Protein AF-0000000068169259 (afdb_homodimer)

Solvent-accessible surface area (backbone atoms only — not comparable to full-atom values): 43337 Å² total; per-residue (Å²): 91,37,34,32,35,27,30,54,95,58,55,50,40,30,52,32,49,54,52,50,42,35,26,44,60,51,75,44,52,28,36,39,34,39,21,47,56,75,77,82,75,84,54,61,32,54,51,50,26,36,41,38,51,75,37,80,46,48,78,42,79,41,64,57,40,87,46,68,65,44,38,37,57,51,25,51,70,38,78,30,46,36,30,37,45,59,23,46,51,58,68,56,29,47,32,38,69,70,34,32,49,41,77,36,37,30,38,65,45,49,75,59,60,79,47,56,72,42,62,69,39,45,50,47,61,89,45,46,45,37,27,29,72,82,78,68,43,75,56,66,74,47,72,70,54,29,49,88,66,75,44,63,26,59,30,42,47,62,44,40,27,8,42,53,35,54,50,42,75,77,36,57,69,47,75,45,64,51,60,79,49,68,64,57,52,50,32,26,30,25,36,20,31,34,31,34,42,66,40,52,64,55,48,30,57,45,16,64,66,20,34,32,37,62,40,56,64,38,28,39,33,27,24,61,51,45,48,65,38,18,23,41,65,90,40,57,25,56,46,86,49,49,53,37,40,39,39,33,49,46,46,57,72,71,31,88,78,45,89,59,34,55,49,35,50,47,15,44,38,23,47,38,68,64,57,54,47,84,64,76,60,71,77,80,85,62,57,72,66,54,49,49,50,51,50,49,49,46,47,73,71,36,92,53,48,47,32,40,34,26,63,43,65,69,60,32,57,62,40,46,75,73,31,53,56,46,59,51,40,72,76,38,77,49,81,52,39,58,10,51,28,52,46,40,49,23,60,53,58,58,88,75,54,60,27,31,37,22,48,71,86,38,73,35,34,35,39,36,65,56,92,66,78,57,81,48,92,78,53,58,43,41,32,38,38,69,37,49,52,67,34,52,53,46,36,44,40,32,46,63,77,64,62,76,70,73,39,72,79,71,84,73,79,78,76,82,127,90,37,35,31,34,27,30,55,95,56,57,50,40,31,51,31,48,52,50,49,42,36,24,43,60,51,74,44,52,28,35,39,33,40,21,48,55,76,76,82,75,86,54,62,33,54,51,50,28,36,43,40,50,76,34,81,47,48,79,42,78,41,65,58,40,86,47,69,66,43,38,37,58,52,24,52,70,39,78,28,47,37,31,37,44,58,23,46,55,60,68,56,29,48,31,37,68,71,36,32,49,41,77,36,36,30,36,65,44,48,76,59,60,79,48,55,71,42,63,69,36,45,50,49,62,90,46,44,44,37,28,30,71,81,79,67,44,75,56,65,74,48,72,68,55,28,48,88,64,75,44,63,27,60,30,42,48,63,45,41,25,8,42,54,36,51,50,41,75,77,36,59,67,44,76,44,65,52,61,80,48,68,65,58,52,50,34,26,31,26,37,18,30,35,31,35,43,66,40,51,64,54,48,30,58,46,16,64,66,22,34,31,35,62,39,55,65,37,29,39,33,28,24,60,50,46,52,65,37,19,23,41,65,90,40,58,24,56,42,86,49,48,52,37,41,36,39,34,49,48,47,57,72,69,30,89,80,46,89,58,35,54,48,34,50,47,14,43,38,24,48,38,66,64,57,54,49,84,68,75,54,69,77,81,88,60,55,74,68,54,49,48,51,51,50,49,50,45,49,74,68,36,92,53,48,46,31,38,37,27,64,43,66,69,60,32,58,62,39,46,76,74,30,52,57,46,58,50,40,72,76,38,79,49,82,53,39,59,10,51,29,52,46,39,50,23,54,54,61,58,85,73,56,60,27,32,38,22,47,72,85,37,75,36,34,35,38,37,65,54,92,64,78,57,79,47,90,79,55,58,43,40,33,37,38,70,38,50,53,69,32,51,52,45,35,42,40,32,44,63,75,67,63,74,71,74,40,71,79,73,82,74,78,79,75,83,125

Foldseek 3Di:
DEEEEEDEPACQLVLLQVQQVVQLPDADQAYEYEYADDDDADCQLSQVLCVQLVHHHHYHYHHQHDDLVSLLVVQLPAAGAEYEYADDDPSNSVSNVPRHNYVWYKYKQAQDVVQSSDHHQLGQCVRIWIAGPVVRDTGDGHGGFGDFDAQKFWAALSLLSSLQRVLVSVADKDKDLFDPDPVLLQLLCQQFQQKFFPLLLVLLVVLQQAAEEEALVCLLRNQLVNQVSNDDVVRRRYDDDLLSLQVLVVCLVPCPPDLCNLSSVSSNLSSCVRVVDRRPDPDDDRDLVVVLVVQLVCCVVPPTAYEYEYCDPVSQVVSVVRHHYGHGHDIDGDDGRSSSSLVSSQSSPDPDAFMFMDGPRHTFKTWHHDPDPDSDPRHITMMGGPDNRSSCSVSSSSRNVRRPPCDPPDPDDPPDD/DEEEEEDEPACQLVLLQVQQVVQLPDADQAYEYEYADDDDADCQLSQVLCVQLVHHHHYHYHHQHDDLVSLLVVQLPAAGAEYEYADDDPSNSVSNVPRHNYVWYKYKQAQDVVQSLDHHQLGQCVRIWIAGPVVRDTGDGHGGFGDFDAQKFWAALSLQSSLQRVLVSVADKDKDLFDPDPVLLQLLCQQFQQKFFPLLLVLLVVLQQAAEEEAQVCLLRNQLVNQVSNDDVVRRRYDDDLLSLQVLVVCLVPCPPDLCNLSSVSSNLSSCVRVVDRRPDPDDDRDLVVVLVVQLVCCVVPPTAYEYEYCDPVSQVVSVVRHHYGHGHDIDGDDGRSSSSLVSSQRSPPPDAFMFMDGPRHTFKTWHHDPDPDSDPPHITMMGGPDNRSSCSVSSSSRNVRSPPCDPPDPDDPPDD

Organism: Metallosphaera sedula (strain ATCC 51363 / DSM 5348 / JCM 9185 / NBRC 15509 / TH2) (NCBI:txid399549)

Structure (mmCIF, N/CA/C/O backbone):
data_AF-0000000068169259-model_v1
#
loop_
_entity.id
_entity.type
_entity.pdbx_description
1 polymer 'PIN domain-containing protein'
#
loop_
_atom_site.group_PDB
_atom_site.id
_atom_site.type_symbol
_atom_site.label_atom_id
_atom_site.label_alt_id
_atom_site.label_comp_id
_atom_site.label_asym_id
_atom_site.label_entity_id
_atom_site.label_seq_id
_atom_site.pdbx_PDB_ins_code
_atom_site.Cartn_x
_atom_site.Cartn_y
_atom_site.Cartn_z
_atom_site.occupancy
_atom_site.B_iso_or_equiv
_atom_site.auth_seq_id
_atom_site.auth_comp_id
_atom_site.auth_asym_id
_atom_site.auth_atom_id
_atom_site.pdbx_PDB_model_num
ATOM 1 N N . MET A 1 1 ? -21.875 -29.094 7.633 1 94.38 1 MET A N 1
ATOM 2 C CA . MET A 1 1 ? -21.297 -28.422 6.473 1 94.38 1 MET A CA 1
ATOM 3 C C . MET A 1 1 ? -20 -27.734 6.844 1 94.38 1 MET A C 1
ATOM 5 O O . MET A 1 1 ? -19.953 -26.953 7.805 1 94.38 1 MET A O 1
ATOM 9 N N . ILE A 1 2 ? -18.844 -28.109 6.176 1 98.19 2 ILE A N 1
ATOM 10 C CA . ILE A 1 2 ? -17.547 -27.547 6.469 1 98.19 2 ILE A CA 1
ATOM 11 C C . ILE A 1 2 ? -17.156 -26.562 5.367 1 98.19 2 ILE A C 1
ATOM 13 O O . ILE A 1 2 ? -17.141 -26.906 4.188 1 98.19 2 ILE A O 1
ATOM 17 N N . LEU A 1 3 ? -16.938 -25.312 5.824 1 98.75 3 LEU A N 1
ATOM 18 C CA . LEU A 1 3 ? -16.375 -24.297 4.945 1 98.75 3 LEU A CA 1
ATOM 19 C C . LEU A 1 3 ? -14.875 -24.141 5.199 1 98.75 3 LEU A C 1
ATOM 21 O O . LEU A 1 3 ? -14.461 -23.812 6.316 1 98.75 3 LEU A O 1
ATOM 25 N N . GLY A 1 4 ? -14.078 -24.484 4.211 1 98.38 4 GLY A N 1
ATOM 26 C CA . GLY A 1 4 ? -12.648 -24.234 4.285 1 98.38 4 GLY A CA 1
ATOM 27 C C . GLY A 1 4 ? -12.227 -22.969 3.572 1 98.38 4 GLY A C 1
ATOM 28 O O . GLY A 1 4 ? -12.797 -22.609 2.539 1 98.38 4 GLY A O 1
ATOM 29 N N . THR A 1 5 ? -11.32 -22.25 4.133 1 97.75 5 THR A N 1
ATOM 30 C CA . THR A 1 5 ? -10.711 -21.109 3.471 1 97.75 5 THR A CA 1
ATOM 31 C C . THR A 1 5 ? -9.242 -20.969 3.867 1 97.75 5 THR A C 1
ATOM 33 O O . THR A 1 5 ? -8.703 -21.828 4.57 1 97.75 5 THR A O 1
ATOM 36 N N . LEU A 1 6 ? -8.586 -20.047 3.217 1 95.88 6 LEU A N 1
ATOM 37 C CA . LEU A 1 6 ? -7.164 -19.828 3.459 1 95.88 6 LEU A CA 1
ATOM 38 C C . LEU A 1 6 ? -6.93 -18.516 4.203 1 95.88 6 LEU A C 1
ATOM 40 O O . LEU A 1 6 ? -7.84 -17.703 4.328 1 95.88 6 LEU A O 1
ATOM 44 N N . GLY A 1 7 ? -5.77 -18.422 4.801 1 90.31 7 GLY A N 1
ATOM 45 C CA . GLY A 1 7 ? -5.418 -17.203 5.516 1 90.31 7 GLY A CA 1
ATOM 46 C C . GLY A 1 7 ? -3.939 -16.875 5.445 1 90.31 7 GLY A C 1
ATOM 47 O O . GLY A 1 7 ? -3.102 -17.781 5.387 1 90.31 7 GLY A O 1
ATOM 48 N N . SER A 1 8 ? -3.725 -15.57 5.34 1 79.88 8 SER A N 1
ATOM 49 C CA . SER A 1 8 ? -2.352 -15.094 5.461 1 79.88 8 SER A CA 1
ATOM 50 C C . SER A 1 8 ? -2.152 -14.305 6.75 1 79.88 8 SER A C 1
ATOM 52 O O . SER A 1 8 ? -2.754 -14.617 7.781 1 79.88 8 SER A O 1
ATOM 54 N N . ASP A 1 9 ? -1.235 -13.359 6.703 1 73.62 9 ASP A N 1
ATOM 55 C CA . ASP A 1 9 ? -0.916 -12.578 7.898 1 73.62 9 ASP A CA 1
ATOM 56 C C . ASP A 1 9 ? -2.09 -11.695 8.305 1 73.62 9 ASP A C 1
ATOM 58 O O . ASP A 1 9 ? -2.375 -11.547 9.5 1 73.62 9 ASP A O 1
ATOM 62 N N . LYS A 1 10 ? -2.715 -11.242 7.277 1 74.94 10 LYS A N 1
ATOM 63 C CA . LYS A 1 10 ? -3.898 -10.43 7.543 1 74.94 10 LYS A CA 1
ATOM 64 C C . LYS A 1 10 ? -5.18 -11.219 7.285 1 74.94 10 LYS A C 1
ATOM 66 O O . LYS A 1 10 ? -5.188 -12.156 6.48 1 74.94 10 LYS A O 1
ATOM 71 N N . SER A 1 11 ? -6.215 -10.852 7.992 1 84.38 11 SER A N 1
ATOM 72 C CA . SER A 1 11 ? -7.398 -11.711 7.926 1 84.38 11 SER A CA 1
ATOM 73 C C . SER A 1 11 ? -8.539 -11.023 7.184 1 84.38 11 SER A C 1
ATOM 75 O O . SER A 1 11 ? -9.641 -11.562 7.086 1 84.38 11 SER A O 1
ATOM 77 N N . VAL A 1 12 ? -8.273 -9.938 6.586 1 87.69 12 VAL A N 1
ATOM 78 C CA . VAL A 1 12 ? -9.352 -9.203 5.93 1 87.69 12 VAL A CA 1
ATOM 79 C C . VAL A 1 12 ? -9.898 -10.023 4.762 1 87.69 12 VAL A C 1
ATOM 81 O O . VAL A 1 12 ? -11.117 -10.219 4.648 1 87.69 12 VAL A O 1
ATOM 84 N N . THR A 1 13 ? -8.992 -10.578 3.986 1 91.38 13 THR A N 1
ATOM 85 C CA . THR A 1 13 ? -9.422 -11.336 2.818 1 91.38 13 THR A CA 1
ATOM 86 C C . THR A 1 13 ? -10.062 -12.656 3.238 1 91.38 13 THR A C 1
ATOM 88 O O . THR A 1 13 ? -10.977 -13.148 2.574 1 91.38 13 THR A O 1
ATOM 91 N N . THR A 1 14 ? -9.578 -13.141 4.398 1 94.56 14 THR A N 1
ATOM 92 C CA . THR A 1 14 ? -10.156 -14.367 4.938 1 94.56 14 THR A CA 1
ATOM 93 C C . THR A 1 14 ? -11.594 -14.133 5.395 1 94.56 14 THR A C 1
ATOM 95 O O . THR A 1 14 ? -12.492 -14.898 5.047 1 94.56 14 THR A O 1
ATOM 98 N N . ILE A 1 15 ? -11.773 -13.07 6.109 1 95.69 15 ILE A N 1
ATOM 99 C CA . ILE A 1 15 ? -13.102 -12.719 6.602 1 95.69 15 ILE A CA 1
ATOM 100 C C . ILE A 1 15 ? -14.031 -12.445 5.426 1 95.69 15 ILE A C 1
ATOM 102 O O . ILE A 1 15 ? -15.172 -12.914 5.402 1 95.69 15 ILE A O 1
ATOM 106 N N . ASN A 1 16 ? -13.523 -11.711 4.453 1 96 16 ASN A N 1
ATOM 107 C CA . ASN A 1 16 ? -14.312 -11.422 3.264 1 96 16 ASN A CA 1
ATOM 108 C C . ASN A 1 16 ? -14.727 -12.695 2.537 1 96 16 ASN A C 1
ATOM 110 O O . ASN A 1 16 ? -15.844 -12.789 2.025 1 96 16 ASN A O 1
ATOM 114 N N . ALA A 1 17 ? -13.812 -13.602 2.498 1 96.94 17 ALA A N 1
ATOM 115 C CA . ALA A 1 17 ? -14.117 -14.867 1.841 1 96.94 17 ALA A CA 1
ATOM 116 C C . ALA A 1 17 ? -15.234 -15.609 2.57 1 96.94 17 ALA A C 1
ATOM 118 O O . ALA A 1 17 ? -16.172 -16.094 1.944 1 96.94 17 ALA A O 1
ATOM 119 N N . VAL A 1 18 ? -15.117 -15.688 3.867 1 97.94 18 VAL A N 1
ATOM 120 C CA . VAL A 1 18 ? -16.125 -16.359 4.672 1 97.94 18 VAL A CA 1
ATOM 121 C C . VAL A 1 18 ? -17.484 -15.688 4.465 1 97.94 18 VAL A C 1
ATOM 123 O O . VAL A 1 18 ? -18.484 -16.359 4.184 1 97.94 18 VAL A O 1
ATOM 126 N N . MET A 1 19 ? -17.5 -14.391 4.547 1 98.12 19 MET A N 1
ATOM 127 C CA . MET A 1 19 ? -18.734 -13.648 4.414 1 98.12 19 MET A CA 1
ATOM 128 C C . MET A 1 19 ? -19.328 -13.805 3.014 1 98.12 19 MET A C 1
ATOM 130 O O . MET A 1 19 ? -20.547 -13.906 2.852 1 98.12 19 MET A O 1
ATOM 134 N N . THR A 1 20 ? -18.484 -13.781 2.041 1 98.12 20 THR A N 1
ATOM 135 C CA . THR A 1 20 ? -18.938 -13.969 0.671 1 98.12 20 THR A CA 1
ATOM 136 C C . THR A 1 20 ? -19.641 -15.32 0.518 1 98.12 20 THR A C 1
ATOM 138 O O . THR A 1 20 ? -20.703 -15.398 -0.097 1 98.12 20 THR A O 1
ATOM 141 N N . GLU A 1 21 ? -19.031 -16.344 1.082 1 98.5 21 GLU A N 1
ATOM 142 C CA . GLU A 1 21 ? -19.625 -17.672 0.995 1 98.5 21 GLU A CA 1
ATOM 143 C C . GLU A 1 21 ? -20.969 -17.734 1.729 1 98.5 21 GLU A C 1
ATOM 145 O O . GLU A 1 21 ? -21.906 -18.359 1.251 1 98.5 21 GLU A O 1
ATOM 150 N N . VAL A 1 22 ? -21.031 -17.125 2.846 1 98.5 22 VAL A N 1
ATOM 151 C CA . VAL A 1 22 ? -22.281 -17.062 3.598 1 98.5 22 VAL A CA 1
ATOM 152 C C . VAL A 1 22 ? -23.344 -16.344 2.781 1 98.5 22 VAL A C 1
ATOM 154 O O . VAL A 1 22 ? -24.484 -16.797 2.703 1 98.5 22 VAL A O 1
ATOM 157 N N . PHE A 1 23 ? -22.953 -15.234 2.172 1 98.19 23 PHE A N 1
ATOM 158 C CA . PHE A 1 23 ? -23.875 -14.477 1.333 1 98.19 23 PHE A CA 1
ATOM 159 C C . PHE A 1 23 ? -24.25 -15.266 0.082 1 98.19 23 PHE A C 1
ATOM 161 O O . PHE A 1 23 ? -25.234 -14.945 -0.591 1 98.19 23 PHE A O 1
ATOM 168 N N . ALA A 1 24 ? -23.438 -16.281 -0.223 1 97.56 24 ALA A N 1
ATOM 169 C CA . ALA A 1 24 ? -23.734 -17.141 -1.365 1 97.56 24 ALA A CA 1
ATOM 170 C C . ALA A 1 24 ? -24.594 -18.328 -0.944 1 97.56 24 ALA A C 1
ATOM 172 O O . ALA A 1 24 ? -24.859 -19.234 -1.75 1 97.56 24 ALA A O 1
ATOM 173 N N . GLY A 1 25 ? -24.922 -18.406 0.325 1 96.69 25 GLY A N 1
ATOM 174 C CA . GLY A 1 25 ? -25.875 -19.406 0.77 1 96.69 25 GLY A CA 1
ATOM 175 C C . GLY A 1 25 ? -25.234 -20.5 1.611 1 96.69 25 GLY A C 1
ATOM 176 O O . GLY A 1 25 ? -25.922 -21.438 2.047 1 96.69 25 GLY A O 1
ATOM 177 N N . VAL A 1 26 ? -23.953 -20.406 1.856 1 97.88 26 VAL A N 1
ATOM 178 C CA . VAL A 1 26 ? -23.266 -21.406 2.67 1 97.88 26 VAL A CA 1
ATOM 179 C C . VAL A 1 26 ? -23.609 -21.203 4.141 1 97.88 26 VAL A C 1
ATOM 181 O O . VAL A 1 26 ? -23.531 -20.078 4.652 1 97.88 26 VAL A O 1
ATOM 184 N N . LYS A 1 27 ? -24.062 -22.234 4.824 1 98 27 LYS A N 1
ATOM 185 C CA . LYS A 1 27 ? -24.344 -22.234 6.254 1 98 27 LYS A CA 1
ATOM 186 C C . LYS A 1 27 ? -23.453 -23.203 7.004 1 98 27 LYS A C 1
ATOM 188 O O . LYS A 1 27 ? -23.875 -24.312 7.363 1 98 27 LYS A O 1
ATOM 193 N N . PRO A 1 28 ? -22.328 -22.734 7.305 1 98.19 28 PRO A N 1
ATOM 194 C CA . PRO A 1 28 ? -21.344 -23.672 7.855 1 98.19 28 PRO A CA 1
ATOM 195 C C . PRO A 1 28 ? -21.578 -23.984 9.336 1 98.19 28 PRO A C 1
ATOM 197 O O . PRO A 1 28 ? -21.969 -23.094 10.094 1 98.19 28 PRO A O 1
ATOM 200 N N . ASP A 1 29 ? -21.312 -25.25 9.695 1 98.19 29 ASP A N 1
ATOM 201 C CA . ASP A 1 29 ? -21.203 -25.656 11.094 1 98.19 29 ASP A CA 1
ATOM 202 C C . ASP A 1 29 ? -19.781 -25.484 11.617 1 98.19 29 ASP A C 1
ATOM 204 O O . ASP A 1 29 ? -19.578 -25.297 12.82 1 98.19 29 ASP A O 1
ATOM 208 N N . GLU A 1 30 ? -18.938 -25.562 10.617 1 98.5 30 GLU A N 1
ATOM 209 C CA . GLU A 1 30 ? -17.516 -25.438 10.922 1 98.5 30 GLU A CA 1
ATOM 210 C C . GLU A 1 30 ? -16.781 -24.656 9.828 1 98.5 30 GLU A C 1
ATOM 212 O O . GLU A 1 30 ? -17.031 -24.859 8.641 1 98.5 30 GLU A O 1
ATOM 217 N N . ILE A 1 31 ? -16 -23.719 10.289 1 98.19 31 ILE A N 1
ATOM 218 C CA . ILE A 1 31 ? -15.125 -22.969 9.391 1 98.19 31 ILE A CA 1
ATOM 219 C C . ILE A 1 31 ? -13.672 -23.312 9.695 1 98.19 31 ILE A C 1
ATOM 221 O O . ILE A 1 31 ? -13.211 -23.141 10.828 1 98.19 31 ILE A O 1
ATOM 225 N N . ARG A 1 32 ? -12.992 -23.844 8.719 1 97.5 32 ARG A N 1
ATOM 226 C CA . ARG A 1 32 ? -11.57 -24.141 8.852 1 97.5 32 ARG A CA 1
ATOM 227 C C . ARG A 1 32 ? -10.719 -23.141 8.07 1 97.5 32 ARG A C 1
ATOM 229 O O . ARG A 1 32 ? -10.883 -23 6.859 1 97.5 32 ARG A O 1
ATOM 236 N N . ILE A 1 33 ? -9.875 -22.453 8.75 1 96.31 33 ILE A N 1
ATOM 237 C CA . ILE A 1 33 ? -8.953 -21.5 8.133 1 96.31 33 ILE A CA 1
ATOM 238 C C . ILE A 1 33 ? -7.539 -22.094 8.125 1 96.31 33 ILE A C 1
ATOM 240 O O . ILE A 1 33 ? -6.926 -22.266 9.18 1 96.31 33 ILE A O 1
ATOM 244 N N . TYR A 1 34 ? -7.062 -22.391 6.957 1 95.81 34 TYR A N 1
ATOM 245 C CA . TYR A 1 34 ? -5.734 -22.969 6.801 1 95.81 34 TYR A CA 1
ATOM 246 C C . TYR A 1 34 ? -4.684 -21.891 6.602 1 95.81 34 TYR A C 1
ATOM 248 O O . TYR A 1 34 ? -4.852 -21 5.762 1 95.81 34 TYR A O 1
ATOM 256 N N . ARG A 1 35 ? -3.607 -21.953 7.371 1 92.62 35 ARG A N 1
ATOM 257 C CA . ARG A 1 35 ? -2.572 -20.922 7.344 1 92.62 35 ARG A CA 1
ATOM 258 C C . ARG A 1 35 ? -1.182 -21.547 7.281 1 92.62 35 ARG A C 1
ATOM 260 O O . ARG A 1 35 ? -1.012 -22.734 7.594 1 92.62 35 ARG A O 1
ATOM 267 N N . GLU A 1 36 ? -0.218 -20.609 6.891 1 88.25 36 GLU A N 1
ATOM 268 C CA . GLU A 1 36 ? 1.176 -21.047 6.898 1 88.25 36 GLU A CA 1
ATOM 269 C C . GLU A 1 36 ? 1.746 -21.031 8.312 1 88.25 36 GLU A C 1
ATOM 271 O O . GLU A 1 36 ? 2.52 -21.922 8.688 1 88.25 36 GLU A O 1
ATOM 276 N N . ASP A 1 37 ? 1.314 -19.969 8.969 1 80.75 37 ASP A N 1
ATOM 277 C CA . ASP A 1 37 ? 1.901 -19.797 10.289 1 80.75 37 ASP A CA 1
ATOM 278 C C . ASP A 1 37 ? 0.828 -19.812 11.375 1 80.75 37 ASP A C 1
ATOM 280 O O . ASP A 1 37 ? -0.366 -19.875 11.078 1 80.75 37 ASP A O 1
ATOM 284 N N . SER A 1 38 ? 1.302 -19.844 12.555 1 69.44 38 SER A N 1
ATOM 285 C CA . SER A 1 38 ? 0.406 -20.062 13.688 1 69.44 38 SER A CA 1
ATOM 286 C C . SER A 1 38 ? -0.056 -18.734 14.289 1 69.44 38 SER A C 1
ATOM 288 O O . SER A 1 38 ? -0.609 -18.703 15.391 1 69.44 38 SER A O 1
ATOM 290 N N . THR A 1 39 ? 0.177 -17.75 13.578 1 70.5 39 THR A N 1
ATOM 291 C CA . THR A 1 39 ? -0.24 -16.484 14.18 1 70.5 39 THR A CA 1
ATOM 292 C C . THR A 1 39 ? -1.733 -16.516 14.492 1 70.5 39 THR A C 1
ATOM 294 O O . THR A 1 39 ? -2.545 -16.906 13.656 1 70.5 39 THR A O 1
ATOM 297 N N . LYS A 1 40 ? -1.948 -16.25 15.703 1 69.5 40 LYS A N 1
ATOM 298 C CA . LYS A 1 40 ? -3.344 -16.25 16.141 1 69.5 40 LYS A CA 1
ATOM 299 C C . LYS A 1 40 ? -4.043 -14.953 15.758 1 69.5 40 LYS A C 1
ATOM 301 O O . LYS A 1 40 ? -3.445 -13.875 15.828 1 69.5 40 LYS A O 1
ATOM 306 N N . HIS A 1 41 ? -5.246 -15.219 15.297 1 78.19 41 HIS A N 1
ATOM 307 C CA . HIS A 1 41 ? -6.082 -14.086 14.914 1 78.19 41 HIS A CA 1
ATOM 308 C C . HIS A 1 41 ? -7.375 -14.062 15.719 1 78.19 41 HIS A C 1
ATOM 310 O O . HIS A 1 41 ? -7.816 -15.094 16.234 1 78.19 41 HIS A O 1
ATOM 316 N N . GLU A 1 42 ? -7.777 -12.922 15.969 1 79.88 42 GLU A N 1
ATOM 317 C CA . GLU A 1 42 ? -9.062 -12.734 16.641 1 79.88 42 GLU A CA 1
ATOM 318 C C . GLU A 1 42 ? -10.195 -12.609 15.617 1 79.88 42 GLU A C 1
ATOM 320 O O . GLU A 1 42 ? -10.109 -11.82 14.672 1 79.88 42 GLU A O 1
ATOM 325 N N . PHE A 1 43 ? -11.188 -13.516 15.891 1 89.62 43 PHE A N 1
ATOM 326 C CA . PHE A 1 43 ? -12.305 -13.516 14.953 1 89.62 43 PHE A CA 1
ATOM 327 C C . PHE A 1 43 ? -13.594 -13.125 15.656 1 89.62 43 PHE A C 1
ATOM 329 O O . PHE A 1 43 ? -14.68 -13.57 15.273 1 89.62 43 PHE A O 1
ATOM 336 N N . GLN A 1 44 ? -13.438 -12.359 16.719 1 91.19 44 GLN A N 1
ATOM 337 C CA . GLN A 1 44 ? -14.625 -11.969 17.484 1 91.19 44 GLN A CA 1
ATOM 338 C C . GLN A 1 44 ? -15.625 -11.227 16.609 1 91.19 44 GLN A C 1
ATOM 340 O O . GLN A 1 44 ? -16.828 -11.516 16.641 1 91.19 44 GLN A O 1
ATOM 345 N N . GLY A 1 45 ? -15.133 -10.289 15.852 1 94.38 45 GLY A N 1
ATOM 346 C CA . GLY A 1 45 ? -16 -9.555 14.953 1 94.38 45 GLY A CA 1
ATOM 347 C C . GLY A 1 45 ? -16.703 -10.438 13.938 1 94.38 45 GLY A C 1
ATOM 348 O O . GLY A 1 45 ? -17.891 -10.258 13.664 1 94.38 45 GLY A O 1
ATOM 349 N N . LEU A 1 46 ? -16 -11.359 13.445 1 95.88 46 LEU A N 1
ATOM 350 C CA . LEU A 1 46 ? -16.578 -12.305 12.5 1 95.88 46 LEU A CA 1
ATOM 351 C C . LEU A 1 46 ? -17.641 -13.156 13.164 1 95.88 46 LEU A C 1
ATOM 353 O O . LEU A 1 46 ? -18.734 -13.359 12.602 1 95.88 46 LEU A O 1
ATOM 357 N N . GLN A 1 47 ? -17.359 -13.641 14.32 1 96.38 47 GLN A N 1
ATOM 358 C CA . GLN A 1 47 ? -18.312 -14.461 15.062 1 96.38 47 GLN A CA 1
ATOM 359 C C . GLN A 1 47 ? -19.594 -13.688 15.344 1 96.38 47 GLN A C 1
ATOM 361 O O . GLN A 1 47 ? -20.703 -14.219 15.188 1 96.38 47 GLN A O 1
ATOM 366 N N . GLU A 1 48 ? -19.406 -12.484 15.734 1 96.5 48 GLU A N 1
ATOM 367 C CA . GLU A 1 48 ? -20.562 -11.641 15.992 1 96.5 48 GLU A CA 1
ATOM 368 C C . GLU A 1 48 ? -21.391 -11.414 14.727 1 96.5 48 GLU A C 1
ATOM 370 O O . GLU A 1 48 ? -22.609 -11.5 14.758 1 96.5 48 GLU A O 1
ATOM 375 N N . ALA A 1 49 ? -20.734 -11.125 13.68 1 97.69 49 ALA A N 1
ATOM 376 C CA . ALA A 1 49 ? -21.406 -10.922 12.398 1 97.69 49 ALA A CA 1
ATOM 377 C C . ALA A 1 49 ? -22.188 -12.172 11.984 1 97.69 49 ALA A C 1
ATOM 379 O O . ALA A 1 49 ? -23.328 -12.086 11.555 1 97.69 49 ALA A O 1
ATOM 380 N N . LEU A 1 50 ? -21.531 -13.336 12.133 1 98.25 50 LEU A N 1
ATOM 381 C CA . LEU A 1 50 ? -22.172 -14.594 11.781 1 98.25 50 LEU A CA 1
ATOM 382 C C . LEU A 1 50 ? -23.375 -14.859 12.672 1 98.25 50 LEU A C 1
ATOM 384 O O . LEU A 1 50 ? -24.406 -15.344 12.203 1 98.25 50 LEU A O 1
ATOM 388 N N . ASN A 1 51 ? -23.219 -14.547 13.93 1 97.94 51 ASN A N 1
ATOM 389 C CA . ASN A 1 51 ? -24.328 -14.703 14.852 1 97.94 51 ASN A CA 1
ATOM 390 C C . ASN A 1 51 ? -25.516 -13.844 14.438 1 97.94 51 ASN A C 1
ATOM 392 O O . ASN A 1 51 ? -26.672 -14.289 14.516 1 97.94 51 ASN A O 1
ATOM 396 N N . LEU A 1 52 ? -25.25 -12.641 14.008 1 98.25 52 LEU A N 1
ATOM 397 C CA . LEU A 1 52 ? -26.297 -11.734 13.539 1 98.25 52 LEU A CA 1
ATOM 398 C C . LEU A 1 52 ? -27.016 -12.32 12.328 1 98.25 52 LEU A C 1
ATOM 400 O O . LEU A 1 52 ? -28.172 -11.984 12.055 1 98.25 52 LEU A O 1
ATOM 404 N N . LEU A 1 53 ? -26.328 -13.18 11.656 1 98.25 53 LEU A N 1
ATOM 405 C CA . LEU A 1 53 ? -26.891 -13.828 10.477 1 98.25 53 LEU A CA 1
ATOM 406 C C . LEU A 1 53 ? -27.438 -15.211 10.82 1 98.25 53 LEU A C 1
ATOM 408 O O . LEU A 1 53 ? -27.609 -16.047 9.938 1 98.25 53 LEU A O 1
ATOM 412 N N . SER A 1 54 ? -27.516 -15.523 12.094 1 97.31 54 SER A N 1
ATOM 413 C CA . SER A 1 54 ? -28.109 -16.734 12.648 1 97.31 54 SER A CA 1
ATOM 414 C C . SER A 1 54 ? -27.219 -17.938 12.422 1 97.31 54 SER A C 1
ATOM 416 O O . SER A 1 54 ? -27.719 -19.047 12.164 1 97.31 54 SER A O 1
ATOM 418 N N . LEU A 1 55 ? -25.969 -17.688 12.375 1 97.88 55 LEU A N 1
ATOM 419 C CA . LEU A 1 55 ? -24.984 -18.75 12.25 1 97.88 55 LEU A CA 1
ATOM 420 C C . LEU A 1 55 ? -24.062 -18.781 13.461 1 97.88 55 LEU A C 1
ATOM 422 O O . LEU A 1 55 ? -23.719 -17.734 14.016 1 97.88 55 LEU A O 1
ATOM 426 N N . SER A 1 56 ? -23.703 -19.969 13.891 1 97.19 56 SER A N 1
ATOM 427 C CA . SER A 1 56 ? -22.766 -20.125 15 1 97.19 56 SER A CA 1
ATOM 428 C C . SER A 1 56 ? -21.75 -21.234 14.719 1 97.19 56 SER A C 1
ATOM 430 O O . SER A 1 56 ? -21.656 -22.203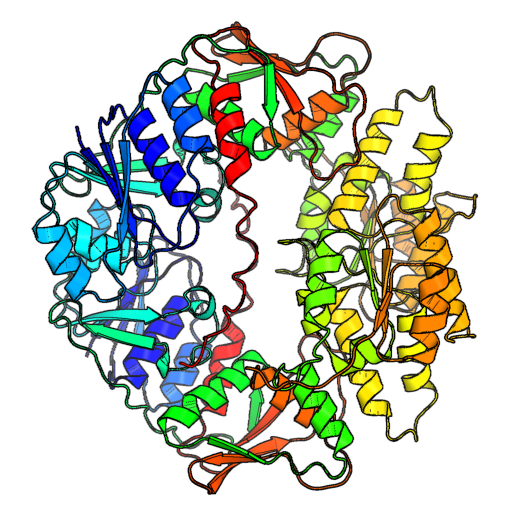 15.469 1 97.19 56 SER A O 1
ATOM 432 N N . PRO A 1 57 ? -21.016 -21.016 13.711 1 98.06 57 PRO A N 1
ATOM 433 C CA . PRO A 1 57 ? -20.047 -22.047 13.375 1 98.06 57 PRO A CA 1
ATOM 434 C C . PRO A 1 57 ? -18.859 -22.078 14.336 1 98.06 57 PRO A C 1
ATOM 436 O O . PRO A 1 57 ? -18.516 -21.062 14.938 1 98.06 57 PRO A O 1
ATOM 439 N N . GLN A 1 58 ? -18.266 -23.281 14.469 1 97.25 58 GLN A N 1
ATOM 440 C CA . GLN A 1 58 ? -16.938 -23.391 15.086 1 97.25 58 GLN A CA 1
ATOM 441 C C . GLN A 1 58 ? -15.844 -22.938 14.125 1 97.25 58 GLN A C 1
ATOM 443 O O . GLN A 1 58 ? -15.789 -23.406 12.984 1 97.25 58 GLN A O 1
ATOM 448 N N . ILE A 1 59 ? -15.07 -21.969 14.562 1 95.75 59 ILE A N 1
ATOM 449 C CA . ILE A 1 59 ? -13.977 -21.484 13.727 1 95.75 59 ILE A CA 1
ATOM 450 C C . ILE A 1 59 ? -12.664 -22.125 14.18 1 95.75 59 ILE A C 1
ATOM 452 O O . ILE A 1 59 ? -12.266 -21.984 15.336 1 95.75 59 ILE A O 1
ATOM 456 N N . LYS A 1 60 ? -12.031 -22.844 13.297 1 94.5 60 LYS A N 1
ATOM 457 C CA . LYS A 1 60 ? -10.758 -23.5 13.578 1 94.5 60 LYS A CA 1
ATOM 458 C C . LYS A 1 60 ? -9.648 -22.953 12.688 1 94.5 60 LYS A C 1
ATOM 460 O O . LYS A 1 60 ? -9.812 -22.828 11.469 1 94.5 60 LYS A O 1
ATOM 465 N N . GLU A 1 61 ? -8.617 -22.547 13.297 1 93.5 61 GLU A N 1
ATOM 466 C CA . GLU A 1 61 ? -7.41 -22.188 12.555 1 93.5 61 GLU A CA 1
ATOM 467 C C . GLU A 1 61 ? -6.43 -23.359 12.492 1 93.5 61 GLU A C 1
ATOM 469 O O . GLU A 1 61 ? -6.078 -23.938 13.531 1 93.5 61 GLU A O 1
ATOM 474 N N . ILE A 1 62 ? -6.059 -23.719 11.359 1 93.88 62 ILE A N 1
ATOM 475 C CA . ILE A 1 62 ? -5.199 -24.875 11.148 1 93.88 62 ILE A CA 1
ATOM 476 C C . ILE A 1 62 ? -3.871 -24.422 10.539 1 93.88 62 ILE A C 1
ATOM 478 O O . ILE A 1 62 ? -3.844 -23.828 9.461 1 93.88 62 ILE A O 1
ATOM 482 N N . GLN A 1 63 ? -2.846 -24.703 11.219 1 93.12 63 GLN A N 1
ATOM 483 C CA . GLN A 1 63 ? -1.514 -24.422 10.703 1 93.12 63 GLN A CA 1
ATOM 484 C C . GLN A 1 63 ? -1 -25.562 9.836 1 93.12 63 GLN A C 1
ATOM 486 O O . GLN A 1 63 ? -0.855 -26.688 10.32 1 93.12 63 GLN A O 1
ATOM 491 N N . VAL A 1 64 ? -0.719 -25.266 8.641 1 92.94 64 VAL A N 1
ATOM 492 C CA . VAL A 1 64 ? -0.267 -26.312 7.723 1 92.94 64 VAL A CA 1
ATOM 493 C C . VAL A 1 64 ? 1.248 -26.234 7.559 1 92.94 64 VAL A C 1
ATOM 495 O O . VAL A 1 64 ? 1.933 -27.25 7.543 1 92.94 64 VAL A O 1
ATOM 498 N N . GLY A 1 65 ? 1.838 -24.938 7.445 1 87.31 65 GLY A N 1
ATOM 499 C CA . GLY A 1 65 ? 3.268 -24.734 7.262 1 87.31 65 GLY A CA 1
ATOM 500 C C . GLY A 1 65 ? 3.605 -23.969 6.004 1 87.31 65 GLY A C 1
ATOM 501 O O . GLY A 1 65 ? 2.711 -23.516 5.289 1 87.31 65 GLY A O 1
ATOM 502 N N . GLU A 1 66 ? 4.91 -23.844 5.773 1 80.12 66 GLU A N 1
ATOM 503 C CA . GLU A 1 66 ? 5.359 -22.984 4.672 1 80.12 66 GLU A CA 1
ATOM 504 C C . GLU A 1 66 ? 5.723 -23.812 3.445 1 80.12 66 GLU A C 1
ATOM 506 O O . GLU A 1 66 ? 5.824 -23.281 2.338 1 80.12 66 GLU A O 1
ATOM 511 N N . ASP A 1 67 ? 5.789 -25.094 3.58 1 81.5 67 ASP A N 1
ATOM 512 C CA . ASP A 1 67 ? 6.301 -25.953 2.521 1 81.5 67 ASP A CA 1
ATOM 513 C C . ASP A 1 67 ? 5.164 -26.484 1.647 1 81.5 67 ASP A 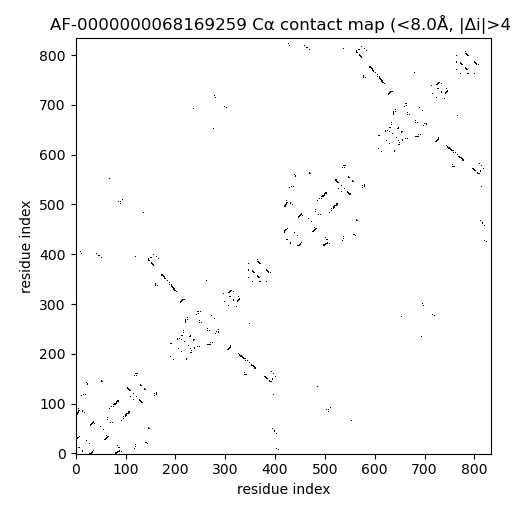C 1
ATOM 515 O O . ASP A 1 67 ? 4.098 -26.844 2.152 1 81.5 67 ASP A O 1
ATOM 519 N N . LEU A 1 68 ? 5.395 -26.5 0.339 1 84.94 68 LEU A N 1
ATOM 520 C CA . LEU A 1 68 ? 4.426 -27.016 -0.621 1 84.94 68 LEU A CA 1
ATOM 521 C C . LEU A 1 68 ? 4.035 -28.453 -0.279 1 84.94 68 LEU A C 1
ATOM 523 O O . LEU A 1 68 ? 2.865 -28.812 -0.379 1 84.94 68 LEU A O 1
ATOM 527 N N . GLU A 1 69 ? 5 -29.156 0.108 1 87.75 69 GLU A N 1
ATOM 528 C CA . GLU A 1 69 ? 4.742 -30.562 0.428 1 87.75 69 GLU A CA 1
ATOM 529 C C . GLU A 1 69 ? 3.834 -30.688 1.647 1 87.75 69 GLU A C 1
ATOM 531 O O . GLU A 1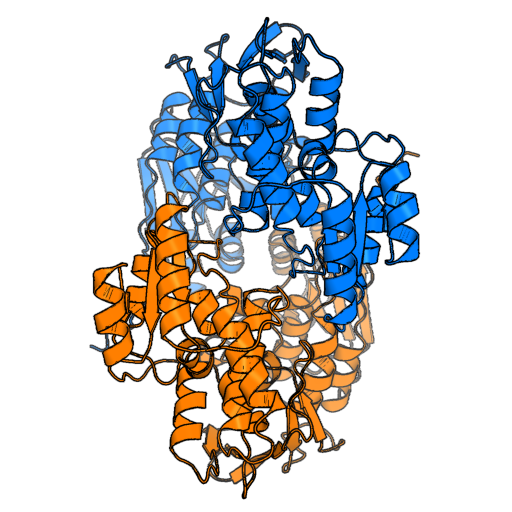 69 ? 2.979 -31.578 1.698 1 87.75 69 GLU A O 1
ATOM 536 N N . ALA A 1 70 ? 4.051 -29.875 2.547 1 90.44 70 ALA A N 1
ATOM 537 C CA . ALA A 1 70 ? 3.178 -29.875 3.717 1 90.44 70 ALA A CA 1
ATOM 538 C C . ALA A 1 70 ? 1.731 -29.578 3.32 1 90.44 70 ALA A C 1
ATOM 540 O O . ALA A 1 70 ? 0.807 -30.234 3.811 1 90.44 70 ALA A O 1
ATOM 541 N N . TRP A 1 71 ? 1.545 -28.688 2.455 1 92.75 71 TRP A N 1
ATOM 542 C CA . TRP A 1 71 ? 0.209 -28.328 1.994 1 92.75 71 TRP A CA 1
ATOM 543 C C . TRP A 1 71 ? -0.419 -29.453 1.189 1 92.75 71 TRP A C 1
ATOM 545 O O . TRP A 1 71 ? -1.593 -29.781 1.38 1 92.75 71 TRP A O 1
ATOM 555 N N . ARG A 1 72 ? 0.352 -30.047 0.332 1 91.38 72 ARG A N 1
ATOM 556 C CA . ARG A 1 72 ? -0.137 -31.172 -0.451 1 91.38 72 ARG A CA 1
ATOM 557 C C . ARG A 1 72 ? -0.606 -32.312 0.457 1 91.38 72 ARG A C 1
ATOM 559 O O . ARG A 1 72 ? -1.721 -32.812 0.302 1 91.38 72 ARG A O 1
ATOM 566 N N . ASN A 1 73 ? 0.189 -32.594 1.373 1 93 73 ASN A N 1
ATOM 567 C CA . ASN A 1 73 ? -0.106 -33.719 2.271 1 93 73 ASN A CA 1
ATOM 568 C C . ASN A 1 73 ? -1.321 -33.406 3.146 1 93 73 ASN A C 1
ATOM 570 O O . ASN A 1 73 ? -2.223 -34.25 3.264 1 93 73 ASN A O 1
ATOM 574 N N . HIS A 1 74 ? -1.323 -32.281 3.689 1 95.5 74 HIS A N 1
ATOM 575 C CA . HIS A 1 74 ? -2.41 -31.938 4.598 1 95.5 74 HIS A CA 1
ATOM 576 C C . HIS A 1 74 ? -3.742 -31.875 3.859 1 95.5 74 HIS A C 1
ATOM 578 O O . HIS A 1 74 ? -4.73 -32.469 4.293 1 95.5 74 HIS A O 1
ATOM 584 N N . MET A 1 75 ? -3.771 -31.188 2.771 1 95.62 75 MET A N 1
ATOM 585 C CA . MET A 1 75 ? -5.02 -30.938 2.057 1 95.62 75 MET A CA 1
ATOM 586 C C . MET A 1 75 ? -5.559 -32.219 1.436 1 95.62 75 MET A C 1
ATOM 588 O O . MET A 1 75 ? -6.773 -32.375 1.297 1 95.62 75 MET A O 1
ATOM 592 N N . SER A 1 76 ? -4.676 -33.094 1.123 1 95.19 76 SER A N 1
ATOM 593 C CA . SER A 1 76 ? -5.105 -34.375 0.539 1 95.19 76 SER A CA 1
ATOM 594 C C . SER A 1 76 ? -5.953 -35.188 1.52 1 95.19 76 SER A C 1
ATOM 596 O O . SER A 1 76 ? -6.734 -36.031 1.112 1 95.19 76 SER A O 1
ATOM 598 N N . SER A 1 77 ? -5.781 -34.875 2.762 1 95.06 77 SER A N 1
ATOM 599 C CA . SER A 1 77 ? -6.504 -35.625 3.789 1 95.06 77 SER A CA 1
ATOM 600 C C . SER A 1 77 ? -7.746 -34.875 4.25 1 95.06 77 SER A C 1
ATOM 602 O O . SER A 1 77 ? -8.57 -35.406 4.988 1 95.06 77 SER A O 1
ATOM 604 N N . GLU A 1 78 ? -7.902 -33.688 3.824 1 95.62 78 GLU A N 1
ATOM 605 C CA . GLU A 1 78 ? -8.984 -32.844 4.305 1 95.62 78 GLU A CA 1
ATOM 606 C C . GLU A 1 78 ? -10.266 -33.062 3.502 1 95.62 78 GLU A C 1
ATOM 608 O O . GLU A 1 78 ? -10.242 -33.062 2.27 1 95.62 78 GLU A O 1
ATOM 613 N N . GLU A 1 79 ? -11.344 -33.312 4.176 1 96 79 GLU A N 1
ATOM 614 C CA . GLU A 1 79 ? -12.672 -33.375 3.576 1 96 79 GLU A CA 1
ATOM 615 C C . GLU A 1 79 ? -13.469 -32.094 3.865 1 96 79 GLU A C 1
ATOM 617 O O . GLU A 1 79 ? -13.789 -31.797 5.02 1 96 79 GLU A O 1
ATOM 622 N N . ILE A 1 80 ? -13.828 -31.344 2.834 1 97.44 80 ILE A N 1
ATOM 623 C CA . ILE A 1 80 ? -14.445 -30.031 2.936 1 97.44 80 ILE A CA 1
ATOM 624 C C . ILE A 1 80 ? -15.633 -29.938 1.979 1 97.44 80 ILE A C 1
ATOM 626 O O . ILE A 1 80 ? -15.602 -30.5 0.881 1 97.44 80 ILE A O 1
ATOM 630 N N . ASP A 1 81 ? -16.672 -29.312 2.387 1 98.06 81 ASP A N 1
ATOM 631 C CA . ASP A 1 81 ? -17.828 -29.141 1.501 1 98.06 81 ASP A CA 1
ATOM 632 C C . ASP A 1 81 ? -17.578 -28.016 0.49 1 98.06 81 ASP A C 1
ATOM 634 O O . ASP A 1 81 ? -17.703 -28.234 -0.717 1 98.06 81 ASP A O 1
ATOM 638 N N . VAL A 1 82 ? -17.234 -26.875 0.968 1 98.44 82 VAL A N 1
ATOM 639 C CA . VAL A 1 82 ? -16.891 -25.734 0.128 1 98.44 82 VAL A CA 1
ATOM 640 C C . VAL A 1 82 ? -15.531 -25.188 0.534 1 98.44 82 VAL A C 1
ATOM 642 O O . VAL A 1 82 ? -15.281 -24.922 1.715 1 98.44 82 VAL A O 1
ATOM 645 N N . LEU A 1 83 ? -14.594 -25.109 -0.409 1 98.5 83 LEU A N 1
ATOM 646 C CA . LEU A 1 83 ? -13.281 -24.531 -0.191 1 98.5 83 LEU A CA 1
ATOM 647 C C . LEU A 1 83 ? -13.117 -23.234 -0.985 1 98.5 83 LEU A C 1
ATOM 649 O O . LEU A 1 83 ? -13.164 -23.25 -2.217 1 98.5 83 LEU A O 1
ATOM 653 N N . ASP A 1 84 ? -13.023 -22.125 -0.251 1 98.25 84 ASP A N 1
ATOM 654 C CA . ASP A 1 84 ? -12.734 -20.844 -0.893 1 98.25 84 ASP A CA 1
ATOM 655 C C . ASP A 1 84 ? -11.234 -20.562 -0.899 1 98.25 84 ASP A C 1
ATOM 657 O O . ASP A 1 84 ? -10.609 -20.469 0.16 1 98.25 84 ASP A O 1
ATOM 661 N N . VAL A 1 85 ? -10.672 -20.391 -2.094 1 96.81 85 VAL A N 1
ATOM 662 C CA . VAL A 1 85 ? -9.219 -20.266 -2.182 1 96.81 85 VAL A CA 1
ATOM 663 C C . VAL A 1 85 ? -8.844 -18.828 -2.523 1 96.81 85 VAL A C 1
ATOM 665 O O . VAL A 1 85 ? -7.727 -18.562 -2.979 1 96.81 85 VAL A O 1
ATOM 668 N N . THR A 1 86 ? -9.727 -17.859 -2.281 1 94.69 86 THR A N 1
ATOM 669 C CA . THR A 1 86 ? -9.5 -16.453 -2.625 1 94.69 86 THR A CA 1
ATOM 670 C C . THR A 1 86 ? -8.359 -15.867 -1.801 1 94.69 86 THR A C 1
ATOM 672 O O . THR A 1 86 ? -7.445 -15.25 -2.348 1 94.69 86 THR A O 1
ATOM 675 N N . PRO A 1 87 ? -8.383 -16.109 -0.468 1 93.56 87 PRO A N 1
ATOM 676 C CA . PRO A 1 87 ? -7.309 -15.523 0.334 1 93.56 87 PRO A CA 1
ATOM 677 C C . PRO A 1 87 ? -6.016 -16.328 0.271 1 93.56 87 PRO A C 1
ATOM 679 O O . PRO A 1 87 ? -5.984 -17.406 -0.334 1 93.56 87 PRO A O 1
ATOM 682 N N . GLY A 1 88 ? -4.98 -15.703 0.873 1 89.19 88 GLY A N 1
ATOM 683 C CA . GLY A 1 88 ? -3.725 -16.422 1.059 1 89.19 88 GLY A CA 1
ATOM 684 C C . GLY A 1 88 ? -2.807 -16.328 -0.146 1 89.19 88 GLY A C 1
ATOM 685 O O . GLY A 1 88 ? -3.125 -15.664 -1.13 1 89.19 88 GLY A O 1
ATOM 686 N N . ARG A 1 89 ? -1.79 -17.109 -0.096 1 87.94 89 ARG A N 1
ATOM 687 C CA . ARG A 1 89 ? -0.775 -17.109 -1.146 1 87.94 89 ARG A CA 1
ATOM 688 C C . ARG A 1 89 ? -1.175 -18.047 -2.287 1 87.94 89 ARG A C 1
ATOM 690 O O . ARG A 1 89 ? -1.951 -18.984 -2.092 1 87.94 89 ARG A O 1
ATOM 697 N N . LYS A 1 90 ? -0.606 -17.828 -3.338 1 89.5 90 LYS A N 1
ATOM 698 C CA . LYS A 1 90 ? -0.92 -18.594 -4.547 1 89.5 90 LYS A CA 1
ATOM 699 C C . LYS A 1 90 ? -0.622 -20.078 -4.359 1 89.5 90 LYS A C 1
ATOM 701 O O . LYS A 1 90 ? -1.401 -20.922 -4.785 1 89.5 90 LYS A O 1
ATOM 706 N N . ILE A 1 91 ? 0.447 -20.391 -3.709 1 87.44 91 ILE A N 1
ATOM 707 C CA . ILE A 1 91 ? 0.847 -21.797 -3.545 1 87.44 91 ILE A CA 1
ATOM 708 C C . ILE A 1 91 ? -0.169 -22.516 -2.67 1 87.44 91 ILE A C 1
ATOM 710 O O . ILE A 1 91 ? -0.434 -23.703 -2.871 1 87.44 91 ILE A O 1
ATOM 714 N N . MET A 1 92 ? -0.698 -21.828 -1.741 1 91.81 92 MET A N 1
ATOM 715 C CA . MET A 1 92 ? -1.738 -22.406 -0.895 1 91.81 92 MET A CA 1
ATOM 716 C C . MET A 1 92 ? -2.975 -22.75 -1.715 1 91.81 92 MET A C 1
ATOM 718 O O . MET A 1 92 ? -3.525 -23.844 -1.578 1 91.81 92 MET A O 1
ATOM 722 N N . ALA A 1 93 ? -3.32 -21.766 -2.51 1 93.56 93 ALA A N 1
ATOM 723 C CA . ALA A 1 93 ? -4.504 -21.953 -3.348 1 93.56 93 ALA A CA 1
ATOM 724 C C . ALA A 1 93 ? -4.305 -23.094 -4.336 1 93.56 93 ALA A C 1
ATOM 726 O O . ALA A 1 93 ? -5.199 -23.922 -4.523 1 93.56 93 ALA A O 1
ATOM 727 N N . LEU A 1 94 ? -3.154 -23.188 -4.938 1 91.81 94 LEU A N 1
ATOM 728 C CA . LEU A 1 94 ? -2.844 -24.203 -5.922 1 91.81 94 LEU A CA 1
ATOM 729 C C . LEU A 1 94 ? -2.867 -25.594 -5.285 1 91.81 94 LEU A C 1
ATOM 731 O O . LEU A 1 94 ? -3.504 -26.516 -5.809 1 91.81 94 LEU A O 1
ATOM 735 N N . ALA A 1 95 ? -2.229 -25.703 -4.156 1 91.94 95 ALA A N 1
ATOM 736 C CA . ALA A 1 95 ? -2.191 -26.984 -3.463 1 91.94 95 ALA A CA 1
ATOM 737 C C . ALA A 1 95 ? -3.584 -27.406 -2.99 1 91.94 95 ALA A C 1
ATOM 739 O O . ALA A 1 95 ? -4.004 -28.547 -3.191 1 91.94 95 ALA A O 1
ATOM 740 N N . SER A 1 96 ? -4.27 -26.469 -2.439 1 94.69 96 SER A N 1
ATOM 741 C CA . SER A 1 96 ? -5.574 -26.766 -1.862 1 94.69 96 SER A CA 1
ATOM 742 C C . SER A 1 96 ? -6.59 -27.109 -2.947 1 94.69 96 SER A C 1
ATOM 744 O O . SER A 1 96 ? -7.363 -28.062 -2.807 1 94.69 96 SER A O 1
ATOM 746 N N . ALA A 1 97 ? -6.59 -26.312 -3.969 1 92.94 97 ALA A N 1
ATOM 747 C CA . ALA A 1 97 ? -7.547 -26.516 -5.051 1 92.94 97 ALA A CA 1
ATOM 748 C C . ALA A 1 97 ? -7.324 -27.875 -5.723 1 92.94 97 ALA A C 1
ATOM 750 O O . ALA A 1 97 ? -8.281 -28.531 -6.145 1 92.94 97 ALA A O 1
ATOM 751 N N . ASN A 1 98 ? -6.125 -28.328 -5.742 1 89.75 98 ASN A N 1
ATOM 752 C CA . ASN A 1 98 ? -5.793 -29.547 -6.484 1 89.75 98 ASN A CA 1
ATOM 753 C C . ASN A 1 98 ? -5.902 -30.781 -5.609 1 89.75 98 ASN A C 1
ATOM 755 O O . ASN A 1 98 ? -6.234 -31.859 -6.094 1 89.75 98 ASN A O 1
ATOM 759 N N . TYR A 1 99 ? -5.641 -30.609 -4.312 1 92.38 99 TYR A N 1
ATOM 760 C CA . TYR A 1 99 ? -5.441 -31.828 -3.525 1 92.38 99 TYR A CA 1
ATOM 761 C C . TYR A 1 99 ? -6.547 -32 -2.49 1 92.38 99 TYR A C 1
ATOM 763 O O . TYR A 1 99 ? -6.773 -33.094 -1.986 1 92.38 99 TYR A O 1
ATOM 771 N N . ALA A 1 100 ? -7.207 -30.922 -2.156 1 95.25 100 ALA A N 1
ATOM 772 C CA . ALA A 1 100 ? -8.258 -31.047 -1.146 1 95.25 100 ALA A CA 1
ATOM 773 C C . ALA A 1 100 ? -9.43 -31.859 -1.674 1 95.25 100 ALA A C 1
ATOM 775 O O . ALA A 1 100 ? -9.812 -31.734 -2.84 1 95.25 100 ALA A O 1
ATOM 776 N N . LYS A 1 101 ? -9.984 -32.688 -0.828 1 95.88 101 LYS A N 1
ATOM 777 C CA . LYS A 1 101 ? -11.234 -33.375 -1.146 1 95.88 101 LYS A CA 1
ATOM 778 C C . LYS A 1 101 ? -12.438 -32.469 -0.845 1 95.88 101 LYS A C 1
ATOM 780 O O . LYS A 1 101 ? -13.219 -32.75 0.067 1 95.88 101 LYS A O 1
ATOM 785 N N . ALA A 1 102 ? -12.609 -31.484 -1.65 1 97 102 ALA A N 1
ATOM 786 C CA . ALA A 1 102 ? -13.688 -30.5 -1.498 1 97 102 ALA A CA 1
ATOM 787 C C . ALA A 1 102 ? -14.773 -30.719 -2.549 1 97 102 ALA A C 1
ATOM 789 O O . ALA A 1 102 ? -14.469 -30.984 -3.717 1 97 102 ALA A O 1
ATOM 790 N N . LYS A 1 103 ? -15.984 -30.656 -2.166 1 96.31 103 LYS A N 1
ATOM 791 C CA . LYS A 1 103 ? -17.078 -30.781 -3.123 1 96.31 103 LYS A CA 1
ATOM 792 C C . LYS A 1 103 ? -17.078 -29.625 -4.117 1 96.31 103 LYS A C 1
ATOM 794 O O . LYS A 1 103 ? -17.297 -29.828 -5.316 1 96.31 103 LYS A O 1
ATOM 799 N N . GLU A 1 104 ? -16.844 -28.453 -3.594 1 97.12 104 GLU A N 1
ATOM 800 C CA . GLU A 1 104 ? -16.703 -27.266 -4.426 1 97.12 104 GLU A CA 1
ATOM 801 C C . GLU A 1 104 ? -15.453 -26.469 -4.043 1 97.12 104 GLU A C 1
ATOM 803 O O . GLU A 1 104 ? -15.117 -26.375 -2.859 1 97.12 104 GLU A O 1
ATOM 808 N N . VAL A 1 105 ? -14.75 -26.047 -5.023 1 96.88 105 VAL A N 1
ATOM 809 C CA . VAL A 1 105 ? -13.648 -25.109 -4.852 1 96.88 105 VAL A CA 1
ATOM 810 C C . VAL A 1 105 ? -13.992 -23.766 -5.508 1 96.88 105 VAL A C 1
ATOM 812 O O . VAL A 1 105 ? -14.234 -23.703 -6.719 1 96.88 105 VAL A O 1
ATOM 815 N N . ARG A 1 106 ? -13.992 -22.719 -4.648 1 97.25 106 ARG A N 1
ATOM 816 C CA . ARG A 1 106 ? -14.523 -21.453 -5.152 1 97.25 106 ARG A CA 1
ATOM 817 C C . ARG A 1 106 ? -13.484 -20.344 -5.051 1 97.25 106 ARG A C 1
ATOM 819 O O . ARG A 1 106 ? -12.539 -20.453 -4.27 1 97.25 106 ARG A O 1
ATOM 826 N N . TYR A 1 107 ? -13.664 -19.391 -5.883 1 95.44 107 TYR A N 1
ATOM 827 C CA . TYR A 1 107 ? -12.805 -18.219 -5.988 1 95.44 107 TYR A CA 1
ATOM 828 C C . TYR A 1 107 ? -13.625 -16.969 -6.324 1 95.44 107 TYR A C 1
ATOM 830 O O . TYR A 1 107 ? -14.422 -16.984 -7.262 1 95.44 107 TYR A O 1
ATOM 838 N N . ALA A 1 108 ? -13.359 -15.945 -5.535 1 94.81 108 ALA A N 1
ATOM 839 C CA . ALA A 1 108 ? -14.023 -14.672 -5.801 1 94.81 108 ALA A CA 1
ATOM 840 C C . ALA A 1 108 ? -13.172 -13.789 -6.703 1 94.81 108 ALA A C 1
ATOM 842 O O . ALA A 1 108 ? -12.148 -13.25 -6.273 1 94.81 108 ALA A O 1
ATOM 843 N N . TYR A 1 109 ? -13.609 -13.648 -7.879 1 91.56 109 TYR A N 1
ATOM 844 C CA . TYR A 1 109 ? -12.961 -12.734 -8.82 1 91.56 109 TYR A CA 1
ATOM 845 C C . TYR A 1 109 ? -13.445 -11.305 -8.609 1 91.56 109 TYR A C 1
ATOM 847 O O . TYR A 1 109 ? -14.648 -11.039 -8.648 1 91.56 109 TYR A O 1
ATOM 855 N N . ILE A 1 110 ? -12.523 -10.461 -8.406 1 90.38 110 ILE A N 1
ATOM 856 C CA . ILE A 1 110 ? -12.828 -9.039 -8.242 1 90.38 110 ILE A CA 1
ATOM 857 C C . ILE A 1 110 ? -12.203 -8.242 -9.383 1 90.38 110 ILE A C 1
ATOM 859 O O . ILE A 1 110 ? -10.992 -8.305 -9.609 1 90.38 110 ILE A O 1
ATOM 863 N N . LYS A 1 111 ? -12.984 -7.531 -9.984 1 84.56 111 LYS A N 1
ATOM 864 C CA . LYS A 1 111 ? -12.531 -6.781 -11.148 1 84.56 111 LYS A CA 1
ATOM 865 C C . LYS A 1 111 ? -11.367 -5.859 -10.797 1 84.56 111 LYS A C 1
ATOM 867 O O . LYS A 1 111 ? -10.344 -5.852 -11.484 1 84.56 111 LYS A O 1
ATOM 872 N N . TYR A 1 112 ? -11.57 -5.133 -9.734 1 83.5 112 TYR A N 1
ATOM 873 C CA . TYR A 1 112 ? -10.508 -4.262 -9.242 1 83.5 112 TYR A CA 1
ATOM 874 C C . TYR A 1 112 ? -9.922 -4.809 -7.941 1 83.5 112 TYR A C 1
ATOM 876 O O . TYR A 1 112 ? -10.422 -4.516 -6.855 1 83.5 112 TYR A O 1
ATOM 884 N N . GLU A 1 113 ? -8.836 -5.445 -8.023 1 80.25 113 GLU A N 1
ATOM 885 C CA . GLU A 1 113 ? -8.266 -6.246 -6.941 1 80.25 113 GLU A CA 1
ATOM 886 C C . GLU A 1 113 ? -8.008 -5.398 -5.699 1 80.25 113 GLU A C 1
ATOM 888 O O . GLU A 1 113 ? -8.188 -5.867 -4.574 1 80.25 113 GLU A O 1
ATOM 893 N N . SER A 1 114 ? -7.629 -4.203 -5.895 1 78.19 114 SER A N 1
ATOM 894 C CA . SER A 1 114 ? -7.262 -3.352 -4.77 1 78.19 114 SER A CA 1
ATOM 895 C C . SER A 1 114 ? -8.453 -3.113 -3.846 1 78.19 114 SER A C 1
ATOM 897 O O . SER A 1 114 ? -8.281 -2.854 -2.654 1 78.19 114 SER A O 1
ATOM 899 N N . GLU A 1 115 ? -9.562 -3.256 -4.371 1 82.19 115 GLU A N 1
ATOM 900 C CA . GLU A 1 115 ? -10.773 -3.035 -3.586 1 82.19 115 GLU A CA 1
ATOM 901 C C . GLU A 1 115 ? -11.07 -4.223 -2.676 1 82.19 115 GLU A C 1
ATOM 903 O O . GLU A 1 115 ? -11.844 -4.109 -1.724 1 82.19 115 GLU A O 1
ATOM 908 N N . GLY A 1 116 ? -10.422 -5.277 -2.99 1 82.19 116 GLY A N 1
ATOM 909 C CA . GLY A 1 116 ? -10.695 -6.512 -2.268 1 82.19 116 GLY A CA 1
ATOM 910 C C . GLY A 1 116 ? -10.031 -6.559 -0.902 1 82.19 116 GLY A C 1
ATOM 911 O O . GLY A 1 116 ? -10.328 -7.438 -0.093 1 82.19 116 GLY A O 1
ATOM 912 N N . TYR A 1 117 ? -9.242 -5.617 -0.609 1 83.81 117 TYR A N 1
ATOM 913 C CA . TYR A 1 117 ? -8.523 -5.598 0.66 1 83.81 117 TYR A CA 1
ATOM 914 C C . TYR A 1 117 ? -9.25 -4.734 1.685 1 83.81 117 TYR A C 1
ATOM 916 O O . TYR A 1 117 ? -8.719 -4.457 2.76 1 83.81 117 TYR A O 1
ATOM 924 N N . ARG A 1 118 ? -10.453 -4.363 1.368 1 89.5 118 ARG A N 1
ATOM 925 C CA . ARG A 1 118 ? -11.297 -3.566 2.252 1 89.5 118 ARG A CA 1
ATOM 926 C C . ARG A 1 118 ? -12.375 -4.43 2.902 1 89.5 118 ARG A C 1
ATOM 928 O O . ARG A 1 118 ? -12.398 -5.648 2.717 1 89.5 118 ARG A O 1
ATOM 935 N N . ILE A 1 119 ? -13.141 -3.797 3.693 1 92.81 119 ILE A N 1
ATOM 936 C CA . ILE A 1 119 ? -14.148 -4.5 4.473 1 92.81 119 ILE A CA 1
ATOM 937 C C . ILE A 1 119 ? -15.117 -5.219 3.531 1 92.81 119 ILE A C 1
ATOM 939 O O . ILE A 1 119 ? -15.336 -4.781 2.398 1 92.81 119 ILE A O 1
ATOM 943 N N . PHE A 1 120 ? -15.742 -6.25 4.094 1 96 120 PHE A N 1
ATOM 944 C CA . PHE A 1 120 ? -16.734 -6.996 3.326 1 96 120 PHE A CA 1
ATOM 945 C C . PHE A 1 120 ? -17.828 -6.074 2.826 1 96 120 PHE A C 1
ATOM 947 O O . PHE A 1 120 ? -18.359 -5.25 3.582 1 96 120 PHE A O 1
ATOM 954 N N . GLY A 1 121 ? -18.078 -6.188 1.516 1 96.62 121 GLY A N 1
ATOM 955 C CA . GLY A 1 121 ? -19.156 -5.402 0.934 1 96.62 121 GLY A CA 1
ATOM 956 C C . GLY A 1 121 ? -18.672 -4.105 0.303 1 96.62 121 GLY A C 1
ATOM 957 O O . GLY A 1 121 ? -19.438 -3.414 -0.367 1 96.62 121 GLY A O 1
ATOM 958 N N . TYR A 1 122 ? -17.438 -3.832 0.549 1 95.69 122 TYR A N 1
ATOM 959 C CA . TYR A 1 122 ? -16.938 -2.6 -0.044 1 95.69 122 TYR A CA 1
ATOM 960 C C . TYR A 1 122 ? -16.984 -2.668 -1.565 1 95.69 122 TYR A C 1
ATOM 962 O O . TYR A 1 122 ? -17.312 -1.682 -2.227 1 95.69 122 TYR A O 1
ATOM 970 N N . VAL A 1 123 ? -16.625 -3.816 -2.098 1 93.88 123 VAL A N 1
ATOM 971 C CA . VAL A 1 123 ? -16.656 -4.035 -3.539 1 93.88 123 VAL A CA 1
ATOM 972 C C . VAL A 1 123 ? -18.094 -4.145 -4.012 1 93.88 123 VAL A C 1
ATOM 974 O O . VAL A 1 123 ? -18.875 -4.961 -3.496 1 93.88 123 VAL A O 1
ATOM 977 N N . PRO A 1 124 ? -18.391 -3.293 -4.98 1 94.5 124 PRO A N 1
ATOM 978 C CA . PRO A 1 124 ? -19.719 -3.506 -5.559 1 94.5 124 PRO A CA 1
ATOM 979 C C . PRO A 1 124 ? -19.906 -4.93 -6.078 1 94.5 124 PRO A C 1
ATOM 981 O O . PRO A 1 124 ? -19.031 -5.461 -6.77 1 94.5 124 PRO A O 1
ATOM 984 N N . PHE A 1 125 ? -21 -5.516 -5.789 1 94.62 125 PHE A N 1
ATOM 985 C CA . PHE A 1 125 ? -21.172 -6.941 -6.035 1 94.62 125 PHE A CA 1
ATOM 986 C C . PHE A 1 125 ? -21.297 -7.223 -7.531 1 94.62 125 PHE A C 1
ATOM 988 O O . PHE A 1 125 ? -21.141 -8.359 -7.969 1 94.62 125 PHE A O 1
ATOM 995 N N . ASN A 1 126 ? -21.5 -6.191 -8.336 1 91.12 126 ASN A N 1
ATOM 996 C CA . ASN A 1 126 ? -21.438 -6.371 -9.789 1 91.12 126 ASN A CA 1
ATOM 997 C C . ASN A 1 126 ? -20 -6.492 -10.281 1 91.12 126 ASN A C 1
ATOM 999 O O . ASN A 1 126 ? -19.766 -6.891 -11.422 1 91.12 126 ASN A O 1
ATOM 1003 N N . HIS A 1 127 ? -19.094 -6.156 -9.453 1 92.38 127 HIS A N 1
ATOM 1004 C CA . HIS A 1 127 ? -17.672 -6.293 -9.781 1 92.38 127 HIS A CA 1
ATOM 1005 C C . HIS A 1 127 ? -17.094 -7.562 -9.172 1 92.38 127 HIS A C 1
ATOM 1007 O O . HIS A 1 127 ? -15.883 -7.777 -9.227 1 92.38 127 HIS A O 1
ATOM 1013 N N . LEU A 1 128 ? -17.906 -8.289 -8.531 1 93.06 128 LEU A N 1
ATOM 1014 C CA . LEU A 1 128 ? -17.469 -9.516 -7.875 1 93.06 128 LEU A CA 1
ATOM 1015 C C . LEU A 1 128 ? -18.172 -10.727 -8.484 1 93.06 128 LEU A C 1
ATOM 1017 O O . LEU A 1 128 ? -19.391 -10.742 -8.625 1 93.06 128 LEU A O 1
ATOM 1021 N N . LYS A 1 129 ? -17.391 -11.68 -8.922 1 92.81 129 LYS A N 1
ATOM 1022 C CA . LYS A 1 129 ? -17.922 -12.945 -9.43 1 92.81 129 LYS A CA 1
ATOM 1023 C C . LYS A 1 129 ? -17.375 -14.125 -8.625 1 92.81 129 LYS A C 1
ATOM 1025 O O . LYS A 1 129 ? -16.156 -14.352 -8.586 1 92.81 129 LYS A O 1
ATOM 1030 N N . LEU A 1 130 ? -18.281 -14.773 -7.965 1 95.88 130 LEU A N 1
ATOM 1031 C CA . LEU A 1 130 ? -17.891 -15.992 -7.258 1 95.88 130 LEU A CA 1
ATOM 1032 C C . LEU A 1 130 ? -17.938 -17.203 -8.188 1 95.88 130 LEU A C 1
ATOM 1034 O O . LEU A 1 130 ? -19 -17.547 -8.695 1 95.88 130 LEU A O 1
ATOM 1038 N N . LEU A 1 131 ? -16.75 -17.828 -8.352 1 94.5 131 LEU A N 1
ATOM 1039 C CA . LEU A 1 131 ? -16.609 -18.891 -9.336 1 94.5 131 LEU A CA 1
ATOM 1040 C C . LEU A 1 131 ? -16.328 -20.219 -8.664 1 94.5 131 LEU A C 1
ATOM 1042 O O . LEU A 1 131 ? -15.562 -20.297 -7.703 1 94.5 131 LEU A O 1
ATOM 1046 N N . ASP A 1 132 ? -17.031 -21.219 -9.094 1 94.5 132 ASP A N 1
ATOM 1047 C CA . ASP A 1 132 ? -16.609 -22.578 -8.789 1 94.5 132 ASP A CA 1
ATOM 1048 C C . ASP A 1 132 ? -15.539 -23.062 -9.773 1 94.5 132 ASP A C 1
ATOM 1050 O O . ASP A 1 132 ? -15.812 -23.25 -10.953 1 94.5 132 ASP A O 1
ATOM 1054 N N . LEU A 1 133 ? -14.391 -23.297 -9.305 1 91.31 133 LEU A N 1
ATOM 1055 C CA . LEU A 1 133 ? -13.234 -23.562 -10.148 1 91.31 133 LEU A CA 1
ATOM 1056 C C . LEU A 1 133 ? -13.328 -24.953 -10.781 1 91.31 133 LEU A C 1
ATOM 1058 O O . LEU A 1 133 ? -12.633 -25.234 -11.758 1 91.31 133 LEU A O 1
ATOM 1062 N N . ARG A 1 134 ? -14.141 -25.828 -10.25 1 88.25 134 ARG A N 1
ATOM 1063 C CA . ARG A 1 134 ? -14.289 -27.172 -10.797 1 88.25 134 ARG A CA 1
ATOM 1064 C C . ARG A 1 134 ? -15.234 -27.172 -11.984 1 88.25 134 ARG A C 1
ATOM 1066 O O . ARG A 1 134 ? -14.961 -27.828 -13 1 88.25 134 ARG A O 1
ATOM 1073 N N . THR A 1 135 ? -16.234 -26.359 -11.891 1 87.19 135 THR A N 1
ATOM 1074 C CA . THR A 1 135 ? -17.266 -26.375 -12.938 1 87.19 135 THR A CA 1
ATOM 1075 C C . THR A 1 135 ? -17.125 -25.156 -13.844 1 87.19 135 THR A C 1
ATOM 1077 O O . THR A 1 135 ? -17.641 -25.156 -14.969 1 87.19 135 THR A O 1
ATOM 1080 N N . GLY A 1 136 ? -16.547 -24.109 -13.312 1 84.94 136 GLY A N 1
ATOM 1081 C CA . GLY A 1 136 ? -16.438 -22.859 -14.062 1 84.94 136 GLY A CA 1
ATOM 1082 C C . GLY A 1 136 ? -17.672 -21.984 -13.922 1 84.94 136 GLY A C 1
ATOM 1083 O O . GLY A 1 136 ? -17.703 -20.859 -14.43 1 84.94 136 GLY A O 1
ATOM 1084 N N . GLY A 1 137 ? -18.547 -22.469 -13.25 1 89.06 137 GLY A N 1
ATOM 1085 C CA . GLY A 1 137 ? -19.797 -21.734 -13.094 1 89.06 137 GLY A CA 1
ATOM 1086 C C . GLY A 1 137 ? -19.719 -20.656 -12.023 1 89.06 137 GLY A C 1
ATOM 1087 O O . GLY A 1 137 ? -18.891 -20.734 -11.117 1 89.06 137 GLY A O 1
ATOM 1088 N N . SER A 1 138 ? -20.641 -19.703 -12.203 1 93.06 138 SER A N 1
ATOM 1089 C CA . SER A 1 138 ? -20.766 -18.641 -11.211 1 93.06 138 SER A CA 1
ATOM 1090 C C . SER A 1 138 ? -21.781 -18.984 -10.141 1 93.06 138 SER A C 1
ATOM 1092 O O . SER A 1 138 ? -22.812 -19.609 -10.43 1 93.06 138 SER A O 1
ATOM 1094 N N . VAL A 1 139 ? -21.453 -18.578 -8.969 1 95.56 139 VAL A N 1
ATOM 1095 C CA . VAL A 1 139 ? -22.359 -18.781 -7.84 1 95.56 139 VAL A CA 1
ATOM 1096 C C . VAL A 1 139 ? -23.094 -17.5 -7.52 1 95.56 139 VAL A C 1
ATOM 1098 O O . VAL A 1 139 ? -22.469 -16.438 -7.34 1 95.56 139 VAL A O 1
ATOM 1101 N N . LYS A 1 140 ? -24.344 -17.547 -7.465 1 94.81 140 LYS A N 1
ATOM 1102 C CA . LYS A 1 140 ? -25.156 -16.375 -7.172 1 94.81 140 LYS A CA 1
ATOM 1103 C C . LYS A 1 140 ? -25.141 -16.047 -5.68 1 94.81 140 LYS A C 1
ATOM 1105 O O . LYS A 1 140 ? -25.094 -16.953 -4.848 1 94.81 140 LYS A O 1
ATOM 1110 N N . LEU A 1 141 ? -25.281 -14.836 -5.422 1 95.44 141 LEU A N 1
ATOM 1111 C CA . LEU A 1 141 ? -25.359 -14.391 -4.035 1 95.44 141 LEU A CA 1
ATOM 1112 C C . LEU A 1 141 ? -26.812 -14.289 -3.572 1 95.44 141 LEU A C 1
ATOM 1114 O O . LEU A 1 141 ? -27.688 -13.883 -4.34 1 95.44 141 LEU A O 1
ATOM 1118 N N . ASP A 1 142 ? -26.984 -14.758 -2.391 1 92.56 142 ASP A N 1
ATOM 1119 C CA . ASP A 1 142 ? -28.281 -14.703 -1.715 1 92.56 142 ASP A CA 1
ATOM 1120 C C . ASP A 1 142 ? -28.109 -14.328 -0.244 1 92.56 142 ASP A C 1
ATOM 1122 O O . ASP A 1 142 ? -28.094 -15.195 0.626 1 92.56 142 ASP A O 1
ATOM 1126 N N . PRO A 1 143 ? -28.078 -13.031 0.001 1 94.88 143 PRO A N 1
ATOM 1127 C CA . PRO A 1 143 ? -27.766 -12.594 1.363 1 94.88 143 PRO A CA 1
ATOM 1128 C C . PRO A 1 143 ? -28.797 -13.07 2.387 1 94.88 143 PRO A C 1
ATOM 1130 O O . PRO A 1 143 ? -30 -12.953 2.152 1 94.88 143 PRO A O 1
ATOM 1133 N N . PRO A 1 144 ? -28.312 -13.562 3.467 1 96.94 144 PRO A N 1
ATOM 1134 C CA . PRO A 1 144 ? -29.234 -13.984 4.52 1 96.94 144 PRO A CA 1
ATOM 1135 C C . PRO A 1 144 ? -29.828 -12.805 5.289 1 96.94 144 PRO A C 1
ATOM 1137 O O . PRO A 1 144 ? -29.234 -11.734 5.352 1 96.94 144 PRO A O 1
ATOM 1140 N N . PRO A 1 145 ? -31.016 -12.992 5.82 1 97.25 145 PRO A N 1
ATOM 1141 C CA . PRO A 1 145 ? -31.594 -11.953 6.68 1 97.25 145 PRO A CA 1
ATOM 1142 C C . PRO A 1 145 ? -30.844 -11.805 8 1 97.25 145 PRO A C 1
ATOM 1144 O O . PRO A 1 145 ? -30.172 -12.742 8.445 1 97.25 145 PRO A O 1
ATOM 1147 N N . VAL A 1 146 ? -30.984 -10.688 8.547 1 97.94 146 VAL A N 1
ATOM 1148 C CA . VAL A 1 146 ? -30.344 -10.406 9.82 1 97.94 146 VAL A CA 1
ATOM 1149 C C . VAL A 1 146 ? -31.312 -10.656 10.969 1 97.94 146 VAL A C 1
ATOM 1151 O O . VAL A 1 146 ? -32.5 -10.312 10.867 1 97.94 146 VAL A O 1
ATOM 1154 N N . LYS A 1 147 ? -30.766 -11.281 11.984 1 96.38 147 LYS A N 1
ATOM 1155 C CA . LYS A 1 147 ? -31.625 -11.469 13.141 1 96.38 147 LYS A CA 1
ATOM 1156 C C . LYS A 1 147 ? -31.875 -10.148 13.867 1 96.38 147 LYS A C 1
ATOM 1158 O O . LYS A 1 147 ? -31.172 -9.172 13.641 1 96.38 147 LYS A O 1
ATOM 1163 N N . LYS A 1 148 ? -32.906 -10.188 14.781 1 93.69 148 LYS A N 1
ATOM 1164 C CA . LYS A 1 148 ? -33.25 -8.977 15.516 1 93.69 148 LYS A CA 1
ATOM 1165 C C . LYS A 1 148 ? -32.094 -8.516 16.406 1 93.69 148 LYS A C 1
ATOM 1167 O O . LYS A 1 148 ? -31.547 -9.312 17.172 1 93.69 148 LYS A O 1
ATOM 1172 N N . ALA A 1 149 ? -31.75 -7.293 16.188 1 95.94 149 ALA A N 1
ATOM 1173 C CA . ALA A 1 149 ? -30.656 -6.672 16.938 1 95.94 149 ALA A CA 1
ATOM 1174 C C . ALA A 1 149 ? -30.875 -5.172 17.094 1 95.94 149 ALA A C 1
ATOM 1176 O O . ALA A 1 149 ? -31.891 -4.637 16.641 1 95.94 149 ALA A O 1
ATOM 1177 N N . ASP A 1 150 ? -29.969 -4.582 17.875 1 96.44 150 ASP A N 1
ATOM 1178 C CA . ASP A 1 150 ? -30.031 -3.133 18.016 1 96.44 150 ASP A CA 1
ATOM 1179 C C . ASP A 1 150 ? -30.109 -2.443 16.656 1 96.44 150 ASP A C 1
ATOM 1181 O O . ASP A 1 150 ? -29.375 -2.807 15.734 1 96.44 150 ASP A O 1
ATOM 1185 N N . SER A 1 151 ? -31 -1.491 16.547 1 97.19 151 SER A N 1
ATOM 1186 C CA . SER A 1 151 ? -31.234 -0.831 15.266 1 97.19 151 SER A CA 1
ATOM 1187 C C . SER A 1 151 ? -30.141 0.198 14.969 1 97.19 151 SER A C 1
ATOM 1189 O O . SER A 1 151 ? -30 0.638 13.828 1 97.19 151 SER A O 1
ATOM 1191 N N . ARG A 1 152 ? -29.469 0.634 16 1 96.5 152 ARG A N 1
ATOM 1192 C CA . ARG A 1 152 ? -28.438 1.661 15.828 1 96.5 152 ARG A CA 1
ATOM 1193 C C . ARG A 1 152 ? -27.062 1.035 15.617 1 96.5 152 ARG A C 1
ATOM 1195 O O . ARG A 1 152 ? -26.719 0.047 16.266 1 96.5 152 ARG A O 1
ATOM 1202 N N . SER A 1 153 ? -26.391 1.555 14.672 1 95.94 153 SER A N 1
ATOM 1203 C CA . SER A 1 153 ? -25.031 1.11 14.375 1 95.94 153 SER A CA 1
ATOM 1204 C C . SER A 1 153 ? -24.109 2.295 14.102 1 95.94 153 SER A C 1
ATOM 1206 O O . SER A 1 153 ? -24.547 3.33 13.602 1 95.94 153 SER A O 1
ATOM 1208 N N . SER A 1 154 ? -22.875 2.213 14.5 1 93.56 154 SER A N 1
ATOM 1209 C CA . SER A 1 154 ? -21.828 3.186 14.211 1 93.56 154 SER A CA 1
ATOM 1210 C C . SER A 1 154 ? -20.875 2.672 13.133 1 93.56 154 SER A C 1
ATOM 1212 O O . SER A 1 154 ? -20.188 1.668 13.328 1 93.56 154 SER A O 1
ATOM 1214 N N . LEU A 1 155 ? -20.828 3.395 12.039 1 94.81 155 LEU A N 1
ATOM 1215 C CA . LEU A 1 155 ? -20.125 2.852 10.883 1 94.81 155 LEU A CA 1
ATOM 1216 C C . LEU A 1 155 ? -19.031 3.801 10.422 1 94.81 155 LEU A C 1
ATOM 1218 O O . LEU A 1 155 ? -19.188 5.023 10.492 1 94.81 155 LEU A O 1
ATOM 1222 N N . THR A 1 156 ? -17.953 3.188 9.953 1 91 156 THR A N 1
ATOM 1223 C CA . THR A 1 156 ? -16.906 3.941 9.258 1 91 156 THR A CA 1
ATOM 1224 C C . THR A 1 156 ? -17.359 4.301 7.844 1 91 156 THR A C 1
ATOM 1226 O O . THR A 1 156 ? -18.375 3.803 7.363 1 91 156 THR A O 1
ATOM 1229 N N . ARG A 1 157 ? -16.594 5.098 7.195 1 90.94 157 ARG A N 1
ATOM 1230 C CA . ARG A 1 157 ? -16.875 5.492 5.82 1 90.94 157 ARG A CA 1
ATOM 1231 C C . ARG A 1 157 ? -16.906 4.281 4.898 1 90.94 157 ARG A C 1
ATOM 1233 O O . ARG A 1 157 ? -17.812 4.148 4.07 1 90.94 157 ARG A O 1
ATOM 1240 N N . GLU A 1 158 ? -15.945 3.383 5.027 1 93 158 GLU A N 1
ATOM 1241 C CA . GLU A 1 158 ? -15.891 2.176 4.207 1 93 158 GLU A CA 1
ATOM 1242 C C . GLU A 1 158 ? -17.109 1.284 4.461 1 93 158 GLU A C 1
ATOM 1244 O O . GLU A 1 158 ? -17.656 0.701 3.525 1 93 158 GLU A O 1
ATOM 1249 N N . SER A 1 159 ? -17.453 1.292 5.707 1 96.38 159 SER A N 1
ATOM 1250 C CA . SER A 1 159 ? -18.594 0.465 6.059 1 96.38 159 SER A CA 1
ATOM 1251 C C . SER A 1 159 ? -19.891 1.044 5.492 1 96.38 159 SER A C 1
ATOM 1253 O O . SER A 1 159 ? -20.812 0.3 5.148 1 96.38 159 SER A O 1
ATOM 1255 N N . LEU A 1 160 ? -19.906 2.34 5.398 1 97 160 LEU A N 1
ATOM 1256 C CA . LEU A 1 160 ? -21.078 2.967 4.781 1 97 160 LEU A CA 1
ATOM 1257 C C . LEU A 1 160 ? -21.172 2.596 3.305 1 97 160 LEU A C 1
ATOM 1259 O O . LEU A 1 160 ? -22.266 2.299 2.807 1 97 160 LEU A O 1
ATOM 1263 N N . THR A 1 161 ? -20.062 2.602 2.67 1 97 161 THR A N 1
ATOM 1264 C CA . THR A 1 161 ? -20.031 2.154 1.282 1 97 161 THR A CA 1
ATOM 1265 C C . THR A 1 161 ? -20.453 0.692 1.178 1 97 161 THR A C 1
ATOM 1267 O O . THR A 1 161 ? -21.25 0.331 0.309 1 97 161 THR A O 1
ATOM 1270 N N . ALA A 1 162 ? -19.906 -0.082 2.066 1 97.88 162 ALA A N 1
ATOM 1271 C CA . ALA A 1 162 ? -20.266 -1.5 2.098 1 97.88 162 ALA A CA 1
ATOM 1272 C C . ALA A 1 162 ? -21.766 -1.691 2.297 1 97.88 162 ALA A C 1
ATOM 1274 O O . ALA A 1 162 ? -22.375 -2.551 1.659 1 97.88 162 ALA A O 1
ATOM 1275 N N . LEU A 1 163 ? -22.312 -0.893 3.189 1 98.31 163 LEU A N 1
ATOM 1276 C CA . LEU A 1 163 ? -23.75 -0.983 3.461 1 98.31 163 LEU A CA 1
ATOM 1277 C C . LEU A 1 163 ? -24.562 -0.712 2.199 1 98.31 163 LEU A C 1
ATOM 1279 O O . LEU A 1 163 ? -25.469 -1.472 1.868 1 98.31 163 LEU A O 1
ATOM 1283 N N . TYR A 1 164 ? -24.203 0.346 1.566 1 97.88 164 TYR A N 1
ATOM 1284 C CA . TYR A 1 164 ? -24.875 0.673 0.308 1 97.88 164 TYR A CA 1
ATOM 1285 C C . TYR A 1 164 ? -24.797 -0.499 -0.664 1 97.88 164 TYR A C 1
ATOM 1287 O O . TYR A 1 164 ? -25.812 -0.883 -1.253 1 97.88 164 TYR A O 1
ATOM 1295 N N . ASN A 1 165 ? -23.672 -1.066 -0.842 1 97.56 165 ASN A N 1
ATOM 1296 C CA . ASN A 1 165 ? -23.469 -2.166 -1.78 1 97.56 165 ASN A CA 1
ATOM 1297 C C . ASN A 1 165 ? -24.25 -3.404 -1.37 1 97.56 165 ASN A C 1
ATOM 1299 O O . ASN A 1 165 ? -24.859 -4.074 -2.217 1 97.56 165 ASN A O 1
ATOM 1303 N N . ILE A 1 166 ? -24.25 -3.713 -0.111 1 98.19 166 ILE A N 1
ATOM 1304 C CA . ILE A 1 166 ? -24.969 -4.887 0.366 1 98.19 166 ILE A CA 1
ATOM 1305 C C . ILE A 1 166 ? -26.469 -4.707 0.126 1 98.19 166 ILE A C 1
ATOM 1307 O O . ILE A 1 166 ? -27.141 -5.629 -0.345 1 98.19 166 ILE A O 1
ATOM 1311 N N . LEU A 1 167 ? -26.938 -3.508 0.401 1 98 167 LEU A N 1
ATOM 1312 C CA . LEU A 1 167 ? -28.359 -3.238 0.209 1 98 167 LEU A CA 1
ATOM 1313 C C . LEU A 1 167 ? -28.734 -3.312 -1.269 1 98 167 LEU A C 1
ATOM 1315 O O . LEU A 1 167 ? -29.875 -3.635 -1.61 1 98 167 LEU A O 1
ATOM 1319 N N . SER A 1 168 ? -27.797 -3.072 -2.104 1 96.94 168 SER A N 1
ATOM 1320 C CA . SER A 1 168 ? -28.062 -3.129 -3.539 1 96.94 168 SER A CA 1
ATOM 1321 C C . SER A 1 168 ? -28.375 -4.551 -3.988 1 96.94 168 SER A C 1
ATOM 1323 O O . SER A 1 168 ? -28.891 -4.762 -5.086 1 96.94 168 SER A O 1
ATOM 1325 N N . LEU A 1 169 ? -27.984 -5.52 -3.217 1 96.81 169 LEU A N 1
ATOM 1326 C CA . LEU A 1 169 ? -28.328 -6.906 -3.521 1 96.81 169 LEU A CA 1
ATOM 1327 C C . LEU A 1 169 ? -29.828 -7.145 -3.342 1 96.81 169 LEU A C 1
ATOM 1329 O O . LEU A 1 169 ? -30.359 -8.141 -3.828 1 96.81 169 LEU A O 1
ATOM 1333 N N . HIS A 1 170 ? -30.5 -6.25 -2.67 1 96.44 170 HIS A N 1
ATOM 1334 C CA . HIS A 1 170 ? -31.906 -6.441 -2.318 1 96.44 170 HIS A CA 1
ATOM 1335 C C . HIS A 1 170 ? -32.812 -5.59 -3.199 1 96.44 170 HIS A C 1
ATOM 1337 O O . HIS A 1 170 ? -34.031 -5.676 -3.098 1 96.44 170 HIS A O 1
ATOM 1343 N N . GLY A 1 171 ? -32.219 -4.75 -4.016 1 95.56 171 GLY A N 1
ATOM 1344 C CA . GLY A 1 171 ? -33 -3.926 -4.906 1 95.56 171 GLY A CA 1
ATOM 1345 C C . GLY A 1 171 ? -32.344 -2.621 -5.281 1 95.56 171 GLY A C 1
ATOM 1346 O O . GLY A 1 171 ? -31.125 -2.457 -5.066 1 95.56 171 GLY A O 1
ATOM 1347 N N . LYS A 1 172 ? -33.125 -1.79 -5.848 1 96.94 172 LYS A N 1
ATOM 1348 C CA . LYS A 1 172 ? -32.625 -0.481 -6.246 1 96.94 172 LYS A CA 1
ATOM 1349 C C . LYS A 1 172 ? -32.406 0.424 -5.031 1 96.94 172 LYS A C 1
ATOM 1351 O O . LYS A 1 172 ? -33.375 0.676 -4.281 1 96.94 172 LYS A O 1
ATOM 1356 N N . VAL A 1 173 ? -31.234 0.896 -4.898 1 97.44 173 VAL A N 1
ATOM 1357 C CA . VAL A 1 173 ? -30.906 1.726 -3.744 1 97.44 173 VAL A CA 1
ATOM 1358 C C . VAL A 1 173 ? -30.906 3.197 -4.148 1 97.44 173 VAL A C 1
ATOM 1360 O O . VAL A 1 173 ? -30.328 3.564 -5.18 1 97.44 173 VAL A O 1
ATOM 1363 N N . GLU A 1 174 ? -31.547 4.004 -3.311 1 95.94 174 GLU A N 1
ATOM 1364 C CA . GLU A 1 174 ? -31.578 5.453 -3.498 1 95.94 174 GLU A CA 1
ATOM 1365 C C . GLU A 1 174 ? -31.312 6.188 -2.191 1 95.94 174 GLU A C 1
ATOM 1367 O O . GLU A 1 174 ? -31.719 5.734 -1.119 1 95.94 174 GLU A O 1
ATOM 1372 N N . ILE A 1 175 ? -30.641 7.281 -2.354 1 94.44 175 ILE A N 1
ATOM 1373 C CA . ILE A 1 175 ? -30.375 8.109 -1.183 1 94.44 175 ILE A CA 1
ATOM 1374 C C . ILE A 1 175 ? -31.25 9.352 -1.221 1 94.44 175 ILE A C 1
ATOM 1376 O O . ILE A 1 175 ? -31.297 10.062 -2.23 1 94.44 175 ILE A O 1
ATOM 1380 N N . GLU A 1 176 ? -31.969 9.562 -0.18 1 90.69 176 GLU A N 1
ATOM 1381 C CA . GLU A 1 176 ? -32.719 10.812 0.031 1 90.69 176 GLU A CA 1
ATOM 1382 C C . GLU A 1 176 ? -31.953 11.734 0.981 1 90.69 176 GLU A C 1
ATOM 1384 O O . GLU A 1 176 ? -31.953 11.523 2.195 1 90.69 176 GLU A O 1
ATOM 1389 N N . PRO A 1 177 ? -31.344 12.711 0.514 1 86.25 177 PRO A N 1
ATOM 1390 C CA . PRO A 1 177 ? -30.469 13.555 1.34 1 86.25 177 PRO A CA 1
ATOM 1391 C C . PRO A 1 177 ? -31.25 14.383 2.354 1 86.25 177 PRO A C 1
ATOM 1393 O O . PRO A 1 177 ? -30.719 14.758 3.396 1 86.25 177 PRO A O 1
ATOM 1396 N N . SER A 1 178 ? -32.531 14.633 2.209 1 74.88 178 SER A N 1
ATOM 1397 C CA . SER A 1 178 ? -33.375 15.445 3.068 1 74.88 178 SER A CA 1
ATOM 1398 C C . SER A 1 178 ? -32.688 16.75 3.455 1 74.88 178 SER A C 1
ATOM 1400 O O . SER A 1 178 ? -32.75 17.172 4.613 1 74.88 178 SER A O 1
ATOM 1402 N N . VAL A 1 179 ? -31.797 17.312 2.609 1 65.56 179 VAL A N 1
ATOM 1403 C CA . VAL A 1 179 ? -31.062 18.531 2.891 1 65.56 179 VAL A CA 1
ATOM 1404 C C . VAL A 1 179 ? -31.906 19.75 2.523 1 65.56 179 VAL A C 1
ATOM 1406 O O . VAL A 1 179 ? -32.625 19.734 1.526 1 65.56 179 VAL A O 1
ATOM 1409 N N . GLU A 1 180 ? -32.062 20.578 3.461 1 65.75 180 GLU A N 1
ATOM 1410 C CA . GLU A 1 180 ? -32.812 21.812 3.189 1 65.75 180 GLU A CA 1
ATOM 1411 C C . GLU A 1 180 ? -32.031 22.703 2.199 1 65.75 180 GLU A C 1
ATOM 1413 O O . GLU A 1 180 ? -32.656 23.297 1.312 1 65.75 180 GLU A O 1
ATOM 1418 N N . ASP A 1 181 ? -30.75 22.641 2.42 1 69.69 181 ASP A N 1
ATOM 1419 C CA . ASP A 1 181 ? -29.906 23.516 1.607 1 69.69 181 ASP A CA 1
ATOM 1420 C C . ASP A 1 181 ? -29.281 22.75 0.442 1 69.69 181 ASP A C 1
ATOM 1422 O O . ASP A 1 181 ? -28.469 21.844 0.649 1 69.69 181 ASP A O 1
ATOM 1426 N N . VAL A 1 182 ? -29.625 23.125 -0.732 1 77.44 182 VAL A N 1
ATOM 1427 C CA . VAL A 1 182 ? -29.141 22.531 -1.977 1 77.44 182 VAL A CA 1
ATOM 1428 C C . VAL A 1 182 ? -27.625 22.656 -2.053 1 77.44 182 VAL A C 1
ATOM 1430 O O . VAL A 1 182 ? -26.953 21.781 -2.6 1 77.44 182 VAL A O 1
ATOM 1433 N N . GLU A 1 183 ? -27.141 23.609 -1.429 1 82 183 GLU A N 1
ATOM 1434 C CA . GLU A 1 183 ? -25.688 23.828 -1.487 1 82 183 GLU A CA 1
ATOM 1435 C C . GLU A 1 183 ? -24.938 22.781 -0.688 1 82 183 GLU A C 1
ATOM 1437 O O . GLU A 1 183 ? -23.844 22.359 -1.083 1 82 183 GLU A O 1
ATOM 1442 N N . ASP A 1 184 ? -25.516 22.359 0.353 1 84.19 184 ASP A N 1
ATOM 1443 C CA . ASP A 1 184 ? -24.875 21.344 1.185 1 84.19 184 ASP A CA 1
ATOM 1444 C C . ASP A 1 184 ? -24.828 20 0.468 1 84.19 184 ASP A C 1
ATOM 1446 O O . ASP A 1 184 ? -23.828 19.281 0.568 1 84.19 184 ASP A O 1
ATOM 1450 N N . ASP A 1 185 ? -25.891 19.797 -0.24 1 88.5 185 ASP A N 1
ATOM 1451 C CA . ASP A 1 185 ? -25.906 18.562 -1.023 1 88.5 185 ASP A CA 1
ATOM 1452 C C . ASP A 1 185 ? -24.812 18.578 -2.098 1 88.5 185 ASP A C 1
ATOM 1454 O O . ASP A 1 185 ? -24.156 17.578 -2.34 1 88.5 185 ASP A O 1
ATOM 1458 N N . GLU A 1 186 ? -24.703 19.688 -2.656 1 91.38 186 GLU A N 1
ATOM 1459 C CA . GLU A 1 186 ? -23.688 19.844 -3.699 1 91.38 186 GLU A CA 1
ATOM 1460 C C . GLU A 1 186 ? -22.281 19.656 -3.135 1 91.38 186 GLU A C 1
ATOM 1462 O O . GLU A 1 186 ? -21.422 19.062 -3.777 1 91.38 186 GLU A O 1
ATOM 1467 N N . VAL A 1 187 ? -22.094 20.125 -1.95 1 92.19 187 VAL A N 1
ATOM 1468 C CA . VAL A 1 187 ? -20.797 19.969 -1.291 1 92.19 187 VAL A CA 1
ATOM 1469 C C . VAL A 1 187 ? -20.516 18.5 -1.037 1 92.19 187 VAL A C 1
ATOM 1471 O O . VAL A 1 187 ? -19.406 18.016 -1.325 1 92.19 187 VAL A O 1
ATOM 1474 N N . CYS A 1 188 ? -21.5 17.766 -0.593 1 93.06 188 CYS A N 1
ATOM 1475 C CA . CYS A 1 188 ? -21.312 16.344 -0.311 1 93.06 188 CYS A CA 1
ATOM 1476 C C . CYS A 1 188 ? -21.078 15.562 -1.594 1 93.06 188 CYS A C 1
ATOM 1478 O O . CYS A 1 188 ? -20.266 14.633 -1.613 1 93.06 188 CYS A O 1
ATOM 1480 N N . LYS A 1 189 ? -21.734 16.016 -2.643 1 95.19 189 LYS A N 1
ATOM 1481 C CA . LYS A 1 189 ? -21.531 15.367 -3.936 1 95.19 189 LYS A CA 1
ATOM 1482 C C . LYS A 1 189 ? -20.109 15.625 -4.457 1 95.19 189 LYS A C 1
ATOM 1484 O O . LYS A 1 189 ? -19.484 14.734 -5.035 1 95.19 189 LYS A O 1
ATOM 1489 N N . ARG A 1 190 ? -19.656 16.75 -4.227 1 95.62 190 ARG A N 1
ATOM 1490 C CA . ARG A 1 190 ? -18.297 17.094 -4.66 1 95.62 190 ARG A CA 1
ATOM 1491 C C . ARG A 1 190 ? -17.25 16.344 -3.83 1 95.62 190 ARG A C 1
ATOM 1493 O O . ARG A 1 190 ? -16.312 15.766 -4.379 1 95.62 190 ARG A O 1
ATOM 1500 N N . ARG A 1 191 ? -17.453 16.312 -2.596 1 95.31 191 ARG A N 1
A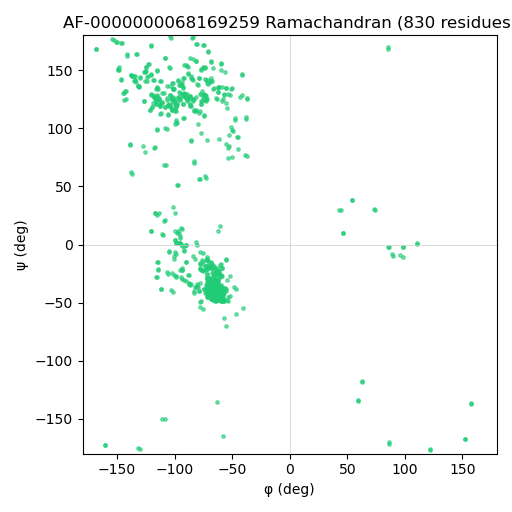TOM 1501 C CA . ARG A 1 191 ? -16.516 15.648 -1.69 1 95.31 191 ARG A CA 1
ATOM 1502 C C . ARG A 1 191 ? -16.453 14.156 -1.975 1 95.31 191 ARG A C 1
ATOM 1504 O O . ARG A 1 191 ? -15.391 13.539 -1.811 1 95.31 191 ARG A O 1
ATOM 1511 N N . SER A 1 192 ? -17.562 13.609 -2.404 1 96.06 192 SER A N 1
ATOM 1512 C CA . SER A 1 192 ? -17.641 12.172 -2.641 1 96.06 192 SER A CA 1
ATOM 1513 C C . SER A 1 192 ? -17.25 11.828 -4.078 1 96.06 192 SER A C 1
ATOM 1515 O O . SER A 1 192 ? -17.047 10.664 -4.406 1 96.06 192 SER A O 1
ATOM 1517 N N . GLY A 1 193 ? -17.219 12.828 -4.934 1 95.75 193 GLY A N 1
ATOM 1518 C CA . GLY A 1 193 ? -16.781 12.602 -6.305 1 95.75 193 GLY A CA 1
ATOM 1519 C C . GLY A 1 193 ? -17.938 12.43 -7.277 1 95.75 193 GLY A C 1
ATOM 1520 O O . GLY A 1 193 ? -17.719 12.305 -8.484 1 95.75 193 GLY A O 1
ATOM 1521 N N . PHE A 1 194 ? -19.156 12.453 -6.781 1 95.88 194 PHE A N 1
ATOM 1522 C CA . PHE A 1 194 ? -20.297 12.32 -7.676 1 95.88 194 PHE A CA 1
ATOM 1523 C C . PHE A 1 194 ? -20.406 13.523 -8.609 1 95.88 194 PHE A C 1
ATOM 1525 O O . PHE A 1 194 ? -20.891 13.406 -9.727 1 95.88 194 PHE A O 1
ATOM 1532 N N . VAL A 1 195 ? -20 14.609 -8.094 1 96.12 195 VAL A N 1
ATOM 1533 C CA . VAL A 1 195 ? -19.859 15.828 -8.883 1 96.12 195 VAL A CA 1
ATOM 1534 C C . VAL A 1 195 ? -18.422 16.312 -8.836 1 96.12 195 VAL A C 1
ATOM 1536 O O . VAL A 1 195 ? -17.812 16.391 -7.766 1 96.12 195 VAL A O 1
ATOM 1539 N N . ARG A 1 196 ? -17.875 16.562 -9.969 1 95.88 196 ARG A N 1
ATOM 1540 C CA . ARG A 1 196 ? -16.5 17.016 -10.062 1 95.88 196 ARG A CA 1
ATOM 1541 C C . ARG A 1 196 ? -16.406 18.328 -10.836 1 95.88 196 ARG A C 1
ATOM 1543 O O . ARG A 1 196 ? -17.25 18.609 -11.68 1 95.88 196 ARG A O 1
ATOM 1550 N N . PHE A 1 197 ? -15.398 19.016 -10.484 1 94.5 197 PHE A N 1
ATOM 1551 C CA . PHE A 1 197 ? -15.078 20.156 -11.328 1 94.5 197 PHE A CA 1
ATOM 1552 C C . PHE A 1 197 ? -14.484 19.703 -12.656 1 94.5 197 PHE A C 1
ATOM 1554 O O . PHE A 1 197 ? -13.688 18.75 -12.695 1 94.5 197 PHE A O 1
ATOM 1561 N N . SER A 1 198 ? -14.82 20.344 -13.688 1 92.5 198 SER A N 1
ATOM 1562 C CA . SER A 1 198 ? -14.281 20.016 -15.008 1 92.5 198 SER A CA 1
ATOM 1563 C C . SER A 1 198 ? -12.766 20.219 -15.055 1 92.5 198 SER A C 1
ATOM 1565 O O . SER A 1 198 ? -12.062 19.516 -15.781 1 92.5 198 SER A O 1
ATOM 1567 N N . SER A 1 199 ? -12.32 21.062 -14.211 1 91.5 199 SER A N 1
ATOM 1568 C CA . SER A 1 199 ? -10.906 21.438 -14.234 1 91.5 199 SER A CA 1
ATOM 1569 C C . SER A 1 199 ? -10.109 20.609 -13.234 1 91.5 199 SER A C 1
ATOM 1571 O O . SER A 1 199 ? -8.914 20.844 -13.039 1 91.5 199 SER A O 1
ATOM 1573 N N . GLU A 1 200 ? -10.719 19.625 -12.594 1 91.44 200 GLU A N 1
ATOM 1574 C CA . GLU A 1 200 ? -10.055 18.891 -11.523 1 91.44 200 GLU A CA 1
ATOM 1575 C C . GLU A 1 200 ? -8.844 18.109 -12.055 1 91.44 200 GLU A C 1
ATOM 1577 O O . GLU A 1 200 ? -7.855 17.938 -11.344 1 91.44 200 GLU A O 1
ATOM 1582 N N . ASP A 1 201 ? -8.953 17.719 -13.305 1 89.94 201 ASP A N 1
ATOM 1583 C CA . ASP A 1 201 ? -7.867 16.938 -13.906 1 89.94 201 ASP A CA 1
ATOM 1584 C C . ASP A 1 201 ? -6.598 17.781 -14.031 1 89.94 201 ASP A C 1
ATOM 1586 O O . ASP A 1 201 ? -5.488 17.25 -14.008 1 89.94 201 ASP A O 1
ATOM 1590 N N . LEU A 1 202 ? -6.789 19.016 -14.156 1 92.62 202 LEU A N 1
ATOM 1591 C CA . LEU A 1 202 ? -5.648 19.922 -14.25 1 92.62 202 LEU A CA 1
ATOM 1592 C C . LEU A 1 202 ? -4.859 19.938 -12.945 1 92.62 202 LEU A C 1
ATOM 1594 O O . LEU A 1 202 ? -3.639 20.125 -12.961 1 92.62 202 LEU A O 1
ATOM 1598 N N . VAL A 1 203 ? -5.516 19.75 -11.836 1 92.94 203 VAL A N 1
ATOM 1599 C CA . VAL A 1 203 ? -4.84 19.734 -10.547 1 92.94 203 VAL A CA 1
ATOM 1600 C C . VAL A 1 203 ? -3.859 18.562 -10.492 1 92.94 203 VAL A C 1
ATOM 1602 O O . VAL A 1 203 ? -2.705 18.719 -10.094 1 92.94 203 VAL A O 1
ATOM 1605 N N . SER A 1 204 ? -4.309 17.422 -10.93 1 91.38 204 SER A N 1
ATOM 1606 C CA . SER A 1 204 ? -3.465 16.234 -10.938 1 91.38 204 SER A CA 1
ATOM 1607 C C . SER A 1 204 ? -2.26 16.422 -11.852 1 91.38 204 SER A C 1
ATOM 1609 O O . SER A 1 204 ? -1.143 16.031 -11.5 1 91.38 204 SER A O 1
ATOM 1611 N N . LYS A 1 205 ? -2.539 16.953 -12.992 1 91.12 205 LYS A N 1
ATOM 1612 C CA . LYS A 1 205 ? -1.455 17.188 -13.938 1 91.12 205 LYS A CA 1
ATOM 1613 C C . LYS A 1 205 ? -0.419 18.141 -13.352 1 91.12 205 LYS A C 1
ATOM 1615 O O . LYS A 1 205 ? 0.786 17.922 -13.477 1 91.12 205 LYS A O 1
ATOM 1620 N N . LYS A 1 206 ? -0.91 19.141 -12.742 1 90.31 206 LYS A N 1
ATOM 1621 C CA . LYS A 1 206 ? -0.016 20.141 -12.164 1 90.31 206 LYS A CA 1
ATOM 1622 C C . LYS A 1 206 ? 0.746 19.578 -10.969 1 90.31 206 LYS A C 1
ATOM 1624 O O . LYS A 1 206 ? 1.881 19.969 -10.703 1 90.31 206 LYS A O 1
ATOM 1629 N N . ALA A 1 207 ? 0.107 18.656 -10.273 1 88.19 207 ALA A N 1
ATOM 1630 C CA . ALA A 1 207 ? 0.755 18.031 -9.133 1 88.19 207 ALA A CA 1
ATOM 1631 C C . ALA A 1 207 ? 1.986 17.234 -9.562 1 88.19 207 ALA A C 1
ATOM 1633 O O . ALA A 1 207 ? 2.906 17.031 -8.773 1 88.19 207 ALA A O 1
ATOM 1634 N N . GLU A 1 208 ? 1.966 16.844 -10.805 1 84.12 208 GLU A N 1
ATOM 1635 C CA . GLU A 1 208 ? 3.125 16.141 -11.352 1 84.12 208 GLU A CA 1
ATOM 1636 C C . GLU A 1 208 ? 4.301 17.094 -11.555 1 84.12 208 GLU A C 1
ATOM 1638 O O . GLU A 1 208 ? 5.457 16.672 -11.539 1 84.12 208 GLU A O 1
ATOM 1643 N N . GLU A 1 209 ? 3.953 18.328 -11.727 1 79.06 209 GLU A N 1
ATOM 1644 C CA . GLU A 1 209 ? 4.965 19.312 -12.125 1 79.06 209 GLU A CA 1
ATOM 1645 C C . GLU A 1 209 ? 5.438 20.141 -10.93 1 79.06 209 GLU A C 1
ATOM 1647 O O . GLU A 1 209 ? 6.523 20.719 -10.961 1 79.06 209 GLU A O 1
ATOM 1652 N N . GLY A 1 210 ? 4.555 20.219 -10 1 80 210 GLY A N 1
ATOM 1653 C CA . GLY A 1 210 ? 4.902 21.109 -8.906 1 80 210 GLY A CA 1
ATOM 1654 C C . GLY A 1 210 ? 4.113 20.828 -7.637 1 80 210 GLY A C 1
ATOM 1655 O O . GLY A 1 210 ? 3.404 19.828 -7.551 1 80 210 GLY A O 1
ATOM 1656 N N . LEU A 1 211 ? 4.316 21.75 -6.699 1 79.19 211 LEU A N 1
ATOM 1657 C CA . LEU A 1 211 ? 3.617 21.672 -5.422 1 79.19 211 LEU A CA 1
ATOM 1658 C C . LEU A 1 211 ? 2.271 22.391 -5.496 1 79.19 211 LEU A C 1
ATOM 1660 O O . LEU A 1 211 ? 2.135 23.391 -6.207 1 79.19 211 LEU A O 1
ATOM 1664 N N . ILE A 1 212 ? 1.36 21.844 -4.734 1 88.06 212 ILE A N 1
ATOM 1665 C CA . ILE A 1 212 ? 0.003 22.375 -4.777 1 88.06 212 ILE A CA 1
ATOM 1666 C C . ILE A 1 212 ? -0.314 23.078 -3.463 1 88.06 212 ILE A C 1
ATOM 1668 O O . ILE A 1 212 ? 0.015 22.594 -2.385 1 88.06 212 ILE A O 1
ATOM 1672 N N . VAL A 1 213 ? -0.814 24.281 -3.568 1 83.25 213 VAL A N 1
ATOM 1673 C CA . VAL A 1 213 ? -1.415 24.984 -2.443 1 83.25 213 VAL A CA 1
ATOM 1674 C C . VAL A 1 213 ? -2.889 25.266 -2.732 1 83.25 213 VAL A C 1
ATOM 1676 O O . VAL A 1 213 ? -3.232 25.766 -3.803 1 83.25 213 VAL A O 1
ATOM 1679 N N . ALA A 1 214 ? -3.682 24.859 -1.803 1 90.38 214 ALA A N 1
ATOM 1680 C CA . ALA A 1 214 ? -5.117 25 -2.033 1 90.38 214 ALA A CA 1
ATOM 1681 C C . ALA A 1 214 ? -5.738 25.984 -1.041 1 90.38 214 ALA A C 1
ATOM 1683 O O . ALA A 1 214 ? -5.277 26.094 0.099 1 90.38 214 ALA A O 1
ATOM 1684 N N . ASP A 1 215 ? -6.781 26.641 -1.53 1 89.19 215 ASP A N 1
ATOM 1685 C CA . ASP A 1 215 ? -7.484 27.578 -0.669 1 89.19 215 ASP A CA 1
ATOM 1686 C C . ASP A 1 215 ? -8.523 26.859 0.196 1 89.19 215 ASP A C 1
ATOM 1688 O O . ASP A 1 215 ? -8.75 25.672 0.039 1 89.19 215 ASP A O 1
ATOM 1692 N N . THR A 1 216 ? -9.195 27.625 1.041 1 88.06 216 THR A N 1
ATOM 1693 C CA . THR A 1 216 ? -10.125 27.109 2.039 1 88.06 216 THR A CA 1
ATOM 1694 C C . THR A 1 216 ? -11.305 26.406 1.368 1 88.06 216 THR A C 1
ATOM 1696 O O . THR A 1 216 ? -11.656 25.297 1.743 1 88.06 216 THR A O 1
ATOM 1699 N N . ASN A 1 217 ? -11.805 27.031 0.353 1 91.38 217 ASN A N 1
ATOM 1700 C CA . ASN A 1 217 ? -12.992 26.484 -0.298 1 91.38 217 ASN A CA 1
ATOM 1701 C C . ASN A 1 217 ? -12.695 25.156 -0.989 1 91.38 217 ASN A C 1
ATOM 1703 O O . ASN A 1 217 ? -13.594 24.328 -1.165 1 91.38 217 ASN A O 1
ATOM 1707 N N . VAL A 1 218 ? -11.461 24.969 -1.333 1 94.5 218 VAL A N 1
ATOM 1708 C CA . VAL A 1 218 ? -11.078 23.734 -2 1 94.5 218 VAL A CA 1
ATOM 1709 C C . VAL A 1 218 ? -11.094 22.578 -0.999 1 94.5 218 VAL A C 1
ATOM 1711 O O . VAL A 1 218 ? -11.57 21.484 -1.31 1 94.5 218 VAL A O 1
ATOM 1714 N N . TYR A 1 219 ? -10.664 22.844 0.18 1 92 219 TYR A N 1
ATOM 1715 C CA . TYR A 1 219 ? -10.727 21.844 1.231 1 92 219 TYR A CA 1
ATOM 1716 C C . TYR A 1 219 ? -12.172 21.484 1.558 1 92 219 TYR A C 1
ATOM 1718 O O . TYR A 1 219 ? -12.477 20.328 1.862 1 92 219 TYR A O 1
ATOM 1726 N N . ILE A 1 220 ? -12.992 22.438 1.487 1 92.12 220 ILE A N 1
ATOM 1727 C CA . ILE A 1 220 ? -14.398 22.234 1.811 1 92.12 220 ILE A CA 1
ATOM 1728 C C . ILE A 1 220 ? -15.062 21.422 0.708 1 92.12 220 ILE A C 1
ATOM 1730 O O . ILE A 1 220 ? -15.766 20.438 0.99 1 92.12 220 ILE A O 1
ATOM 1734 N N . ASN A 1 221 ? -14.742 21.719 -0.499 1 94.5 221 ASN A N 1
ATOM 1735 C CA . ASN A 1 221 ? -15.484 21.141 -1.619 1 94.5 221 ASN A CA 1
ATOM 1736 C C . ASN A 1 221 ? -14.906 19.797 -2.039 1 94.5 221 ASN A C 1
ATOM 1738 O O . ASN A 1 221 ? -15.648 18.891 -2.453 1 94.5 221 ASN A O 1
ATOM 1742 N N . LEU A 1 222 ? -13.633 19.641 -1.933 1 95.62 222 LEU A N 1
ATOM 1743 C CA . LEU A 1 222 ? -13.023 18.422 -2.426 1 95.62 222 LEU A CA 1
ATOM 1744 C C . LEU A 1 222 ? -12.766 17.438 -1.282 1 95.62 222 LEU A C 1
ATOM 1746 O O . LEU A 1 222 ? -12.711 16.219 -1.498 1 95.62 222 LEU A O 1
ATOM 1750 N N . GLY A 1 223 ? -12.578 18 -0.106 1 92.81 223 GLY A N 1
ATOM 1751 C CA . GLY A 1 223 ? -12.273 17.141 1.021 1 92.81 223 GLY A CA 1
ATOM 1752 C C . GLY A 1 223 ? -11.008 16.328 0.817 1 92.81 223 GLY A C 1
ATOM 1753 O O . GLY A 1 223 ? -9.992 16.844 0.366 1 92.81 223 GLY A O 1
ATOM 1754 N N . ASN A 1 224 ? -11.07 15.086 1.118 1 89 224 ASN A N 1
ATOM 1755 C CA . ASN A 1 224 ? -9.906 14.203 1.062 1 89 224 ASN A CA 1
ATOM 1756 C C . ASN A 1 224 ? -9.492 13.914 -0.377 1 89 224 ASN A C 1
ATOM 1758 O O . ASN A 1 224 ? -8.359 13.5 -0.63 1 89 224 ASN A O 1
ATOM 1762 N N . ARG A 1 225 ? -10.391 14.086 -1.275 1 93.25 225 ARG A N 1
ATOM 1763 C CA . ARG A 1 225 ? -10.047 13.891 -2.68 1 93.25 225 ARG A CA 1
ATOM 1764 C C . ARG A 1 225 ? -8.938 14.844 -3.107 1 93.25 225 ARG A C 1
ATOM 1766 O O . ARG A 1 225 ? -8.203 14.562 -4.062 1 93.25 225 ARG A O 1
ATOM 1773 N N . LEU A 1 226 ? -8.875 15.945 -2.402 1 93.94 226 LEU A N 1
ATOM 1774 C CA . LEU A 1 226 ? -7.801 16.891 -2.689 1 93.94 226 LEU A CA 1
ATOM 1775 C C . LEU A 1 226 ? -6.438 16.234 -2.51 1 93.94 226 LEU A C 1
ATOM 1777 O O . LEU A 1 226 ? -5.535 16.438 -3.326 1 93.94 226 LEU A O 1
ATOM 1781 N N . GLY A 1 227 ? -6.352 15.5 -1.471 1 89.88 227 GLY A N 1
ATOM 1782 C CA . GLY A 1 227 ? -5.109 14.773 -1.242 1 89.88 227 GLY A CA 1
ATOM 1783 C C . GLY A 1 227 ? -4.781 13.789 -2.342 1 89.88 227 GLY A C 1
ATOM 1784 O O . GLY A 1 227 ? -3.615 13.609 -2.697 1 89.88 227 GLY A O 1
ATOM 1785 N N . GLU A 1 228 ? -5.773 13.219 -2.877 1 87.88 228 GLU A N 1
ATOM 1786 C CA . GLU A 1 228 ? -5.586 12.242 -3.949 1 87.88 228 GLU A CA 1
ATOM 1787 C C . GLU A 1 228 ? -5.207 12.93 -5.258 1 87.88 228 GLU A C 1
ATOM 1789 O O . GLU A 1 228 ? -4.391 12.414 -6.023 1 87.88 228 GLU A O 1
ATOM 1794 N N . LEU A 1 229 ? -5.812 14.023 -5.465 1 92.38 229 LEU A N 1
ATOM 1795 C CA . LEU A 1 229 ? -5.562 14.773 -6.695 1 92.38 229 LEU A CA 1
ATOM 1796 C C . LEU A 1 229 ? -4.168 15.383 -6.688 1 92.38 229 LEU A C 1
ATOM 1798 O O . LEU A 1 229 ? -3.545 15.539 -7.738 1 92.38 229 LEU A O 1
ATOM 1802 N N . ALA A 1 230 ? -3.738 15.68 -5.504 1 90.81 230 ALA A N 1
ATOM 1803 C CA . ALA A 1 230 ? -2.465 16.391 -5.375 1 90.81 230 ALA A CA 1
ATOM 1804 C C . ALA A 1 230 ? -1.329 15.414 -5.066 1 90.81 230 ALA A C 1
ATOM 1806 O O . ALA A 1 230 ? -0.552 15.633 -4.137 1 90.81 230 ALA A O 1
ATOM 1807 N N . ARG A 1 231 ? -1.271 14.43 -5.848 1 83.88 231 ARG A N 1
ATOM 1808 C CA . ARG A 1 231 ? -0.215 13.445 -5.637 1 83.88 231 ARG A CA 1
ATOM 1809 C C . ARG A 1 231 ? 0.599 13.234 -6.91 1 83.88 231 ARG A C 1
ATOM 1811 O O . ARG A 1 231 ? 0.071 13.359 -8.016 1 83.88 231 ARG A O 1
ATOM 1818 N N . ARG A 1 232 ? 1.784 12.945 -6.699 1 76 232 ARG A N 1
ATOM 1819 C CA . ARG A 1 232 ? 2.674 12.383 -7.711 1 76 232 ARG A CA 1
ATOM 1820 C C . ARG A 1 232 ? 3.117 10.977 -7.336 1 76 232 ARG A C 1
ATOM 1822 O O . ARG A 1 232 ? 4.016 10.797 -6.512 1 76 232 ARG A O 1
ATOM 1829 N N . GLY A 1 233 ? 2.406 10.016 -7.961 1 63.69 233 GLY A N 1
ATOM 1830 C CA . GLY A 1 233 ? 2.625 8.68 -7.434 1 63.69 233 GLY A CA 1
ATOM 1831 C C . GLY A 1 233 ? 2.199 8.539 -5.984 1 63.69 233 GLY A C 1
ATOM 1832 O O . GLY A 1 233 ? 1.039 8.773 -5.645 1 63.69 233 GLY A O 1
ATOM 1833 N N . ARG A 1 234 ? 3.172 8.227 -5.156 1 59.56 234 ARG A N 1
ATOM 1834 C CA . ARG A 1 234 ? 2.867 8.055 -3.738 1 59.56 234 ARG A CA 1
ATOM 1835 C C . ARG A 1 234 ? 3.162 9.328 -2.953 1 59.56 234 ARG A C 1
ATOM 1837 O O . ARG A 1 234 ? 2.781 9.445 -1.786 1 59.56 234 ARG A O 1
ATOM 1844 N N . GLU A 1 235 ? 3.576 10.258 -3.645 1 64.25 235 GLU A N 1
ATOM 1845 C CA . GLU A 1 235 ? 4.008 11.477 -2.973 1 64.25 235 GLU A CA 1
ATOM 1846 C C . GLU A 1 235 ? 2.885 12.516 -2.938 1 64.25 235 GLU A C 1
ATOM 1848 O O . GLU A 1 235 ? 2.297 12.836 -3.973 1 64.25 235 GLU A O 1
ATOM 1853 N N . LEU A 1 236 ? 2.613 12.992 -1.752 1 76.06 236 LEU A N 1
ATOM 1854 C CA . LEU A 1 236 ? 1.685 14.102 -1.611 1 76.06 236 LEU A CA 1
ATOM 1855 C C . LEU A 1 236 ? 2.355 15.422 -1.989 1 76.06 236 LEU A C 1
ATOM 1857 O O . LEU A 1 236 ? 3.385 15.789 -1.416 1 76.06 236 LEU A O 1
ATOM 1861 N N . ARG A 1 237 ? 1.815 16.094 -2.953 1 78.62 237 ARG A N 1
ATOM 1862 C CA . ARG A 1 237 ? 2.377 17.344 -3.465 1 78.62 237 ARG A CA 1
ATOM 1863 C C . ARG A 1 237 ? 1.643 18.547 -2.893 1 78.62 237 ARG A C 1
ATOM 1865 O O . ARG A 1 237 ? 1.948 19.688 -3.244 1 78.62 237 ARG A O 1
ATOM 1872 N N . LEU A 1 238 ? 0.721 18.234 -1.996 1 83.5 238 LEU A N 1
ATOM 1873 C CA . LEU A 1 238 ? -0.085 19.297 -1.383 1 83.5 238 LEU A CA 1
ATOM 1874 C C . LEU A 1 238 ? 0.615 19.859 -0.156 1 83.5 238 LEU A C 1
ATOM 1876 O O . LEU A 1 238 ? 0.925 19.141 0.787 1 83.5 238 LEU A O 1
ATOM 1880 N N . ILE A 1 239 ? 0.734 21.156 -0.218 1 74.5 239 ILE A N 1
ATOM 1881 C CA . ILE A 1 239 ? 1.412 21.844 0.878 1 74.5 239 ILE A CA 1
ATOM 1882 C C . ILE A 1 239 ? 0.38 22.469 1.811 1 74.5 239 ILE A C 1
ATOM 1884 O O . ILE A 1 239 ? -0.56 23.125 1.354 1 74.5 239 ILE A O 1
ATOM 1888 N N . PRO A 1 240 ? 0.631 22.25 3.078 1 73.38 240 PRO A N 1
ATOM 1889 C CA . PRO A 1 240 ? -0.287 22.891 4.023 1 73.38 240 PRO A CA 1
ATOM 1890 C C . PRO A 1 240 ? -0.06 24.391 4.141 1 73.38 240 PRO A C 1
ATOM 1892 O O . PRO A 1 240 ? 1.087 24.844 4.164 1 73.38 240 PRO A O 1
ATOM 1895 N N . SER A 1 241 ? -1.126 25.109 4.016 1 71.81 241 SER A N 1
ATOM 1896 C CA . SER A 1 241 ? -1.091 26.562 4.242 1 71.81 241 SER A CA 1
ATOM 1897 C C . SER A 1 241 ? -1.609 26.906 5.629 1 71.81 241 SER A C 1
ATOM 1899 O O . SER A 1 241 ? -2.748 26.594 5.977 1 71.81 241 SER A O 1
ATOM 1901 N N . SER A 1 242 ? -0.8 27.578 6.352 1 65 242 SER A N 1
ATOM 1902 C CA . SER A 1 242 ? -1.206 28 7.684 1 65 242 SER A CA 1
ATOM 1903 C C . SER A 1 242 ? -2.393 28.953 7.621 1 65 242 SER A C 1
ATOM 1905 O O . SER A 1 242 ? -3.244 28.953 8.516 1 65 242 SER A O 1
ATOM 1907 N N . ARG A 1 243 ? -2.416 29.656 6.613 1 69.44 243 ARG A N 1
ATOM 1908 C CA . ARG A 1 243 ? -3.506 30.609 6.449 1 69.44 243 ARG A CA 1
ATOM 1909 C C . ARG A 1 243 ? -4.84 29.891 6.277 1 69.44 243 ARG A C 1
ATOM 1911 O O . ARG A 1 243 ? -5.855 30.312 6.836 1 69.44 243 ARG A O 1
ATOM 1918 N N . VAL A 1 244 ? -4.793 28.969 5.516 1 78.81 244 VAL A N 1
ATOM 1919 C CA . VAL A 1 244 ? -6.004 28.188 5.297 1 78.81 244 VAL A CA 1
ATOM 1920 C C . VAL A 1 244 ? -6.445 27.531 6.609 1 78.81 244 VAL A C 1
ATOM 1922 O O . VAL A 1 244 ? -7.629 27.578 6.961 1 78.81 244 VAL A O 1
ATOM 1925 N N . HIS A 1 245 ? -5.551 27.031 7.289 1 74.81 245 HIS A N 1
ATOM 1926 C CA . HIS A 1 245 ? -5.84 26.453 8.594 1 74.81 245 HIS A CA 1
ATOM 1927 C C . HIS A 1 245 ? -6.469 27.469 9.531 1 74.81 245 HIS A C 1
ATOM 1929 O O . HIS A 1 245 ? -7.5 27.203 10.148 1 74.81 245 HIS A O 1
ATOM 1935 N N . ASP A 1 246 ? -5.883 28.594 9.578 1 72.56 246 ASP A N 1
ATOM 1936 C CA . ASP A 1 246 ? -6.344 29.656 10.477 1 72.56 246 ASP A CA 1
ATOM 1937 C C . ASP A 1 246 ? -7.738 30.125 10.094 1 72.56 246 ASP A C 1
ATOM 1939 O O . ASP A 1 246 ? -8.562 30.422 10.961 1 72.56 246 ASP A O 1
ATOM 1943 N N . GLU A 1 247 ? -7.898 30.203 8.883 1 78.56 247 GLU A N 1
ATOM 1944 C CA . GLU A 1 247 ? -9.219 30.625 8.414 1 78.56 247 GLU A CA 1
ATOM 1945 C C . GLU A 1 247 ? -10.289 29.594 8.789 1 78.56 247 GLU A C 1
ATOM 1947 O O . GLU A 1 247 ? -11.352 29.969 9.297 1 78.56 247 GLU A O 1
ATOM 1952 N N . LEU A 1 248 ? -10.031 28.422 8.539 1 79.81 248 LEU A N 1
ATOM 1953 C CA . LEU A 1 248 ? -10.984 27.359 8.867 1 79.81 248 LEU A CA 1
ATOM 1954 C C . LEU A 1 248 ? -11.258 27.328 10.367 1 79.81 248 LEU A C 1
ATOM 1956 O O . LEU A 1 248 ? -12.414 27.297 10.789 1 79.81 248 LEU A O 1
ATOM 1960 N N . LEU A 1 249 ? -10.266 27.453 11.094 1 72.69 249 LEU A N 1
ATOM 1961 C CA . LEU A 1 249 ? -10.398 27.406 12.547 1 72.69 249 LEU A CA 1
ATOM 1962 C C . LEU A 1 249 ? -11.078 28.672 13.062 1 72.69 249 LEU A C 1
ATOM 1964 O O . LEU A 1 249 ? -11.93 28.594 13.953 1 72.69 249 LEU A O 1
ATOM 1968 N N . GLY A 1 250 ? -10.664 29.734 12.555 1 72.5 250 GLY A N 1
ATOM 1969 C CA . GLY A 1 250 ? -11.25 31 12.969 1 72.5 250 GLY A CA 1
ATOM 1970 C C . GLY A 1 250 ? -12.75 31.062 12.75 1 72.5 250 GLY A C 1
ATOM 1971 O O . GLY A 1 250 ? -13.484 31.562 13.594 1 72.5 250 GLY A O 1
ATOM 1972 N N . LYS A 1 251 ? -13.117 30.578 11.648 1 76.31 251 LYS A N 1
ATOM 1973 C CA . LYS A 1 251 ? -14.547 30.578 11.344 1 76.31 251 LYS A CA 1
ATOM 1974 C C . LYS A 1 251 ? -15.305 29.656 12.297 1 76.31 251 LYS A C 1
ATOM 1976 O O . LYS A 1 251 ? -16.453 29.953 12.664 1 76.31 251 LYS A O 1
ATOM 1981 N N . ILE A 1 252 ? -14.742 28.625 12.695 1 70.19 252 ILE A N 1
ATOM 1982 C CA . ILE A 1 252 ? -15.375 27.688 13.602 1 70.19 252 ILE A CA 1
ATOM 1983 C C . ILE A 1 252 ? -15.453 28.281 15.008 1 70.19 252 ILE A C 1
ATOM 1985 O O . ILE A 1 252 ? -16.469 28.141 15.695 1 70.19 252 ILE A O 1
ATOM 1989 N N . GLU A 1 253 ? -14.5 29.016 15.383 1 66.31 253 GLU A N 1
ATOM 1990 C CA . GLU A 1 253 ? -14.43 29.562 16.734 1 66.31 253 GLU A CA 1
ATOM 1991 C C . GLU A 1 253 ? -15.312 30.812 16.875 1 66.31 253 GLU A C 1
ATOM 1993 O O . GLU A 1 253 ? -15.867 31.062 17.938 1 66.31 253 GLU A O 1
ATOM 1998 N N . ASN A 1 254 ? -15.336 31.547 15.812 1 61.59 254 ASN A N 1
ATOM 1999 C CA . ASN A 1 254 ? -15.992 32.844 15.914 1 61.59 254 ASN A CA 1
ATOM 2000 C C . ASN A 1 254 ? -17.453 32.781 15.484 1 61.59 254 ASN A C 1
ATOM 2002 O O . ASN A 1 254 ? -18.219 33.719 15.688 1 61.59 254 ASN A O 1
ATOM 2006 N N . SER A 1 255 ? -17.797 31.766 14.68 1 58.34 255 SER A N 1
ATOM 2007 C CA . SER A 1 255 ? -19.109 31.859 14.047 1 58.34 255 SER A CA 1
ATOM 2008 C C . SER A 1 255 ? -20.078 30.844 14.633 1 58.34 255 SER A C 1
ATOM 2010 O O . SER A 1 255 ? -20.469 29.875 13.969 1 58.34 255 SER A O 1
ATOM 2012 N N . SER A 1 256 ? -20.469 31.031 15.906 1 55.84 256 SER A N 1
ATOM 2013 C CA . SER A 1 256 ? -21.422 30.109 16.5 1 55.84 256 SER A CA 1
ATOM 2014 C C . SER A 1 256 ? -22.734 30.094 15.734 1 55.84 256 SER A C 1
ATOM 2016 O O . SER A 1 256 ? -23.484 29.109 15.789 1 55.84 256 SER A O 1
ATOM 2018 N N . LYS A 1 257 ? -22.984 31.172 14.844 1 60.5 257 LYS A N 1
ATOM 2019 C CA . LYS A 1 257 ? -24.312 31.234 14.219 1 60.5 257 LYS A CA 1
ATOM 2020 C C . LYS A 1 257 ? -24.203 31.172 12.703 1 60.5 257 LYS A C 1
ATOM 2022 O O . LYS A 1 257 ? -25.203 31.344 12 1 60.5 257 LYS A O 1
ATOM 2027 N N . ASP A 1 258 ? -23.094 30.859 12.188 1 64.75 258 ASP A N 1
ATOM 2028 C CA . ASP A 1 258 ? -22.922 30.812 10.734 1 64.75 258 ASP A CA 1
ATOM 2029 C C . ASP A 1 258 ? -23.438 29.484 10.164 1 64.75 258 ASP A C 1
ATOM 2031 O O . ASP A 1 258 ? -23.047 28.406 10.617 1 64.75 258 ASP A O 1
ATOM 2035 N N . PRO A 1 259 ? -24.5 29.641 9.328 1 70 259 PRO A N 1
ATOM 2036 C CA . PRO A 1 259 ? -25.016 28.422 8.711 1 70 259 PRO A CA 1
ATOM 2037 C C . PRO A 1 259 ? -23.953 27.641 7.945 1 70 259 PRO A C 1
ATOM 2039 O O . PRO A 1 259 ? -24.156 26.469 7.641 1 70 259 PRO A O 1
ATOM 2042 N N . ARG A 1 260 ? -22.906 28.25 7.754 1 76.31 260 ARG A N 1
ATOM 2043 C CA . ARG A 1 260 ? -21.875 27.594 6.977 1 76.31 260 ARG A CA 1
ATOM 2044 C C . ARG A 1 260 ? -20.859 26.891 7.891 1 76.31 260 ARG A C 1
ATOM 2046 O O . ARG A 1 260 ? -19.891 26.312 7.418 1 76.31 260 ARG A O 1
ATOM 2053 N N . LEU A 1 261 ? -21.047 26.953 9.055 1 78 261 LEU A N 1
ATOM 2054 C CA . LEU A 1 261 ? -20.125 26.422 10.055 1 78 261 LEU A CA 1
ATOM 2055 C C . LEU A 1 261 ? -19.812 24.953 9.773 1 78 261 LEU A C 1
ATOM 2057 O O . LEU A 1 261 ? -18.641 24.562 9.773 1 78 261 LEU A O 1
ATOM 2061 N N . PRO A 1 262 ? -20.828 24.172 9.469 1 76 262 PRO A N 1
ATOM 2062 C CA . PRO A 1 262 ? -20.516 22.766 9.227 1 76 262 PRO A CA 1
ATOM 2063 C C . PRO A 1 262 ? -19.578 22.562 8.047 1 76 262 PRO A C 1
ATOM 2065 O O . PRO A 1 262 ? -18.781 21.609 8.039 1 76 262 PRO A O 1
ATOM 2068 N N . ARG A 1 263 ? -19.625 23.422 7.141 1 84.31 263 ARG A N 1
ATOM 2069 C CA . ARG A 1 263 ? -18.75 23.312 5.98 1 84.31 263 ARG A CA 1
ATOM 2070 C C . ARG A 1 263 ? -17.297 23.578 6.367 1 84.31 263 ARG A C 1
ATOM 2072 O O . ARG A 1 263 ? -16.391 22.922 5.859 1 84.31 263 ARG A O 1
ATOM 2079 N N . PHE A 1 264 ? -17.188 24.469 7.258 1 82.06 264 PHE A N 1
ATOM 2080 C CA . PHE A 1 264 ? -15.828 24.781 7.711 1 82.06 264 PHE A CA 1
ATOM 2081 C C . PHE A 1 264 ? -15.266 23.641 8.547 1 82.06 264 PHE A C 1
ATOM 2083 O O . PHE A 1 264 ? -14.062 23.375 8.516 1 82.06 264 PHE A O 1
ATOM 2090 N N . ILE A 1 265 ? -16.125 23.062 9.188 1 79.31 265 ILE A N 1
ATOM 2091 C CA . ILE A 1 265 ? -15.695 21.906 9.969 1 79.31 265 ILE A CA 1
ATOM 2092 C C . ILE A 1 265 ? -15.227 20.781 9.031 1 79.31 265 ILE A C 1
ATOM 2094 O O . ILE A 1 265 ? -14.172 20.188 9.25 1 79.31 265 ILE A O 1
ATOM 2098 N N . LEU A 1 266 ? -15.953 20.594 7.977 1 84.19 266 LEU A N 1
ATOM 2099 C CA . LEU A 1 266 ? -15.57 19.609 6.977 1 84.19 266 LEU A CA 1
ATOM 2100 C C . LEU A 1 266 ? -14.227 19.953 6.348 1 84.19 266 LEU A C 1
ATOM 2102 O O . LEU A 1 266 ? -13.391 19.078 6.137 1 84.19 266 LEU A O 1
ATOM 2106 N N . GLY A 1 267 ? -14.078 21.203 6.133 1 86.56 267 GLY A N 1
ATOM 2107 C CA . GLY A 1 267 ? -12.82 21.656 5.566 1 86.56 267 GLY A CA 1
ATOM 2108 C C . GLY A 1 267 ? -11.633 21.422 6.477 1 86.56 267 GLY A C 1
ATOM 2109 O O . GLY A 1 267 ? -10.586 20.938 6.031 1 86.56 267 GLY A O 1
ATOM 2110 N N . LEU A 1 268 ? -11.812 21.703 7.676 1 79.44 268 LEU A N 1
ATOM 2111 C CA . LEU A 1 268 ? -10.742 21.547 8.648 1 79.44 268 LEU A CA 1
ATOM 2112 C C . LEU A 1 268 ? -10.422 20.062 8.852 1 79.44 268 LEU A C 1
ATOM 2114 O O . LEU A 1 268 ? -9.25 19.688 8.984 1 79.44 268 LEU A O 1
ATOM 2118 N N . GLU A 1 269 ? -11.406 19.328 8.859 1 77 269 GLU A N 1
ATOM 2119 C CA . GLU A 1 269 ? -11.203 17.875 8.977 1 77 269 GLU A CA 1
ATOM 2120 C C . GLU A 1 269 ? -10.336 17.344 7.836 1 77 269 GLU A C 1
ATOM 2122 O O . GLU A 1 269 ? -9.391 16.594 8.07 1 77 269 GLU A O 1
ATOM 2127 N N . SER A 1 270 ? -10.68 17.75 6.688 1 84.94 270 SER A N 1
ATOM 2128 C CA . SER A 1 270 ? -9.906 17.312 5.531 1 84.94 270 SER A CA 1
ATOM 2129 C C . SER A 1 270 ? -8.469 17.812 5.605 1 84.94 270 SER A C 1
ATOM 2131 O O . SER A 1 270 ? -7.531 17.094 5.25 1 84.94 270 SER A O 1
ATOM 2133 N N . TYR A 1 271 ? -8.367 19.031 6.066 1 80.75 271 TYR A N 1
ATOM 2134 C CA . TYR A 1 271 ? -7.035 19.609 6.23 1 80.75 271 TYR A CA 1
ATOM 2135 C C . TYR A 1 271 ? -6.184 18.766 7.168 1 80.75 271 TYR A C 1
ATOM 2137 O O . TYR A 1 271 ? -5.047 18.422 6.844 1 80.75 271 TYR A O 1
ATOM 2145 N N . TYR A 1 272 ? -6.785 18.359 8.188 1 70.94 272 TYR A N 1
ATOM 2146 C CA . TYR A 1 272 ? -6.062 17.562 9.18 1 70.94 272 TYR A CA 1
ATOM 2147 C C . TYR A 1 272 ? -5.77 16.172 8.648 1 70.94 272 TYR A C 1
ATOM 2149 O O . TYR A 1 272 ? -4.699 15.609 8.906 1 70.94 272 TYR A O 1
ATOM 2157 N N . GLN A 1 273 ? -6.664 15.633 8 1 74.19 273 GLN A N 1
ATOM 2158 C CA . GLN A 1 273 ? -6.5 14.273 7.496 1 74.19 273 GLN A CA 1
ATOM 2159 C C . GLN A 1 273 ? -5.434 14.211 6.406 1 74.19 273 GLN A C 1
ATOM 2161 O O . GLN A 1 273 ? -4.641 13.266 6.359 1 74.19 273 GLN A O 1
ATOM 2166 N N . ILE A 1 274 ? -5.438 15.227 5.641 1 78.94 274 ILE A N 1
ATOM 2167 C CA . ILE A 1 274 ? -4.516 15.219 4.512 1 78.94 274 ILE A CA 1
ATOM 2168 C C . ILE A 1 274 ? -3.104 15.539 4.996 1 78.94 274 ILE A C 1
ATOM 2170 O O . ILE A 1 274 ? -2.143 14.875 4.598 1 78.94 274 ILE A O 1
ATOM 2174 N N . HIS A 1 275 ? -3.049 16.594 5.77 1 69.38 275 HIS A N 1
ATOM 2175 C CA . HIS A 1 275 ? -1.731 17.109 6.137 1 69.38 275 HIS A CA 1
ATOM 2176 C C . HIS A 1 275 ? -1.248 16.5 7.445 1 69.38 275 HIS A C 1
ATOM 2178 O O . HIS A 1 275 ? -0.079 16.641 7.809 1 69.38 275 HIS A O 1
ATOM 2184 N N . ARG A 1 276 ? -1.99 15.859 7.949 1 54.09 276 ARG A N 1
ATOM 2185 C CA . ARG A 1 276 ? -1.68 15.172 9.203 1 54.09 276 ARG A CA 1
ATOM 2186 C C . ARG A 1 276 ? -0.999 16.125 10.188 1 54.09 276 ARG A C 1
ATOM 2188 O O . ARG A 1 276 ? -0 15.758 10.812 1 54.09 276 ARG A O 1
ATOM 2195 N N . VAL A 1 277 ? -0.917 17.609 9.914 1 49.5 277 VAL A N 1
ATOM 2196 C CA . VAL A 1 277 ? -0.182 18.562 10.742 1 49.5 277 VAL A CA 1
ATOM 2197 C C . VAL A 1 277 ? -1.145 19.594 11.32 1 49.5 277 VAL A C 1
ATOM 2199 O O . VAL A 1 277 ? -2.02 20.094 10.609 1 49.5 277 VAL A O 1
ATOM 2202 N N . PRO A 1 278 ? -1.186 19.688 12.648 1 44.19 278 PRO A N 1
ATOM 2203 C CA . PRO A 1 278 ? -2.035 20.766 13.148 1 44.19 278 PRO A CA 1
ATOM 2204 C C . PRO A 1 278 ? -1.494 22.156 12.797 1 44.19 278 PRO A C 1
ATOM 2206 O O . PRO A 1 278 ? -0.28 22.328 12.672 1 44.19 278 PRO A O 1
ATOM 2209 N N . PRO A 1 279 ? -2.369 23.172 12.273 1 41.09 279 PRO A N 1
ATOM 2210 C CA . PRO A 1 279 ? -2.031 24.562 11.969 1 41.09 279 PRO A CA 1
ATOM 2211 C C . PRO A 1 279 ? -1.425 25.297 13.164 1 41.09 279 PRO A C 1
ATOM 2213 O O . PRO A 1 279 ? -1.727 24.969 14.312 1 41.09 279 PRO A O 1
ATOM 2216 N N . ARG A 1 280 ? -0.267 25.781 12.984 1 35.78 280 ARG A N 1
ATOM 2217 C CA . ARG A 1 280 ? 0.41 26.609 13.977 1 35.78 280 ARG A CA 1
ATOM 2218 C C . ARG A 1 280 ? -0.449 27.812 14.375 1 35.78 280 ARG A C 1
ATOM 2220 O O . ARG A 1 280 ? -0.619 28.094 15.562 1 35.78 280 ARG A O 1
ATOM 2227 N N . SER A 1 281 ? -0.518 28.75 13.273 1 37.34 281 SER A N 1
ATOM 2228 C CA . SER A 1 281 ? -0.179 30.141 13.57 1 37.34 281 SER A CA 1
ATOM 2229 C C . SER A 1 281 ? -1.348 30.859 14.227 1 37.34 281 SER A C 1
ATOM 2231 O O . SER A 1 281 ? -2.477 30.812 13.734 1 37.34 281 SER A O 1
ATOM 2233 N N . THR A 1 282 ? -1.279 31.031 15.344 1 34.69 282 THR A N 1
ATOM 2234 C CA . THR A 1 282 ? -2.32 31.781 16.047 1 34.69 282 THR A CA 1
ATOM 2235 C C . THR A 1 282 ? -2.566 33.125 15.375 1 34.69 282 THR A C 1
ATOM 2237 O O . THR A 1 282 ? -3.355 33.938 15.867 1 34.69 282 THR A O 1
ATOM 2240 N N . GLN A 1 283 ? -1.547 33.781 14.633 1 36.75 283 GLN A N 1
ATOM 2241 C CA . GLN A 1 283 ? -1.934 35.188 14.664 1 36.75 283 GLN A CA 1
ATOM 2242 C C . GLN A 1 283 ? -3.209 35.438 13.859 1 36.75 283 GLN A C 1
ATOM 2244 O O . GLN A 1 283 ? -3.486 34.719 12.891 1 36.75 283 GLN A O 1
ATOM 2249 N N . GLY A 1 284 ? -4.117 36.312 14.25 1 39.66 284 GLY A N 1
ATOM 2250 C CA . GLY A 1 284 ? -5.449 36.844 14.031 1 39.66 284 GLY A CA 1
ATOM 2251 C C . GLY A 1 284 ? -5.785 37 12.555 1 39.66 284 GLY A C 1
ATOM 2252 O O . GLY A 1 284 ? -6.961 37.031 12.188 1 39.66 284 GLY A O 1
ATOM 2253 N N . ASN A 1 285 ? -4.988 37.719 11.695 1 40.59 285 ASN A N 1
ATOM 2254 C CA . ASN A 1 285 ? -5.59 38.281 10.492 1 40.59 285 ASN A CA 1
ATOM 2255 C C . ASN A 1 285 ? -5.605 37.281 9.344 1 40.59 285 ASN A C 1
ATOM 2257 O O . ASN A 1 285 ? -4.566 37 8.75 1 40.59 285 ASN A O 1
ATOM 2261 N N . TYR A 1 286 ? -6.664 36.438 9.211 1 46.81 286 TYR A N 1
ATOM 2262 C CA . TYR A 1 286 ? -6.828 35.531 8.094 1 46.81 286 TYR A CA 1
ATOM 2263 C C . TYR A 1 286 ? -7.594 36.188 6.949 1 46.81 286 TYR A C 1
ATOM 2265 O O . TYR A 1 286 ? -8.305 37.156 7.156 1 46.81 286 TYR A O 1
ATOM 2273 N N . GLY A 1 287 ? -7.043 36.219 5.625 1 51.38 287 GLY A N 1
ATOM 2274 C CA . GLY A 1 287 ? -7.68 36.719 4.418 1 51.38 287 GLY A CA 1
ATOM 2275 C C . GLY A 1 287 ? -6.926 36.344 3.154 1 51.38 287 GLY A C 1
ATOM 2276 O O . GLY A 1 287 ? -5.852 35.75 3.213 1 51.38 287 GLY A O 1
ATOM 2277 N N . ASP A 1 288 ? -7.516 36.531 1.989 1 55.97 288 ASP A N 1
ATOM 2278 C CA . ASP A 1 288 ? -7.031 36.281 0.64 1 55.97 288 ASP A CA 1
ATOM 2279 C C . ASP A 1 288 ? -5.625 36.812 0.439 1 55.97 288 ASP A C 1
ATOM 2281 O O . ASP A 1 288 ? -4.781 36.188 -0.196 1 55.97 288 ASP A O 1
ATOM 2285 N N . LYS A 1 289 ? -5.406 37.938 1.037 1 54.16 289 LYS A N 1
ATOM 2286 C CA . LYS A 1 289 ? -4.129 38.625 0.827 1 54.16 289 LYS A CA 1
ATOM 2287 C C . LYS A 1 289 ? -2.977 37.812 1.415 1 54.16 289 LYS A C 1
ATOM 2289 O O . LYS A 1 289 ? -1.915 37.688 0.798 1 54.16 289 LYS A O 1
ATOM 2294 N N . ARG A 1 290 ? -3.256 37.219 2.395 1 57.03 290 ARG A N 1
ATOM 2295 C CA . ARG A 1 290 ? -2.188 36.5 3.076 1 57.03 290 ARG A CA 1
ATOM 2296 C C . ARG A 1 290 ? -1.875 35.188 2.363 1 57.03 290 ARG A C 1
ATOM 2298 O O . ARG A 1 290 ? -0.717 34.781 2.301 1 57.03 290 ARG A O 1
ATOM 2305 N N . LEU A 1 291 ? -2.896 34.656 1.833 1 58.81 291 LEU A N 1
ATOM 2306 C CA . LEU A 1 291 ? -2.648 33.469 1.056 1 58.81 291 LEU A CA 1
ATOM 2307 C C . LEU A 1 291 ? -1.781 33.781 -0.161 1 58.81 291 LEU A C 1
ATOM 2309 O O . LEU A 1 291 ? -0.866 33 -0.484 1 58.81 291 LEU A O 1
ATOM 2313 N N . LEU A 1 292 ? -2.031 34.938 -0.699 1 62.03 292 LEU A N 1
ATOM 2314 C CA . LEU A 1 292 ? -1.228 35.344 -1.846 1 62.03 292 LEU A CA 1
ATOM 2315 C C . LEU A 1 292 ? 0.22 35.594 -1.434 1 62.03 292 LEU A C 1
ATOM 2317 O O . LEU A 1 292 ? 1.147 35.25 -2.166 1 62.03 292 LEU A O 1
ATOM 2321 N N . GLU A 1 293 ? 0.441 36.156 -0.326 1 59.5 293 GLU A N 1
ATOM 2322 C CA . GLU A 1 293 ? 1.784 36.406 0.187 1 59.5 293 GLU A CA 1
ATOM 2323 C C . GLU A 1 293 ? 2.52 35.094 0.469 1 59.5 293 GLU A C 1
ATOM 2325 O O . GLU A 1 293 ? 3.707 34.969 0.158 1 59.5 293 GLU A O 1
ATOM 2330 N N . GLU A 1 294 ? 1.758 34.25 1.051 1 60.16 294 GLU A N 1
ATOM 2331 C CA . GLU A 1 294 ? 2.344 32.938 1.321 1 60.16 294 GLU A CA 1
ATOM 2332 C C . GLU A 1 294 ? 2.76 32.25 0.028 1 60.16 294 GLU A C 1
ATOM 2334 O O . GLU A 1 294 ? 3.844 31.656 -0.046 1 60.16 294 GLU A O 1
ATOM 2339 N N . LEU A 1 295 ? 1.943 32.406 -0.958 1 59.59 295 LEU A N 1
ATOM 2340 C CA . LEU A 1 295 ? 2.244 31.812 -2.256 1 59.59 295 LEU A CA 1
ATOM 2341 C C . LEU A 1 295 ? 3.504 32.438 -2.855 1 59.59 295 LEU A C 1
ATOM 2343 O O . LEU A 1 295 ? 4.336 31.719 -3.424 1 59.59 295 LEU A O 1
ATOM 2347 N N . ARG A 1 296 ? 3.582 33.688 -2.76 1 56.81 296 ARG A N 1
ATOM 2348 C CA . ARG A 1 296 ? 4.762 34.375 -3.256 1 56.81 296 ARG A CA 1
ATOM 2349 C C . ARG A 1 296 ? 6.023 33.906 -2.545 1 56.81 296 ARG A C 1
ATOM 2351 O O . ARG A 1 296 ? 7.051 33.656 -3.182 1 56.81 296 ARG A O 1
ATOM 2358 N N . PHE A 1 297 ? 5.848 33.75 -1.315 1 51.03 297 PHE A N 1
ATOM 2359 C CA . PHE A 1 297 ? 6.969 33.281 -0.5 1 51.03 297 PHE A CA 1
ATOM 2360 C C . PHE A 1 297 ? 7.406 31.891 -0.921 1 51.03 297 PHE A C 1
ATOM 2362 O O . PHE A 1 297 ? 8.602 31.641 -1.084 1 51.03 297 PHE A O 1
ATOM 2369 N N . MET A 1 298 ? 6.539 31.016 -1.077 1 54.53 298 MET A N 1
ATOM 2370 C CA . MET A 1 298 ? 6.84 29.625 -1.451 1 54.53 298 MET A CA 1
ATOM 2371 C C . MET A 1 298 ? 7.512 29.578 -2.818 1 54.53 298 MET A C 1
ATOM 2373 O O . MET A 1 298 ? 8.438 28.797 -3.025 1 54.53 298 MET A O 1
ATOM 2377 N N . LYS A 1 299 ? 7.074 30.391 -3.627 1 53.59 299 LYS A N 1
ATOM 2378 C CA . LYS A 1 299 ? 7.648 30.422 -4.969 1 53.59 299 LYS A CA 1
ATOM 2379 C C . LYS A 1 299 ? 9.117 30.844 -4.934 1 53.59 299 LYS A C 1
ATOM 2381 O O . LYS A 1 299 ? 9.922 30.375 -5.738 1 53.59 299 LYS A O 1
ATOM 2386 N N . MET A 1 300 ? 9.336 31.672 -4.09 1 49.19 300 MET A N 1
ATOM 2387 C CA . MET A 1 300 ? 10.68 32.219 -4.012 1 49.19 300 MET A CA 1
ATOM 2388 C C . MET A 1 300 ? 11.641 31.234 -3.363 1 49.19 300 MET A C 1
ATOM 2390 O O . MET A 1 300 ? 12.828 31.203 -3.686 1 49.19 300 MET A O 1
ATOM 2394 N N . TYR A 1 301 ? 10.992 30.391 -2.646 1 43.12 301 TYR A N 1
ATOM 2395 C CA . TYR A 1 301 ? 11.898 29.641 -1.797 1 43.12 301 TYR A CA 1
ATOM 2396 C C . TYR A 1 301 ? 11.891 28.156 -2.176 1 43.12 301 TYR A C 1
ATOM 2398 O O . TYR A 1 301 ? 12.719 27.375 -1.692 1 43.12 301 TYR A O 1
ATOM 2406 N N . VAL A 1 302 ? 10.891 27.844 -2.926 1 51.03 302 VAL A N 1
ATOM 2407 C CA . VAL A 1 302 ? 10.82 26.438 -3.316 1 51.03 302 VAL A CA 1
ATOM 2408 C C . VAL A 1 302 ? 11.312 26.281 -4.754 1 51.03 302 VAL A C 1
ATOM 2410 O O . VAL A 1 302 ? 10.961 27.078 -5.629 1 51.03 302 VAL A O 1
ATOM 2413 N N . ASP A 1 303 ? 12.227 25.469 -4.91 1 53.78 303 ASP A N 1
ATOM 2414 C CA . ASP A 1 303 ? 12.789 25.234 -6.238 1 53.78 303 ASP A CA 1
ATOM 2415 C C . ASP A 1 303 ? 11.734 24.656 -7.184 1 53.78 303 ASP A C 1
ATOM 2417 O O . ASP A 1 303 ? 11.766 24.906 -8.391 1 53.78 303 ASP A O 1
ATOM 2421 N N . GLU A 1 304 ? 10.805 24.078 -6.551 1 63.91 304 GLU A N 1
ATOM 2422 C CA . GLU A 1 304 ? 9.781 23.484 -7.402 1 63.91 304 GLU A CA 1
ATOM 2423 C C . GLU A 1 304 ? 8.672 24.484 -7.715 1 63.91 304 GLU A C 1
ATOM 2425 O O . GLU A 1 304 ? 8.484 25.453 -6.988 1 63.91 304 GLU A O 1
ATOM 2430 N N . LYS A 1 305 ? 8.047 24.297 -8.797 1 74.69 305 LYS A N 1
ATOM 2431 C CA . LYS A 1 305 ? 6.898 25.109 -9.195 1 74.69 305 LYS A CA 1
ATOM 2432 C C . LYS A 1 305 ? 5.754 24.953 -8.195 1 74.69 305 LYS A C 1
ATOM 2434 O O . LYS A 1 305 ? 5.492 23.859 -7.699 1 74.69 305 LYS A O 1
ATOM 2439 N N . VAL A 1 306 ? 5.211 26.125 -7.773 1 78.12 306 VAL A N 1
ATOM 2440 C CA . VAL A 1 306 ? 4.059 26.109 -6.875 1 78.12 306 VAL A CA 1
ATOM 2441 C C . VAL A 1 306 ? 2.791 26.453 -7.656 1 78.12 306 VAL A C 1
ATOM 2443 O O . VAL A 1 306 ? 2.762 27.422 -8.414 1 78.12 306 VAL A O 1
ATOM 2446 N N . VAL A 1 307 ? 1.829 25.609 -7.496 1 87.94 307 VAL A N 1
ATOM 2447 C CA . VAL A 1 307 ? 0.543 25.781 -8.164 1 87.94 307 VAL A CA 1
ATOM 2448 C C . VAL A 1 307 ? -0.54 26.062 -7.121 1 87.94 307 VAL A C 1
ATOM 2450 O O . VAL A 1 307 ? -0.704 25.312 -6.164 1 87.94 307 VAL A O 1
ATOM 2453 N N . PHE A 1 308 ? -1.228 27.188 -7.367 1 87.62 308 PHE A N 1
ATOM 2454 C CA . PHE A 1 308 ? -2.318 27.562 -6.469 1 87.62 308 PHE A CA 1
ATOM 2455 C C . PHE A 1 308 ? -3.656 27.078 -7.02 1 87.62 308 PHE A C 1
ATOM 2457 O O . PHE A 1 308 ? -3.943 27.25 -8.203 1 87.62 308 PHE A O 1
ATOM 2464 N N . VAL A 1 309 ? -4.441 26.391 -6.152 1 92.88 309 VAL A N 1
ATOM 2465 C CA . VAL A 1 309 ? -5.75 25.891 -6.555 1 92.88 309 VAL A CA 1
ATOM 2466 C C . VAL A 1 309 ? -6.848 26.594 -5.758 1 92.88 309 VAL A C 1
ATOM 2468 O O . VAL A 1 309 ? -6.797 26.625 -4.527 1 92.88 309 VAL A O 1
ATOM 2471 N N . THR A 1 310 ? -7.887 27.172 -6.477 1 92 310 THR A N 1
ATOM 2472 C CA . THR A 1 310 ? -8.969 27.891 -5.82 1 92 310 THR A CA 1
ATOM 2473 C C . THR A 1 310 ? -10.266 27.75 -6.605 1 92 310 THR A C 1
ATOM 2475 O O . THR A 1 310 ? -10.25 27.422 -7.797 1 92 310 THR A O 1
ATOM 2478 N N . GLY A 1 311 ? -11.352 27.844 -5.906 1 90.56 311 GLY A N 1
ATOM 2479 C CA . GLY A 1 311 ? -12.656 27.906 -6.551 1 90.56 311 GLY A CA 1
ATOM 2480 C C . GLY A 1 311 ? -13.133 29.328 -6.781 1 90.56 311 GLY A C 1
ATOM 2481 O O . GLY A 1 311 ? -14.203 29.547 -7.352 1 90.56 311 GLY A O 1
ATOM 2482 N N . ASP A 1 312 ? -12.336 30.25 -6.344 1 85.5 312 ASP A N 1
ATOM 2483 C CA . ASP A 1 312 ? -12.68 31.656 -6.488 1 85.5 312 ASP A CA 1
ATOM 2484 C C . ASP A 1 312 ? -11.984 32.281 -7.707 1 85.5 312 ASP A C 1
ATOM 2486 O O . ASP A 1 312 ? -10.766 32.438 -7.711 1 85.5 312 ASP A O 1
ATOM 2490 N N . ARG A 1 313 ? -12.82 32.781 -8.547 1 83.19 313 ARG A N 1
ATOM 2491 C CA . ARG A 1 313 ? -12.281 33.281 -9.797 1 83.19 313 ARG A CA 1
ATOM 2492 C C . ARG A 1 313 ? -11.484 34.562 -9.555 1 83.19 313 ARG A C 1
ATOM 2494 O O . ARG A 1 313 ? -10.406 34.75 -10.133 1 83.19 313 ARG A O 1
ATOM 2501 N N . GLU A 1 314 ? -11.969 35.344 -8.773 1 78.81 314 GLU A N 1
ATOM 2502 C CA . GLU A 1 314 ? -11.289 36.594 -8.508 1 78.81 314 GLU A CA 1
ATOM 2503 C C . GLU A 1 314 ? -9.93 36.375 -7.852 1 78.81 314 GLU A C 1
ATOM 2505 O O . GLU A 1 314 ? -8.922 36.938 -8.281 1 78.81 314 GLU A O 1
ATOM 2510 N N . LEU A 1 315 ? -10 35.531 -6.863 1 81.19 315 LEU A N 1
ATOM 2511 C CA . LEU A 1 315 ? -8.75 35.219 -6.191 1 81.19 315 LEU A CA 1
ATOM 2512 C C . LEU A 1 315 ? -7.785 34.5 -7.141 1 81.19 315 LEU A C 1
ATOM 2514 O O . LEU A 1 315 ? -6.578 34.75 -7.113 1 81.19 315 LEU A O 1
ATOM 2518 N N . GLY A 1 316 ? -8.312 33.688 -7.934 1 82.56 316 GLY A N 1
ATOM 2519 C CA . GLY A 1 316 ? -7.496 32.938 -8.891 1 82.56 316 GLY A CA 1
ATOM 2520 C C . GLY A 1 316 ? -6.805 33.844 -9.898 1 82.56 316 GLY A C 1
ATOM 2521 O O . GLY A 1 316 ? -5.617 33.688 -10.188 1 82.56 316 GLY A O 1
ATOM 2522 N N . ASN A 1 317 ? -7.492 34.812 -10.32 1 76.94 317 ASN A N 1
ATOM 2523 C CA . ASN A 1 317 ? -6.918 35.75 -11.266 1 76.94 317 ASN A CA 1
ATOM 2524 C C . ASN A 1 317 ? -5.793 36.562 -10.625 1 76.94 317 ASN A C 1
ATOM 2526 O O . ASN A 1 317 ? -4.754 36.781 -11.25 1 76.94 317 ASN A O 1
ATOM 2530 N N . LYS A 1 318 ? -5.977 36.969 -9.438 1 72.69 318 LYS A N 1
ATOM 2531 C CA . LYS A 1 318 ? -4.938 37.688 -8.719 1 72.69 318 LYS A CA 1
ATOM 2532 C C . LYS A 1 318 ? -3.703 36.812 -8.5 1 72.69 318 LYS A C 1
ATOM 2534 O O . LYS A 1 318 ? -2.572 37.281 -8.656 1 72.69 318 LYS A O 1
ATOM 2539 N N . ALA A 1 319 ? -3.988 35.562 -8.172 1 78.25 319 ALA A N 1
ATOM 2540 C CA . ALA A 1 319 ? -2.896 34.625 -7.867 1 78.25 319 ALA A CA 1
ATOM 2541 C C . ALA A 1 319 ? -2.117 34.281 -9.133 1 78.25 319 ALA A C 1
ATOM 2543 O O . ALA A 1 319 ? -0.915 34 -9.07 1 78.25 319 ALA A O 1
ATOM 2544 N N . SER A 1 320 ? -2.754 34.281 -10.273 1 77.56 320 SER A N 1
ATOM 2545 C CA . SER A 1 320 ? -2.15 33.875 -11.531 1 77.56 320 SER A CA 1
ATOM 2546 C C . SER A 1 320 ? -0.991 34.781 -11.914 1 77.56 320 SER A C 1
ATOM 2548 O O . SER A 1 320 ? -0.113 34.406 -12.688 1 77.56 320 SER A O 1
ATOM 2550 N N . ALA A 1 321 ? -0.994 35.938 -11.344 1 66.94 321 ALA A N 1
ATOM 2551 C CA . ALA A 1 321 ? 0.092 36.875 -11.602 1 66.94 321 ALA A CA 1
ATOM 2552 C C . ALA A 1 321 ? 1.371 36.438 -10.891 1 66.94 321 ALA A C 1
ATOM 2554 O O . ALA A 1 321 ? 2.471 36.844 -11.281 1 66.94 321 ALA A O 1
ATOM 2555 N N . HIS A 1 322 ? 1.236 35.688 -9.938 1 65.12 322 HIS A N 1
ATOM 2556 C CA . HIS A 1 322 ? 2.379 35.375 -9.086 1 65.12 322 HIS A CA 1
ATOM 2557 C C . HIS A 1 322 ? 2.746 33.906 -9.172 1 65.12 322 HIS A C 1
ATOM 2559 O O . HIS A 1 322 ? 3.887 33.5 -8.891 1 65.12 322 HIS A O 1
ATOM 2565 N N . ALA A 1 323 ? 1.741 33.062 -9.469 1 73.06 323 ALA A N 1
ATOM 2566 C CA . ALA A 1 323 ? 1.978 31.609 -9.461 1 73.06 323 ALA A CA 1
ATOM 2567 C C . ALA A 1 323 ? 1.082 30.906 -10.477 1 73.06 323 ALA A C 1
ATOM 2569 O O . ALA A 1 323 ? 0.058 31.453 -10.898 1 73.06 323 ALA A O 1
ATOM 2570 N N . ASP A 1 324 ? 1.537 29.906 -10.938 1 85.19 324 ASP A N 1
ATOM 2571 C CA . ASP A 1 324 ? 0.646 29.031 -11.703 1 85.19 324 ASP A CA 1
ATOM 2572 C C . ASP A 1 324 ? -0.619 28.703 -10.914 1 85.19 324 ASP A C 1
ATOM 2574 O O . ASP A 1 324 ? -0.553 28.422 -9.711 1 85.19 324 ASP A O 1
ATOM 2578 N N . THR A 1 325 ? -1.783 28.922 -11.562 1 88 325 THR A N 1
ATOM 2579 C CA . THR A 1 325 ? -3.039 28.828 -10.82 1 88 325 THR A CA 1
ATOM 2580 C C . THR A 1 325 ? -4.047 27.969 -11.578 1 88 325 THR A C 1
ATOM 2582 O O . THR A 1 325 ? -4.16 28.062 -12.805 1 88 325 THR A O 1
ATOM 2585 N N . VAL A 1 326 ? -4.691 27.125 -10.828 1 93.12 326 VAL A N 1
ATOM 2586 C CA . VAL A 1 326 ? -5.824 26.359 -11.344 1 93.12 326 VAL A CA 1
ATOM 2587 C C . VAL A 1 326 ? -7.113 26.844 -10.68 1 93.12 326 VAL A C 1
ATOM 2589 O O . VAL A 1 326 ? -7.23 26.828 -9.453 1 93.12 326 VAL A O 1
ATOM 2592 N N . ILE A 1 327 ? -8.016 27.266 -11.523 1 91.38 327 ILE A N 1
ATOM 2593 C CA . ILE A 1 327 ? -9.328 27.656 -11.031 1 91.38 327 ILE A CA 1
ATOM 2594 C C . ILE A 1 327 ? -10.328 26.531 -11.234 1 91.38 327 ILE A C 1
ATOM 2596 O O . ILE A 1 327 ? -10.578 26.109 -12.367 1 91.38 327 ILE A O 1
ATOM 2600 N N . LEU A 1 328 ? -10.875 26.047 -10.117 1 93.88 328 LEU A N 1
ATOM 2601 C CA . LEU A 1 328 ? -11.867 24.984 -10.172 1 93.88 328 LEU A CA 1
ATOM 2602 C C . LEU A 1 328 ? -13.219 25.516 -10.648 1 93.88 328 LEU A C 1
ATOM 2604 O O . LEU A 1 328 ? -13.836 26.344 -9.969 1 93.88 328 LEU A O 1
ATOM 2608 N N . GLU A 1 329 ? -13.555 25.094 -11.828 1 90.75 329 GLU A N 1
ATOM 2609 C CA . GLU A 1 329 ? -14.812 25.531 -12.43 1 90.75 329 GLU A CA 1
ATOM 2610 C C . GLU A 1 329 ? -15.484 24.391 -13.188 1 90.75 329 GLU A C 1
ATOM 2612 O O . GLU A 1 329 ? -14.898 23.312 -13.367 1 90.75 329 GLU A O 1
ATOM 2617 N N . GLY A 1 330 ? -16.797 24.688 -13.438 1 90.56 330 GLY A N 1
ATOM 2618 C CA . GLY A 1 330 ? -17.531 23.672 -14.18 1 90.56 330 GLY A CA 1
ATOM 2619 C C . GLY A 1 330 ? -18.109 22.578 -13.297 1 90.56 330 GLY A C 1
ATOM 2620 O O . GLY A 1 330 ? -17.859 22.562 -12.094 1 90.56 330 GLY A O 1
ATOM 2621 N N . ARG A 1 331 ? -18.922 21.844 -13.883 1 93.25 331 ARG A N 1
ATOM 2622 C CA . ARG A 1 331 ? -19.609 20.766 -13.172 1 93.25 331 ARG A CA 1
ATOM 2623 C C . ARG A 1 331 ? -19.766 19.531 -14.062 1 93.25 331 ARG A C 1
ATOM 2625 O O . ARG A 1 331 ? -20.266 19.625 -15.188 1 93.25 331 ARG A O 1
ATOM 2632 N N . ARG A 1 332 ? -19.312 18.438 -13.617 1 94.5 332 ARG A N 1
ATOM 2633 C CA . ARG A 1 332 ? -19.516 17.188 -14.336 1 94.5 332 ARG A CA 1
ATOM 2634 C C . ARG A 1 332 ? -19.875 16.062 -13.367 1 94.5 332 ARG A C 1
ATOM 2636 O O . ARG A 1 332 ? -19.359 16.016 -12.25 1 94.5 332 ARG A O 1
ATOM 2643 N N . GLU A 1 333 ? -20.672 15.227 -13.836 1 94.44 333 GLU A N 1
ATOM 2644 C CA . GLU A 1 333 ? -21.031 14.062 -13.039 1 94.44 333 GLU A CA 1
ATOM 2645 C C . GLU A 1 333 ? -20.031 12.93 -13.219 1 94.44 333 GLU A C 1
ATOM 2647 O O . GLU A 1 333 ? -19.469 12.766 -14.305 1 94.44 333 GLU A O 1
ATOM 2652 N N . ASP A 1 334 ? -19.797 12.219 -12.18 1 93.81 334 ASP A N 1
ATOM 2653 C CA . ASP A 1 334 ? -18.859 11.109 -12.211 1 93.81 334 ASP A CA 1
ATOM 2654 C C . ASP A 1 334 ? -19.203 10.07 -11.141 1 93.81 334 ASP A C 1
ATOM 2656 O O . ASP A 1 334 ? -20.188 10.219 -10.422 1 93.81 334 ASP A O 1
ATOM 2660 N N . LYS A 1 335 ? -18.406 8.984 -11.18 1 90.62 335 LYS A N 1
ATOM 2661 C CA . LYS A 1 335 ? -18.547 7.984 -10.117 1 90.62 335 LYS A CA 1
ATOM 2662 C C . LYS A 1 335 ? -17.984 8.508 -8.797 1 90.62 335 LYS A C 1
ATOM 2664 O O . LYS A 1 335 ? -16.969 9.211 -8.773 1 90.62 335 LYS A O 1
ATOM 2669 N N . GLY A 1 336 ? -18.719 8.195 -7.758 1 93.62 336 GLY A N 1
ATOM 2670 C CA . GLY A 1 336 ? -18.312 8.648 -6.438 1 93.62 336 GLY A CA 1
ATOM 2671 C C . GLY A 1 336 ? -18.328 7.547 -5.398 1 93.62 336 GLY A C 1
ATOM 2672 O O . GLY A 1 336 ? -18.516 6.375 -5.727 1 93.62 336 GLY A O 1
ATOM 2673 N N . ASP A 1 337 ? -18.062 7.973 -4.246 1 94.38 337 ASP A N 1
ATOM 2674 C CA . ASP A 1 337 ? -18.016 7.059 -3.111 1 94.38 337 ASP A CA 1
ATOM 2675 C C . ASP A 1 337 ? -19.203 7.27 -2.178 1 94.38 337 ASP A C 1
ATOM 2677 O O . ASP A 1 337 ? -19.312 8.32 -1.535 1 94.38 337 ASP A O 1
ATOM 2681 N N . TRP A 1 338 ? -19.922 6.324 -2.053 1 95.12 338 TRP A N 1
ATOM 2682 C CA . TRP A 1 338 ? -21.156 6.441 -1.288 1 95.12 338 TRP A CA 1
ATOM 2683 C C . TRP A 1 338 ? -20.859 6.66 0.192 1 95.12 338 TRP A C 1
ATOM 2685 O O . TRP A 1 338 ? -21.609 7.367 0.88 1 95.12 338 TRP A O 1
ATOM 2695 N N . GLY A 1 339 ? -19.844 5.992 0.7 1 95.5 339 GLY A N 1
ATOM 2696 C CA . GLY A 1 339 ? -19.484 6.176 2.098 1 95.5 339 GLY A CA 1
ATOM 2697 C C . GLY A 1 339 ? -19.141 7.613 2.443 1 95.5 339 GLY A C 1
ATOM 2698 O O . GLY A 1 339 ? -19.625 8.148 3.441 1 95.5 339 GLY A O 1
ATOM 2699 N N . THR A 1 340 ? -18.422 8.188 1.585 1 93.19 340 THR A N 1
ATOM 2700 C CA . THR A 1 340 ? -18.062 9.594 1.779 1 93.19 340 THR A CA 1
ATOM 2701 C C . THR A 1 340 ? -19.297 10.484 1.706 1 93.19 340 THR A C 1
ATOM 2703 O O . THR A 1 340 ? -19.438 11.414 2.494 1 93.19 340 THR A O 1
ATOM 2706 N N . TYR A 1 341 ? -20.156 10.195 0.821 1 94.25 341 TYR A N 1
ATOM 2707 C CA . TYR A 1 341 ? -21.375 10.977 0.656 1 94.25 341 TYR A CA 1
ATOM 2708 C C . TYR A 1 341 ? -22.266 10.875 1.897 1 94.25 341 TYR A C 1
ATOM 2710 O O . TYR A 1 341 ? -22.703 11.898 2.434 1 94.25 341 TYR A O 1
ATOM 2718 N N . LEU A 1 342 ? -22.438 9.734 2.322 1 93.12 342 LEU A N 1
ATOM 2719 C CA . LEU A 1 342 ? -23.312 9.508 3.469 1 93.12 342 LEU A CA 1
ATOM 2720 C C . LEU A 1 342 ? -22.703 10.109 4.734 1 93.12 342 LEU A C 1
ATOM 2722 O O . LEU A 1 342 ? -23.438 10.68 5.559 1 93.12 342 LEU A O 1
ATOM 2726 N N . GLU A 1 343 ? -21.453 9.953 4.902 1 90.19 343 GLU A N 1
ATOM 2727 C CA . GLU A 1 343 ? -20.781 10.57 6.043 1 90.19 343 GLU A CA 1
ATOM 2728 C C . GLU A 1 343 ? -20.953 12.086 6.031 1 90.19 343 GLU A C 1
ATOM 2730 O O . GLU A 1 343 ? -21.234 12.688 7.066 1 90.19 343 GLU A O 1
ATOM 2735 N N . CYS A 1 344 ? -20.734 12.602 4.859 1 89.44 344 CYS A N 1
ATOM 2736 C CA . CYS A 1 344 ? -20.875 14.047 4.691 1 89.44 344 CYS A CA 1
ATOM 2737 C C . CYS A 1 344 ? -22.281 14.5 5.039 1 89.44 344 CYS A C 1
ATOM 2739 O O . CYS A 1 344 ? -22.469 15.484 5.762 1 89.44 344 CYS A O 1
ATOM 2741 N N . LEU A 1 345 ? -23.25 13.773 4.57 1 88.19 345 LEU A N 1
ATOM 2742 C CA . LEU A 1 345 ? -24.641 14.102 4.871 1 88.19 345 LEU A CA 1
ATOM 2743 C C . LEU A 1 345 ? -24.906 14.031 6.371 1 88.19 345 LEU A C 1
ATOM 2745 O O . LEU A 1 345 ? -25.641 14.852 6.914 1 88.19 345 LEU A O 1
ATOM 2749 N N . GLY A 1 346 ? -24.328 13.055 6.973 1 84.62 346 GLY A N 1
ATOM 2750 C CA . GLY A 1 346 ? -24.484 12.914 8.414 1 84.62 346 GLY A CA 1
ATOM 2751 C C . GLY A 1 346 ? -23.875 14.055 9.203 1 84.62 346 GLY A C 1
ATOM 2752 O O . GLY A 1 346 ? -24.391 14.414 10.266 1 84.62 346 GLY A O 1
ATOM 2753 N N . LYS A 1 347 ? -22.891 14.586 8.688 1 79.5 347 LYS A N 1
ATOM 2754 C CA . LYS A 1 347 ? -22.203 15.656 9.383 1 79.5 347 LYS A CA 1
ATOM 2755 C C . LYS A 1 347 ? -22.875 17 9.148 1 79.5 347 LYS A C 1
ATOM 2757 O O . LYS A 1 347 ? -22.844 17.891 10.016 1 79.5 347 LYS A O 1
ATOM 2762 N N . LEU A 1 348 ? -23.328 17.266 7.926 1 76.06 348 LEU A N 1
ATOM 2763 C CA . LEU A 1 348 ? -23.938 18.547 7.578 1 76.06 348 LEU A CA 1
ATOM 2764 C C . LEU A 1 348 ? -25.359 18.625 8.109 1 76.06 348 LEU A C 1
ATOM 2766 O O . LEU A 1 348 ? -25.906 19.734 8.242 1 76.06 348 LEU A O 1
ATOM 2770 N N . GLN A 1 349 ? -26.172 17.578 8.438 1 59.69 349 GLN A N 1
ATOM 2771 C CA . GLN A 1 349 ? -27.578 17.547 8.781 1 59.69 349 GLN A CA 1
ATOM 2772 C C . GLN A 1 349 ? -27.906 18.578 9.859 1 59.69 349 GLN A C 1
ATOM 2774 O O . GLN A 1 349 ? -27.766 18.297 11.047 1 59.69 349 GLN A O 1
ATOM 2779 N N . PHE A 1 350 ? -27.906 19.828 9.258 1 51.59 350 PHE A N 1
ATOM 2780 C CA . PHE A 1 350 ? -28.469 20.922 10.055 1 51.59 350 PHE A CA 1
ATOM 2781 C C . PHE A 1 350 ? -29.953 20.672 10.344 1 51.59 350 PHE A C 1
ATOM 2783 O O . PHE A 1 350 ? -30.5 19.641 9.953 1 51.59 350 PHE A O 1
ATOM 2790 N N . LYS A 1 351 ? -30.781 21.812 10.164 1 53.59 351 LYS A N 1
ATOM 2791 C CA . LYS A 1 351 ? -32.188 22.016 10.547 1 53.59 351 LYS A CA 1
ATOM 2792 C C . LYS A 1 351 ? -33.125 21.203 9.664 1 53.59 351 LYS A C 1
ATOM 2794 O O . LYS A 1 351 ? -33 21.219 8.438 1 53.59 351 LYS A O 1
ATOM 2799 N N . GLY A 1 352 ? -33.469 19.875 10.078 1 59.31 352 GLY A N 1
ATOM 2800 C CA . GLY A 1 352 ? -34.594 19.219 9.438 1 59.31 352 GLY A CA 1
ATOM 2801 C C . GLY A 1 352 ? -34.531 17.703 9.539 1 59.31 352 GLY A C 1
ATOM 2802 O O . GLY A 1 352 ? -34.125 17.156 10.57 1 59.31 352 GLY A O 1
ATOM 2803 N N . ARG A 1 353 ? -34.875 17.016 8.336 1 74.56 353 ARG A N 1
ATOM 2804 C CA . ARG A 1 353 ? -35.031 15.57 8.227 1 74.56 353 ARG A CA 1
ATOM 2805 C C . ARG A 1 353 ? -33.719 14.875 7.988 1 74.56 353 ARG A C 1
ATOM 2807 O O . ARG A 1 353 ? -32.812 15.43 7.348 1 74.56 353 ARG A O 1
ATOM 2814 N N . ASN A 1 354 ? -33.531 13.68 8.602 1 87.44 354 ASN A N 1
ATOM 2815 C CA . ASN A 1 354 ? -32.344 12.859 8.445 1 87.44 354 ASN A CA 1
ATOM 2816 C C . ASN A 1 354 ? -32.281 12.242 7.051 1 87.44 354 ASN A C 1
ATOM 2818 O O . ASN A 1 354 ? -33.281 11.883 6.473 1 87.44 354 ASN A O 1
ATOM 2822 N N . PRO A 1 355 ? -31.094 12.195 6.535 1 91.06 355 PRO A N 1
ATOM 2823 C CA . PRO A 1 355 ? -30.938 11.469 5.277 1 91.06 355 PRO A CA 1
ATOM 2824 C C . PRO A 1 355 ? -31.344 10 5.395 1 91.06 355 PRO A C 1
ATOM 2826 O O . PRO A 1 355 ? -31.203 9.406 6.469 1 91.06 355 PRO A O 1
ATOM 2829 N N . GLU A 1 356 ? -31.828 9.508 4.227 1 94 356 GLU A N 1
ATOM 2830 C CA . GLU A 1 356 ? -32.375 8.148 4.227 1 94 356 GLU A CA 1
ATOM 2831 C C . GLU A 1 356 ? -31.781 7.32 3.086 1 94 356 GLU A C 1
ATOM 2833 O O . GLU A 1 356 ? -31.5 7.852 2.008 1 94 356 GLU A O 1
ATOM 2838 N N . ILE A 1 357 ? -31.578 6.043 3.396 1 97.12 357 ILE A N 1
ATOM 2839 C CA . ILE A 1 357 ? -31.312 5.059 2.354 1 97.12 357 ILE A CA 1
ATOM 2840 C C . ILE A 1 357 ? -32.594 4.254 2.074 1 97.12 357 ILE A C 1
ATOM 2842 O O . ILE A 1 357 ? -33.125 3.623 2.977 1 97.12 357 ILE A O 1
ATOM 2846 N N . ARG A 1 358 ? -32.906 4.332 0.817 1 97.69 358 ARG A N 1
ATOM 2847 C CA . ARG A 1 358 ? -34.125 3.639 0.415 1 97.69 358 ARG A CA 1
ATOM 2848 C C . ARG A 1 358 ? -33.812 2.461 -0.502 1 97.69 358 ARG A C 1
ATOM 2850 O O . ARG A 1 358 ? -32.906 2.543 -1.337 1 97.69 358 ARG A O 1
ATOM 2857 N N . VAL A 1 359 ? -34.562 1.404 -0.257 1 97.88 359 VAL A N 1
ATOM 2858 C CA . VAL A 1 359 ? -34.5 0.234 -1.125 1 97.88 359 VAL A CA 1
ATOM 2859 C C . VAL A 1 359 ? -35.875 -0.036 -1.739 1 97.88 359 VAL A C 1
ATOM 2861 O O . VAL A 1 359 ? -36.844 -0.253 -1.019 1 97.88 359 VAL A O 1
ATOM 2864 N N . ASN A 1 360 ? -35.938 0.029 -3.033 1 97.19 360 ASN A N 1
ATOM 2865 C CA . ASN A 1 360 ? -37.188 -0.135 -3.75 1 97.19 360 ASN A CA 1
ATOM 2866 C C . ASN A 1 360 ? -38.25 0.822 -3.23 1 97.19 360 ASN A C 1
ATOM 2868 O O . ASN A 1 360 ? -39.406 0.416 -2.982 1 97.19 360 ASN A O 1
ATOM 2872 N N . GLY A 1 361 ? -37.812 2.018 -2.918 1 95.31 361 GLY A N 1
ATOM 2873 C CA . GLY A 1 361 ? -38.75 3.07 -2.557 1 95.31 361 GLY A CA 1
ATOM 2874 C C . GLY A 1 361 ? -39.062 3.121 -1.069 1 95.31 361 GLY A C 1
ATOM 2875 O O . GLY A 1 361 ? -39.688 4.066 -0.587 1 95.31 361 GLY A O 1
ATOM 2876 N N . GLU A 1 362 ? -38.625 2.127 -0.323 1 96.75 362 GLU A N 1
ATOM 2877 C CA . GLU A 1 362 ? -38.844 2.08 1.116 1 96.75 362 GLU A CA 1
ATOM 2878 C C . GLU A 1 362 ? -37.594 2.494 1.895 1 96.75 362 GLU A C 1
ATOM 2880 O O . GLU A 1 362 ? -36.5 2.09 1.555 1 96.75 362 GLU A O 1
ATOM 2885 N N . THR A 1 363 ? -37.906 3.258 2.93 1 96.81 363 THR A N 1
ATOM 2886 C CA . THR A 1 363 ? -36.781 3.656 3.781 1 96.81 363 THR A CA 1
ATOM 2887 C C . THR A 1 363 ? -36.281 2.477 4.617 1 96.81 363 THR A C 1
ATOM 2889 O O . THR A 1 363 ? -37.062 1.881 5.371 1 96.81 363 THR A O 1
ATOM 2892 N N . VAL A 1 364 ? -35.031 2.197 4.512 1 98.06 364 VAL A N 1
ATOM 2893 C CA . VAL A 1 364 ? -34.469 1.063 5.219 1 98.06 364 VAL A CA 1
ATOM 2894 C C . VAL A 1 364 ? -33.531 1.565 6.312 1 98.06 364 VAL A C 1
ATOM 2896 O O . VAL A 1 364 ? -33.469 0.996 7.402 1 98.06 364 VAL A O 1
ATOM 2899 N N . VAL A 1 365 ? -32.781 2.641 6 1 97.69 365 VAL A N 1
ATOM 2900 C CA . VAL A 1 365 ? -31.812 3.166 6.941 1 97.69 365 VAL A CA 1
ATOM 2901 C C . VAL A 1 365 ? -31.922 4.688 7.016 1 97.69 365 VAL A C 1
ATOM 2903 O O . VAL A 1 365 ? -32.125 5.352 5.992 1 97.69 365 VAL A O 1
ATOM 2906 N N . VAL A 1 366 ? -31.766 5.207 8.219 1 95.56 366 VAL A N 1
ATOM 2907 C CA . VAL A 1 366 ? -31.703 6.645 8.461 1 95.56 366 VAL A CA 1
ATOM 2908 C C . VAL A 1 366 ? -30.344 7.027 9.016 1 95.56 366 VAL A C 1
ATOM 2910 O O . VAL A 1 366 ? -29.797 6.336 9.891 1 95.56 366 VAL A O 1
ATOM 2913 N N . ILE A 1 367 ? -29.781 8.055 8.484 1 93.44 367 ILE A N 1
ATOM 2914 C CA . ILE A 1 367 ? -28.5 8.562 8.977 1 93.44 367 ILE A CA 1
ATOM 2915 C C . ILE A 1 367 ? -28.75 9.562 10.102 1 93.44 367 ILE A C 1
ATOM 2917 O O . ILE A 1 367 ? -29.422 10.57 9.914 1 93.44 367 ILE A O 1
ATOM 2921 N N . GLU A 1 368 ? -28.141 9.242 11.156 1 88 368 GLU A N 1
ATOM 2922 C CA . GLU A 1 368 ? -28.375 10.117 12.305 1 88 368 GLU A CA 1
ATOM 2923 C C . GLU A 1 368 ? -27.328 11.227 12.375 1 88 368 GLU A C 1
ATOM 2925 O O . GLU A 1 368 ? -26.203 11.062 11.898 1 88 368 GLU A O 1
ATOM 2930 N N . LYS A 1 369 ? -27.766 12.25 12.992 1 73 369 LYS A N 1
ATOM 2931 C CA . LYS A 1 369 ? -26.891 13.406 13.141 1 73 369 LYS A CA 1
ATOM 2932 C C . LYS A 1 369 ? -25.859 13.188 14.25 1 73 369 LYS A C 1
ATOM 2934 O O . LYS A 1 369 ? -26.188 12.633 15.305 1 73 369 LYS A O 1
ATOM 2939 N N . SER A 1 370 ? -24.625 13.453 13.828 1 62.72 370 SER A N 1
ATOM 2940 C CA . SER A 1 370 ? -23.609 13.422 14.875 1 62.72 370 SER A CA 1
ATOM 2941 C C . SER A 1 370 ? -23.625 14.703 15.695 1 62.72 370 SER A C 1
ATOM 2943 O O . SER A 1 370 ? -23.578 15.805 15.141 1 62.72 370 SER A O 1
ATOM 2945 N N . PRO A 1 371 ? -24 14.641 17.016 1 54.78 371 PRO A N 1
ATOM 2946 C CA . PRO A 1 371 ? -24.047 15.883 17.797 1 54.78 371 PRO A CA 1
ATOM 2947 C C . PRO A 1 371 ? -22.719 16.641 17.781 1 54.78 371 PRO A C 1
ATOM 2949 O O . PRO A 1 371 ? -22.703 17.859 17.844 1 54.78 371 PRO A O 1
ATOM 2952 N N . ASN A 1 372 ? -21.547 15.828 17.828 1 49.31 372 ASN A N 1
ATOM 2953 C CA . ASN A 1 372 ? -20.25 16.469 17.891 1 49.31 372 ASN A CA 1
ATOM 2954 C C . ASN A 1 372 ? -19.328 15.977 16.766 1 49.31 372 ASN A C 1
ATOM 2956 O O . ASN A 1 372 ? -18.594 15 16.953 1 49.31 372 ASN A O 1
ATOM 2960 N N . PRO A 1 373 ? -19.656 16.625 15.633 1 51.06 373 PRO A N 1
ATOM 2961 C CA . PRO A 1 373 ? -18.75 16.172 14.586 1 51.06 373 PRO A CA 1
ATOM 2962 C C . PRO A 1 373 ? -17.281 16.297 14.984 1 51.06 373 PRO A C 1
ATOM 2964 O O . PRO A 1 373 ? -16.859 17.344 15.5 1 51.06 373 PRO A O 1
ATOM 2967 N N . SER A 1 374 ? -16.719 15.188 15.516 1 51.97 374 SER A N 1
ATOM 2968 C CA . SER A 1 374 ? -15.344 15.156 16 1 51.97 374 SER A CA 1
ATOM 2969 C C . SER A 1 374 ? -14.344 15.172 14.852 1 51.97 374 SER A C 1
ATOM 2971 O O . SER A 1 374 ? -14.648 14.703 13.75 1 51.97 374 SER A O 1
ATOM 2973 N N . LEU A 1 375 ? -13.5 16.047 14.961 1 53.62 375 LEU A N 1
ATOM 2974 C CA . LEU A 1 375 ? -12.344 16.078 14.062 1 53.62 375 LEU A CA 1
ATOM 2975 C C . LEU A 1 375 ? -11.523 14.805 14.203 1 53.62 375 LEU A C 1
ATOM 2977 O O . LEU A 1 375 ? -10.461 14.68 13.594 1 53.62 375 LEU A O 1
ATOM 2981 N N . ASN A 1 376 ? -12.219 13.883 14.82 1 54.34 376 ASN A N 1
ATOM 2982 C CA . ASN A 1 376 ? -11.492 12.648 15.102 1 54.34 376 ASN A CA 1
ATOM 2983 C C . ASN A 1 376 ? -11.336 11.797 13.844 1 54.34 376 ASN A C 1
ATOM 2985 O O . ASN A 1 376 ? -12.266 11.695 13.039 1 54.34 376 ASN A O 1
ATOM 2989 N N . THR A 1 377 ? -10.188 11.359 13.625 1 55.06 377 THR A N 1
ATOM 2990 C CA . THR A 1 377 ? -9.859 10.484 12.508 1 55.06 377 THR A CA 1
ATOM 2991 C C . THR A 1 377 ? -10.688 9.203 12.57 1 55.06 377 THR A C 1
ATOM 2993 O O . THR A 1 377 ? -10.883 8.539 11.547 1 55.06 377 THR A O 1
ATOM 2996 N N . ASP A 1 378 ? -11.203 8.922 13.758 1 61.69 378 ASP A N 1
ATOM 2997 C CA . ASP A 1 378 ? -11.984 7.691 13.914 1 61.69 378 ASP A CA 1
ATOM 2998 C C . ASP A 1 378 ? -13.477 7.984 13.906 1 61.69 378 ASP A C 1
ATOM 3000 O O . ASP A 1 378 ? -14.258 7.266 14.539 1 61.69 378 ASP A O 1
ATOM 3004 N N . TYR A 1 379 ? -13.789 8.938 13.203 1 69.75 379 TYR A N 1
ATOM 3005 C CA . TYR A 1 379 ? -15.188 9.344 13.141 1 69.75 379 TYR A CA 1
ATOM 3006 C C . TYR A 1 379 ? -16.047 8.219 12.578 1 69.75 379 TYR A C 1
ATOM 3008 O O . TYR A 1 379 ? -15.656 7.523 11.641 1 69.75 379 TYR A O 1
ATOM 3016 N N . ARG A 1 380 ? -17.156 8.062 13.289 1 84.44 380 ARG A N 1
ATOM 3017 C CA . ARG A 1 380 ? -18.156 7.082 12.875 1 84.44 380 ARG A CA 1
ATOM 3018 C C . ARG A 1 380 ? -19.516 7.734 12.68 1 84.44 380 ARG A C 1
ATOM 3020 O O . ARG A 1 380 ? -19.891 8.633 13.43 1 84.44 380 ARG A O 1
ATOM 3027 N N . THR A 1 381 ? -20.172 7.316 11.695 1 89.06 381 THR A N 1
ATOM 3028 C CA . THR A 1 381 ? -21.531 7.77 11.422 1 89.06 381 THR A CA 1
ATOM 3029 C C . THR A 1 381 ? -22.547 6.828 12.047 1 89.06 381 THR A C 1
ATOM 3031 O O . THR A 1 381 ? -22.453 5.609 11.898 1 89.06 381 THR A O 1
ATOM 3034 N N . VAL A 1 382 ? -23.438 7.453 12.75 1 91.81 382 VAL A N 1
ATOM 3035 C CA . VAL A 1 382 ? -24.484 6.641 13.375 1 91.81 382 VAL A CA 1
ATOM 3036 C C . VAL A 1 382 ? -25.656 6.492 12.422 1 91.81 382 VAL A C 1
ATOM 3038 O O . VAL A 1 382 ? -26.141 7.477 11.859 1 91.81 382 VAL A O 1
ATOM 3041 N N . VAL A 1 383 ? -26.062 5.219 12.242 1 96.25 383 VAL A N 1
ATOM 3042 C CA . VAL A 1 383 ? -27.219 4.949 11.398 1 96.25 383 VAL A CA 1
ATOM 3043 C C . VAL A 1 383 ? -28.25 4.133 12.172 1 96.25 383 VAL A C 1
ATOM 3045 O O . VAL A 1 383 ? -27.906 3.393 13.094 1 96.25 383 VAL A O 1
ATOM 3048 N N . LYS A 1 384 ? -29.5 4.344 11.82 1 96.69 384 LYS A N 1
ATOM 3049 C CA . LYS A 1 384 ? -30.594 3.57 12.375 1 96.69 384 LYS A CA 1
ATOM 3050 C C . LYS A 1 384 ? -31.297 2.758 11.289 1 96.69 384 LYS A C 1
ATOM 3052 O O . LYS A 1 384 ? -31.812 3.32 10.32 1 96.69 384 LYS A O 1
ATOM 3057 N N . THR A 1 385 ? -31.344 1.486 11.5 1 98.19 385 THR A N 1
ATOM 3058 C CA . THR A 1 385 ? -32 0.613 10.539 1 98.19 385 THR A CA 1
ATOM 3059 C C . THR A 1 385 ? -33.469 0.404 10.922 1 98.19 385 THR A C 1
ATOM 3061 O O . THR A 1 385 ? -33.781 -0.002 12.047 1 98.19 385 THR A O 1
ATOM 3064 N N . LEU A 1 386 ? -34.281 0.641 9.969 1 97.5 386 LEU A N 1
ATOM 3065 C CA . LEU A 1 386 ? -35.719 0.553 10.227 1 97.5 386 LEU A CA 1
ATOM 3066 C C . LEU A 1 386 ? -36.25 -0.83 9.875 1 97.5 386 LEU A C 1
ATOM 3068 O O . LEU A 1 386 ? -37.25 -1.279 10.438 1 97.5 386 LEU A O 1
ATOM 3072 N N . ARG A 1 387 ? -35.656 -1.487 8.945 1 96.94 387 ARG A N 1
ATOM 3073 C CA . ARG A 1 387 ? -36.031 -2.857 8.578 1 96.94 387 ARG A CA 1
ATOM 3074 C C . ARG A 1 387 ? -35.094 -3.857 9.242 1 96.94 387 ARG A C 1
ATOM 3076 O O . ARG A 1 387 ? -34 -4.117 8.742 1 96.94 387 ARG A O 1
ATOM 3083 N N . PRO A 1 388 ? -35.531 -4.531 10.195 1 96.56 388 PRO A N 1
ATOM 3084 C CA . PRO A 1 388 ? -34.625 -5.367 11.008 1 96.56 388 PRO A CA 1
ATOM 3085 C C . PRO A 1 388 ? -33.969 -6.484 10.203 1 96.56 388 PRO A C 1
ATOM 3087 O O . PRO A 1 388 ? -32.844 -6.855 10.469 1 96.56 388 PRO A O 1
ATOM 3090 N N . ASP A 1 389 ? -34.688 -7.02 9.234 1 96.81 389 ASP A N 1
ATOM 3091 C CA . ASP A 1 389 ? -34.156 -8.125 8.445 1 96.81 389 ASP A CA 1
ATOM 3092 C C . ASP A 1 389 ? -33.062 -7.66 7.52 1 96.81 389 ASP A C 1
ATOM 3094 O O . ASP A 1 389 ? -32.281 -8.477 6.992 1 96.81 389 ASP A O 1
ATOM 3098 N N . LEU A 1 390 ? -32.906 -6.328 7.359 1 98.06 390 LEU A N 1
ATOM 3099 C CA . LEU A 1 390 ? -31.891 -5.75 6.5 1 98.06 390 LEU A CA 1
ATOM 3100 C C . LEU A 1 390 ? -30.875 -4.949 7.324 1 98.06 390 LEU A C 1
ATOM 3102 O O . LEU A 1 390 ? -30.25 -4.023 6.809 1 98.06 390 LEU A O 1
ATOM 3106 N N . ASN A 1 391 ? -30.766 -5.355 8.594 1 98.44 391 ASN A N 1
ATOM 3107 C CA . ASN A 1 391 ? -29.859 -4.633 9.477 1 98.44 391 ASN A CA 1
ATOM 3108 C C . ASN A 1 391 ? -28.406 -5.043 9.25 1 98.44 391 ASN A C 1
ATOM 3110 O O . ASN A 1 391 ? -27.703 -5.395 10.195 1 98.44 391 ASN A O 1
ATOM 3114 N N . TYR A 1 392 ? -27.984 -4.902 8.031 1 98.62 392 TYR A N 1
ATOM 3115 C CA . TYR A 1 392 ? -26.609 -5.23 7.68 1 98.62 392 TYR A CA 1
ATOM 3116 C C . TYR A 1 392 ? -25.641 -4.203 8.258 1 98.62 392 TYR A C 1
ATOM 3118 O O . TYR A 1 392 ? -24.438 -4.453 8.336 1 98.62 392 TYR A O 1
ATOM 3126 N N . ALA A 1 393 ? -26.172 -3.029 8.625 1 98.44 393 ALA A N 1
ATOM 3127 C CA . ALA A 1 393 ? -25.344 -2.045 9.312 1 98.44 393 ALA A CA 1
ATOM 3128 C C . ALA A 1 393 ? -24.734 -2.629 10.586 1 98.44 393 ALA A C 1
ATOM 3130 O O . ALA A 1 393 ? -23.547 -2.408 10.875 1 98.44 393 ALA A O 1
ATOM 3131 N N . LYS A 1 394 ? -25.5 -3.436 11.258 1 98.12 394 LYS A N 1
ATOM 3132 C CA . LYS A 1 394 ? -25.016 -4.047 12.492 1 98.12 394 LYS A CA 1
ATOM 3133 C C . LYS A 1 394 ? -23.969 -5.117 12.203 1 98.12 394 LYS A C 1
ATOM 3135 O O . LYS A 1 394 ? -23.016 -5.277 12.969 1 98.12 394 LYS A O 1
ATOM 3140 N N . VAL A 1 395 ? -24.172 -5.816 11.148 1 98.25 395 VAL A N 1
ATOM 3141 C CA . VAL A 1 395 ? -23.203 -6.816 10.711 1 98.25 395 VAL A CA 1
ATOM 3142 C C . VAL A 1 395 ? -21.875 -6.141 10.406 1 98.25 395 VAL A C 1
ATOM 3144 O O . VAL A 1 395 ? -20.812 -6.605 10.844 1 98.25 395 VAL A O 1
ATOM 3147 N N . LEU A 1 396 ? -21.938 -5.008 9.703 1 98 396 LEU A N 1
ATOM 3148 C CA . LEU A 1 396 ? -20.734 -4.27 9.32 1 98 396 LEU A CA 1
ATOM 3149 C C . LEU A 1 396 ? -20.062 -3.648 10.539 1 98 396 LEU A C 1
ATOM 3151 O O . LEU A 1 396 ? -18.844 -3.555 10.594 1 98 396 LEU A O 1
ATOM 3155 N N . GLU A 1 397 ? -20.859 -3.24 11.477 1 96.75 397 GLU A N 1
ATOM 3156 C CA . GLU A 1 397 ? -20.297 -2.703 12.711 1 96.75 397 GLU A CA 1
ATOM 3157 C C . GLU A 1 397 ? -19.453 -3.742 13.43 1 96.75 397 GLU A C 1
ATOM 3159 O O . GLU A 1 397 ? -18.391 -3.418 13.969 1 96.75 397 GLU A O 1
ATOM 3164 N N . ALA A 1 398 ? -19.875 -4.93 13.367 1 96 398 ALA A N 1
ATOM 3165 C CA . ALA A 1 398 ? -19.141 -6.02 14 1 96 398 ALA A CA 1
ATOM 3166 C C . ALA A 1 398 ? -17.844 -6.309 13.258 1 96 398 ALA A C 1
ATOM 3168 O O . ALA A 1 398 ? -16.828 -6.648 13.867 1 96 398 ALA A O 1
ATOM 3169 N N . LEU A 1 399 ? -17.844 -6.102 11.977 1 95.5 399 LEU A N 1
ATOM 3170 C CA . LEU A 1 399 ? -16.719 -6.492 11.133 1 95.5 399 LEU A CA 1
ATOM 3171 C C . LEU A 1 399 ? -15.656 -5.402 11.109 1 95.5 399 LEU A C 1
ATOM 3173 O O . LEU A 1 399 ? -14.477 -5.68 10.859 1 95.5 399 LEU A O 1
ATOM 3177 N N . GLN A 1 400 ? -15.977 -4.094 11.18 1 90.31 400 GLN A N 1
ATOM 3178 C CA . GLN A 1 400 ? -15.039 -2.994 10.961 1 90.31 400 GLN A CA 1
ATOM 3179 C C . GLN A 1 400 ? -14 -2.928 12.078 1 90.31 400 GLN A C 1
ATOM 3181 O O . GLN A 1 400 ? -12.938 -2.316 11.906 1 90.31 400 GLN A O 1
ATOM 3186 N N . GLY A 1 401 ? -14.125 -3.469 13.227 1 67.38 401 GLY A N 1
ATOM 3187 C CA . GLY A 1 401 ? -13.164 -3.449 14.312 1 67.38 401 GLY A CA 1
ATOM 3188 C C . GLY A 1 401 ? -11.953 -4.328 14.055 1 67.38 401 GLY A C 1
ATOM 3189 O O . GLY A 1 401 ? -10.945 -4.238 14.766 1 67.38 401 GLY A O 1
ATOM 3190 N N . GLN A 1 402 ? -11.969 -5.117 13.094 1 57.97 402 GLN A N 1
ATOM 3191 C CA . GLN A 1 402 ? -10.938 -6.137 12.922 1 57.97 402 GLN A CA 1
ATOM 3192 C C . GLN A 1 402 ? -9.836 -5.652 11.984 1 57.97 402 GLN A C 1
ATOM 3194 O O . GLN A 1 402 ? -8.75 -6.234 11.938 1 57.97 402 GLN A O 1
ATOM 3199 N N . HIS A 1 403 ? -10.102 -4.703 11.156 1 49.69 403 HIS A N 1
ATOM 3200 C CA . HIS A 1 403 ? -9.172 -4.391 10.078 1 49.69 403 HIS A CA 1
ATOM 3201 C C . HIS A 1 403 ? -7.898 -3.74 10.609 1 49.69 403 HIS A C 1
ATOM 3203 O O . HIS A 1 403 ? -6.836 -3.842 10 1 49.69 403 HIS A O 1
ATOM 3209 N N . PHE A 1 404 ? -7.945 -2.775 11.516 1 42.28 404 PHE A N 1
ATOM 3210 C CA . PHE A 1 404 ? -6.859 -1.81 11.586 1 42.28 404 PHE A CA 1
ATOM 3211 C C . PHE A 1 404 ? -5.68 -2.383 12.367 1 42.28 404 PHE A C 1
ATOM 3213 O O . PHE A 1 404 ? -4.684 -1.69 12.594 1 42.28 404 PHE A O 1
ATOM 3220 N N . ARG A 1 405 ? -5.785 -3.508 12.758 1 35.09 405 ARG A N 1
ATOM 3221 C CA . ARG A 1 405 ? -4.641 -3.793 13.617 1 35.09 405 ARG A CA 1
ATOM 3222 C C . ARG A 1 405 ? -3.418 -4.172 12.789 1 35.09 405 ARG A C 1
ATOM 3224 O O . ARG A 1 405 ? -2.395 -4.586 13.336 1 35.09 405 ARG A O 1
ATOM 3231 N N . GLY A 1 406 ? -3.58 -4.438 11.531 1 32.91 406 GLY A N 1
ATOM 3232 C CA . GLY A 1 406 ? -2.383 -4.945 10.883 1 32.91 406 GLY A CA 1
ATOM 3233 C C . GLY A 1 406 ? -1.328 -3.881 10.656 1 32.91 406 GLY A C 1
ATOM 3234 O O . GLY A 1 406 ? -1.379 -3.15 9.664 1 32.91 406 GLY A O 1
ATOM 3235 N N . GLY A 1 407 ? -0.862 -3.223 11.602 1 30.95 407 GLY A N 1
ATOM 3236 C CA . GLY A 1 407 ? 0.319 -2.379 11.508 1 30.95 407 GLY A CA 1
ATOM 3237 C C . GLY A 1 407 ? 1.44 -3.008 10.703 1 30.95 407 GLY A C 1
ATOM 3238 O O . GLY A 1 407 ? 1.374 -4.188 10.352 1 30.95 407 GLY A O 1
ATOM 3239 N N . PRO A 1 408 ? 2.23 -2.277 9.992 1 29.42 408 PRO A N 1
ATOM 3240 C CA . PRO A 1 408 ? 3.359 -2.912 9.305 1 29.42 408 PRO A CA 1
ATOM 3241 C C . PRO A 1 408 ? 3.992 -4.035 10.125 1 29.42 408 PRO A C 1
ATOM 3243 O O . PRO A 1 408 ? 3.943 -4.008 11.359 1 29.42 408 PRO A O 1
ATOM 3246 N N . PRO A 1 409 ? 4.074 -5.172 9.539 1 27.7 409 PRO A N 1
ATOM 3247 C CA . PRO A 1 409 ? 4.676 -6.285 10.281 1 27.7 409 PRO A CA 1
ATOM 3248 C C . PRO A 1 409 ? 5.855 -5.844 11.148 1 27.7 409 PRO A C 1
ATOM 3250 O O . PRO A 1 409 ? 6.668 -5.02 10.727 1 27.7 409 PRO A O 1
ATOM 3253 N N . THR A 1 410 ? 5.633 -5.84 12.406 1 25.47 410 THR A N 1
ATOM 3254 C CA . THR A 1 410 ? 6.766 -5.75 13.32 1 25.47 410 THR A CA 1
ATOM 3255 C C . THR A 1 410 ? 7.863 -6.73 12.922 1 25.47 410 THR A C 1
ATOM 3257 O O . THR A 1 410 ? 7.582 -7.887 12.594 1 25.47 410 THR A O 1
ATOM 3260 N N . VAL A 1 411 ? 9 -6.363 12.375 1 26.03 411 VAL A N 1
ATOM 3261 C CA . VAL A 1 411 ? 10.234 -7.137 12.266 1 26.03 411 VAL A CA 1
ATOM 3262 C C . VAL A 1 411 ? 10.438 -7.965 13.531 1 26.03 411 VAL A C 1
ATOM 3264 O O . VAL A 1 411 ? 10.562 -7.418 14.633 1 26.03 411 VAL A O 1
ATOM 3267 N N . GLY A 1 412 ? 9.734 -9.078 13.742 1 22.77 412 GLY A N 1
ATOM 3268 C CA . GLY A 1 412 ? 9.883 -10.008 14.852 1 22.77 412 GLY A CA 1
ATOM 3269 C C . GLY A 1 412 ? 11.328 -10.312 15.18 1 22.77 412 GLY A C 1
ATOM 3270 O O . GLY A 1 412 ? 12.188 -10.297 14.297 1 22.77 412 GLY A O 1
ATOM 3271 N N . SER A 1 413 ? 11.68 -10.133 16.469 1 21.98 413 SER A N 1
ATOM 3272 C CA . SER A 1 413 ? 12.852 -10.523 17.234 1 21.98 413 SER A CA 1
ATOM 3273 C C . SER A 1 413 ? 13.133 -12.016 17.094 1 21.98 413 SER A C 1
ATOM 3275 O O . SER A 1 413 ? 12.266 -12.844 17.391 1 21.98 413 SER A O 1
ATOM 3277 N N . SER A 1 414 ? 13.828 -12.484 16.062 1 19.94 414 SER A N 1
ATOM 3278 C CA . SER A 1 414 ? 14.398 -13.82 16.141 1 19.94 414 SER A CA 1
ATOM 3279 C C . SER A 1 414 ? 15.078 -14.039 17.5 1 19.94 414 SER A C 1
ATOM 3281 O O . SER A 1 414 ? 15.984 -13.281 17.859 1 19.94 414 SER A O 1
ATOM 3283 N N . THR A 1 415 ? 14.383 -14.578 18.484 1 19.06 415 THR A N 1
ATOM 3284 C CA . THR A 1 415 ? 15.008 -15.219 19.625 1 19.06 415 THR A CA 1
ATOM 3285 C C . THR A 1 415 ? 16.031 -16.25 19.172 1 19.06 415 THR A C 1
ATOM 3287 O O . THR A 1 415 ? 15.703 -17.172 18.422 1 19.06 415 THR A O 1
ATOM 3290 N N . GLN A 1 416 ? 17.328 -16.031 19.172 1 17 416 GLN A N 1
ATOM 3291 C CA . GLN A 1 416 ? 18.391 -17.016 19.312 1 17 416 GLN A CA 1
ATOM 3292 C C . GLN A 1 416 ? 18.219 -17.844 20.578 1 17 416 GLN A C 1
ATOM 3294 O O . GLN A 1 416 ? 18.219 -17.297 21.688 1 17 416 GLN A O 1
ATOM 3299 N N . LYS A 1 417 ? 17.469 -18.969 20.688 1 16.61 417 LYS A N 1
ATOM 3300 C CA . LYS A 1 417 ? 18.125 -20.109 21.328 1 16.61 417 LYS A CA 1
ATOM 3301 C C . LYS A 1 417 ? 19.156 -20.75 20.391 1 16.61 417 LYS A C 1
ATOM 3303 O O . LYS A 1 417 ? 18.906 -20.875 19.188 1 16.61 417 LYS A O 1
ATOM 3308 N N . MET B 1 1 ? 13.852 -22.531 -26.719 1 94.38 1 MET B N 1
ATOM 3309 C CA . MET B 1 1 ? 13.359 -22.609 -25.359 1 94.38 1 MET B CA 1
ATOM 3310 C C . MET B 1 1 ? 12.352 -21.5 -25.062 1 94.38 1 MET B C 1
ATOM 3312 O O . MET B 1 1 ? 12.633 -20.328 -25.328 1 94.38 1 MET B O 1
ATOM 3316 N N . ILE B 1 2 ? 11.07 -21.844 -24.672 1 98.19 2 ILE B N 1
ATOM 3317 C CA . ILE B 1 2 ? 10.023 -20.875 -24.406 1 98.19 2 ILE B CA 1
ATOM 3318 C C . ILE B 1 2 ? 9.82 -20.734 -22.906 1 98.19 2 ILE B C 1
ATOM 3320 O O . ILE B 1 2 ? 9.578 -21.734 -22.219 1 98.19 2 ILE B O 1
ATOM 3324 N N . LEU B 1 3 ? 10.039 -19.5 -22.453 1 98.75 3 LEU B N 1
ATOM 3325 C CA . LEU B 1 3 ? 9.695 -19.156 -21.078 1 98.75 3 LEU B CA 1
ATOM 3326 C C . LEU B 1 3 ? 8.344 -18.438 -21.016 1 98.75 3 LEU B C 1
ATOM 3328 O O . LEU B 1 3 ? 8.172 -17.391 -21.641 1 98.75 3 LEU B O 1
ATOM 3332 N N . GLY B 1 4 ? 7.383 -19.078 -20.391 1 98.38 4 GLY B N 1
ATOM 3333 C CA . GLY B 1 4 ? 6.102 -18.438 -20.156 1 98.38 4 GLY B CA 1
ATOM 3334 C C . GLY B 1 4 ? 5.988 -17.844 -18.766 1 98.38 4 GLY B C 1
ATOM 3335 O O . GLY B 1 4 ? 6.516 -18.406 -17.797 1 98.38 4 GLY B O 1
ATOM 3336 N N . THR B 1 5 ? 5.379 -16.719 -18.656 1 97.75 5 THR B N 1
ATOM 3337 C CA . THR B 1 5 ? 5.055 -16.125 -17.359 1 97.75 5 THR B CA 1
ATOM 3338 C C . THR B 1 5 ? 3.74 -15.352 -17.438 1 97.75 5 THR B C 1
ATOM 3340 O O . THR B 1 5 ? 3.055 -15.375 -18.453 1 97.75 5 THR B O 1
ATOM 3343 N N . LEU B 1 6 ? 3.314 -14.906 -16.281 1 95.88 6 LEU B N 1
ATOM 3344 C CA . LEU B 1 6 ? 2.049 -14.188 -16.188 1 95.88 6 LEU B CA 1
ATOM 3345 C C . LEU B 1 6 ? 2.283 -12.703 -15.922 1 95.88 6 LEU B C 1
ATOM 3347 O O . LEU B 1 6 ? 3.4 -12.297 -15.594 1 95.88 6 LEU B O 1
ATOM 3351 N N . GLY B 1 7 ? 1.287 -11.914 -16.203 1 90.38 7 GLY B N 1
ATOM 3352 C CA . GLY B 1 7 ? 1.384 -10.484 -15.961 1 90.38 7 GLY B CA 1
ATOM 3353 C C . GLY B 1 7 ? 0.065 -9.859 -15.555 1 90.38 7 GLY B C 1
ATOM 3354 O O . GLY B 1 7 ? -0.999 -10.281 -16 1 90.38 7 GLY B O 1
ATOM 3355 N N . SER B 1 8 ? 0.215 -8.93 -14.617 1 80.12 8 SER B N 1
ATOM 3356 C CA . SER B 1 8 ? -0.938 -8.102 -14.266 1 80.12 8 SER B CA 1
ATOM 3357 C C . SER B 1 8 ? -0.769 -6.676 -14.773 1 80.12 8 SER B C 1
ATOM 3359 O O . SER B 1 8 ? -0.206 -6.457 -15.852 1 80.12 8 SER B O 1
ATOM 3361 N N . ASP B 1 9 ? -1.35 -5.738 -14.062 1 73.69 9 ASP B N 1
ATOM 3362 C CA . ASP B 1 9 ? -1.303 -4.34 -14.477 1 73.69 9 ASP B CA 1
ATOM 3363 C C . ASP B 1 9 ? 0.112 -3.777 -14.359 1 73.69 9 ASP B C 1
ATOM 3365 O O . ASP B 1 9 ? 0.538 -2.971 -15.188 1 73.69 9 ASP B O 1
ATOM 3369 N N . LYS B 1 10 ? 0.736 -4.289 -13.359 1 75.25 10 LYS B N 1
ATOM 3370 C CA . LYS B 1 10 ? 2.121 -3.867 -13.172 1 75.25 10 LYS B CA 1
ATOM 3371 C C . LYS B 1 10 ? 3.092 -4.965 -13.602 1 75.25 10 LYS B C 1
ATOM 3373 O O . LYS B 1 10 ? 2.744 -6.148 -13.578 1 75.25 10 LYS B O 1
ATOM 3378 N N . SER B 1 11 ? 4.277 -4.547 -14 1 84.81 11 SER B N 1
ATOM 3379 C CA . SER B 1 11 ? 5.156 -5.543 -14.602 1 84.81 11 SER B CA 1
ATOM 3380 C C . SER B 1 11 ? 6.34 -5.859 -13.695 1 84.81 11 SER B C 1
ATOM 3382 O O . SER B 1 11 ? 7.223 -6.633 -14.07 1 84.81 11 SER B O 1
ATOM 3384 N N . VAL B 1 12 ? 6.316 -5.367 -12.539 1 87.81 12 VAL B N 1
ATOM 3385 C CA . VAL B 1 12 ? 7.473 -5.566 -11.664 1 87.81 12 VAL B CA 1
ATOM 3386 C C . VAL B 1 12 ? 7.625 -7.051 -11.336 1 87.81 12 VAL B C 1
ATOM 3388 O O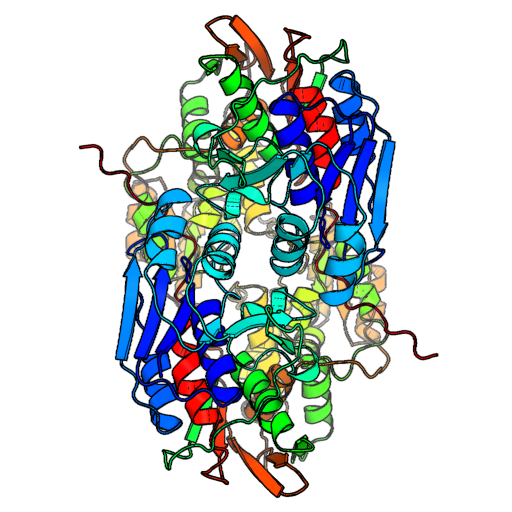 . VAL B 1 12 ? 8.711 -7.617 -11.492 1 87.81 12 VAL B O 1
ATOM 3391 N N . THR B 1 13 ? 6.527 -7.672 -11 1 91.62 13 THR B N 1
ATOM 3392 C CA . THR B 1 13 ? 6.59 -9.078 -10.617 1 91.62 13 THR B CA 1
ATOM 3393 C C . THR B 1 13 ? 6.859 -9.953 -11.836 1 91.62 13 THR B C 1
ATOM 3395 O O . THR B 1 13 ? 7.508 -11 -11.719 1 91.62 13 THR B O 1
ATOM 3398 N N . THR B 1 14 ? 6.383 -9.445 -12.977 1 94.56 14 THR B N 1
ATOM 3399 C CA . THR B 1 14 ? 6.641 -10.164 -14.219 1 94.56 14 THR B CA 1
ATOM 3400 C C . THR B 1 14 ? 8.125 -10.133 -14.57 1 94.56 14 THR B C 1
ATOM 3402 O O . THR B 1 14 ? 8.719 -11.164 -14.875 1 94.56 14 THR B O 1
ATOM 3405 N N . ILE B 1 15 ? 8.68 -8.969 -14.484 1 95.81 15 ILE B N 1
ATOM 3406 C CA . ILE B 1 15 ? 10.102 -8.797 -14.773 1 95.81 15 ILE B CA 1
ATOM 3407 C C . ILE B 1 15 ? 10.938 -9.602 -13.781 1 95.81 15 ILE B C 1
ATOM 3409 O O . ILE B 1 15 ? 11.883 -10.297 -14.172 1 95.81 15 ILE B O 1
ATOM 3413 N N . ASN B 1 16 ? 10.555 -9.539 -12.523 1 96 16 ASN B N 1
ATOM 3414 C CA . ASN B 1 16 ? 11.258 -10.297 -11.5 1 96 16 ASN B CA 1
ATOM 3415 C C . ASN B 1 16 ? 11.203 -11.797 -11.773 1 96 16 ASN B C 1
ATOM 3417 O O . ASN B 1 16 ? 12.188 -12.508 -11.555 1 96 16 ASN B O 1
ATOM 3421 N N . ALA B 1 17 ? 10.062 -12.211 -12.227 1 97 17 ALA B N 1
ATOM 3422 C CA . ALA B 1 17 ? 9.922 -13.633 -12.539 1 97 17 ALA B CA 1
ATOM 3423 C C . ALA B 1 17 ? 10.844 -14.031 -13.688 1 97 17 ALA B C 1
ATOM 3425 O O . ALA B 1 17 ? 11.531 -15.055 -13.602 1 97 17 ALA B O 1
ATOM 3426 N N . VAL B 1 18 ? 10.859 -13.234 -14.719 1 97.94 18 VAL B N 1
ATOM 3427 C CA . VAL B 1 18 ? 11.719 -13.516 -15.867 1 97.94 18 VAL B CA 1
ATOM 3428 C C . VAL B 1 18 ? 13.18 -13.555 -15.422 1 97.94 18 VAL B C 1
ATOM 3430 O O . VAL B 1 18 ? 13.898 -14.508 -15.727 1 97.94 18 VAL B O 1
ATOM 3433 N N . MET B 1 19 ? 13.57 -12.57 -14.664 1 98.19 19 MET B N 1
ATOM 3434 C CA . MET B 1 19 ? 14.953 -12.477 -14.219 1 98.19 19 MET B CA 1
ATOM 3435 C C . MET B 1 19 ? 15.305 -13.641 -13.297 1 98.19 19 MET B C 1
ATOM 3437 O O . MET B 1 19 ? 16.422 -14.18 -13.359 1 98.19 19 MET B O 1
ATOM 3441 N N . THR B 1 20 ? 14.406 -13.992 -12.453 1 98.19 20 THR B N 1
ATOM 3442 C CA . THR B 1 20 ? 14.633 -15.125 -11.562 1 98.19 20 THR B CA 1
ATOM 3443 C C . THR B 1 20 ? 14.898 -16.391 -12.367 1 98.19 20 THR B C 1
ATOM 3445 O O . THR B 1 20 ? 15.82 -17.156 -12.055 1 98.19 20 THR B O 1
ATOM 3448 N N . GLU B 1 21 ? 14.086 -16.609 -13.375 1 98.5 21 GLU B N 1
ATOM 3449 C CA . GLU B 1 21 ? 14.258 -17.797 -14.211 1 98.5 21 GLU B CA 1
ATOM 3450 C C . GLU B 1 21 ? 15.594 -17.766 -14.945 1 98.5 21 GLU B C 1
ATOM 3452 O O . GLU B 1 21 ? 16.266 -18.797 -15.07 1 98.5 21 GLU B O 1
ATOM 3457 N N . VAL B 1 22 ? 15.953 -16.641 -15.438 1 98.5 22 VAL B N 1
ATOM 3458 C CA . VAL B 1 22 ? 17.234 -16.484 -16.109 1 98.5 22 VAL B CA 1
ATOM 3459 C C . VAL B 1 22 ? 18.375 -16.781 -15.133 1 98.5 22 VAL B C 1
ATOM 3461 O O . VAL B 1 22 ? 19.328 -17.484 -15.469 1 98.5 22 VAL B O 1
ATOM 3464 N N . PHE B 1 23 ? 18.266 -16.266 -13.93 1 98.19 23 PHE B N 1
ATOM 3465 C CA . PHE B 1 23 ? 19.266 -16.5 -12.898 1 98.19 23 PHE B CA 1
ATOM 3466 C C . PHE B 1 23 ? 19.25 -17.969 -12.469 1 98.19 23 PHE B C 1
ATOM 3468 O O . PHE B 1 23 ? 20.203 -18.438 -11.844 1 98.19 23 PHE B O 1
ATOM 3475 N N . ALA B 1 24 ? 18.172 -18.656 -12.789 1 97.56 24 ALA B N 1
ATOM 3476 C CA . ALA B 1 24 ? 18.078 -20.094 -12.477 1 97.56 24 ALA B CA 1
ATOM 3477 C C . ALA B 1 24 ? 18.609 -20.938 -13.641 1 97.56 24 ALA B C 1
ATOM 3479 O O . ALA B 1 24 ? 18.531 -22.156 -13.602 1 97.56 24 ALA B O 1
ATOM 3480 N N . GLY B 1 25 ? 19.031 -20.281 -14.68 1 96.62 25 GLY B N 1
ATOM 3481 C CA . GLY B 1 25 ? 19.703 -21.016 -15.758 1 96.62 25 GLY B CA 1
ATOM 3482 C C . GLY B 1 25 ? 18.875 -21.094 -17.031 1 96.62 25 GLY B C 1
ATOM 3483 O O . GLY B 1 25 ? 19.297 -21.688 -18.016 1 96.62 25 GLY B O 1
ATOM 3484 N N . VAL B 1 26 ? 17.688 -20.5 -17.016 1 97.88 26 VAL B N 1
ATOM 3485 C CA . VAL B 1 26 ? 16.844 -20.516 -18.203 1 97.88 26 VAL B CA 1
ATOM 3486 C C . VAL B 1 26 ? 17.391 -19.531 -19.25 1 97.88 26 VAL B C 1
ATOM 3488 O O . VAL B 1 26 ? 17.688 -18.375 -18.922 1 97.88 26 VAL B O 1
ATOM 3491 N N . LYS B 1 27 ? 17.578 -19.969 -20.469 1 98 27 LYS B N 1
ATOM 3492 C CA . LYS B 1 27 ? 18.016 -19.156 -21.609 1 98 27 LYS B CA 1
ATOM 3493 C C . LYS B 1 27 ? 16.969 -19.125 -22.703 1 98 27 LYS B C 1
ATOM 3495 O O . LYS B 1 27 ? 17.109 -19.812 -23.719 1 98 27 LYS B O 1
ATOM 3500 N N . PRO B 1 28 ? 16.062 -18.281 -22.531 1 98.19 28 PRO B N 1
ATOM 3501 C CA . PRO B 1 28 ? 14.914 -18.328 -23.438 1 98.19 28 PRO B CA 1
ATOM 3502 C C . PRO B 1 28 ? 15.211 -17.688 -24.797 1 98.19 28 PRO B C 1
ATOM 3504 O O . PRO B 1 28 ? 15.914 -16.688 -24.859 1 98.19 28 PRO B O 1
ATOM 3507 N N . ASP B 1 29 ? 14.633 -18.312 -25.844 1 98.19 29 ASP B N 1
ATOM 3508 C CA . ASP B 1 29 ? 14.57 -17.688 -27.172 1 98.19 29 ASP B CA 1
ATOM 3509 C C . ASP B 1 29 ? 13.328 -16.812 -27.312 1 98.19 29 ASP B C 1
ATOM 3511 O O . ASP B 1 29 ? 13.312 -15.867 -28.109 1 98.19 29 ASP B O 1
ATOM 3515 N N . GLU B 1 30 ? 12.398 -17.25 -26.5 1 98.44 30 GLU B N 1
ATOM 3516 C CA . GLU B 1 30 ? 11.109 -16.562 -26.516 1 98.44 30 GLU B CA 1
ATOM 3517 C C . GLU B 1 30 ? 10.516 -16.469 -25.109 1 98.44 30 GLU B C 1
ATOM 3519 O O . GLU B 1 30 ? 10.57 -17.438 -24.344 1 98.44 30 GLU B O 1
ATOM 3524 N N . ILE B 1 31 ? 10.094 -15.273 -24.797 1 98.19 31 ILE B N 1
ATOM 3525 C CA . ILE B 1 31 ? 9.375 -15.039 -23.547 1 98.19 31 ILE B CA 1
ATOM 3526 C C . ILE B 1 31 ? 7.922 -14.664 -23.859 1 98.19 31 ILE B C 1
ATOM 3528 O O . ILE B 1 31 ? 7.66 -13.703 -24.578 1 98.19 31 ILE B O 1
ATOM 3532 N N . ARG B 1 32 ? 7.023 -15.469 -23.375 1 97.5 32 ARG B N 1
ATOM 3533 C CA . ARG B 1 32 ? 5.598 -15.188 -23.516 1 97.5 32 ARG B CA 1
ATOM 3534 C C . ARG B 1 32 ? 4.996 -14.711 -22.203 1 97.5 32 ARG B C 1
ATOM 3536 O O . ARG B 1 32 ? 5.066 -15.414 -21.188 1 97.5 32 ARG B O 1
ATOM 3543 N N . ILE B 1 33 ? 4.453 -13.539 -22.203 1 96.31 33 ILE B N 1
ATOM 3544 C CA . ILE B 1 33 ? 3.781 -12.977 -21.047 1 96.31 33 ILE B CA 1
ATOM 3545 C C . ILE B 1 33 ? 2.27 -12.992 -21.25 1 96.31 33 ILE B C 1
ATOM 3547 O O . ILE B 1 33 ? 1.75 -12.281 -22.125 1 96.31 33 ILE B O 1
ATOM 3551 N N . TYR B 1 34 ? 1.598 -13.805 -20.484 1 95.81 34 TYR B N 1
ATOM 3552 C CA . TYR B 1 34 ? 0.149 -13.93 -20.609 1 95.81 34 TYR B CA 1
ATOM 3553 C C . TYR B 1 34 ? -0.559 -12.961 -19.656 1 95.81 34 TYR B C 1
ATOM 3555 O O . TYR B 1 34 ? -0.24 -12.906 -18.469 1 95.81 34 TYR B O 1
ATOM 3563 N N . ARG B 1 35 ? -1.517 -12.211 -20.188 1 92.56 35 ARG B N 1
ATOM 3564 C CA . ARG B 1 35 ? -2.211 -11.188 -19.422 1 92.56 35 ARG B CA 1
ATOM 3565 C C . ARG B 1 35 ? -3.719 -11.273 -19.609 1 92.56 35 ARG B C 1
ATOM 3567 O O . ARG B 1 35 ? -4.188 -11.891 -20.578 1 92.56 35 ARG B O 1
ATOM 3574 N N . GLU B 1 36 ? -4.402 -10.547 -18.625 1 88.25 36 GLU B N 1
ATOM 3575 C CA . GLU B 1 36 ? -5.852 -10.453 -18.766 1 88.25 36 GLU B CA 1
ATOM 3576 C C . GLU B 1 36 ? -6.238 -9.406 -19.812 1 88.25 36 GLU B C 1
ATOM 3578 O O . GLU B 1 36 ? -7.184 -9.594 -20.578 1 88.25 36 GLU B O 1
ATOM 3583 N N . ASP B 1 37 ? -5.445 -8.344 -19.703 1 80.69 37 ASP B N 1
ATOM 3584 C CA . ASP B 1 37 ? -5.809 -7.219 -20.562 1 80.69 37 ASP B CA 1
ATOM 3585 C C . ASP B 1 37 ? -4.668 -6.875 -21.516 1 80.69 37 ASP B C 1
ATOM 3587 O O . ASP B 1 37 ? -3.58 -7.445 -21.438 1 80.69 37 ASP B O 1
ATOM 3591 N N . SER B 1 38 ? -4.988 -6.012 -22.391 1 69.19 38 SER B N 1
ATOM 3592 C CA . SER B 1 38 ? -4.066 -5.723 -23.484 1 69.19 38 SER B CA 1
ATOM 3593 C C . SER B 1 38 ? -3.178 -4.527 -23.172 1 69.19 38 SER B C 1
ATOM 3595 O O . SER B 1 38 ? -2.527 -3.973 -24.047 1 69.19 38 SER B O 1
ATOM 3597 N N . THR B 1 39 ? -3.199 -4.203 -21.984 1 70.31 39 THR B N 1
ATOM 3598 C CA . THR B 1 39 ? -2.365 -3.045 -21.688 1 70.31 39 THR B CA 1
ATOM 3599 C C . THR B 1 39 ? -0.915 -3.307 -22.078 1 70.31 39 THR B C 1
ATOM 3601 O O . THR B 1 39 ? -0.359 -4.359 -21.766 1 70.31 39 THR B O 1
ATOM 3604 N N . LYS B 1 40 ? -0.502 -2.434 -22.875 1 68.94 40 LYS B N 1
ATOM 3605 C CA . LYS B 1 40 ? 0.874 -2.586 -23.344 1 68.94 40 LYS B CA 1
ATOM 3606 C C . LYS B 1 40 ? 1.864 -2.059 -22.297 1 68.94 40 LYS B C 1
ATOM 3608 O O . LYS B 1 40 ? 1.606 -1.045 -21.656 1 68.94 40 LYS B O 1
ATOM 3613 N N . HIS B 1 41 ? 2.881 -2.889 -22.219 1 78.38 41 HIS B N 1
ATOM 3614 C CA . HIS B 1 41 ? 3.955 -2.533 -21.297 1 78.38 41 HIS B CA 1
ATOM 3615 C C . HIS B 1 41 ? 5.285 -2.383 -22.031 1 78.38 41 HIS B C 1
ATOM 3617 O O . HIS B 1 41 ? 5.469 -2.943 -23.109 1 78.38 41 HIS B O 1
ATOM 3623 N N . GLU B 1 42 ? 6.023 -1.515 -21.547 1 80 42 GLU B N 1
ATOM 3624 C CA . GLU B 1 42 ? 7.371 -1.338 -22.078 1 80 42 GLU B CA 1
ATOM 3625 C C . GLU B 1 42 ? 8.375 -2.213 -21.328 1 80 42 GLU B C 1
ATOM 3627 O O . GLU B 1 42 ? 8.398 -2.223 -20.094 1 80 42 GLU B O 1
ATOM 3632 N N . PHE B 1 43 ? 9.086 -2.986 -22.203 1 89.56 43 PHE B N 1
ATOM 3633 C CA . PHE B 1 43 ? 10.047 -3.9 -21.594 1 89.56 43 PHE B CA 1
ATOM 3634 C C . PHE B 1 43 ? 11.469 -3.553 -22.031 1 89.56 43 PHE B C 1
ATOM 3636 O O . PHE B 1 43 ? 12.328 -4.43 -22.109 1 89.56 43 PHE B O 1
ATOM 3643 N N . GLN B 1 44 ? 11.664 -2.295 -22.359 1 91.19 44 GLN B N 1
ATOM 3644 C CA . GLN B 1 44 ? 12.984 -1.884 -22.812 1 91.19 44 GLN B CA 1
ATOM 3645 C C . GLN B 1 44 ? 14.055 -2.195 -21.766 1 91.19 44 GLN B C 1
ATOM 3647 O O . GLN B 1 44 ? 15.109 -2.734 -22.094 1 91.19 44 GLN B O 1
ATOM 3652 N N . GLY B 1 45 ? 13.773 -1.833 -20.547 1 94.38 45 GLY B N 1
ATOM 3653 C CA . GLY B 1 45 ? 14.711 -2.119 -19.484 1 94.38 45 GLY B CA 1
ATOM 3654 C C . GLY B 1 45 ? 15.008 -3.6 -19.328 1 94.38 45 GLY B C 1
ATOM 3655 O O . GLY B 1 45 ? 16.156 -3.986 -19.125 1 94.38 45 GLY B O 1
ATOM 3656 N N . LEU B 1 46 ? 14.023 -4.375 -19.469 1 96 46 LEU B N 1
ATOM 3657 C CA . LEU B 1 46 ? 14.195 -5.82 -19.391 1 96 46 LEU B CA 1
ATOM 3658 C C . LEU B 1 46 ? 15.039 -6.332 -20.547 1 96 46 LEU B C 1
ATOM 3660 O O . LEU B 1 46 ? 15.945 -7.145 -20.359 1 96 46 LEU B O 1
ATOM 3664 N N . GLN B 1 47 ? 14.758 -5.867 -21.719 1 96.38 47 GLN B N 1
ATOM 3665 C CA . GLN B 1 47 ? 15.508 -6.277 -22.906 1 96.38 47 GLN B CA 1
ATOM 3666 C C . GLN B 1 47 ? 16.984 -5.918 -22.766 1 96.38 47 GLN B C 1
ATOM 3668 O O . GLN B 1 47 ? 17.859 -6.723 -23.094 1 96.38 47 GLN B O 1
ATOM 3673 N N . GLU B 1 48 ? 17.203 -4.758 -22.281 1 96.56 48 GLU B N 1
ATOM 3674 C CA . GLU B 1 48 ? 18.578 -4.32 -22.078 1 96.56 48 GLU B CA 1
ATOM 3675 C C . GLU B 1 48 ? 19.281 -5.195 -21.047 1 96.56 48 GLU B C 1
ATOM 3677 O O . GLU B 1 48 ? 20.422 -5.602 -21.25 1 96.56 48 GLU B O 1
ATOM 3682 N N . ALA B 1 49 ? 18.609 -5.449 -19.984 1 97.69 49 ALA B N 1
ATOM 3683 C CA . ALA B 1 49 ? 19.188 -6.301 -18.938 1 97.69 49 ALA B CA 1
ATOM 3684 C C . ALA B 1 49 ? 19.5 -7.691 -19.484 1 97.69 49 ALA B C 1
ATOM 3686 O O . ALA B 1 49 ? 20.578 -8.234 -19.219 1 97.69 49 ALA B O 1
ATOM 3687 N N . LEU B 1 50 ? 18.578 -8.242 -20.266 1 98.25 50 LEU B N 1
ATOM 3688 C CA . LEU B 1 50 ? 18.781 -9.562 -20.844 1 98.25 50 LEU B CA 1
ATOM 3689 C C . LEU B 1 50 ? 19.953 -9.555 -21.828 1 98.25 50 LEU B C 1
ATOM 3691 O O . LEU B 1 50 ? 20.734 -10.5 -21.875 1 98.25 50 LEU B O 1
ATOM 3695 N N . ASN B 1 51 ? 20.016 -8.484 -22.594 1 97.88 51 ASN B N 1
ATOM 3696 C CA . ASN B 1 51 ? 21.141 -8.344 -23.516 1 97.88 51 ASN B CA 1
ATOM 3697 C C . ASN B 1 51 ? 22.469 -8.336 -22.766 1 97.88 51 ASN B C 1
ATOM 3699 O O . ASN B 1 51 ? 23.438 -8.945 -23.219 1 97.88 51 ASN B O 1
ATOM 3703 N N . LEU B 1 52 ? 22.516 -7.652 -21.656 1 98.25 52 LEU B N 1
ATOM 3704 C CA . LEU B 1 52 ? 23.719 -7.605 -20.828 1 98.25 52 LEU B CA 1
ATOM 3705 C C . LEU B 1 52 ? 24.078 -9 -20.328 1 98.25 52 LEU B C 1
ATOM 3707 O O . LEU B 1 52 ? 25.25 -9.258 -20.031 1 98.25 52 LEU B O 1
ATOM 3711 N N . LEU B 1 53 ? 23.109 -9.844 -20.297 1 98.25 53 LEU B N 1
ATOM 3712 C CA . LEU B 1 53 ? 23.328 -11.219 -19.844 1 98.25 53 LEU B CA 1
ATOM 3713 C C . LEU B 1 53 ? 23.469 -12.156 -21.047 1 98.25 53 LEU B C 1
ATOM 3715 O O . LEU B 1 53 ? 23.297 -13.367 -20.906 1 98.25 53 LEU B O 1
ATOM 3719 N N . SER B 1 54 ? 23.609 -11.602 -22.203 1 97.25 54 SER B N 1
ATOM 3720 C CA . SER B 1 54 ? 23.891 -12.305 -23.453 1 97.25 54 SER B CA 1
ATOM 3721 C C . SER B 1 54 ? 22.672 -13.062 -23.953 1 97.25 54 SER B C 1
ATOM 3723 O O . SER B 1 54 ? 22.797 -14.164 -24.5 1 97.25 54 SER B O 1
ATOM 3725 N N . LEU B 1 55 ? 21.531 -12.539 -23.641 1 97.88 55 LEU B N 1
ATOM 3726 C CA . LEU B 1 55 ? 20.281 -13.094 -24.109 1 97.88 55 LEU B CA 1
ATOM 3727 C C . LEU B 1 55 ? 19.531 -12.078 -24.969 1 97.88 55 LEU B C 1
ATOM 3729 O O . LEU B 1 55 ? 19.547 -10.883 -24.688 1 97.88 55 LEU B O 1
ATOM 3733 N N . SER B 1 56 ? 18.906 -12.562 -26 1 97.19 56 SER B N 1
ATOM 3734 C CA . SER B 1 56 ? 18.094 -11.695 -26.859 1 97.19 56 SER B CA 1
ATOM 3735 C C . SER B 1 56 ? 16.766 -12.375 -27.234 1 97.19 56 SER B C 1
ATOM 3737 O O . SER B 1 56 ? 16.484 -12.562 -28.422 1 97.19 56 SER B O 1
ATOM 3739 N N . PRO B 1 57 ? 16.031 -12.656 -26.266 1 98.12 57 PRO B N 1
ATOM 3740 C CA . PRO B 1 57 ? 14.766 -13.328 -26.562 1 98.12 57 PRO B CA 1
ATOM 3741 C C . PRO B 1 57 ? 13.734 -12.398 -27.188 1 98.12 57 PRO B C 1
ATOM 3743 O O . PRO B 1 57 ? 13.781 -11.18 -26.969 1 98.12 57 PRO B O 1
ATOM 3746 N N . GLN B 1 58 ? 12.836 -13.016 -27.984 1 97.25 58 GLN B N 1
ATOM 3747 C CA . GLN B 1 58 ? 11.625 -12.312 -28.391 1 97.25 58 GLN B CA 1
ATOM 3748 C C . GLN B 1 58 ? 10.609 -12.266 -27.266 1 97.25 58 GLN B C 1
ATOM 3750 O O . GLN B 1 58 ? 10.297 -13.297 -26.656 1 97.25 58 GLN B O 1
ATOM 3755 N N . ILE B 1 59 ? 10.188 -11.07 -26.906 1 95.75 59 ILE B N 1
ATOM 3756 C CA . ILE B 1 59 ? 9.188 -10.93 -25.859 1 95.75 59 ILE B CA 1
ATOM 3757 C C . ILE B 1 59 ? 7.809 -10.719 -26.469 1 95.75 59 ILE B C 1
ATOM 3759 O O . ILE B 1 59 ? 7.598 -9.773 -27.234 1 95.75 59 ILE B O 1
ATOM 3763 N N . LYS B 1 60 ? 6.902 -11.602 -26.172 1 94.56 60 LYS B N 1
ATOM 3764 C CA . LYS B 1 60 ? 5.535 -11.523 -26.672 1 94.56 60 LYS B CA 1
ATOM 3765 C C . LYS B 1 60 ? 4.535 -11.367 -25.531 1 94.56 60 LYS B C 1
ATOM 3767 O O . LYS B 1 60 ? 4.59 -12.109 -24.547 1 94.56 60 LYS B O 1
ATOM 3772 N N . GLU B 1 61 ? 3.729 -10.398 -25.625 1 93.56 61 GLU B N 1
ATOM 3773 C CA . GLU B 1 61 ? 2.604 -10.258 -24.703 1 93.56 61 GLU B CA 1
ATOM 3774 C C . GLU B 1 61 ? 1.328 -10.852 -25.297 1 93.56 61 GLU B C 1
ATOM 3776 O O . GLU B 1 61 ? 0.941 -10.508 -26.422 1 93.56 61 GLU B O 1
ATOM 3781 N N . ILE B 1 62 ? 0.746 -11.711 -24.609 1 93.94 62 ILE B N 1
ATOM 3782 C CA . ILE B 1 62 ? -0.433 -12.422 -25.094 1 93.94 62 ILE B CA 1
ATOM 3783 C C . ILE B 1 62 ? -1.634 -12.094 -24.219 1 93.94 62 ILE B C 1
ATOM 3785 O O . ILE B 1 62 ? -1.605 -12.328 -23 1 93.94 62 ILE B O 1
ATOM 3789 N N . GLN B 1 63 ? -2.619 -11.57 -24.812 1 93.19 63 GLN B N 1
ATOM 3790 C CA . GLN B 1 63 ? -3.863 -11.305 -24.094 1 93.19 63 GLN B CA 1
ATOM 3791 C C . GLN B 1 63 ? -4.773 -12.523 -24.094 1 93.19 63 GLN B C 1
ATOM 3793 O O . GLN B 1 63 ? -5.184 -13 -25.156 1 93.19 63 GLN B O 1
ATOM 3798 N N . VAL B 1 64 ? -5.094 -12.977 -22.953 1 93 64 VAL B N 1
ATOM 3799 C CA . VAL B 1 64 ? -5.914 -14.18 -22.859 1 93 64 VAL B CA 1
ATOM 3800 C C . VAL B 1 64 ? -7.352 -13.797 -22.516 1 93 64 VAL B C 1
ATOM 3802 O O . VAL B 1 64 ? -8.297 -14.375 -23.062 1 93 64 VAL B O 1
ATOM 3805 N N . GLY B 1 65 ? -7.555 -12.742 -21.578 1 87.62 65 GLY B N 1
ATOM 3806 C CA . GLY B 1 65 ? -8.883 -12.312 -21.172 1 87.62 65 GLY B CA 1
ATOM 3807 C C . GLY B 1 65 ? -9.102 -12.43 -19.672 1 87.62 65 GLY B C 1
ATOM 3808 O O . GLY B 1 65 ? -8.195 -12.805 -18.938 1 87.62 65 GLY B O 1
ATOM 3809 N N . GLU B 1 66 ? -10.344 -12.102 -19.281 1 80.25 66 GLU B N 1
ATOM 3810 C CA . GLU B 1 66 ? -10.625 -12.031 -17.844 1 80.25 66 GLU B CA 1
ATOM 3811 C C . GLU B 1 66 ? -11.328 -13.297 -17.359 1 80.25 66 GLU B C 1
ATOM 3813 O O . GLU B 1 66 ? -11.367 -13.562 -16.156 1 80.25 66 GLU B O 1
ATOM 3818 N N . ASP B 1 67 ? -11.789 -14.117 -18.234 1 81.69 67 ASP B N 1
ATOM 3819 C CA . ASP B 1 67 ? -12.633 -15.25 -17.875 1 81.69 67 ASP B CA 1
ATOM 3820 C C . ASP B 1 67 ? -11.789 -16.516 -17.672 1 81.69 67 ASP B C 1
ATOM 3822 O O . ASP B 1 67 ? -10.844 -16.75 -18.422 1 81.69 67 ASP B O 1
ATOM 3826 N N . LEU B 1 68 ? -12.148 -17.281 -16.672 1 85 68 LEU B N 1
ATOM 3827 C CA . LEU B 1 68 ? -11.477 -18.547 -16.359 1 85 68 LEU B CA 1
ATOM 3828 C C . LEU B 1 68 ? -11.492 -19.484 -17.562 1 85 68 LEU B C 1
ATOM 3830 O O . LEU B 1 68 ? -10.5 -20.156 -17.859 1 85 68 LEU B O 1
ATOM 3834 N N . GLU B 1 69 ? -12.562 -19.469 -18.219 1 87.81 69 GLU B N 1
ATOM 3835 C CA . GLU B 1 69 ? -12.695 -20.344 -19.375 1 87.81 69 GLU B CA 1
ATOM 3836 C C . GLU B 1 69 ? -11.734 -19.953 -20.5 1 87.81 69 GLU B C 1
ATOM 3838 O O . GLU B 1 69 ? -11.172 -20.797 -21.188 1 87.81 69 GLU B O 1
ATOM 3843 N N . ALA B 1 70 ? -11.609 -18.719 -20.641 1 90.5 70 ALA B N 1
ATOM 3844 C CA . ALA B 1 70 ? -10.648 -18.234 -21.641 1 90.5 70 ALA B CA 1
ATOM 3845 C C . ALA B 1 70 ? -9.234 -18.703 -21.297 1 90.5 70 ALA B C 1
ATOM 3847 O O . ALA B 1 70 ? -8.492 -19.141 -22.188 1 90.5 70 ALA B O 1
ATOM 3848 N N . TRP B 1 71 ? -8.891 -18.672 -20.094 1 92.69 71 TRP B N 1
ATOM 3849 C CA . TRP B 1 71 ? -7.566 -19.078 -19.641 1 92.69 71 TRP B CA 1
ATOM 3850 C C . TRP B 1 71 ? -7.391 -20.594 -19.812 1 92.69 71 TRP B C 1
ATOM 3852 O O . TRP B 1 71 ? -6.348 -21.047 -20.281 1 92.69 71 TRP B O 1
ATOM 3862 N N . ARG B 1 72 ? -8.383 -21.344 -19.438 1 91.25 72 ARG B N 1
ATOM 3863 C CA . ARG B 1 72 ? -8.336 -22.797 -19.594 1 91.25 72 ARG B CA 1
ATOM 3864 C C . ARG B 1 72 ? -8.117 -23.172 -21.047 1 91.25 72 ARG B C 1
ATOM 3866 O O . ARG B 1 72 ? -7.223 -23.969 -21.359 1 91.25 72 ARG B O 1
ATOM 3873 N N . ASN B 1 73 ? -8.852 -22.578 -21.875 1 92.94 73 ASN B N 1
ATOM 3874 C CA . ASN B 1 73 ? -8.797 -22.891 -23.297 1 92.94 73 ASN B CA 1
ATOM 3875 C C . ASN B 1 73 ? -7.461 -22.484 -23.906 1 92.94 73 ASN B C 1
ATOM 3877 O O . ASN B 1 73 ? -6.832 -23.281 -24.609 1 92.94 73 ASN B O 1
ATOM 3881 N N . HIS B 1 74 ? -7.078 -21.328 -23.609 1 95.44 74 HIS B N 1
ATOM 3882 C CA . HIS B 1 74 ? -5.844 -20.828 -24.203 1 95.44 74 HIS B CA 1
ATOM 3883 C C . HIS B 1 74 ? -4.637 -21.625 -23.719 1 95.44 74 HIS B C 1
ATOM 3885 O O . HIS B 1 74 ? -3.82 -22.062 -24.531 1 95.44 74 HIS B O 1
ATOM 3891 N N . MET B 1 75 ? -4.539 -21.828 -22.453 1 95.62 75 MET B N 1
ATOM 3892 C CA . MET B 1 75 ? -3.355 -22.453 -21.875 1 95.62 75 MET B CA 1
ATOM 3893 C C . MET B 1 75 ? -3.279 -23.938 -22.266 1 95.62 75 MET B C 1
ATOM 3895 O O . MET B 1 75 ? -2.188 -24.484 -22.391 1 95.62 75 MET B O 1
ATOM 3899 N N . SER B 1 76 ? -4.402 -24.516 -22.484 1 95.19 76 SER B N 1
ATOM 3900 C CA . SER B 1 76 ? -4.426 -25.922 -22.875 1 95.19 76 SER B CA 1
ATOM 3901 C C . SER B 1 76 ? -3.74 -26.141 -24.219 1 95.19 76 SER B C 1
ATOM 3903 O O . SER B 1 76 ? -3.289 -27.234 -24.516 1 95.19 76 SER B O 1
ATOM 3905 N N . SER B 1 77 ? -3.672 -25.094 -24.984 1 94.94 77 SER B N 1
ATOM 3906 C CA . SER B 1 77 ? -3.086 -25.203 -26.312 1 94.94 77 SER B CA 1
ATOM 3907 C C . SER B 1 77 ? -1.641 -24.703 -26.312 1 94.94 77 SER B C 1
ATOM 3909 O O . SER B 1 77 ? -0.933 -24.859 -27.312 1 94.94 77 SER B O 1
ATOM 3911 N N . GLU B 1 78 ? -1.196 -24.172 -25.266 1 95.62 78 GLU B N 1
ATOM 3912 C CA . GLU B 1 78 ? 0.13 -23.562 -25.203 1 95.62 78 GLU B CA 1
ATOM 3913 C C . GLU B 1 78 ? 1.197 -24.594 -24.859 1 95.62 78 GLU B C 1
ATOM 3915 O O . GLU B 1 78 ? 1.061 -25.328 -23.875 1 95.62 78 GLU B O 1
ATOM 3920 N N . GLU B 1 79 ? 2.223 -24.672 -25.641 1 95.94 79 GLU B N 1
ATOM 3921 C CA . GLU B 1 79 ? 3.406 -25.484 -25.359 1 95.94 79 GLU B CA 1
ATOM 3922 C C . GLU B 1 79 ? 4.559 -24.609 -24.859 1 95.94 79 GLU B C 1
ATOM 3924 O O . GLU B 1 79 ? 5.074 -23.781 -25.609 1 95.94 79 GLU B O 1
ATOM 3929 N N . ILE B 1 80 ? 4.992 -24.812 -23.625 1 97.44 80 ILE B N 1
ATOM 3930 C CA . ILE B 1 80 ? 5.973 -23.984 -22.938 1 97.44 80 ILE B CA 1
ATOM 3931 C C . ILE B 1 80 ? 7.023 -24.859 -22.266 1 97.44 80 ILE B C 1
ATOM 3933 O O . ILE B 1 80 ? 6.707 -25.938 -21.781 1 97.44 80 ILE B O 1
ATOM 3937 N N . ASP B 1 81 ? 8.25 -24.484 -22.312 1 98 81 ASP B N 1
ATOM 3938 C CA . ASP B 1 81 ? 9.297 -25.234 -21.625 1 98 81 ASP B CA 1
ATOM 3939 C C . ASP B 1 81 ? 9.266 -25 -20.125 1 98 81 ASP B C 1
ATOM 3941 O O . ASP B 1 81 ? 9.195 -25.938 -19.344 1 98 81 ASP B O 1
ATOM 3945 N N . VAL B 1 82 ? 9.336 -23.766 -19.734 1 98.44 82 VAL B N 1
ATOM 3946 C CA . VAL B 1 82 ? 9.25 -23.375 -18.328 1 98.44 82 VAL B CA 1
ATOM 3947 C C . VAL B 1 82 ? 8.156 -22.312 -18.156 1 98.44 82 VAL B C 1
ATOM 3949 O O . VAL B 1 82 ? 8.125 -21.312 -18.891 1 98.44 82 VAL B O 1
ATOM 3952 N N . LEU B 1 83 ? 7.18 -22.578 -17.297 1 98.5 83 LEU B N 1
ATOM 3953 C CA . LEU B 1 83 ? 6.121 -21.641 -16.969 1 98.5 83 LEU B CA 1
ATOM 3954 C C . LEU B 1 83 ? 6.258 -21.156 -15.523 1 98.5 83 LEU B C 1
ATOM 3956 O O . LEU B 1 83 ? 6.16 -21.953 -14.586 1 98.5 83 LEU B O 1
ATOM 3960 N N . ASP B 1 84 ? 6.566 -19.875 -15.383 1 98.31 84 ASP B N 1
ATOM 3961 C CA . ASP B 1 84 ? 6.59 -19.266 -14.055 1 98.31 84 ASP B CA 1
ATOM 3962 C C . ASP B 1 84 ? 5.242 -18.641 -13.719 1 98.31 84 ASP B C 1
ATOM 3964 O O . ASP B 1 84 ? 4.793 -17.719 -14.406 1 98.31 84 ASP B O 1
ATOM 3968 N N . VAL B 1 85 ? 4.629 -19.094 -12.633 1 96.81 85 VAL B N 1
ATOM 3969 C CA . VAL B 1 85 ? 3.273 -18.641 -12.344 1 96.81 85 VAL B CA 1
ATOM 3970 C C . VAL B 1 85 ? 3.293 -17.703 -11.141 1 96.81 85 VAL B C 1
ATOM 3972 O O . VAL B 1 85 ? 2.258 -17.469 -10.508 1 96.81 85 VAL B O 1
ATOM 3975 N N . THR B 1 86 ? 4.445 -17.109 -10.805 1 94.88 86 THR B N 1
ATOM 3976 C CA . THR B 1 86 ? 4.602 -16.25 -9.633 1 94.88 86 THR B CA 1
ATOM 3977 C C . THR B 1 86 ? 3.771 -14.977 -9.781 1 94.88 86 THR B C 1
ATOM 3979 O O . THR B 1 86 ? 3.027 -14.602 -8.867 1 94.88 86 THR B O 1
ATOM 3982 N N . PRO B 1 87 ? 3.861 -14.312 -10.969 1 93.75 87 PRO B N 1
ATOM 3983 C CA . PRO B 1 87 ? 3.098 -13.07 -11.094 1 93.75 87 PRO B CA 1
ATOM 3984 C C . PRO B 1 87 ? 1.627 -13.312 -11.43 1 93.75 87 PRO B C 1
ATOM 3986 O O . PRO B 1 87 ? 1.222 -14.461 -11.648 1 93.75 87 PRO B O 1
ATOM 3989 N N . GLY B 1 88 ? 0.883 -12.195 -11.391 1 89.19 88 GLY B N 1
ATOM 3990 C CA . GLY B 1 88 ? -0.495 -12.227 -11.852 1 89.19 88 GLY B CA 1
ATOM 3991 C C . GLY B 1 88 ? -1.477 -12.648 -10.773 1 89.19 88 GLY B C 1
ATOM 3992 O O . GLY B 1 88 ? -1.085 -12.883 -9.633 1 89.19 88 GLY B O 1
ATOM 3993 N N . ARG B 1 89 ? -2.668 -12.852 -11.203 1 88 89 ARG B N 1
ATOM 3994 C CA . ARG B 1 89 ? -3.748 -13.219 -10.289 1 88 89 ARG B CA 1
ATOM 3995 C C . ARG B 1 89 ? -3.762 -14.719 -10.031 1 88 89 ARG B C 1
ATOM 3997 O O . ARG B 1 89 ? -3.285 -15.5 -10.859 1 88 89 ARG B O 1
ATOM 4004 N N . LYS B 1 90 ? -4.336 -15.055 -9.023 1 89.62 90 LYS B N 1
ATOM 4005 C CA . LYS B 1 90 ? -4.383 -16.453 -8.594 1 89.62 90 LYS B CA 1
ATOM 4006 C C . LYS B 1 90 ? -5.086 -17.328 -9.633 1 89.62 90 LYS B C 1
ATOM 4008 O O . LYS B 1 90 ? -4.641 -18.438 -9.914 1 89.62 90 LYS B O 1
ATOM 4013 N N . ILE B 1 91 ? -6.129 -16.844 -10.219 1 87.56 91 ILE B N 1
ATOM 4014 C CA . ILE B 1 91 ? -6.898 -17.641 -11.172 1 87.56 91 ILE B CA 1
ATOM 4015 C C . ILE B 1 91 ? -6.051 -17.906 -12.414 1 87.56 91 ILE B C 1
ATOM 4017 O O . ILE B 1 91 ? -6.172 -18.969 -13.031 1 87.56 91 ILE B O 1
ATOM 4021 N N . MET B 1 92 ? -5.25 -16.984 -12.766 1 91.81 92 MET B N 1
ATOM 4022 C CA . MET B 1 92 ? -4.336 -17.172 -13.891 1 91.81 92 MET B CA 1
ATOM 4023 C C . MET B 1 92 ? -3.35 -18.312 -13.602 1 91.81 92 MET B C 1
ATOM 4025 O O . MET B 1 92 ? -3.129 -19.172 -14.453 1 91.81 92 MET B O 1
ATOM 4029 N N . ALA B 1 93 ? -2.822 -18.203 -12.414 1 93.69 93 ALA B N 1
ATOM 4030 C CA . ALA B 1 93 ? -1.842 -19.203 -12 1 93.69 93 ALA B CA 1
ATOM 4031 C C . ALA B 1 93 ? -2.471 -20.594 -11.938 1 93.69 93 ALA B C 1
ATOM 4033 O O . ALA B 1 93 ? -1.882 -21.578 -12.406 1 93.69 93 ALA B O 1
ATOM 4034 N N . LEU B 1 94 ? -3.646 -20.688 -11.406 1 91.88 94 LEU B N 1
ATOM 4035 C CA . LEU B 1 94 ? -4.348 -21.953 -11.258 1 91.88 94 LEU B CA 1
ATOM 4036 C C . LEU B 1 94 ? -4.66 -22.562 -12.625 1 91.88 94 LEU B C 1
ATOM 4038 O O . LEU B 1 94 ? -4.379 -23.75 -12.867 1 91.88 94 LEU B O 1
ATOM 4042 N N . ALA B 1 95 ? -5.176 -21.75 -13.5 1 92 95 ALA B N 1
ATOM 4043 C CA . ALA B 1 95 ? -5.508 -22.234 -14.836 1 92 95 ALA B CA 1
ATOM 4044 C C . ALA B 1 95 ? -4.25 -22.625 -15.602 1 92 95 ALA B C 1
ATOM 4046 O O . ALA B 1 95 ? -4.203 -23.703 -16.203 1 92 95 ALA B O 1
ATOM 4047 N N . SER B 1 96 ? -3.266 -21.812 -15.516 1 94.62 96 SER B N 1
ATOM 4048 C CA . SER B 1 96 ? -2.053 -22.047 -16.297 1 94.62 96 SER B CA 1
ATOM 4049 C C . SER B 1 96 ? -1.298 -23.266 -15.773 1 94.62 96 SER B C 1
ATOM 4051 O O . SER B 1 96 ? -0.824 -24.094 -16.562 1 94.62 96 SER B O 1
ATOM 4053 N N . ALA B 1 97 ? -1.171 -23.344 -14.484 1 93 97 ALA B N 1
ATOM 4054 C CA . ALA B 1 97 ? -0.44 -24.453 -13.883 1 93 97 ALA B CA 1
ATOM 4055 C C . ALA B 1 97 ? -1.116 -25.797 -14.195 1 93 97 ALA B C 1
ATOM 4057 O O . ALA B 1 97 ? -0.443 -26.812 -14.375 1 93 97 ALA B O 1
ATOM 4058 N N . ASN B 1 98 ? -2.387 -25.781 -14.328 1 89.62 98 ASN B N 1
ATOM 4059 C CA . ASN B 1 98 ? -3.135 -27.016 -14.484 1 89.62 98 ASN B CA 1
ATOM 4060 C C . ASN B 1 98 ? -3.289 -27.406 -15.961 1 89.62 98 ASN B C 1
ATOM 4062 O O . ASN B 1 98 ? -3.332 -28.578 -16.297 1 89.62 98 ASN B O 1
ATOM 4066 N N . TYR B 1 99 ? -3.35 -26.391 -16.828 1 92.19 99 TYR B N 1
ATOM 4067 C CA . TYR B 1 99 ? -3.803 -26.719 -18.172 1 92.19 99 TYR B CA 1
ATOM 4068 C C . TYR B 1 99 ? -2.684 -26.516 -19.188 1 92.19 99 TYR B C 1
ATOM 4070 O O . TYR B 1 99 ? -2.73 -27.062 -20.297 1 92.19 99 TYR B O 1
ATOM 4078 N N . ALA B 1 100 ? -1.715 -25.719 -18.844 1 95.19 100 ALA B N 1
ATOM 4079 C CA . ALA B 1 100 ? -0.642 -25.469 -19.812 1 95.19 100 ALA B CA 1
ATOM 4080 C C . ALA B 1 100 ? 0.183 -26.734 -20.047 1 95.19 100 ALA B C 1
ATOM 4082 O O . ALA B 1 100 ? 0.456 -27.484 -19.094 1 95.19 100 ALA B O 1
ATOM 4083 N N . LYS B 1 101 ? 0.558 -26.969 -21.25 1 95.75 101 LYS B N 1
ATOM 4084 C CA . LYS B 1 101 ? 1.514 -28.016 -21.562 1 95.75 101 LYS B CA 1
ATOM 4085 C C . LYS B 1 101 ? 2.949 -27.547 -21.375 1 95.75 101 LYS B C 1
ATOM 4087 O O . LYS B 1 101 ? 3.711 -27.422 -22.328 1 95.75 101 LYS B O 1
ATOM 4092 N N . ALA B 1 102 ? 3.303 -27.359 -20.141 1 96.94 102 ALA B N 1
ATOM 4093 C CA . ALA B 1 102 ? 4.629 -26.875 -19.75 1 96.94 102 ALA B CA 1
ATOM 4094 C C . ALA B 1 102 ? 5.48 -28.016 -19.203 1 96.94 102 ALA B C 1
ATOM 4096 O O . ALA B 1 102 ? 4.988 -28.844 -18.438 1 96.94 102 ALA B O 1
ATOM 4097 N N . LYS B 1 103 ? 6.707 -28.094 -19.578 1 96.25 103 LYS B N 1
ATOM 4098 C CA . LYS B 1 103 ? 7.605 -29.109 -19.016 1 96.25 103 LYS B CA 1
ATOM 4099 C C . LYS B 1 103 ? 7.816 -28.906 -17.531 1 96.25 103 LYS B C 1
ATOM 4101 O O . LYS B 1 103 ? 7.832 -29.859 -16.75 1 96.25 103 LYS B O 1
ATOM 4106 N N . GLU B 1 104 ? 8 -27.656 -17.172 1 97.12 104 GLU B N 1
ATOM 4107 C CA . GLU B 1 104 ? 8.117 -27.281 -15.766 1 97.12 104 GLU B CA 1
ATOM 4108 C C . GLU B 1 104 ? 7.207 -26.109 -15.438 1 97.12 104 GLU B C 1
ATOM 4110 O O . GLU B 1 104 ? 7.051 -25.188 -16.25 1 97.12 104 GLU B O 1
ATOM 4115 N N . VAL B 1 105 ? 6.547 -26.203 -14.344 1 96.88 105 VAL B N 1
ATOM 4116 C CA . VAL B 1 105 ? 5.785 -25.094 -13.773 1 96.88 105 VAL B CA 1
ATOM 4117 C C . VAL B 1 105 ? 6.43 -24.641 -12.461 1 96.88 105 VAL B C 1
ATOM 4119 O O . VAL B 1 105 ? 6.543 -25.438 -11.516 1 96.88 105 VAL B O 1
ATOM 4122 N N . ARG B 1 106 ? 6.816 -23.359 -12.461 1 97.31 106 ARG B N 1
ATOM 4123 C CA . ARG B 1 106 ? 7.637 -22.922 -11.336 1 97.31 106 ARG B CA 1
ATOM 4124 C C . ARG B 1 106 ? 6.988 -21.75 -10.609 1 97.31 106 ARG B C 1
ATOM 4126 O O . ARG B 1 106 ? 6.141 -21.047 -11.18 1 97.31 106 ARG B O 1
ATOM 4133 N N . TYR B 1 107 ? 7.348 -21.625 -9.375 1 95.5 107 TYR B N 1
ATOM 4134 C CA . TYR B 1 107 ? 6.863 -20.578 -8.469 1 95.5 107 TYR B CA 1
ATOM 4135 C C . TYR B 1 107 ? 7.965 -20.141 -7.516 1 95.5 107 TYR B C 1
ATOM 4137 O O . TYR B 1 107 ? 8.617 -20.969 -6.875 1 95.5 107 TYR B O 1
ATOM 4145 N N . ALA B 1 108 ? 8.094 -18.828 -7.477 1 94.81 108 ALA B N 1
ATOM 4146 C CA . ALA B 1 108 ? 9.062 -18.266 -6.539 1 94.81 108 ALA B CA 1
ATOM 4147 C C . ALA B 1 108 ? 8.406 -17.938 -5.199 1 94.81 108 ALA B C 1
ATOM 4149 O O . ALA B 1 108 ? 7.633 -16.984 -5.094 1 94.81 108 ALA B O 1
ATOM 4150 N N . TYR B 1 109 ? 8.75 -18.703 -4.246 1 91.69 109 TYR B N 1
ATOM 4151 C CA . TYR B 1 109 ? 8.281 -18.453 -2.891 1 91.69 109 TYR B CA 1
ATOM 4152 C C . TYR B 1 109 ? 9.172 -17.438 -2.191 1 91.69 109 TYR B C 1
ATOM 4154 O O . TYR B 1 109 ? 10.383 -17.625 -2.102 1 91.69 109 TYR B O 1
ATOM 4162 N N . ILE B 1 110 ? 8.562 -16.422 -1.746 1 90.69 110 ILE B N 1
ATOM 4163 C CA . ILE B 1 110 ? 9.273 -15.375 -1.007 1 90.69 110 ILE B CA 1
ATOM 4164 C C . ILE B 1 110 ? 8.773 -15.336 0.435 1 90.69 110 ILE B C 1
ATOM 4166 O O . ILE B 1 110 ? 7.574 -15.164 0.678 1 90.69 110 ILE B O 1
ATOM 4170 N N . LYS B 1 111 ? 9.641 -15.438 1.272 1 85.25 111 LYS B N 1
ATOM 4171 C CA . LYS B 1 111 ? 9.281 -15.492 2.686 1 85.25 111 LYS B CA 1
ATOM 4172 C C . LYS B 1 111 ? 8.484 -14.266 3.1 1 85.25 111 LYS B C 1
ATOM 4174 O O . LYS B 1 111 ? 7.43 -14.383 3.73 1 85.25 111 LYS B O 1
ATOM 4179 N N . TYR B 1 112 ? 9.023 -13.133 2.721 1 84.31 112 TYR B N 1
ATOM 4180 C CA . TYR B 1 112 ? 8.328 -11.883 2.979 1 84.31 112 TYR B CA 1
ATOM 4181 C C . TYR B 1 112 ? 7.746 -11.305 1.691 1 84.31 112 TYR B C 1
ATOM 4183 O O . TYR B 1 112 ? 8.422 -10.547 0.985 1 84.31 112 TYR B O 1
ATOM 4191 N N . GLU B 1 113 ? 6.516 -11.508 1.471 1 81.56 113 GLU B N 1
ATOM 4192 C CA . GLU B 1 113 ? 5.855 -11.258 0.194 1 81.56 113 GLU B CA 1
ATOM 4193 C C . GLU B 1 113 ? 5.973 -9.797 -0.211 1 81.56 113 GLU B C 1
ATOM 4195 O O . GLU B 1 113 ? 6.121 -9.484 -1.395 1 81.56 113 GLU B O 1
ATOM 4200 N N . SER B 1 114 ? 5.953 -8.938 0.708 1 79.81 114 SER B N 1
ATOM 4201 C CA . SER B 1 114 ? 5.965 -7.508 0.409 1 79.81 114 SER B CA 1
ATOM 4202 C C . SER B 1 114 ? 7.262 -7.102 -0.284 1 79.81 114 SER B C 1
ATOM 4204 O O . SER B 1 114 ? 7.293 -6.117 -1.025 1 79.81 114 SER B O 1
ATOM 4206 N N . GLU B 1 115 ? 8.219 -7.859 -0.077 1 84.12 115 GLU B N 1
ATOM 4207 C CA . GLU B 1 115 ? 9.508 -7.551 -0.675 1 84.12 115 GLU B CA 1
ATOM 4208 C C . GLU B 1 115 ? 9.539 -7.93 -2.152 1 84.12 115 GLU B C 1
ATOM 4210 O O . GLU B 1 115 ? 10.406 -7.473 -2.9 1 84.12 115 GLU B O 1
ATOM 4215 N N . GLY B 1 116 ? 8.617 -8.719 -2.498 1 83.75 116 GLY B N 1
ATOM 4216 C CA . GLY B 1 116 ? 8.578 -9.219 -3.863 1 83.75 116 GLY B CA 1
ATOM 4217 C C . GLY B 1 116 ? 8.094 -8.188 -4.863 1 83.75 116 GLY B C 1
ATOM 4218 O O . GLY B 1 116 ? 8.227 -8.383 -6.074 1 83.75 116 GLY B O 1
ATOM 4219 N N . TYR B 1 117 ? 7.645 -7.09 -4.41 1 85.31 117 TYR B N 1
ATOM 4220 C CA . TYR B 1 117 ? 7.125 -6.047 -5.285 1 85.31 117 TYR B CA 1
ATOM 4221 C C . TYR B 1 117 ? 8.195 -5.004 -5.586 1 85.31 117 TYR B C 1
ATOM 4223 O O . TYR B 1 117 ? 7.91 -3.973 -6.195 1 85.31 117 TYR B O 1
ATOM 4231 N N . ARG B 1 118 ? 9.398 -5.309 -5.207 1 89.75 118 ARG B N 1
ATOM 4232 C CA . ARG B 1 118 ? 10.539 -4.438 -5.457 1 89.75 118 ARG B CA 1
ATOM 4233 C C . ARG B 1 118 ? 11.383 -4.961 -6.613 1 89.75 118 ARG B C 1
ATOM 4235 O O . ARG B 1 118 ? 11.039 -5.965 -7.234 1 89.75 118 ARG B O 1
ATOM 4242 N N . ILE B 1 119 ? 12.359 -4.215 -6.898 1 93.06 119 ILE B N 1
ATOM 4243 C CA . ILE B 1 119 ? 13.203 -4.523 -8.047 1 93.06 119 ILE B CA 1
ATOM 4244 C C . ILE B 1 119 ? 13.836 -5.902 -7.871 1 93.06 119 ILE B C 1
ATOM 4246 O O . ILE B 1 119 ? 14.031 -6.359 -6.742 1 93.06 119 ILE B O 1
ATOM 4250 N N . PHE B 1 120 ? 14.195 -6.531 -8.969 1 95.88 120 PHE B N 1
ATOM 4251 C CA . PHE B 1 120 ? 14.836 -7.836 -8.938 1 95.88 120 PHE B CA 1
ATOM 4252 C C . PHE B 1 120 ? 16.109 -7.793 -8.102 1 95.88 120 PHE B C 1
ATOM 4254 O O . PHE B 1 120 ? 16.922 -6.875 -8.242 1 95.88 120 PHE B O 1
ATOM 4261 N N . GLY B 1 121 ? 16.172 -8.703 -7.215 1 96.44 121 GLY B N 1
ATOM 4262 C CA . GLY B 1 121 ? 17.359 -8.805 -6.391 1 96.44 121 GLY B CA 1
ATOM 4263 C C . GLY B 1 121 ? 17.203 -8.141 -5.035 1 96.44 121 GLY B C 1
ATOM 4264 O O . GLY B 1 121 ? 18.062 -8.281 -4.164 1 96.44 121 GLY B O 1
ATOM 4265 N N . TYR B 1 122 ? 16.141 -7.426 -4.93 1 95.62 122 TYR B N 1
ATOM 4266 C CA . TYR B 1 122 ? 15.938 -6.762 -3.646 1 95.62 122 TYR B CA 1
ATOM 4267 C C . TYR B 1 122 ? 15.797 -7.781 -2.521 1 95.62 122 TYR B C 1
ATOM 4269 O O . TYR B 1 122 ? 16.328 -7.578 -1.424 1 95.62 122 TYR B O 1
ATOM 4277 N N . VAL B 1 123 ? 15.094 -8.859 -2.801 1 94 123 VAL B N 1
ATOM 4278 C CA . VAL B 1 123 ? 14.898 -9.922 -1.826 1 94 123 VAL B CA 1
ATOM 4279 C C . VAL B 1 123 ? 16.188 -10.727 -1.675 1 94 123 VAL B C 1
ATOM 4281 O O . VAL B 1 123 ? 16.734 -11.219 -2.662 1 94 123 VAL B O 1
ATOM 4284 N N . PRO B 1 124 ? 16.609 -10.812 -0.417 1 94.56 124 PRO B N 1
ATOM 4285 C CA . PRO B 1 124 ? 17.734 -11.719 -0.237 1 94.56 124 PRO B CA 1
ATOM 4286 C C . PRO B 1 124 ? 17.453 -13.133 -0.75 1 94.56 124 PRO B C 1
ATOM 4288 O O . PRO B 1 124 ? 16.391 -13.695 -0.466 1 94.56 124 PRO B O 1
ATOM 4291 N N . PHE B 1 125 ? 18.344 -13.695 -1.44 1 94.69 125 PHE B N 1
ATOM 4292 C CA . PHE B 1 125 ? 18.062 -14.93 -2.166 1 94.69 125 PHE B CA 1
ATOM 4293 C C . PHE B 1 125 ? 17.922 -16.109 -1.207 1 94.69 125 PHE B C 1
ATOM 4295 O O . PHE B 1 125 ? 17.391 -17.156 -1.572 1 94.69 125 PHE B O 1
ATOM 4302 N N . ASN B 1 126 ? 18.328 -15.938 0.027 1 91.19 126 ASN B N 1
ATOM 4303 C CA . ASN B 1 126 ? 18.062 -16.953 1.03 1 91.19 126 ASN B CA 1
ATOM 4304 C C . ASN B 1 126 ? 16.609 -16.938 1.479 1 91.19 126 ASN B C 1
ATOM 4306 O O . ASN B 1 126 ? 16.141 -17.875 2.125 1 91.19 126 ASN B O 1
ATOM 4310 N N . HIS B 1 127 ? 15.938 -15.906 1.152 1 92.5 127 HIS B N 1
ATOM 4311 C CA . HIS B 1 127 ? 14.516 -15.797 1.46 1 92.5 127 HIS B CA 1
ATOM 4312 C C . HIS B 1 127 ? 13.664 -16.156 0.251 1 92.5 127 HIS B C 1
ATOM 4314 O O . HIS B 1 127 ? 12.438 -16 0.278 1 92.5 127 HIS B O 1
ATOM 4320 N N . LEU B 1 128 ? 14.281 -16.5 -0.777 1 93.19 128 LEU B N 1
ATOM 4321 C CA . LEU B 1 128 ? 13.586 -16.859 -2.014 1 93.19 128 LEU B CA 1
ATOM 4322 C C . LEU B 1 128 ? 13.836 -18.312 -2.379 1 93.19 128 LEU B C 1
ATOM 4324 O O . LEU B 1 128 ? 14.984 -18.766 -2.395 1 93.19 128 LEU B O 1
ATOM 4328 N N . LYS B 1 129 ? 12.781 -19.062 -2.572 1 93 129 LYS B N 1
ATOM 4329 C CA . LYS B 1 129 ? 12.859 -20.438 -3.039 1 93 129 LYS B CA 1
ATOM 4330 C C . LYS B 1 129 ? 12.094 -20.625 -4.344 1 93 129 LYS B C 1
ATOM 4332 O O . LYS B 1 129 ? 10.883 -20.406 -4.395 1 93 129 LYS B O 1
ATOM 4337 N N . LEU B 1 130 ? 12.836 -20.938 -5.34 1 95.88 130 LEU B N 1
ATOM 4338 C CA . LEU B 1 130 ? 12.195 -21.25 -6.609 1 95.88 130 LEU B CA 1
ATOM 4339 C C . LEU B 1 130 ? 11.797 -22.734 -6.664 1 95.88 130 LEU B C 1
ATOM 4341 O O . LEU B 1 130 ? 12.656 -23.609 -6.602 1 95.88 130 LEU B O 1
ATOM 4345 N N . LEU B 1 131 ? 10.469 -22.938 -6.812 1 94.5 131 LEU B N 1
ATOM 4346 C CA . LEU B 1 131 ? 9.938 -24.297 -6.715 1 94.5 131 LEU B CA 1
ATOM 4347 C C . LEU B 1 131 ? 9.352 -24.75 -8.047 1 94.5 131 LEU B C 1
ATOM 4349 O O . LEU B 1 131 ? 8.703 -23.953 -8.742 1 94.5 131 LEU B O 1
ATOM 4353 N N . ASP B 1 132 ? 9.664 -25.938 -8.398 1 94.5 132 ASP B N 1
ATOM 4354 C CA . ASP B 1 132 ? 8.898 -26.609 -9.445 1 94.5 132 ASP B CA 1
ATOM 4355 C C . ASP B 1 132 ? 7.633 -27.25 -8.875 1 94.5 132 ASP B C 1
ATOM 4357 O O . ASP B 1 132 ? 7.711 -28.219 -8.117 1 94.5 132 ASP B O 1
ATOM 4361 N N . LEU B 1 133 ? 6.523 -26.797 -9.289 1 91.38 133 LEU B N 1
ATOM 4362 C CA . LEU B 1 133 ? 5.25 -27.172 -8.688 1 91.38 133 LEU B CA 1
ATOM 4363 C C . LEU B 1 133 ? 4.871 -28.594 -9.078 1 91.38 133 LEU B C 1
ATOM 4365 O O . LEU B 1 133 ? 4.016 -29.219 -8.438 1 91.38 133 LEU B O 1
ATOM 4369 N N . ARG B 1 134 ? 5.457 -29.125 -10.117 1 88.19 134 ARG B N 1
ATOM 4370 C CA . ARG B 1 134 ? 5.145 -30.484 -10.562 1 88.19 134 ARG B CA 1
ATOM 4371 C C . ARG B 1 134 ? 5.91 -31.516 -9.75 1 88.19 134 ARG B C 1
ATOM 4373 O O . ARG B 1 134 ? 5.352 -32.531 -9.359 1 88.19 134 ARG B O 1
ATOM 4380 N N . THR B 1 135 ? 7.113 -31.172 -9.406 1 87.38 135 THR B N 1
ATOM 4381 C CA . THR B 1 135 ? 7.965 -32.156 -8.719 1 87.38 135 THR B CA 1
ATOM 4382 C C . THR B 1 135 ? 8.094 -31.797 -7.238 1 87.38 135 THR B C 1
ATOM 4384 O O . THR B 1 135 ? 8.445 -32.656 -6.426 1 87.38 135 THR B O 1
ATOM 4387 N N . GLY B 1 136 ? 7.898 -30.547 -6.93 1 85.19 136 GLY B N 1
ATOM 4388 C CA . GLY B 1 136 ? 8.094 -30.078 -5.562 1 85.19 136 GLY B CA 1
ATOM 4389 C C . GLY B 1 136 ? 9.531 -29.719 -5.25 1 85.19 136 GLY B C 1
ATOM 4390 O O . GLY B 1 136 ? 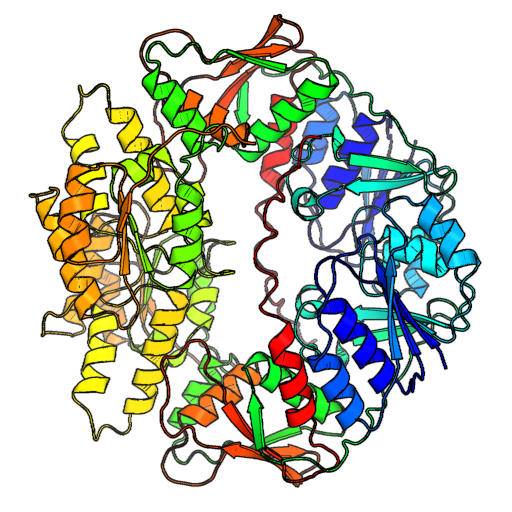9.836 -29.234 -4.16 1 85.19 136 GLY B O 1
ATOM 4391 N N . GLY B 1 137 ? 10.297 -29.906 -6.16 1 89.25 137 GLY B N 1
ATOM 4392 C CA . GLY B 1 137 ? 11.711 -29.641 -5.945 1 89.25 137 GLY B CA 1
ATOM 4393 C C . GLY B 1 137 ? 12.07 -28.172 -6.09 1 89.25 137 GLY B C 1
ATOM 4394 O O . GLY B 1 137 ? 11.359 -27.422 -6.754 1 89.25 137 GLY B O 1
ATOM 4395 N N . SER B 1 138 ? 13.195 -27.875 -5.449 1 93.06 138 SER B N 1
ATOM 4396 C CA . SER B 1 138 ? 13.719 -26.516 -5.547 1 93.06 138 SER B CA 1
ATOM 4397 C C . SER B 1 138 ? 14.711 -26.391 -6.695 1 93.06 138 SER B C 1
ATOM 4399 O O . SER B 1 138 ? 15.469 -27.328 -6.973 1 93.06 138 SER B O 1
ATOM 4401 N N . VAL B 1 139 ? 14.641 -25.25 -7.301 1 95.56 139 VAL B N 1
ATOM 4402 C CA . VAL B 1 139 ? 15.562 -24.953 -8.391 1 95.56 139 VAL B CA 1
ATOM 4403 C C . VAL B 1 139 ? 16.672 -24.031 -7.895 1 95.56 139 VAL B C 1
ATOM 4405 O O . VAL B 1 139 ? 16.406 -22.984 -7.305 1 95.56 139 VAL B O 1
ATOM 4408 N N . LYS B 1 140 ? 17.859 -24.406 -8.094 1 94.75 140 LYS B N 1
ATOM 4409 C CA . LYS B 1 140 ? 19 -23.594 -7.656 1 94.75 140 LYS B CA 1
ATOM 4410 C C . LYS B 1 140 ? 19.234 -22.422 -8.602 1 94.75 140 LYS B C 1
ATOM 4412 O O . LYS B 1 140 ? 19.016 -22.547 -9.812 1 94.75 140 LYS B O 1
ATOM 4417 N N . LEU B 1 141 ? 19.75 -21.422 -8.039 1 95.38 141 LEU B N 1
ATOM 4418 C CA . LEU B 1 141 ? 20.109 -20.25 -8.836 1 95.38 141 LEU B CA 1
ATOM 4419 C C . LEU B 1 141 ? 21.562 -20.297 -9.266 1 95.38 141 LEU B C 1
ATOM 4421 O O . LEU B 1 141 ? 22.422 -20.75 -8.5 1 95.38 141 LEU B O 1
ATOM 4425 N N . ASP B 1 142 ? 21.734 -19.953 -10.484 1 92.62 142 ASP B N 1
ATOM 4426 C CA . ASP B 1 142 ? 23.062 -19.859 -11.094 1 92.62 142 ASP B CA 1
ATOM 4427 C C . ASP B 1 142 ? 23.172 -18.625 -11.992 1 92.62 142 ASP B C 1
ATOM 4429 O O . ASP B 1 142 ? 23 -18.719 -13.203 1 92.62 142 ASP B O 1
ATOM 4433 N N . PRO B 1 143 ? 23.516 -17.516 -11.359 1 94.75 143 PRO B N 1
ATOM 4434 C CA . PRO B 1 143 ? 23.484 -16.266 -12.125 1 94.75 143 PRO B CA 1
ATOM 4435 C C . PRO B 1 143 ? 24.453 -16.266 -13.305 1 94.75 143 PRO B C 1
ATOM 4437 O O . PRO B 1 143 ? 25.609 -16.688 -13.164 1 94.75 143 PRO B O 1
ATOM 4440 N N . PRO B 1 144 ? 23.984 -15.812 -14.406 1 96.88 144 PRO B N 1
ATOM 4441 C CA . PRO B 1 144 ? 24.859 -15.734 -15.57 1 96.88 144 PRO B CA 1
ATOM 4442 C C . PRO B 1 144 ? 25.859 -14.578 -15.484 1 96.88 144 PRO B C 1
ATOM 4444 O O . PRO B 1 144 ? 25.594 -13.586 -14.797 1 96.88 144 PRO B O 1
ATOM 4447 N N . PRO B 1 145 ? 26.984 -14.742 -16.141 1 97.25 145 PRO B N 1
ATOM 4448 C CA . PRO B 1 145 ? 27.922 -13.617 -16.203 1 97.25 145 PRO B CA 1
ATOM 4449 C C . PRO B 1 145 ? 27.391 -12.469 -17.047 1 97.25 145 PRO B C 1
ATOM 4451 O O . PRO B 1 145 ? 26.531 -12.672 -17.922 1 97.25 145 PRO B O 1
ATOM 4454 N N . VAL B 1 146 ? 27.922 -11.359 -16.781 1 97.94 146 VAL B N 1
ATOM 4455 C CA . VAL B 1 146 ? 27.531 -10.164 -17.516 1 97.94 146 VAL B CA 1
ATOM 4456 C C . VAL B 1 146 ? 28.516 -9.914 -18.656 1 97.94 146 VAL B C 1
ATOM 4458 O O . VAL B 1 146 ? 29.734 -10.062 -18.484 1 97.94 146 VAL B O 1
ATOM 4461 N N . LYS B 1 147 ? 27.922 -9.562 -19.781 1 96.31 147 LYS B N 1
ATOM 4462 C CA . LYS B 1 147 ? 28.812 -9.227 -20.891 1 96.31 147 LYS B CA 1
ATOM 4463 C C . LYS B 1 147 ? 29.516 -7.891 -20.641 1 96.31 147 LYS B C 1
ATOM 4465 O O . LYS B 1 147 ? 29.094 -7.117 -19.766 1 96.31 147 LYS B O 1
ATOM 4470 N N . LYS B 1 148 ? 30.578 -7.66 -21.453 1 93.44 148 LYS B N 1
ATOM 4471 C CA . LYS B 1 148 ? 31.359 -6.434 -21.281 1 93.44 148 LYS B CA 1
ATOM 4472 C C . LYS B 1 148 ? 30.5 -5.203 -21.578 1 93.44 148 LYS B C 1
ATOM 4474 O O . LYS B 1 148 ? 29.844 -5.137 -22.609 1 93.44 148 LYS B O 1
ATOM 4479 N N . ALA B 1 149 ? 30.5 -4.332 -20.609 1 95.88 149 ALA B N 1
ATOM 4480 C CA . ALA B 1 149 ? 29.734 -3.092 -20.688 1 95.88 149 ALA B CA 1
ATOM 4481 C C . ALA B 1 149 ? 30.391 -1.979 -19.875 1 95.88 149 ALA B C 1
ATOM 4483 O O . ALA B 1 149 ? 31.453 -2.178 -19.297 1 95.88 149 ALA B O 1
ATOM 4484 N N . ASP B 1 150 ? 29.781 -0.802 -20.031 1 96.44 150 ASP B N 1
ATOM 4485 C CA . ASP B 1 150 ? 30.281 0.318 -19.25 1 96.44 150 ASP B CA 1
ATOM 4486 C C . ASP B 1 150 ? 30.391 -0.059 -17.766 1 96.44 150 ASP B C 1
ATOM 4488 O O . ASP B 1 150 ? 29.484 -0.679 -17.219 1 96.44 150 ASP B O 1
ATOM 4492 N N . SER B 1 151 ? 31.5 0.283 -17.172 1 97.25 151 SER B N 1
ATOM 4493 C CA . SER B 1 151 ? 31.766 -0.111 -15.797 1 97.25 151 SER B CA 1
ATOM 4494 C C . SER B 1 151 ? 31 0.766 -14.812 1 97.25 151 SER B C 1
ATOM 4496 O O . SER B 1 151 ? 30.844 0.414 -13.641 1 97.25 151 SER B O 1
ATOM 4498 N N . ARG B 1 152 ? 30.594 1.921 -15.258 1 96.56 152 ARG B N 1
ATOM 4499 C CA . ARG B 1 152 ? 29.891 2.852 -14.375 1 96.56 152 ARG B CA 1
ATOM 4500 C C . ARG B 1 152 ? 28.375 2.668 -14.477 1 96.56 152 ARG B C 1
ATOM 4502 O O . ARG B 1 152 ? 27.844 2.459 -15.562 1 96.56 152 ARG B O 1
ATOM 4509 N N . SER B 1 153 ? 27.781 2.656 -13.352 1 96.06 153 SER B N 1
ATOM 4510 C CA . SER B 1 153 ? 26.328 2.545 -13.266 1 96.06 153 SER B CA 1
ATOM 4511 C C . SER B 1 153 ? 25.766 3.504 -12.227 1 96.06 153 SER B C 1
ATOM 4513 O O . SER B 1 153 ? 26.422 3.811 -11.227 1 96.06 153 SER B O 1
ATOM 4515 N N . SER B 1 154 ? 24.625 4.043 -12.461 1 93.62 154 SER B N 1
ATOM 4516 C CA . SER B 1 154 ? 23.859 4.875 -11.523 1 93.62 154 SER B CA 1
ATOM 4517 C C . SER B 1 154 ? 22.703 4.105 -10.922 1 93.62 154 SER B C 1
ATOM 4519 O O . SER B 1 154 ? 21.781 3.693 -11.633 1 93.62 154 SER B O 1
ATOM 4521 N N . LEU B 1 155 ? 22.734 3.973 -9.617 1 94.94 155 LEU B N 1
ATOM 4522 C CA . LEU B 1 155 ? 21.781 3.062 -8.992 1 94.94 155 LEU B CA 1
ATOM 4523 C C . LEU B 1 155 ? 20.953 3.783 -7.934 1 94.94 155 LEU B C 1
ATOM 4525 O O . LEU B 1 155 ? 21.469 4.66 -7.234 1 94.94 155 LEU B O 1
ATOM 4529 N N . THR B 1 156 ? 19.688 3.361 -7.863 1 91.19 156 THR B N 1
ATOM 4530 C CA . THR B 1 156 ? 18.828 3.775 -6.754 1 91.19 156 THR B CA 1
ATOM 4531 C C . THR B 1 156 ? 19.203 3.023 -5.477 1 91.19 156 THR B C 1
ATOM 4533 O O . THR B 1 156 ? 19.969 2.062 -5.52 1 91.19 156 THR B O 1
ATOM 4536 N N . ARG B 1 157 ? 18.641 3.418 -4.41 1 91.12 157 ARG B N 1
ATOM 4537 C CA . ARG B 1 157 ? 18.859 2.764 -3.123 1 91.12 157 ARG B CA 1
ATOM 4538 C C . ARG B 1 157 ? 18.438 1.298 -3.176 1 91.12 157 ARG B C 1
ATOM 4540 O O . ARG B 1 157 ? 19.172 0.421 -2.703 1 91.12 157 ARG B O 1
ATOM 4547 N N . GLU B 1 158 ? 17.281 1.017 -3.74 1 93.06 158 GLU B N 1
ATOM 4548 C CA . GLU B 1 158 ? 16.797 -0.353 -3.861 1 93.06 158 GLU B CA 1
ATOM 4549 C C . GLU B 1 158 ? 17.719 -1.196 -4.734 1 93.06 158 GLU B C 1
ATOM 4551 O O . GLU B 1 158 ? 17.984 -2.363 -4.43 1 93.06 158 GLU B O 1
ATOM 4556 N N . SER B 1 159 ? 18.188 -0.514 -5.723 1 96.44 159 SER B N 1
ATOM 4557 C CA . SER B 1 159 ? 19.094 -1.231 -6.625 1 96.44 159 SER B CA 1
ATOM 4558 C C . SER B 1 159 ? 20.422 -1.543 -5.949 1 96.44 159 SER B C 1
ATOM 4560 O O . SER B 1 159 ? 21.047 -2.564 -6.242 1 96.44 159 SER B O 1
ATOM 4562 N N . LEU B 1 160 ? 20.797 -0.673 -5.062 1 97.12 160 LEU B N 1
ATOM 4563 C CA . LEU B 1 160 ? 22.016 -0.944 -4.309 1 97.12 160 LEU B CA 1
ATOM 4564 C C . LEU B 1 160 ? 21.844 -2.164 -3.412 1 97.12 160 LEU B C 1
ATOM 4566 O O . LEU B 1 160 ? 22.734 -3.01 -3.324 1 97.12 160 LEU B O 1
ATOM 4570 N N . THR B 1 161 ? 20.703 -2.236 -2.818 1 97.12 161 THR B N 1
ATOM 4571 C CA . THR B 1 161 ? 20.406 -3.422 -2.025 1 97.12 161 THR B CA 1
ATOM 4572 C C . THR B 1 161 ? 20.375 -4.668 -2.906 1 97.12 161 THR B C 1
ATOM 4574 O O . THR B 1 161 ? 20.922 -5.707 -2.541 1 97.12 161 THR B O 1
ATOM 4577 N N . ALA B 1 162 ? 19.734 -4.5 -4.02 1 97.94 162 ALA B N 1
ATOM 4578 C CA . ALA B 1 162 ? 19.656 -5.609 -4.969 1 97.94 162 ALA B CA 1
ATOM 4579 C C . ALA B 1 162 ? 21.047 -6.062 -5.391 1 97.94 162 ALA B C 1
ATOM 4581 O O . ALA B 1 162 ? 21.312 -7.262 -5.496 1 97.94 162 ALA B O 1
ATOM 4582 N N . LEU B 1 163 ? 21.906 -5.094 -5.637 1 98.31 163 LEU B N 1
ATOM 4583 C CA . LEU B 1 163 ? 23.281 -5.41 -6.047 1 98.31 163 LEU B CA 1
ATOM 4584 C C . LEU B 1 163 ? 23.984 -6.238 -4.98 1 98.31 163 LEU B C 1
ATOM 4586 O O . LEU B 1 163 ? 24.594 -7.262 -5.293 1 98.31 163 LEU B O 1
ATOM 4590 N N . TYR B 1 164 ? 23.875 -5.77 -3.787 1 97.94 164 TYR B N 1
ATOM 4591 C CA . TYR B 1 164 ? 24.453 -6.512 -2.674 1 97.94 164 TYR B CA 1
ATOM 4592 C C . TYR B 1 164 ? 23.953 -7.949 -2.654 1 97.94 164 TYR B C 1
ATOM 4594 O O . TYR B 1 164 ? 24.734 -8.891 -2.537 1 97.94 164 TYR B O 1
ATOM 4602 N N . ASN B 1 165 ? 22.688 -8.141 -2.762 1 97.62 165 ASN B N 1
ATOM 4603 C CA . ASN B 1 165 ? 22.078 -9.461 -2.705 1 97.62 165 ASN B CA 1
ATOM 4604 C C . ASN B 1 165 ? 22.516 -10.336 -3.877 1 97.62 165 ASN B C 1
ATOM 4606 O O . ASN B 1 165 ? 22.781 -11.523 -3.703 1 97.62 165 ASN B O 1
ATOM 4610 N N . ILE B 1 166 ? 22.562 -9.758 -5.039 1 98.19 166 ILE B N 1
ATOM 4611 C CA . ILE B 1 166 ? 22.953 -10.523 -6.215 1 98.19 166 ILE B CA 1
ATOM 4612 C C . ILE B 1 166 ? 24.406 -10.984 -6.07 1 98.19 166 ILE B C 1
ATOM 4614 O O . ILE B 1 166 ? 24.719 -12.141 -6.355 1 98.19 166 ILE B O 1
ATOM 4618 N N . LEU B 1 167 ? 25.234 -10.078 -5.586 1 98 167 LEU B N 1
ATOM 4619 C CA . LEU B 1 167 ? 26.641 -10.422 -5.41 1 98 167 LEU B CA 1
ATOM 4620 C C . LEU B 1 167 ? 26.812 -11.508 -4.355 1 98 167 LEU B C 1
ATOM 4622 O O . LEU B 1 167 ? 27.766 -12.289 -4.406 1 98 167 LEU B O 1
ATOM 4626 N N . SER B 1 168 ? 25.891 -11.602 -3.469 1 96.94 168 SER B N 1
ATOM 4627 C CA . SER B 1 168 ? 25.953 -12.617 -2.424 1 96.94 168 SER B CA 1
ATOM 4628 C C . SER B 1 168 ? 25.797 -14.016 -3.004 1 96.94 168 SER B C 1
ATOM 4630 O O . SER B 1 168 ? 26.109 -15.008 -2.342 1 96.94 168 SER B O 1
ATOM 4632 N N . LEU B 1 169 ? 25.234 -14.117 -4.168 1 96.81 169 LEU B N 1
ATOM 4633 C CA . LEU B 1 169 ? 25.141 -15.414 -4.836 1 96.81 169 LEU B CA 1
ATOM 4634 C C . LEU B 1 169 ? 26.5 -15.914 -5.273 1 96.81 169 LEU B C 1
ATOM 4636 O O . LEU B 1 169 ? 26.672 -17.094 -5.586 1 96.81 169 LEU B O 1
ATOM 4640 N N . HIS B 1 170 ? 27.484 -15.039 -5.293 1 96.5 170 HIS B N 1
ATOM 4641 C CA . HIS B 1 170 ? 28.797 -15.367 -5.82 1 96.5 170 HIS B CA 1
ATOM 4642 C C . HIS B 1 170 ? 29.812 -15.57 -4.695 1 96.5 170 HIS B C 1
ATOM 4644 O O . HIS B 1 170 ? 30.969 -15.914 -4.945 1 96.5 170 HIS B O 1
ATOM 4650 N N . GLY B 1 171 ? 29.375 -15.312 -3.477 1 95.62 171 GLY B N 1
ATOM 4651 C CA . GLY B 1 171 ? 30.266 -15.516 -2.348 1 95.62 171 GLY B CA 1
ATOM 4652 C C . GLY B 1 171 ? 29.953 -14.602 -1.174 1 95.62 171 GLY B C 1
ATOM 4653 O O . GLY B 1 171 ? 28.891 -13.992 -1.122 1 95.62 171 GLY B O 1
ATOM 4654 N N . LYS B 1 172 ? 30.891 -14.594 -0.281 1 97 172 LYS B N 1
ATOM 4655 C CA . LYS B 1 172 ? 30.734 -13.742 0.896 1 97 172 LYS B CA 1
ATOM 4656 C C . LYS B 1 172 ? 30.938 -12.273 0.542 1 97 172 LYS B C 1
ATOM 4658 O O . LYS B 1 172 ? 32 -11.898 0.016 1 97 172 LYS B O 1
ATOM 4663 N N . VAL B 1 173 ? 29.969 -11.492 0.855 1 97.5 173 VAL B N 1
ATOM 4664 C CA . VAL B 1 173 ? 30.031 -10.07 0.516 1 97.5 173 VAL B CA 1
ATOM 4665 C C . VAL B 1 173 ? 30.406 -9.258 1.754 1 97.5 173 VAL B C 1
ATOM 4667 O O . VAL B 1 173 ? 29.844 -9.477 2.836 1 97.5 173 VAL B O 1
ATOM 4670 N N . GLU B 1 174 ? 31.328 -8.344 1.546 1 95.94 174 GLU B N 1
ATOM 4671 C CA . GLU B 1 174 ? 31.766 -7.434 2.6 1 95.94 174 GLU B CA 1
ATOM 4672 C C . GLU B 1 174 ? 31.859 -6 2.078 1 95.94 174 GLU B C 1
ATOM 4674 O O . GLU B 1 174 ? 32.25 -5.781 0.927 1 95.94 174 GLU B O 1
ATOM 4679 N N . ILE B 1 175 ? 31.531 -5.098 2.953 1 94.38 175 ILE B N 1
ATOM 4680 C CA . ILE B 1 175 ? 31.641 -3.689 2.598 1 94.38 175 ILE B CA 1
ATOM 4681 C C . ILE B 1 175 ? 32.844 -3.074 3.324 1 94.38 175 ILE B C 1
ATOM 4683 O O . ILE B 1 175 ? 32.969 -3.207 4.543 1 94.38 175 ILE B O 1
ATOM 4687 N N . GLU B 1 176 ? 33.719 -2.508 2.584 1 90.69 176 GLU B N 1
ATOM 4688 C CA . GLU B 1 176 ? 34.781 -1.691 3.131 1 90.69 176 GLU B CA 1
ATOM 4689 C C . GLU B 1 176 ? 34.438 -0.205 3.051 1 90.69 176 GLU B C 1
ATOM 4691 O O . GLU B 1 176 ? 34.531 0.396 1.978 1 90.69 176 GLU B O 1
ATOM 4696 N N . PRO B 1 177 ? 34.094 0.404 4.094 1 86.12 177 PRO B N 1
ATOM 4697 C CA . PRO B 1 177 ? 33.625 1.787 4.066 1 86.12 177 PRO B CA 1
ATOM 4698 C C . PRO B 1 177 ? 34.719 2.789 3.73 1 86.12 177 PRO B C 1
ATOM 4700 O O . PRO B 1 177 ? 34.438 3.877 3.223 1 86.12 177 PRO B O 1
ATOM 4703 N N . SER B 1 178 ? 35.969 2.492 3.852 1 74.56 178 SER B N 1
ATOM 4704 C CA . SER B 1 178 ? 37.125 3.357 3.619 1 74.56 178 SER B CA 1
ATOM 4705 C C . SER B 1 178 ? 36.906 4.746 4.203 1 74.56 178 SER B C 1
ATOM 4707 O O . SER B 1 178 ? 37.219 5.754 3.572 1 74.56 178 SER B O 1
ATOM 4709 N N . VAL B 1 179 ? 36.125 4.926 5.293 1 65.88 179 VAL B N 1
ATOM 4710 C CA . VAL B 1 179 ? 35.812 6.215 5.898 1 65.88 179 VAL B CA 1
ATOM 4711 C C . VAL B 1 179 ? 36.938 6.621 6.859 1 65.88 179 VAL B C 1
ATOM 4713 O O . VAL B 1 179 ? 37.5 5.777 7.551 1 65.88 179 VAL B O 1
ATOM 4716 N N . GLU B 1 180 ? 37.438 7.762 6.617 1 65.25 180 GLU B N 1
ATOM 4717 C CA . GLU B 1 180 ? 38.438 8.289 7.531 1 65.25 180 GLU B CA 1
ATOM 4718 C C . GLU B 1 180 ? 37.844 8.562 8.914 1 65.25 180 GLU B C 1
ATOM 4720 O O . GLU B 1 180 ? 38.5 8.297 9.93 1 65.25 180 GLU B O 1
ATOM 4725 N N . ASP B 1 181 ? 36.594 9 8.828 1 70.38 181 ASP B N 1
ATOM 4726 C CA . ASP B 1 181 ? 35.969 9.398 10.07 1 70.38 181 ASP B CA 1
ATOM 4727 C C . ASP B 1 181 ? 35 8.312 10.562 1 70.38 181 ASP B C 1
ATOM 4729 O O . ASP B 1 181 ? 34 8.023 9.922 1 70.38 181 ASP B O 1
ATOM 4733 N N . VAL B 1 182 ? 35.312 7.754 11.68 1 77.88 182 VAL B N 1
ATOM 4734 C CA . VAL B 1 182 ? 34.531 6.691 12.328 1 77.88 182 VAL B CA 1
ATOM 4735 C C . VAL B 1 182 ? 33.125 7.184 12.609 1 77.88 182 VAL B C 1
ATOM 4737 O O . VAL B 1 182 ? 32.156 6.402 12.562 1 77.88 182 VAL B O 1
ATOM 4740 N N . GLU B 1 183 ? 33 8.398 12.766 1 81.81 183 GLU B N 1
ATOM 4741 C CA . GLU B 1 183 ? 31.688 8.953 13.094 1 81.81 183 GLU B CA 1
ATOM 4742 C C . GLU B 1 183 ? 30.75 8.906 11.898 1 81.81 183 GLU B C 1
ATOM 4744 O O . GLU B 1 183 ? 29.547 8.672 12.055 1 81.81 183 GLU B O 1
ATOM 4749 N N . ASP B 1 184 ? 31.297 9.086 10.766 1 84.12 184 ASP B N 1
ATOM 4750 C CA . ASP B 1 184 ? 30.484 9.055 9.562 1 84.12 184 ASP B CA 1
ATOM 4751 C C . ASP B 1 184 ? 29.969 7.641 9.281 1 84.12 184 ASP B C 1
ATOM 4753 O O . ASP B 1 184 ? 28.828 7.469 8.859 1 84.12 184 ASP B O 1
ATOM 4757 N N . ASP B 1 185 ? 30.859 6.738 9.578 1 88.56 185 ASP B N 1
ATOM 4758 C CA . ASP B 1 185 ? 30.422 5.355 9.414 1 88.56 185 ASP B CA 1
ATOM 4759 C C . ASP B 1 185 ? 29.297 5.012 10.375 1 88.56 185 ASP B C 1
ATOM 4761 O O . ASP B 1 185 ? 28.344 4.316 10 1 88.56 185 ASP B O 1
ATOM 4765 N N . GLU B 1 186 ? 29.438 5.52 11.516 1 91.38 186 GLU B N 1
ATOM 4766 C CA . GLU B 1 186 ? 28.406 5.27 12.516 1 91.38 186 GLU B CA 1
ATOM 4767 C C . GLU B 1 186 ? 27.078 5.895 12.109 1 91.38 186 GLU B C 1
ATOM 4769 O O . GLU B 1 186 ? 26.016 5.297 12.312 1 91.38 186 GLU B O 1
ATOM 4774 N N . VAL B 1 187 ? 27.141 7.012 11.5 1 92.19 187 VAL B N 1
ATOM 4775 C CA . VAL B 1 187 ? 25.938 7.684 11.031 1 92.19 187 VAL B CA 1
ATOM 4776 C C . VAL B 1 187 ? 25.281 6.848 9.938 1 92.19 187 VAL B C 1
ATOM 4778 O O . VAL B 1 187 ? 24.062 6.629 9.977 1 92.19 187 VAL B O 1
ATOM 4781 N N . CYS B 1 188 ? 26.062 6.324 9.039 1 93.06 188 CYS B N 1
ATOM 4782 C CA . CYS B 1 188 ? 25.516 5.516 7.953 1 93.06 188 CYS B CA 1
ATOM 4783 C C . CYS B 1 188 ? 24.938 4.215 8.484 1 93.06 188 CYS B C 1
ATOM 4785 O O . CYS B 1 188 ? 23.891 3.756 7.996 1 93.06 188 CYS B O 1
ATOM 4787 N N . LYS B 1 189 ? 25.578 3.689 9.5 1 95.25 189 LYS B N 1
ATOM 4788 C CA . LYS B 1 189 ? 25.047 2.475 10.125 1 95.25 189 LYS B CA 1
ATOM 4789 C C . LYS B 1 189 ? 23.734 2.744 10.828 1 95.25 189 LYS B C 1
ATOM 4791 O O . LYS B 1 189 ? 22.812 1.914 10.789 1 95.25 189 LYS B O 1
ATOM 4796 N N . ARG B 1 190 ? 23.625 3.836 11.414 1 95.69 190 ARG B N 1
ATOM 4797 C CA . ARG B 1 190 ? 22.391 4.195 12.094 1 95.69 190 ARG B CA 1
ATOM 4798 C C . ARG B 1 190 ? 21.266 4.473 11.094 1 95.69 190 ARG B C 1
ATOM 4800 O O . ARG B 1 190 ? 20.156 3.982 11.25 1 95.69 190 ARG B O 1
ATOM 4807 N N . ARG B 1 191 ? 21.578 5.176 10.086 1 95.31 191 ARG B N 1
ATOM 4808 C CA . ARG B 1 191 ? 20.594 5.527 9.07 1 95.31 191 ARG B CA 1
ATOM 4809 C C . ARG B 1 191 ? 20.078 4.281 8.367 1 95.31 191 ARG B C 1
ATOM 4811 O O . ARG B 1 191 ? 18.906 4.234 7.961 1 95.31 191 ARG B O 1
ATOM 4818 N N . SER B 1 192 ? 20.953 3.297 8.25 1 96.12 192 SER B N 1
ATOM 4819 C CA . SER B 1 192 ? 20.578 2.084 7.523 1 96.12 192 SER B CA 1
ATOM 4820 C C . SER B 1 192 ? 19.953 1.051 8.461 1 96.12 192 SER B C 1
ATOM 4822 O O . SER B 1 192 ? 19.391 0.057 8.008 1 96.12 192 SER B O 1
ATOM 4824 N N . GLY B 1 193 ? 20.125 1.248 9.75 1 95.75 193 GLY B N 1
ATOM 4825 C CA . GLY B 1 193 ? 19.5 0.356 10.711 1 95.75 193 GLY B CA 1
ATOM 4826 C C . GLY B 1 193 ? 20.438 -0.709 11.242 1 95.75 193 GLY B C 1
ATOM 4827 O O . GLY B 1 193 ? 20.062 -1.497 12.109 1 95.75 193 GLY B O 1
ATOM 4828 N N . PHE B 1 194 ? 21.656 -0.723 10.75 1 95.94 194 PHE B N 1
ATOM 4829 C CA . PHE B 1 194 ? 22.609 -1.709 11.242 1 95.94 194 PHE B CA 1
ATOM 4830 C C . PHE B 1 194 ? 22.953 -1.447 12.703 1 95.94 194 PHE B C 1
ATOM 4832 O O . PHE B 1 194 ? 23.281 -2.377 13.445 1 95.94 194 PHE B O 1
ATOM 4839 N N . VAL B 1 195 ? 22.938 -0.233 13.031 1 96.12 195 VAL B N 1
ATOM 4840 C CA . VAL B 1 195 ? 23.062 0.193 14.422 1 96.12 195 VAL B CA 1
ATOM 4841 C C . VAL B 1 195 ? 21.828 0.989 14.836 1 96.12 195 VAL B C 1
ATOM 4843 O O . VAL B 1 195 ? 21.391 1.892 14.117 1 96.12 195 VAL B O 1
ATOM 4846 N N . ARG B 1 196 ? 21.281 0.612 15.922 1 95.81 196 ARG B N 1
ATOM 4847 C CA . ARG B 1 196 ? 20.078 1.284 16.422 1 95.81 196 ARG B CA 1
ATOM 4848 C C . ARG B 1 196 ? 20.281 1.777 17.844 1 95.81 196 ARG B C 1
ATOM 4850 O O . ARG B 1 196 ? 21.094 1.229 18.594 1 95.81 196 ARG B O 1
ATOM 4857 N N . PHE B 1 197 ? 19.547 2.789 18.109 1 94.31 197 PHE B N 1
ATOM 4858 C CA . PHE B 1 197 ? 19.484 3.189 19.5 1 94.31 197 PHE B CA 1
ATOM 4859 C C . PHE B 1 197 ? 18.641 2.201 20.312 1 94.31 197 PHE B C 1
ATOM 4861 O O . PHE B 1 197 ? 17.609 1.718 19.828 1 94.31 197 PHE B O 1
ATOM 4868 N N . SER B 1 198 ? 19.031 1.947 21.484 1 92.19 198 SER B N 1
ATOM 4869 C CA . SER B 1 198 ? 18.281 1.044 22.344 1 92.19 198 SER B CA 1
ATOM 4870 C C . SER B 1 198 ? 16.906 1.602 22.656 1 92.19 198 SER B C 1
ATOM 4872 O O . SER B 1 198 ? 15.953 0.843 22.859 1 92.19 198 SER B O 1
ATOM 4874 N N . SER B 1 199 ? 16.812 2.861 22.578 1 91.19 199 SER B N 1
ATOM 4875 C CA . SER B 1 199 ? 15.578 3.527 22.969 1 91.19 199 SER B CA 1
ATOM 4876 C C . SER B 1 199 ? 14.688 3.775 21.75 1 91.19 199 SER B C 1
ATOM 4878 O O . SER B 1 199 ? 13.641 4.422 21.875 1 91.19 199 SER B O 1
ATOM 4880 N N . GLU B 1 200 ? 15.039 3.266 20.594 1 91.38 200 GLU B N 1
ATOM 4881 C CA . GLU B 1 200 ? 14.297 3.574 19.375 1 91.38 200 GLU B CA 1
ATOM 4882 C C . GLU B 1 200 ? 12.867 3.037 19.438 1 91.38 200 GLU B C 1
ATOM 4884 O O . GLU B 1 200 ? 11.945 3.637 18.875 1 91.38 200 GLU B O 1
ATOM 4889 N N . ASP B 1 201 ? 12.742 1.943 20.156 1 89.69 201 ASP B N 1
ATOM 4890 C CA . ASP B 1 201 ? 11.422 1.32 20.266 1 89.69 201 ASP B CA 1
ATOM 4891 C C . ASP B 1 201 ? 10.445 2.221 21.016 1 89.69 201 ASP B C 1
ATOM 4893 O O . ASP B 1 201 ? 9.234 2.162 20.781 1 89.69 201 ASP B O 1
ATOM 4897 N N . LEU B 1 202 ? 10.977 2.99 21.859 1 92.5 202 LEU B N 1
ATOM 4898 C CA . LEU B 1 202 ? 10.141 3.922 22.609 1 92.5 202 LEU B CA 1
ATOM 4899 C C . LEU B 1 202 ? 9.523 4.965 21.688 1 92.5 202 LEU B C 1
ATOM 4901 O O . LEU B 1 202 ? 8.406 5.441 21.938 1 92.5 202 LEU B O 1
ATOM 4905 N N . VAL B 1 203 ? 10.219 5.332 20.656 1 92.62 203 VAL B N 1
ATOM 4906 C CA . VAL B 1 203 ? 9.695 6.309 19.703 1 92.62 203 VAL B CA 1
ATOM 4907 C C . VAL B 1 203 ? 8.438 5.766 19.031 1 92.62 203 VAL B C 1
ATOM 4909 O O . VAL B 1 203 ? 7.426 6.465 18.938 1 92.62 203 VAL B O 1
ATOM 4912 N N . SER B 1 204 ? 8.492 4.551 18.625 1 91.12 204 SER B N 1
ATOM 4913 C CA . SER B 1 204 ? 7.348 3.922 17.969 1 91.12 204 SER B CA 1
ATOM 4914 C C . SER B 1 204 ? 6.156 3.824 18.922 1 91.12 204 SER B C 1
ATOM 4916 O O . SER B 1 204 ? 5.016 4.082 18.516 1 91.12 204 SER B O 1
ATOM 4918 N N . LYS B 1 205 ? 6.461 3.432 20.109 1 90.75 205 LYS B N 1
ATOM 4919 C CA . LYS B 1 205 ? 5.398 3.332 21.109 1 90.75 205 LYS B CA 1
ATOM 4920 C C . LYS B 1 205 ? 4.742 4.688 21.359 1 90.75 205 LYS B C 1
ATOM 4922 O O . LYS B 1 205 ? 3.516 4.785 21.422 1 90.75 205 LYS B O 1
ATOM 4927 N N . LYS B 1 206 ? 5.551 5.652 21.453 1 89.94 206 LYS B N 1
ATOM 4928 C CA . LYS B 1 206 ? 5.043 6.996 21.719 1 89.94 206 LYS B CA 1
ATOM 4929 C C . LYS B 1 206 ? 4.277 7.539 20.516 1 89.94 206 LYS B C 1
ATOM 4931 O O . LYS B 1 206 ? 3.334 8.312 20.672 1 89.94 206 LYS B O 1
ATOM 4936 N N . ALA B 1 207 ? 4.695 7.117 19.328 1 88 207 ALA B N 1
ATOM 4937 C CA . ALA B 1 207 ? 4.016 7.555 18.125 1 88 207 ALA B CA 1
ATOM 4938 C C . ALA B 1 207 ? 2.574 7.059 18.078 1 88 207 ALA B C 1
ATOM 4940 O O . ALA B 1 207 ? 1.721 7.656 17.422 1 88 207 ALA B O 1
ATOM 4941 N N . GLU B 1 208 ? 2.355 5.988 18.812 1 84 208 GLU B N 1
ATOM 4942 C CA . GLU B 1 208 ? 0.995 5.469 18.922 1 84 208 GLU B CA 1
ATOM 4943 C C . GLU B 1 208 ? 0.12 6.367 19.781 1 84 208 GLU B C 1
ATOM 4945 O O . GLU B 1 208 ? -1.103 6.391 19.625 1 84 208 GLU B O 1
ATOM 4950 N N . GLU B 1 209 ? 0.785 7.074 20.641 1 78.88 209 GLU B N 1
ATOM 4951 C CA . GLU B 1 209 ? 0.054 7.82 21.656 1 78.88 209 GLU B CA 1
ATOM 4952 C C . GLU B 1 209 ? -0.032 9.305 21.312 1 78.88 209 GLU B C 1
ATOM 4954 O O . GLU B 1 209 ? -0.904 10.016 21.797 1 78.88 209 GLU B O 1
ATOM 4959 N N . GLY B 1 210 ? 0.928 9.688 20.531 1 79.31 210 GLY B N 1
ATOM 4960 C CA . GLY B 1 210 ? 0.971 11.117 20.281 1 79.31 210 GLY B CA 1
ATOM 4961 C C . GLY B 1 210 ? 1.77 11.477 19.031 1 79.31 210 GLY B C 1
ATOM 4962 O O . GLY B 1 210 ? 2.18 10.594 18.281 1 79.31 210 GLY B O 1
ATOM 4963 N N . LEU B 1 211 ? 1.926 12.789 18.906 1 78.94 211 LEU B N 1
ATOM 4964 C CA . LEU B 1 211 ? 2.701 13.336 17.797 1 78.94 211 LEU B CA 1
ATOM 4965 C C . LEU B 1 211 ? 4.18 13.43 18.156 1 78.94 211 LEU B C 1
ATOM 4967 O O . LEU B 1 211 ? 4.523 13.688 19.312 1 78.94 211 LEU B O 1
ATOM 4971 N N . ILE B 1 212 ? 4.977 13.227 17.125 1 88.06 212 ILE B N 1
ATOM 4972 C CA . ILE B 1 212 ? 6.418 13.203 17.344 1 88.06 212 ILE B CA 1
ATOM 4973 C C . ILE B 1 212 ? 7.055 14.453 16.734 1 88.06 212 ILE B C 1
ATOM 4975 O O . ILE B 1 212 ? 6.707 14.852 15.625 1 88.06 212 ILE B O 1
ATOM 4979 N N . VAL B 1 213 ? 7.863 15.102 17.516 1 83.19 213 VAL B N 1
ATOM 4980 C CA . VAL B 1 213 ? 8.75 16.141 17.016 1 83.19 213 VAL B CA 1
ATOM 4981 C C . VAL B 1 213 ? 10.203 15.75 17.266 1 83.19 213 VAL B C 1
ATOM 4983 O O . VAL B 1 213 ? 10.57 15.359 18.375 1 83.19 213 VAL B O 1
ATOM 4986 N N . ALA B 1 214 ? 10.953 15.82 16.203 1 90.31 214 ALA B N 1
ATOM 4987 C CA . ALA B 1 214 ? 12.336 15.367 16.328 1 90.31 214 ALA B CA 1
ATOM 4988 C C . ALA B 1 214 ? 13.305 16.531 16.109 1 90.31 214 ALA B C 1
ATOM 4990 O O . ALA B 1 214 ? 13.023 17.453 15.336 1 90.31 214 ALA B O 1
ATOM 4991 N N . ASP B 1 215 ? 14.438 16.406 16.781 1 88.94 215 ASP B N 1
ATOM 4992 C CA . ASP B 1 215 ? 15.469 17.422 16.641 1 88.94 215 ASP B CA 1
ATOM 4993 C C . ASP B 1 215 ? 16.344 17.141 15.406 1 88.94 215 ASP B C 1
ATOM 4995 O O . ASP B 1 215 ? 16.188 16.109 14.758 1 88.94 215 ASP B O 1
ATOM 4999 N N . THR B 1 216 ? 17.281 18.031 15.156 1 88 216 THR B N 1
ATOM 5000 C CA . THR B 1 216 ? 18.125 18.016 13.961 1 88 216 THR B CA 1
ATOM 5001 C C . THR B 1 216 ? 18.969 16.75 13.922 1 88 216 THR B C 1
ATOM 5003 O O . THR B 1 216 ? 19.031 16.062 12.898 1 88 216 THR B O 1
ATOM 5006 N N . ASN B 1 217 ? 19.516 16.438 15.047 1 91.25 217 ASN B N 1
ATOM 5007 C CA . ASN B 1 217 ? 20.438 15.297 15.086 1 91.25 217 ASN B CA 1
ATOM 5008 C C . ASN B 1 217 ? 19.703 13.984 14.828 1 91.25 217 ASN B C 1
ATOM 5010 O O . ASN B 1 217 ? 20.312 13.016 14.367 1 91.25 217 ASN B O 1
ATOM 5014 N N . VAL B 1 218 ? 18.438 13.984 15.109 1 94.38 218 VAL B N 1
ATOM 5015 C CA . VAL B 1 218 ? 17.656 12.773 14.898 1 94.38 218 VAL B CA 1
ATOM 5016 C C . VAL B 1 218 ? 17.453 12.547 13.398 1 94.38 218 VAL B C 1
ATOM 5018 O O . VAL B 1 218 ? 17.562 11.422 12.914 1 94.38 218 VAL B O 1
ATOM 5021 N N . TYR B 1 219 ? 17.25 13.602 12.703 1 92 219 TYR B N 1
ATOM 5022 C CA . TYR B 1 219 ? 17.125 13.508 11.25 1 92 219 TYR B CA 1
ATOM 5023 C C . TYR B 1 219 ? 18.422 13.031 10.617 1 92 219 TYR B C 1
ATOM 5025 O O . TYR B 1 219 ? 18.422 12.297 9.633 1 92 219 TYR B O 1
ATOM 5033 N N . ILE B 1 220 ? 19.469 13.453 11.195 1 92.19 220 ILE B N 1
ATOM 5034 C CA . ILE B 1 220 ? 20.781 13.109 10.672 1 92.19 220 ILE B CA 1
ATOM 5035 C C . ILE B 1 220 ? 21.078 11.633 10.945 1 92.19 220 ILE B C 1
ATOM 5037 O O . ILE B 1 220 ? 21.5 10.898 10.047 1 92.19 220 ILE B O 1
ATOM 5041 N N . ASN B 1 221 ? 20.734 11.195 12.102 1 94.56 221 ASN B N 1
ATOM 5042 C CA . ASN B 1 221 ? 21.156 9.867 12.539 1 94.56 221 ASN B CA 1
ATOM 5043 C C . ASN B 1 221 ? 20.188 8.789 12.086 1 94.56 221 ASN B C 1
ATOM 5045 O O . ASN B 1 221 ? 20.594 7.668 11.758 1 94.56 221 ASN B O 1
ATOM 5049 N N . LEU B 1 222 ? 18.953 9.102 12.047 1 95.62 222 LEU B N 1
ATOM 5050 C CA . LEU B 1 222 ? 17.969 8.07 11.727 1 95.62 222 LEU B CA 1
ATOM 5051 C C . LEU B 1 222 ? 17.562 8.141 10.258 1 95.62 222 LEU B C 1
ATOM 5053 O O . LEU B 1 222 ? 17.141 7.137 9.68 1 95.62 222 LEU B O 1
ATOM 5057 N N . GLY B 1 223 ? 17.672 9.344 9.719 1 92.88 223 GLY B N 1
ATOM 5058 C CA . GLY B 1 223 ? 17.25 9.5 8.336 1 92.88 223 GLY B CA 1
ATOM 5059 C C . GLY B 1 223 ? 15.789 9.141 8.117 1 92.88 223 GLY B C 1
ATOM 5060 O O . GLY B 1 223 ? 14.922 9.531 8.906 1 92.88 223 GLY B O 1
ATOM 5061 N N . ASN B 1 224 ? 15.531 8.406 7.102 1 89.12 224 ASN B N 1
ATOM 5062 C CA . ASN B 1 224 ? 14.164 8.062 6.719 1 89.12 224 ASN B CA 1
ATOM 5063 C C . ASN B 1 224 ? 13.539 7.074 7.699 1 89.12 224 ASN B C 1
ATOM 5065 O O . ASN B 1 224 ? 12.312 6.941 7.758 1 89.12 224 ASN B O 1
ATOM 5069 N N . ARG B 1 225 ? 14.352 6.383 8.43 1 93.31 225 ARG B N 1
ATOM 5070 C CA . ARG B 1 225 ? 13.82 5.465 9.43 1 93.31 225 ARG B CA 1
ATOM 5071 C C . ARG B 1 225 ? 12.984 6.207 10.469 1 93.31 225 ARG B C 1
ATOM 5073 O O . ARG B 1 225 ? 12.109 5.617 11.102 1 93.31 225 ARG B O 1
ATOM 5080 N N . LEU B 1 226 ? 13.305 7.465 10.625 1 93.81 226 LEU B N 1
ATOM 5081 C CA . LEU B 1 226 ? 12.523 8.281 11.539 1 93.81 226 LEU B CA 1
ATOM 5082 C C . LEU B 1 226 ? 11.055 8.305 11.133 1 93.81 226 LEU B C 1
ATOM 5084 O O . LEU B 1 226 ? 10.164 8.195 11.984 1 93.81 226 LEU B O 1
ATOM 5088 N N . GLY B 1 227 ? 10.875 8.445 9.867 1 89.75 227 GLY B N 1
ATOM 5089 C CA . GLY B 1 227 ? 9.508 8.422 9.367 1 89.75 227 GLY B CA 1
ATOM 5090 C C . GLY B 1 227 ? 8.805 7.105 9.625 1 89.75 227 GLY B C 1
ATOM 5091 O O . GLY B 1 227 ? 7.598 7.086 9.891 1 89.75 227 GLY B O 1
ATOM 5092 N N . GLU B 1 228 ? 9.523 6.074 9.594 1 87.94 228 GLU B N 1
ATOM 5093 C CA . GLU B 1 228 ? 8.953 4.75 9.836 1 87.94 228 GLU B CA 1
ATOM 5094 C C . GLU B 1 228 ? 8.648 4.543 11.32 1 87.94 228 GLU B C 1
ATOM 5096 O O . GLU B 1 228 ? 7.645 3.918 11.672 1 87.94 228 GLU B O 1
ATOM 5101 N N . LEU B 1 229 ? 9.516 5.043 12.094 1 92.31 229 LEU B N 1
ATOM 5102 C CA . LEU B 1 229 ? 9.359 4.891 13.539 1 92.31 229 LEU B CA 1
ATOM 5103 C C . LEU B 1 229 ? 8.203 5.738 14.055 1 92.31 229 LEU B C 1
ATOM 5105 O O . LEU B 1 229 ? 7.527 5.359 15.016 1 92.31 229 LEU B O 1
ATOM 5109 N N . ALA B 1 230 ? 8 6.82 13.383 1 90.62 230 ALA B N 1
ATOM 5110 C CA . ALA B 1 230 ? 7.004 7.777 13.852 1 90.62 230 ALA B CA 1
ATOM 5111 C C . ALA B 1 230 ? 5.676 7.59 13.125 1 90.62 230 ALA B C 1
ATOM 5113 O O . ALA B 1 230 ? 5.105 8.547 12.602 1 90.62 230 ALA B O 1
ATOM 5114 N N . ARG B 1 231 ? 5.25 6.414 13.133 1 83.56 231 ARG B N 1
ATOM 5115 C CA . ARG B 1 231 ? 3.984 6.129 12.461 1 83.56 231 ARG B CA 1
ATOM 5116 C C . ARG B 1 231 ? 3.02 5.41 13.398 1 83.56 231 ARG B C 1
ATOM 5118 O O . ARG B 1 231 ? 3.443 4.656 14.273 1 83.56 231 ARG B O 1
ATOM 5125 N N . ARG B 1 232 ? 1.839 5.672 13.172 1 75.56 232 ARG B N 1
ATOM 5126 C CA . ARG B 1 232 ? 0.731 4.883 13.703 1 75.56 232 ARG B CA 1
ATOM 5127 C C . ARG B 1 232 ? -0.046 4.211 12.578 1 75.56 232 ARG B C 1
ATOM 5129 O O . ARG B 1 232 ? -0.866 4.848 11.914 1 75.56 232 ARG B O 1
ATOM 5136 N N . GLY B 1 233 ? 0.292 2.934 12.398 1 64.12 233 GLY B N 1
ATOM 5137 C CA . GLY B 1 233 ? -0.24 2.34 11.18 1 64.12 233 GLY B CA 1
ATOM 5138 C C . GLY B 1 233 ? 0.266 3.008 9.914 1 64.12 233 GLY B C 1
ATOM 5139 O O . GLY B 1 233 ? 1.475 3.059 9.68 1 64.12 233 GLY B O 1
ATOM 5140 N N . ARG B 1 234 ? -0.676 3.572 9.172 1 59.5 234 ARG B N 1
ATOM 5141 C CA . ARG B 1 234 ? -0.296 4.234 7.93 1 59.5 234 ARG B CA 1
ATOM 5142 C C . ARG B 1 234 ? -0.133 5.734 8.133 1 59.5 234 ARG B C 1
ATOM 5144 O O . ARG B 1 234 ? 0.364 6.438 7.25 1 59.5 234 ARG B O 1
ATOM 5151 N N . GLU B 1 235 ? -0.324 6.109 9.305 1 64.25 235 GLU B N 1
ATOM 5152 C CA . GLU B 1 235 ? -0.314 7.543 9.578 1 64.25 235 GLU B CA 1
ATOM 5153 C C . GLU B 1 235 ? 1.052 7.996 10.086 1 64.25 235 GLU B C 1
ATOM 5155 O O . GLU B 1 235 ? 1.591 7.426 11.031 1 64.25 235 GLU B O 1
ATOM 5160 N N . LEU B 1 236 ? 1.562 8.992 9.43 1 75.88 236 LEU B N 1
ATOM 5161 C CA . LEU B 1 236 ? 2.779 9.625 9.922 1 75.88 236 LEU B CA 1
ATOM 5162 C C . LEU B 1 236 ? 2.477 10.539 11.102 1 75.88 236 LEU B C 1
ATOM 5164 O O . LEU B 1 236 ? 1.653 11.445 11 1 75.88 236 LEU B O 1
ATOM 5168 N N . ARG B 1 237 ? 3.08 10.273 12.219 1 78.69 237 ARG B N 1
ATOM 5169 C CA . ARG B 1 237 ? 2.848 11.023 13.453 1 78.69 237 ARG B CA 1
ATOM 5170 C C . ARG B 1 237 ? 3.951 12.055 13.688 1 78.69 237 ARG B C 1
ATOM 5172 O O . ARG B 1 237 ? 3.959 12.742 14.703 1 78.69 237 ARG B O 1
ATOM 5179 N N . LEU B 1 238 ? 4.84 12.125 12.703 1 83.44 238 LEU B N 1
ATOM 5180 C CA . LEU B 1 238 ? 5.969 13.039 12.797 1 83.44 238 LEU B CA 1
ATOM 5181 C C . LEU B 1 238 ? 5.598 14.414 12.258 1 83.44 238 LEU B C 1
ATOM 5183 O O . LEU B 1 238 ? 5.195 14.555 11.102 1 83.44 238 LEU B O 1
ATOM 5187 N N . ILE B 1 239 ? 5.832 15.352 13.102 1 74.38 239 ILE B N 1
ATOM 5188 C CA . ILE B 1 239 ? 5.492 16.719 12.742 1 74.38 239 ILE B CA 1
ATOM 5189 C C . ILE B 1 239 ? 6.75 17.469 12.305 1 74.38 239 ILE B C 1
ATOM 5191 O O . ILE B 1 239 ? 7.785 17.406 12.969 1 74.38 239 ILE B O 1
ATOM 5195 N N . PRO B 1 240 ? 6.594 18.156 11.203 1 73.25 240 PRO B N 1
ATOM 5196 C CA . PRO B 1 240 ? 7.746 18.953 10.773 1 73.25 240 PRO B CA 1
ATOM 5197 C C . PRO B 1 240 ? 7.969 20.188 11.633 1 73.25 240 PRO B C 1
ATOM 5199 O O . PRO B 1 240 ? 7.008 20.891 11.984 1 73.25 240 PRO B O 1
ATOM 5202 N N . SER B 1 241 ? 9.164 20.344 12.086 1 71.44 241 SER B N 1
ATOM 5203 C CA . SER B 1 241 ? 9.555 21.562 12.805 1 71.44 241 SER B CA 1
ATOM 5204 C C . SER B 1 241 ? 10.289 22.531 11.891 1 71.44 241 SER B C 1
ATOM 5206 O O . SER B 1 241 ? 11.32 22.188 11.305 1 71.44 241 SER B O 1
ATOM 5208 N N . SER B 1 242 ? 9.781 23.688 11.844 1 65 242 SER B N 1
ATOM 5209 C CA . SER B 1 242 ? 10.43 24.703 11.023 1 65 242 SER B CA 1
ATOM 5210 C C . SER B 1 242 ? 11.82 25.031 11.555 1 65 242 SER B C 1
ATOM 5212 O O . SER B 1 242 ? 12.727 25.344 10.773 1 65 242 SER B O 1
ATOM 5214 N N . ARG B 1 243 ? 11.938 24.922 12.766 1 69.31 243 ARG B N 1
ATOM 5215 C CA . ARG B 1 243 ? 13.227 25.219 13.375 1 69.31 243 ARG B CA 1
ATOM 5216 C C . ARG B 1 243 ? 14.281 24.203 12.938 1 69.31 243 ARG B C 1
ATOM 5218 O O . ARG B 1 243 ? 15.43 24.578 12.664 1 69.31 243 ARG B O 1
ATOM 5225 N N . VAL B 1 244 ? 13.906 23.062 12.938 1 78.69 244 VAL B N 1
ATOM 5226 C CA . VAL B 1 244 ? 14.828 22.016 12.508 1 78.69 244 VAL B CA 1
ATOM 5227 C C . VAL B 1 244 ? 15.195 22.219 11.039 1 78.69 244 VAL B C 1
ATOM 5229 O O . VAL B 1 244 ? 16.375 22.141 10.672 1 78.69 244 VAL B O 1
ATOM 5232 N N . HIS B 1 245 ? 14.266 22.531 10.297 1 74.69 245 HIS B N 1
ATOM 5233 C CA . HIS B 1 245 ? 14.508 22.844 8.883 1 74.69 245 HIS B CA 1
ATOM 5234 C C . HIS B 1 245 ? 15.5 23.984 8.727 1 74.69 245 HIS B C 1
ATOM 5236 O O . HIS B 1 245 ? 16.469 23.891 7.973 1 74.69 245 HIS B O 1
ATOM 5242 N N . ASP B 1 246 ? 15.25 25.016 9.453 1 72.31 246 ASP B N 1
ATOM 5243 C CA . ASP B 1 246 ? 16.078 26.203 9.352 1 72.31 246 ASP B CA 1
ATOM 5244 C C . ASP B 1 246 ? 17.5 25.922 9.812 1 72.31 246 ASP B C 1
ATOM 5246 O O . ASP B 1 246 ? 18.469 26.453 9.234 1 72.31 246 ASP B O 1
ATOM 5250 N N . GLU B 1 247 ? 17.562 25.172 10.773 1 78.44 247 GLU B N 1
ATOM 5251 C CA . GLU B 1 247 ? 18.891 24.828 11.266 1 78.44 247 GLU B CA 1
ATOM 5252 C C . GLU B 1 247 ? 19.672 24 10.242 1 78.44 247 GLU B C 1
ATOM 5254 O O . GLU B 1 247 ? 20.844 24.297 9.961 1 78.44 247 GLU B O 1
ATOM 5259 N N . LEU B 1 248 ? 19.062 23.062 9.742 1 79.69 248 LEU B N 1
ATOM 5260 C CA . LEU B 1 248 ? 19.703 22.219 8.734 1 79.69 248 LEU B CA 1
ATOM 5261 C C . LEU B 1 248 ? 20.109 23.047 7.516 1 79.69 248 LEU B C 1
ATOM 5263 O O . LEU B 1 248 ? 21.25 22.969 7.059 1 79.69 248 LEU B O 1
ATOM 5267 N N . LEU B 1 249 ? 19.297 23.875 7.125 1 72.62 249 LEU B N 1
ATOM 5268 C CA . LEU B 1 249 ? 19.547 24.703 5.953 1 72.62 249 LEU B CA 1
ATOM 5269 C C . LEU B 1 249 ? 20.609 25.75 6.258 1 72.62 249 LEU B C 1
ATOM 5271 O O . LEU B 1 249 ? 21.5 26.016 5.434 1 72.62 249 LEU B O 1
ATOM 5275 N N . GLY B 1 250 ? 20.469 26.344 7.348 1 72.5 250 GLY B N 1
ATOM 5276 C CA . GLY B 1 250 ? 21.422 27.359 7.75 1 72.5 250 GLY B CA 1
ATOM 5277 C C . GLY B 1 250 ? 22.844 26.844 7.812 1 72.5 250 GLY B C 1
ATOM 5278 O O . GLY B 1 250 ? 23.781 27.531 7.391 1 72.5 250 GLY B O 1
ATOM 5279 N N . LYS B 1 251 ? 22.953 25.703 8.328 1 76.44 251 LYS B N 1
ATOM 5280 C CA . LYS B 1 251 ? 24.281 25.109 8.422 1 76.44 251 LYS B CA 1
ATOM 5281 C C . LYS B 1 251 ? 24.844 24.812 7.039 1 76.44 251 LYS B C 1
ATOM 5283 O O . LYS B 1 251 ? 26.047 24.922 6.816 1 76.44 251 LYS B O 1
ATOM 5288 N N . ILE B 1 252 ? 24.062 24.453 6.152 1 70.44 252 ILE B N 1
ATOM 5289 C CA . ILE B 1 252 ? 24.484 24.156 4.789 1 70.44 252 ILE B CA 1
ATOM 5290 C C . ILE B 1 252 ? 24.875 25.438 4.07 1 70.44 252 ILE B C 1
ATOM 5292 O O . ILE B 1 252 ? 25.875 25.469 3.346 1 70.44 252 ILE B O 1
ATOM 5296 N N . GLU B 1 253 ? 24.203 26.484 4.312 1 66.38 253 GLU B N 1
ATOM 5297 C CA . GLU B 1 253 ? 24.438 27.75 3.611 1 66.38 253 GLU B CA 1
ATOM 5298 C C . GLU B 1 253 ? 25.641 28.484 4.18 1 66.38 253 GLU B C 1
ATOM 5300 O O . GLU B 1 253 ? 26.359 29.172 3.449 1 66.38 253 GLU B O 1
ATOM 5305 N N . ASN B 1 254 ? 25.766 28.359 5.465 1 61.72 254 ASN B N 1
ATOM 5306 C CA . ASN B 1 254 ? 26.781 29.188 6.117 1 61.72 254 ASN B CA 1
ATOM 5307 C C . ASN B 1 254 ? 28.094 28.438 6.246 1 61.72 254 ASN B C 1
ATOM 5309 O O . ASN B 1 254 ? 29.125 29.031 6.613 1 61.72 254 ASN B O 1
ATOM 5313 N N . SER B 1 255 ? 28.062 27.125 6.207 1 58.78 255 SER B N 1
ATOM 5314 C CA . SER B 1 255 ? 29.266 26.406 6.621 1 58.78 255 SER B CA 1
ATOM 5315 C C . SER B 1 255 ? 29.984 25.781 5.426 1 58.78 255 SER B C 1
ATOM 5317 O O . SER B 1 255 ? 29.969 24.562 5.266 1 58.78 255 SER B O 1
ATOM 5319 N N . SER B 1 256 ? 30.562 26.609 4.559 1 56.88 256 SER B N 1
ATOM 5320 C CA . SER B 1 256 ? 31.297 26.047 3.43 1 56.88 256 SER B CA 1
ATOM 5321 C C . SER B 1 256 ? 32.438 25.188 3.9 1 56.88 256 SER B C 1
ATOM 5323 O O . SER B 1 256 ? 32.906 24.297 3.176 1 56.88 256 SER B O 1
ATOM 5325 N N . LYS B 1 257 ? 32.875 25.344 5.27 1 60.84 257 LYS B N 1
ATOM 5326 C CA . LYS B 1 257 ? 34.094 24.625 5.664 1 60.84 257 LYS B CA 1
ATOM 5327 C C . LYS B 1 257 ? 33.812 23.656 6.801 1 60.84 257 LYS B C 1
ATOM 5329 O O . LYS B 1 257 ? 34.75 23.047 7.348 1 60.84 257 LYS B O 1
ATOM 5334 N N . ASP B 1 258 ? 32.594 23.422 7.105 1 64.69 258 ASP B N 1
ATOM 5335 C CA . ASP B 1 258 ? 32.25 22.516 8.211 1 64.69 258 ASP B CA 1
ATOM 5336 C C . ASP B 1 258 ? 32.312 21.062 7.766 1 64.69 258 ASP B C 1
ATOM 5338 O O . ASP B 1 258 ? 31.672 20.672 6.789 1 64.69 258 ASP B O 1
ATOM 5342 N N . PRO B 1 259 ? 33.281 20.328 8.383 1 70.5 259 PRO B N 1
ATOM 5343 C CA . PRO B 1 259 ? 33.375 18.922 8.039 1 70.5 259 PRO B CA 1
ATOM 5344 C C . PRO B 1 259 ? 32.062 18.156 8.25 1 70.5 259 PRO B C 1
ATOM 5346 O O . PRO B 1 259 ? 31.891 17.062 7.719 1 70.5 259 PRO B O 1
ATOM 5349 N N . ARG B 1 260 ? 31.203 18.766 8.906 1 76.31 260 ARG B N 1
ATOM 5350 C CA . ARG B 1 260 ? 29.938 18.094 9.203 1 76.31 260 ARG B CA 1
ATOM 5351 C C . ARG B 1 260 ? 28.875 18.438 8.164 1 76.31 260 ARG B C 1
ATOM 5353 O O . ARG B 1 260 ? 27.734 17.984 8.266 1 76.31 260 ARG B O 1
ATOM 5360 N N . LEU B 1 261 ? 29.219 19.188 7.277 1 78 261 LEU B N 1
ATOM 5361 C CA . LEU B 1 261 ? 28.281 19.672 6.266 1 78 261 LEU B CA 1
ATOM 5362 C C . LEU B 1 261 ? 27.531 18.531 5.605 1 78 261 LEU B C 1
ATOM 5364 O O . LEU B 1 261 ? 26.312 18.578 5.469 1 78 261 LEU B O 1
ATOM 5368 N N . PRO B 1 262 ? 28.25 17.469 5.262 1 76.19 262 PRO B N 1
ATOM 5369 C CA . PRO B 1 262 ? 27.531 16.375 4.602 1 76.19 262 PRO B CA 1
ATOM 5370 C C . PRO B 1 262 ? 26.453 15.75 5.488 1 76.19 262 PRO B C 1
ATOM 5372 O O . PRO B 1 262 ? 25.438 15.289 4.992 1 76.19 262 PRO B O 1
ATOM 5375 N N . ARG B 1 263 ? 26.656 15.812 6.73 1 84.5 263 ARG B N 1
ATOM 5376 C CA . ARG B 1 263 ? 25.672 15.266 7.652 1 84.5 263 ARG B CA 1
ATOM 5377 C C . ARG B 1 263 ? 24.406 16.109 7.664 1 84.5 263 ARG B C 1
ATOM 5379 O O . ARG B 1 263 ? 23.297 15.562 7.742 1 84.5 263 ARG B O 1
ATOM 5386 N N . PHE B 1 264 ? 24.641 17.344 7.531 1 82.25 264 PHE B N 1
ATOM 5387 C CA . PHE B 1 264 ? 23.484 18.234 7.512 1 82.25 264 PHE B CA 1
ATOM 5388 C C . PHE B 1 264 ? 22.719 18.078 6.211 1 82.25 264 PHE B C 1
ATOM 5390 O O . PHE B 1 264 ? 21.484 18.203 6.199 1 82.25 264 PHE B O 1
ATOM 5397 N N . ILE B 1 265 ? 23.422 17.812 5.266 1 79.62 265 ILE B N 1
ATOM 5398 C CA . ILE B 1 265 ? 22.766 17.578 3.984 1 79.62 265 ILE B CA 1
ATOM 5399 C C . ILE B 1 265 ? 21.906 16.312 4.07 1 79.62 265 ILE B C 1
ATOM 5401 O O . ILE B 1 265 ? 20.75 16.312 3.633 1 79.62 265 ILE B O 1
ATOM 5405 N N . LEU B 1 266 ? 22.438 15.32 4.699 1 84.69 266 LEU B N 1
ATOM 5406 C CA . LEU B 1 266 ? 21.703 14.078 4.898 1 84.69 266 LEU B CA 1
ATOM 5407 C C . LEU B 1 266 ? 20.453 14.328 5.742 1 84.69 266 LEU B C 1
ATOM 5409 O O . LEU B 1 266 ? 19.375 13.797 5.445 1 84.69 266 LEU B O 1
ATOM 5413 N N . GLY B 1 267 ? 20.641 15.133 6.699 1 86.75 267 GLY B N 1
ATOM 5414 C CA . GLY B 1 267 ? 19.516 15.461 7.551 1 86.75 267 GLY B CA 1
ATOM 5415 C C . GLY B 1 267 ? 18.406 16.188 6.816 1 86.75 267 GLY B C 1
ATOM 5416 O O . GLY B 1 267 ? 17.234 15.859 6.977 1 86.75 267 GLY B O 1
ATOM 5417 N N . LEU B 1 268 ? 18.797 17.109 6.055 1 79.56 268 LEU B N 1
ATOM 5418 C CA . LEU B 1 268 ? 17.828 17.891 5.301 1 79.56 268 LEU B CA 1
ATOM 5419 C C . LEU B 1 268 ? 17.109 17.031 4.262 1 79.56 268 LEU B C 1
ATOM 5421 O O . LEU B 1 268 ? 15.906 17.172 4.055 1 79.56 268 LEU B O 1
ATOM 5425 N N . GLU B 1 269 ? 17.828 16.219 3.688 1 77.12 269 GLU B N 1
ATOM 5426 C CA . GLU B 1 269 ? 17.234 15.297 2.721 1 77.12 269 GLU B CA 1
ATOM 5427 C C . GLU B 1 269 ? 16.156 14.445 3.361 1 77.12 269 GLU B C 1
ATOM 5429 O O . GLU B 1 269 ? 15.055 14.312 2.811 1 77.12 269 GLU B O 1
ATOM 5434 N N . SER B 1 270 ? 16.484 13.93 4.48 1 85 270 SER B N 1
ATOM 5435 C CA . SER B 1 270 ? 15.5 13.109 5.184 1 85 270 SER B CA 1
ATOM 5436 C C . SER B 1 270 ? 14.281 13.93 5.594 1 85 270 SER B C 1
ATOM 5438 O O . SER B 1 270 ? 13.148 13.445 5.52 1 85 270 SER B O 1
ATOM 5440 N N . TYR B 1 271 ? 14.57 15.133 6.008 1 80.88 271 TYR B N 1
ATOM 5441 C CA . TYR B 1 271 ? 13.484 16.031 6.379 1 80.88 271 TYR B CA 1
ATOM 5442 C C . TYR B 1 271 ? 12.523 16.234 5.215 1 80.88 271 TYR B C 1
ATOM 5444 O O . TYR B 1 271 ? 11.305 16.094 5.371 1 80.88 271 TYR B O 1
ATOM 5452 N N . TYR B 1 272 ? 13.078 16.406 4.094 1 70.69 272 TYR B N 1
ATOM 5453 C CA . TYR B 1 272 ? 12.258 16.641 2.912 1 70.69 272 TYR B CA 1
ATOM 5454 C C . TYR B 1 272 ? 11.531 15.375 2.484 1 70.69 272 TYR B C 1
ATOM 5456 O O . TYR B 1 272 ? 10.375 15.43 2.051 1 70.69 272 TYR B O 1
ATOM 5464 N N . GLN B 1 273 ? 12.188 14.328 2.561 1 74.12 273 GLN B N 1
ATOM 5465 C CA . GLN B 1 273 ? 11.594 13.07 2.117 1 74.12 273 GLN B CA 1
ATOM 5466 C C . GLN B 1 273 ? 10.453 12.641 3.035 1 74.12 273 GLN B C 1
ATOM 5468 O O . GLN B 1 273 ? 9.43 12.141 2.566 1 74.12 273 GLN B O 1
ATOM 5473 N N . ILE B 1 274 ? 10.656 12.914 4.27 1 78.88 274 ILE B N 1
ATOM 5474 C CA . ILE B 1 274 ? 9.656 12.469 5.234 1 78.88 274 ILE B CA 1
ATOM 5475 C C . ILE B 1 274 ? 8.453 13.398 5.203 1 78.88 274 ILE B C 1
ATOM 5477 O O . ILE B 1 274 ? 7.305 12.938 5.195 1 78.88 274 ILE B O 1
ATOM 5481 N N . HIS B 1 275 ? 8.773 14.656 5.273 1 69.06 275 HIS B N 1
ATOM 5482 C CA . HIS B 1 275 ? 7.703 15.625 5.441 1 69.06 275 HIS B CA 1
ATOM 5483 C C . HIS B 1 275 ? 7.203 16.141 4.094 1 69.06 275 HIS B C 1
ATOM 5485 O O . HIS B 1 275 ? 6.168 16.797 4.023 1 69.06 275 HIS B O 1
ATOM 5491 N N . ARG B 1 276 ? 7.781 15.766 3.242 1 53.22 276 ARG B N 1
ATOM 5492 C CA . ARG B 1 276 ? 7.418 16.125 1.878 1 53.22 276 ARG B CA 1
ATOM 5493 C C . ARG B 1 276 ? 7.141 17.625 1.768 1 53.22 276 ARG B C 1
ATOM 5495 O O . ARG B 1 276 ? 6.145 18.031 1.17 1 53.22 276 ARG B O 1
ATOM 5502 N N . VAL B 1 277 ? 7.461 18.594 2.916 1 49.44 277 VAL B N 1
ATOM 5503 C CA . VAL B 1 277 ? 7.129 20.016 2.959 1 49.44 277 VAL B CA 1
ATOM 5504 C C . VAL B 1 277 ? 8.406 20.844 2.912 1 49.44 277 VAL B C 1
ATOM 5506 O O . VAL B 1 277 ? 9.391 20.516 3.582 1 49.44 277 VAL B O 1
ATOM 5509 N N . PRO B 1 278 ? 8.492 21.734 1.915 1 44.62 278 PRO B N 1
ATOM 5510 C CA . PRO B 1 278 ? 9.664 22.594 2.004 1 44.62 278 PRO B CA 1
ATOM 5511 C C . PRO B 1 278 ? 9.633 23.516 3.225 1 44.62 278 PRO B C 1
ATOM 5513 O O . PRO B 1 278 ? 8.555 23.906 3.68 1 44.62 278 PRO B O 1
ATOM 5516 N N . PRO B 1 279 ? 10.781 23.688 4.047 1 41.25 279 PRO B N 1
ATOM 5517 C CA . PRO B 1 279 ? 10.945 24.562 5.207 1 41.25 279 PRO B CA 1
ATOM 5518 C C . PRO B 1 279 ? 10.602 26.031 4.898 1 41.25 279 PRO B C 1
ATOM 5520 O O . PRO B 1 279 ? 10.75 26.469 3.758 1 41.25 279 PRO B O 1
ATOM 5523 N N . ARG B 1 280 ? 9.609 26.562 5.539 1 35.66 280 ARG B N 1
ATOM 5524 C CA . ARG B 1 280 ? 9.25 27.969 5.426 1 35.66 280 ARG B CA 1
ATOM 5525 C C . ARG B 1 280 ? 10.422 28.875 5.805 1 35.66 280 ARG B C 1
ATOM 5527 O O . ARG B 1 280 ? 10.688 29.859 5.129 1 35.66 280 ARG B O 1
ATOM 5534 N N . SER B 1 281 ? 10.773 28.672 7.184 1 37.44 281 SER B N 1
ATOM 5535 C CA . SER B 1 281 ? 10.906 29.875 8 1 37.44 281 SER B CA 1
ATOM 5536 C C . SER B 1 281 ? 12.227 30.594 7.719 1 37.44 281 SER B C 1
ATOM 5538 O O . SER B 1 281 ? 13.297 29.984 7.781 1 37.44 281 SER B O 1
ATOM 5540 N N . THR B 1 282 ? 12.156 31.453 6.965 1 34.47 282 THR B N 1
ATOM 5541 C CA . THR B 1 282 ? 13.406 32.188 6.777 1 34.47 282 THR B CA 1
ATOM 5542 C C . THR B 1 282 ? 13.938 32.688 8.109 1 34.47 282 THR B C 1
ATOM 5544 O O . THR B 1 282 ? 14.961 33.375 8.156 1 34.47 282 THR B O 1
ATOM 5547 N N . GLN B 1 283 ? 13.055 33.031 9.195 1 36.75 283 GLN B N 1
ATOM 5548 C CA . GLN B 1 283 ? 13.812 34 9.969 1 36.75 283 GLN B CA 1
ATOM 5549 C C . GLN B 1 283 ? 15.039 33.344 10.609 1 36.75 283 GLN B C 1
ATOM 5551 O O . GLN B 1 283 ? 15.055 32.156 10.867 1 36.75 283 GLN B O 1
ATOM 5556 N N . GLY B 1 284 ? 16.156 34.062 10.883 1 39.41 284 GLY B N 1
ATOM 5557 C CA . GLY B 1 284 ? 17.562 33.969 11.266 1 39.41 284 GLY B CA 1
ATOM 5558 C C . GLY B 1 284 ? 17.812 33.031 12.414 1 39.41 284 GLY B C 1
ATOM 5559 O O . GLY B 1 284 ? 18.781 32.25 12.398 1 39.41 284 GLY B O 1
ATOM 5560 N N . ASN B 1 285 ? 17.234 33.219 13.664 1 40.31 285 ASN B N 1
ATOM 5561 C CA . ASN B 1 285 ? 17.875 32.688 14.859 1 40.31 285 ASN B CA 1
ATOM 5562 C C . ASN B 1 285 ? 17.469 31.234 15.109 1 40.31 285 ASN B C 1
ATOM 5564 O O . ASN B 1 285 ? 16.328 30.969 15.492 1 40.31 285 ASN B O 1
ATOM 5568 N N . TYR B 1 286 ? 18.188 30.25 14.57 1 46.44 286 TYR B N 1
ATOM 5569 C CA . TYR B 1 286 ? 17.953 28.828 14.836 1 46.44 286 TYR B CA 1
ATOM 5570 C C . TYR B 1 286 ? 18.766 28.359 16.047 1 46.44 286 TYR B C 1
ATOM 5572 O O . TYR B 1 286 ? 19.766 29 16.406 1 46.44 286 TYR B O 1
ATOM 5580 N N . GLY B 1 287 ? 18.156 27.719 17.141 1 51.28 287 GLY B N 1
ATOM 5581 C CA . GLY B 1 287 ? 18.781 27.141 18.312 1 51.28 287 GLY B CA 1
ATOM 5582 C C . GLY B 1 287 ? 17.844 26.297 19.156 1 51.28 287 GLY B C 1
ATOM 5583 O O . GLY B 1 287 ? 16.656 26.203 18.844 1 51.28 287 GLY B O 1
ATOM 5584 N N . ASP B 1 288 ? 18.328 25.547 20.094 1 55.28 288 ASP B N 1
ATOM 5585 C CA . ASP B 1 288 ? 17.656 24.641 21.016 1 55.28 288 ASP B CA 1
ATOM 5586 C C . ASP B 1 288 ? 16.453 25.328 21.672 1 55.28 288 ASP B C 1
ATOM 5588 O O . ASP B 1 288 ? 15.406 24.719 21.844 1 55.28 288 ASP B O 1
ATOM 5592 N N . LYS B 1 289 ? 16.641 26.594 21.938 1 53.5 289 LYS B N 1
ATOM 5593 C CA . LYS B 1 289 ? 15.602 27.312 22.672 1 53.5 289 LYS B CA 1
ATOM 5594 C C . LYS B 1 289 ? 14.328 27.438 21.828 1 53.5 289 LYS B C 1
ATOM 5596 O O . LYS B 1 289 ? 13.219 27.266 22.344 1 53.5 289 LYS B O 1
ATOM 5601 N N . ARG B 1 290 ? 14.531 27.516 20.688 1 56.53 290 ARG B N 1
ATOM 5602 C CA . ARG B 1 290 ? 13.375 27.734 19.828 1 56.53 290 ARG B CA 1
ATOM 5603 C C . ARG B 1 290 ? 12.633 26.422 19.578 1 56.53 290 ARG B C 1
ATOM 5605 O O . ARG B 1 290 ? 11.398 26.422 19.469 1 56.53 290 ARG B O 1
ATOM 5612 N N . LEU B 1 291 ? 13.391 25.438 19.531 1 58.25 291 LEU B N 1
ATOM 5613 C CA . LEU B 1 291 ? 12.719 24.141 19.406 1 58.25 291 LEU B CA 1
ATOM 5614 C C . LEU B 1 291 ? 11.844 23.859 20.625 1 58.25 291 LEU B C 1
ATOM 5616 O O . LEU B 1 291 ? 10.719 23.375 20.484 1 58.25 291 LEU B O 1
ATOM 5620 N N . LEU B 1 292 ? 12.359 24.297 21.766 1 61.44 292 LEU B N 1
ATOM 5621 C CA . LEU B 1 292 ? 11.594 24.109 22.984 1 61.44 292 LEU B CA 1
ATOM 5622 C C . LEU B 1 292 ? 10.328 24.969 22.969 1 61.44 292 LEU B C 1
ATOM 5624 O O . LEU B 1 292 ? 9.266 24.531 23.406 1 61.44 292 LEU B O 1
ATOM 5628 N N . GLU B 1 293 ? 10.391 26.125 22.469 1 58.91 293 GLU B N 1
ATOM 5629 C CA . GLU B 1 293 ? 9.242 27.016 22.375 1 58.91 293 GLU B CA 1
ATOM 5630 C C . GLU B 1 293 ? 8.195 26.453 21.406 1 58.91 293 GLU B C 1
ATOM 5632 O O . GLU B 1 293 ? 6.996 26.516 21.688 1 58.91 293 GLU B O 1
ATOM 5637 N N . GLU B 1 294 ? 8.742 25.984 20.344 1 59.56 294 GLU B N 1
ATOM 5638 C CA . GLU B 1 294 ? 7.836 25.359 19.375 1 59.56 294 GLU B CA 1
ATOM 5639 C C . GLU B 1 294 ? 7.102 24.172 20 1 59.56 294 GLU B C 1
ATOM 5641 O O . GLU B 1 294 ? 5.895 24.016 19.797 1 59.56 294 GLU B O 1
ATOM 5646 N N . LEU B 1 295 ? 7.824 23.453 20.766 1 59.19 295 LEU B N 1
ATOM 5647 C CA . LEU B 1 295 ? 7.227 22.297 21.438 1 59.19 295 LEU B CA 1
ATOM 5648 C C . LEU B 1 295 ? 6.141 22.75 22.422 1 59.19 295 LEU B C 1
ATOM 5650 O O . LEU B 1 295 ? 5.082 22.125 22.5 1 59.19 295 LEU B O 1
ATOM 5654 N N . ARG B 1 296 ? 6.449 23.75 23.141 1 55.81 296 ARG B N 1
ATOM 5655 C CA . ARG B 1 296 ? 5.473 24.281 24.078 1 55.81 296 ARG B CA 1
ATOM 5656 C C . ARG B 1 296 ? 4.215 24.75 23.359 1 55.81 296 ARG B C 1
ATOM 5658 O O . ARG B 1 296 ? 3.1 24.484 23.812 1 55.81 296 ARG B O 1
ATOM 5665 N N . PHE B 1 297 ? 4.453 25.359 22.297 1 50.66 297 PHE B N 1
ATOM 5666 C CA . PHE B 1 297 ? 3.34 25.844 21.484 1 50.66 297 PHE B CA 1
ATOM 5667 C C . PHE B 1 297 ? 2.477 24.688 21 1 50.66 297 PHE B C 1
ATOM 5669 O O . PHE B 1 297 ? 1.248 24.75 21.094 1 50.66 297 PHE B O 1
ATOM 5676 N N . MET B 1 298 ? 3.033 23.688 20.484 1 54.44 298 MET B N 1
ATOM 5677 C CA . MET B 1 298 ? 2.312 22.531 19.938 1 54.44 298 MET B CA 1
ATOM 5678 C C . MET B 1 298 ? 1.508 21.844 21.047 1 54.44 298 MET B C 1
ATOM 5680 O O . MET B 1 298 ? 0.376 21.422 20.812 1 54.44 298 MET B O 1
ATOM 5684 N N . LYS B 1 299 ? 2.068 21.812 22.156 1 53.41 299 LYS B N 1
ATOM 5685 C CA . LYS B 1 299 ? 1.384 21.172 23.266 1 53.41 299 LYS B CA 1
ATOM 5686 C C . LYS B 1 299 ? 0.105 21.906 23.641 1 53.41 299 LYS B C 1
ATOM 5688 O O . LYS B 1 299 ? -0.883 21.297 24.047 1 53.41 299 LYS B O 1
ATOM 5693 N N . MET B 1 300 ? 0.208 23.109 23.516 1 48.62 300 MET B N 1
ATOM 5694 C CA . MET B 1 300 ? -0.916 23.953 23.922 1 48.62 300 MET B CA 1
ATOM 5695 C C . MET B 1 300 ? -2.037 23.891 22.891 1 48.62 300 MET B C 1
ATOM 5697 O O . MET B 1 300 ? -3.213 24.031 23.234 1 48.62 300 MET B O 1
ATOM 5701 N N . TYR B 1 301 ? -1.559 23.531 21.75 1 43.09 301 TYR B N 1
ATOM 5702 C CA . TYR B 1 301 ? -2.539 23.75 20.703 1 43.09 301 TYR B CA 1
ATOM 5703 C C . TYR B 1 301 ? -3.002 22.438 20.094 1 43.09 301 TYR B C 1
ATOM 5705 O O . TYR B 1 301 ? -3.957 22.391 19.312 1 43.09 301 TYR B O 1
ATOM 5713 N N . VAL B 1 302 ? -2.219 21.453 20.406 1 51.22 302 VAL B N 1
ATOM 5714 C CA . VAL B 1 302 ? -2.604 20.156 19.844 1 51.22 302 VAL B CA 1
ATOM 5715 C C . VAL B 1 302 ? -3.252 19.297 20.922 1 51.22 302 VAL B C 1
ATOM 5717 O O . VAL B 1 302 ? -2.768 19.234 22.062 1 51.22 302 VAL B O 1
ATOM 5720 N N . ASP B 1 303 ? -4.375 18.859 20.656 1 53.66 303 ASP B N 1
ATOM 5721 C CA . ASP B 1 303 ? -5.098 18.016 21.609 1 53.66 303 ASP B CA 1
ATOM 5722 C C . ASP B 1 303 ? -4.352 16.719 21.859 1 53.66 303 ASP B C 1
ATOM 5724 O O . ASP B 1 303 ? -4.414 16.172 22.969 1 53.66 303 ASP B O 1
ATOM 5728 N N . GLU B 1 304 ? -3.57 16.422 20.922 1 63.88 304 GLU B N 1
ATOM 5729 C CA . GLU B 1 304 ? -2.846 15.164 21.094 1 63.88 304 GLU B CA 1
ATOM 5730 C C . GLU B 1 304 ? -1.538 15.383 21.859 1 63.88 304 GLU B C 1
ATOM 5732 O O . GLU B 1 304 ? -1.008 16.5 21.875 1 63.88 304 GLU B O 1
ATOM 5737 N N . LYS B 1 305 ? -1.099 14.398 22.516 1 73.88 305 LYS B N 1
ATOM 5738 C CA . LYS B 1 305 ? 0.189 14.414 23.203 1 73.88 305 LYS B CA 1
ATOM 5739 C C . LYS B 1 305 ? 1.338 14.602 22.219 1 73.88 305 LYS B C 1
ATOM 5741 O O . LYS B 1 305 ? 1.32 14.039 21.109 1 73.88 305 LYS B O 1
ATOM 5746 N N . VAL B 1 306 ? 2.229 15.555 22.562 1 77.56 306 VAL B N 1
ATOM 5747 C CA . VAL B 1 306 ? 3.414 15.781 21.734 1 77.56 306 VAL B CA 1
ATOM 5748 C C . VAL B 1 306 ? 4.641 15.18 22.422 1 77.56 306 VAL B C 1
ATOM 5750 O O . VAL B 1 306 ? 4.871 15.406 23.609 1 77.56 306 VAL B O 1
ATOM 5753 N N . VAL B 1 307 ? 5.336 14.391 21.656 1 87.62 307 VAL B N 1
ATOM 5754 C CA . VAL B 1 307 ? 6.543 13.742 22.156 1 87.62 307 VAL B CA 1
ATOM 5755 C C . VAL B 1 307 ? 7.766 14.289 21.406 1 87.62 307 VAL B C 1
ATOM 5757 O O . VAL B 1 307 ? 7.801 14.281 20.172 1 87.62 307 VAL B O 1
ATOM 5760 N N . PHE B 1 308 ? 8.711 14.75 22.234 1 87.44 308 PHE B N 1
ATOM 5761 C CA . PHE B 1 308 ? 9.945 15.266 21.641 1 87.44 308 PHE B CA 1
ATOM 5762 C C . PHE B 1 308 ? 11.023 14.188 21.625 1 87.44 308 PHE B C 1
ATOM 5764 O O . PHE B 1 308 ? 11.227 13.492 22.625 1 87.44 308 PHE B O 1
ATOM 5771 N N . VAL B 1 309 ? 11.664 14 20.469 1 92.75 309 VAL B N 1
ATOM 5772 C CA . VAL B 1 309 ? 12.727 13.008 20.328 1 92.75 309 VAL B CA 1
ATOM 5773 C C . VAL B 1 309 ? 14.055 13.711 20.031 1 92.75 309 VAL B C 1
ATOM 5775 O O . VAL B 1 309 ? 14.141 14.516 19.094 1 92.75 309 VAL B O 1
ATOM 5778 N N . THR B 1 310 ? 15.133 13.383 20.828 1 91.94 310 THR B N 1
ATOM 5779 C CA . THR B 1 310 ? 16.438 14.016 20.656 1 91.94 310 THR B CA 1
ATOM 5780 C C . THR B 1 310 ? 17.562 13.055 21.047 1 91.94 310 THR B C 1
ATOM 5782 O O . THR B 1 310 ? 17.328 12.094 21.781 1 91.94 310 THR B O 1
ATOM 5785 N N . GLY B 1 311 ? 18.688 13.234 20.422 1 90.56 311 GLY B N 1
ATOM 5786 C CA . GLY B 1 311 ? 19.875 12.508 20.828 1 90.56 311 GLY B CA 1
ATOM 5787 C C . GLY B 1 311 ? 20.719 13.266 21.844 1 90.56 311 GLY B C 1
ATOM 5788 O O . GLY B 1 311 ? 21.75 12.766 22.297 1 90.56 311 GLY B O 1
ATOM 5789 N N . ASP B 1 312 ? 20.281 14.438 22.172 1 85.31 312 ASP B N 1
ATOM 5790 C CA . ASP B 1 312 ? 20.984 15.289 23.109 1 85.31 312 ASP B CA 1
ATOM 5791 C C . ASP B 1 312 ? 20.375 15.18 24.516 1 85.31 312 ASP B C 1
ATOM 5793 O O . ASP B 1 312 ? 19.266 15.641 24.75 1 85.31 312 ASP B O 1
ATOM 5797 N N . ARG B 1 313 ? 21.234 14.766 25.391 1 83.12 313 ARG B N 1
ATOM 5798 C CA . ARG B 1 313 ? 20.75 14.523 26.75 1 83.12 313 ARG B CA 1
ATOM 5799 C C . ARG B 1 313 ? 20.375 15.836 27.438 1 83.12 313 ARG B C 1
ATOM 5801 O O . ARG B 1 313 ? 19.359 15.914 28.125 1 83.12 313 ARG B O 1
ATOM 5808 N N . GLU B 1 314 ? 21.141 16.75 27.266 1 78.56 314 GLU B N 1
ATOM 5809 C CA . GLU B 1 314 ? 20.875 18.031 27.922 1 78.56 314 GLU B CA 1
ATOM 5810 C C . GLU B 1 314 ? 19.594 18.656 27.406 1 78.56 314 GLU B C 1
ATOM 5812 O O . GLU B 1 314 ? 18.75 19.094 28.188 1 78.56 314 GLU B O 1
ATOM 5817 N N . LEU B 1 315 ? 19.5 18.641 26.109 1 81.12 315 LEU B N 1
ATOM 5818 C CA . LEU B 1 315 ? 18.297 19.188 25.516 1 81.12 315 LEU B CA 1
ATOM 5819 C C . LEU B 1 315 ? 17.078 18.359 25.906 1 81.12 315 LEU B C 1
ATOM 5821 O O . LEU B 1 315 ? 16 18.906 26.172 1 81.12 315 LEU B O 1
ATOM 5825 N N . GLY B 1 316 ? 17.25 17.109 25.953 1 83 316 GLY B N 1
ATOM 5826 C CA . GLY B 1 316 ? 16.172 16.219 26.344 1 83 316 GLY B CA 1
ATOM 5827 C C . GLY B 1 316 ? 15.672 16.453 27.75 1 83 316 GLY B C 1
ATOM 5828 O O . GLY B 1 316 ? 1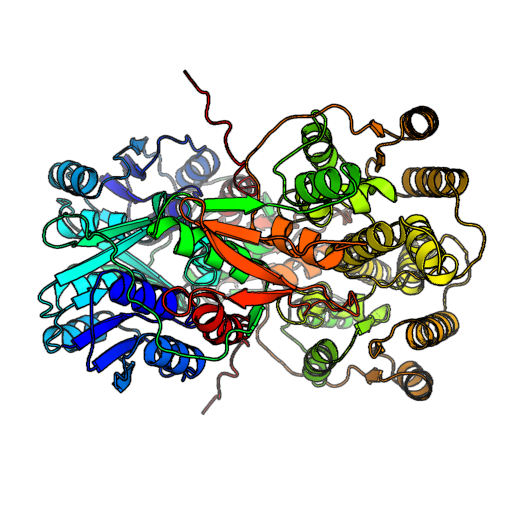4.461 16.484 27.984 1 83 316 GLY B O 1
ATOM 5829 N N . ASN B 1 317 ? 16.562 16.688 28.594 1 76.75 317 ASN B N 1
ATOM 5830 C CA . ASN B 1 317 ? 16.188 16.953 29.984 1 76.75 317 ASN B CA 1
ATOM 5831 C C . ASN B 1 317 ? 15.414 18.266 30.109 1 76.75 317 ASN B C 1
ATOM 5833 O O . ASN B 1 317 ? 14.43 18.344 30.844 1 76.75 317 ASN B O 1
ATOM 5837 N N . LYS B 1 318 ? 15.828 19.234 29.406 1 71.81 318 LYS B N 1
ATOM 5838 C CA . LYS B 1 318 ? 15.125 20.516 29.406 1 71.81 318 LYS B CA 1
ATOM 5839 C C . LYS B 1 318 ? 13.719 20.359 28.828 1 71.81 318 LYS B C 1
ATOM 5841 O O . LYS B 1 318 ? 12.766 20.938 29.359 1 71.81 318 LYS B O 1
ATOM 5846 N N . ALA B 1 319 ? 13.656 19.562 27.766 1 77.94 319 ALA B N 1
ATOM 5847 C CA . ALA B 1 319 ? 12.383 19.391 27.062 1 77.94 319 ALA B CA 1
ATOM 5848 C C . ALA B 1 319 ? 11.414 18.562 27.891 1 77.94 319 ALA B C 1
ATOM 5850 O O . ALA B 1 319 ? 10.195 18.75 27.812 1 77.94 319 ALA B O 1
ATOM 5851 N N . SER B 1 320 ? 11.914 17.688 28.734 1 77.56 320 SER B N 1
ATOM 5852 C CA . SER B 1 320 ? 11.094 16.766 29.516 1 77.56 320 SER B CA 1
ATOM 5853 C C . SER B 1 320 ? 10.211 17.531 30.5 1 77.56 320 SER B C 1
ATOM 5855 O O . SER B 1 320 ? 9.18 17.016 30.953 1 77.56 320 SER B O 1
ATOM 5857 N N . ALA B 1 321 ? 10.594 18.719 30.75 1 66.44 321 ALA B N 1
ATOM 5858 C CA . ALA B 1 321 ? 9.797 19.547 31.656 1 66.44 321 ALA B CA 1
ATOM 5859 C C . ALA B 1 321 ? 8.523 20.031 30.969 1 66.44 321 ALA B C 1
ATOM 5861 O O . ALA B 1 321 ? 7.551 20.391 31.641 1 66.44 321 ALA B O 1
ATOM 5862 N N . HIS B 1 322 ? 8.516 20.047 29.75 1 64.44 322 HIS B N 1
ATOM 5863 C CA . HIS B 1 322 ? 7.418 20.672 29.016 1 64.44 322 HIS B CA 1
ATOM 5864 C C . HIS B 1 322 ? 6.648 19.641 28.188 1 64.44 322 HIS B C 1
ATOM 5866 O O . HIS B 1 322 ? 5.477 19.859 27.875 1 64.44 322 HIS B O 1
ATOM 5872 N N . ALA B 1 323 ? 7.352 18.594 27.797 1 72.94 323 ALA B N 1
ATOM 5873 C CA . ALA B 1 323 ? 6.727 17.609 26.906 1 72.94 323 ALA B CA 1
ATOM 5874 C C . ALA B 1 323 ? 7.27 16.203 27.172 1 72.94 323 ALA B C 1
ATOM 5876 O O . ALA B 1 323 ? 8.359 16.047 27.734 1 72.94 323 ALA B O 1
ATOM 5877 N N . ASP B 1 324 ? 6.496 15.312 26.953 1 85 324 ASP B N 1
ATOM 5878 C CA . ASP B 1 324 ? 7.016 13.953 26.938 1 85 324 ASP B CA 1
ATOM 5879 C C . ASP B 1 324 ? 8.203 13.836 25.984 1 85 324 ASP B C 1
ATOM 5881 O O . ASP B 1 324 ? 8.18 14.375 24.875 1 85 324 ASP B O 1
ATOM 5885 N N . THR B 1 325 ? 9.312 13.258 26.5 1 87.69 325 THR B N 1
ATOM 5886 C CA . THR B 1 325 ? 10.562 13.289 25.75 1 87.69 325 THR B CA 1
ATOM 5887 C C . THR B 1 325 ? 11.195 11.906 25.688 1 87.69 325 THR B C 1
ATOM 5889 O O . THR B 1 325 ? 11.203 11.18 26.688 1 87.69 325 THR B O 1
ATOM 5892 N N . VAL B 1 326 ? 11.648 11.562 24.5 1 92.88 326 VAL B N 1
ATOM 5893 C CA . VAL B 1 326 ? 12.453 10.367 24.312 1 92.88 326 VAL B CA 1
ATOM 5894 C C . VAL B 1 326 ? 13.891 10.758 23.953 1 92.88 326 VAL B C 1
ATOM 5896 O O . VAL B 1 326 ? 14.117 11.477 22.984 1 92.88 326 VAL B O 1
ATOM 5899 N N . ILE B 1 327 ? 14.789 10.289 24.797 1 91.19 327 ILE B N 1
ATOM 5900 C CA . ILE B 1 327 ? 16.203 10.516 24.516 1 91.19 327 ILE B CA 1
ATOM 5901 C C . ILE B 1 327 ? 16.812 9.273 23.875 1 91.19 327 ILE B C 1
ATOM 5903 O O . ILE B 1 327 ? 16.812 8.195 24.469 1 91.19 327 ILE B O 1
ATOM 5907 N N . LEU B 1 328 ? 17.312 9.445 22.641 1 93.88 328 LEU B N 1
ATOM 5908 C CA . LEU B 1 328 ? 17.953 8.344 21.922 1 93.88 328 LEU B CA 1
ATOM 5909 C C . LEU B 1 328 ? 19.328 8.047 22.484 1 93.88 328 LEU B C 1
ATOM 5911 O O . LEU B 1 328 ? 20.234 8.883 22.406 1 93.88 328 LEU B O 1
ATOM 5915 N N . GLU B 1 329 ? 19.406 6.906 23.094 1 90.56 329 GLU B N 1
ATOM 5916 C CA . GLU B 1 329 ? 20.656 6.484 23.719 1 90.56 329 GLU B CA 1
ATOM 5917 C C . GLU B 1 329 ? 20.891 4.988 23.516 1 90.56 329 GLU B C 1
ATOM 5919 O O . GLU B 1 329 ? 20 4.27 23.047 1 90.56 329 GLU B O 1
ATOM 5924 N N . GLY B 1 330 ? 22.203 4.668 23.75 1 90.38 330 GLY B N 1
ATOM 5925 C CA . GLY B 1 330 ? 22.547 3.26 23.625 1 90.38 330 GLY B CA 1
ATOM 5926 C C . GLY B 1 330 ? 22.875 2.85 22.203 1 90.38 330 GLY B C 1
ATOM 5927 O O . GLY B 1 330 ? 22.766 3.658 21.281 1 90.38 330 GLY B O 1
ATOM 5928 N N . ARG B 1 331 ? 23.359 1.705 22.094 1 93.25 331 ARG B N 1
ATOM 5929 C CA . ARG B 1 331 ? 23.797 1.167 20.812 1 93.25 331 ARG B CA 1
ATOM 5930 C C . ARG B 1 331 ? 23.5 -0.327 20.719 1 93.25 331 ARG B C 1
ATOM 5932 O O . ARG B 1 331 ? 23.891 -1.099 21.594 1 93.25 331 ARG B O 1
ATOM 5939 N N . ARG B 1 332 ? 22.812 -0.706 19.75 1 94.44 332 ARG B N 1
ATOM 5940 C CA . ARG B 1 332 ? 22.562 -2.121 19.5 1 94.44 332 ARG B CA 1
ATOM 5941 C C . ARG B 1 332 ? 22.688 -2.441 18.016 1 94.44 332 ARG B C 1
ATOM 5943 O O . ARG B 1 332 ? 22.297 -1.634 17.172 1 94.44 332 ARG B O 1
ATOM 5950 N N . GLU B 1 333 ? 23.156 -3.574 17.766 1 94.38 333 GLU B N 1
ATOM 5951 C CA . GLU B 1 333 ? 23.25 -4.023 16.391 1 94.38 333 GLU B CA 1
ATOM 5952 C C . GLU B 1 333 ? 21.953 -4.672 15.922 1 94.38 333 GLU B C 1
ATOM 5954 O O . GLU B 1 333 ? 21.25 -5.305 16.719 1 94.38 333 GLU B O 1
ATOM 5959 N N . ASP B 1 334 ? 21.625 -4.461 14.719 1 93.81 334 ASP B N 1
ATOM 5960 C CA . ASP B 1 334 ? 20.406 -5.023 14.133 1 93.81 334 ASP B CA 1
ATOM 5961 C C . ASP B 1 334 ? 20.547 -5.207 12.625 1 93.81 334 ASP B C 1
ATOM 5963 O O . ASP B 1 334 ? 21.594 -4.91 12.055 1 93.81 334 ASP B O 1
ATOM 5967 N N . LYS B 1 335 ? 19.484 -5.797 12.062 1 90.75 335 LYS B N 1
ATOM 5968 C CA . LYS B 1 335 ? 19.438 -5.895 10.602 1 90.75 335 LYS B CA 1
ATOM 5969 C C . LYS B 1 335 ? 19.203 -4.531 9.969 1 90.75 335 LYS B C 1
ATOM 5971 O O . LYS B 1 335 ? 18.422 -3.725 10.484 1 90.75 335 LYS B O 1
ATOM 5976 N N . GLY B 1 336 ? 19.953 -4.309 8.883 1 93.69 336 GLY B N 1
ATOM 5977 C CA . GLY B 1 336 ? 19.828 -3.035 8.195 1 93.69 336 GLY B CA 1
ATOM 5978 C C . GLY B 1 336 ? 19.625 -3.182 6.699 1 93.69 336 GLY B C 1
ATOM 5979 O O . GLY B 1 336 ? 19.438 -4.293 6.199 1 93.69 336 GLY B O 1
ATOM 5980 N N . ASP B 1 337 ? 19.609 -2.074 6.113 1 94.44 337 ASP B N 1
ATOM 5981 C CA . ASP B 1 337 ? 19.406 -2.002 4.668 1 94.44 337 ASP B CA 1
ATOM 5982 C C . ASP B 1 337 ? 20.703 -1.612 3.955 1 94.44 337 ASP B C 1
ATOM 5984 O O . ASP B 1 337 ? 21.188 -0.487 4.105 1 94.44 337 ASP B O 1
ATOM 5988 N N . TRP B 1 338 ? 21.125 -2.439 3.189 1 95.31 338 TRP B N 1
ATOM 5989 C CA . TRP B 1 338 ? 22.406 -2.238 2.543 1 95.31 338 TRP B CA 1
ATOM 5990 C C . TRP B 1 338 ? 22.359 -1.069 1.566 1 95.31 338 TRP B C 1
ATOM 5992 O O . TRP B 1 338 ? 23.344 -0.341 1.403 1 95.31 338 TRP B O 1
ATOM 6002 N N . GLY B 1 339 ? 21.25 -0.93 0.863 1 95.69 339 GLY B N 1
ATOM 6003 C CA . GLY B 1 339 ? 21.109 0.181 -0.066 1 95.69 339 GLY B CA 1
ATOM 6004 C C . GLY B 1 339 ? 21.25 1.537 0.603 1 95.69 339 GLY B C 1
ATOM 6005 O O . GLY B 1 339 ? 21.969 2.406 0.115 1 95.69 339 GLY B O 1
ATOM 6006 N N . THR B 1 340 ? 20.625 1.638 1.702 1 93.44 340 THR B N 1
ATOM 6007 C CA . THR B 1 340 ? 20.703 2.879 2.463 1 93.44 340 THR B CA 1
ATOM 6008 C C . THR B 1 340 ? 22.141 3.115 2.955 1 93.44 340 THR B C 1
ATOM 6010 O O . THR B 1 340 ? 22.625 4.242 2.912 1 93.44 340 THR B O 1
ATOM 6013 N N . TYR B 1 341 ? 22.781 2.094 3.367 1 94.44 341 TYR B N 1
ATOM 6014 C CA . TYR B 1 341 ? 24.156 2.197 3.857 1 94.44 341 TYR B CA 1
ATOM 6015 C C . TYR B 1 341 ? 25.094 2.645 2.748 1 94.44 341 TYR B C 1
ATOM 6017 O O . TYR B 1 341 ? 25.875 3.592 2.926 1 94.44 341 TYR B O 1
ATOM 6025 N N . LEU B 1 342 ? 24.984 2.033 1.685 1 93.25 342 LEU B N 1
ATOM 6026 C CA . LEU B 1 342 ? 25.875 2.33 0.567 1 93.25 342 LEU B CA 1
ATOM 6027 C C . LEU B 1 342 ? 25.609 3.732 0.026 1 93.25 342 LEU B C 1
ATOM 6029 O O . LEU B 1 342 ? 26.547 4.449 -0.325 1 93.25 342 LEU B O 1
ATOM 6033 N N . GLU B 1 343 ? 24.391 4.078 -0.091 1 90.31 343 GLU B N 1
ATOM 6034 C CA . GLU B 1 343 ? 24.047 5.43 -0.524 1 90.31 343 GLU B CA 1
ATOM 6035 C C . GLU B 1 343 ? 24.641 6.477 0.415 1 90.31 343 GLU B C 1
ATOM 6037 O O . GLU B 1 343 ? 25.188 7.484 -0.036 1 90.31 343 GLU B O 1
ATOM 6042 N N . CYS B 1 344 ? 24.453 6.188 1.672 1 89.44 344 CYS B N 1
ATOM 6043 C CA . CYS B 1 344 ? 24.984 7.09 2.691 1 89.44 344 CYS B CA 1
ATOM 6044 C C . CYS B 1 344 ? 26.5 7.23 2.568 1 89.44 344 CYS B C 1
ATOM 6046 O O . CYS B 1 344 ? 27.016 8.344 2.611 1 89.44 344 CYS B O 1
ATOM 6048 N N . LEU B 1 345 ? 27.156 6.133 2.371 1 88.19 345 LEU B N 1
ATOM 6049 C CA . LEU B 1 345 ? 28.594 6.156 2.209 1 88.19 345 LEU B CA 1
ATOM 6050 C C . LEU B 1 345 ? 29 6.965 0.979 1 88.19 345 LEU B C 1
ATOM 6052 O O . LEU B 1 345 ? 30 7.688 1 1 88.19 345 LEU B O 1
ATOM 6056 N N . GLY B 1 346 ? 28.234 6.797 -0.056 1 84.69 346 GLY B N 1
ATOM 6057 C CA . GLY B 1 346 ? 28.5 7.539 -1.276 1 84.69 346 GLY B CA 1
ATOM 6058 C C . GLY B 1 346 ? 28.344 9.039 -1.115 1 84.69 346 GLY B C 1
ATOM 6059 O O . GLY B 1 346 ? 29.031 9.82 -1.766 1 84.69 346 GLY B O 1
ATOM 6060 N N . LYS B 1 347 ? 27.484 9.391 -0.279 1 79.81 347 LYS B N 1
ATOM 6061 C CA . LYS B 1 347 ? 27.203 10.805 -0.081 1 79.81 347 LYS B CA 1
ATOM 6062 C C . LYS B 1 347 ? 28.203 11.445 0.878 1 79.81 347 LYS B C 1
ATOM 6064 O O . LYS B 1 347 ? 28.516 12.633 0.76 1 79.81 347 LYS B O 1
ATOM 6069 N N . LEU B 1 348 ? 28.531 10.742 1.952 1 76.12 348 LEU B N 1
ATOM 6070 C CA . LEU B 1 348 ? 29.438 11.289 2.967 1 76.12 348 LEU B CA 1
ATOM 6071 C C . LEU B 1 348 ? 30.875 11.258 2.488 1 76.12 348 LEU B C 1
ATOM 6073 O O . LEU B 1 348 ? 31.719 12.016 2.984 1 76.12 348 LEU B O 1
ATOM 6077 N N . GLN B 1 349 ? 31.359 10.492 1.413 1 58.88 349 GLN B N 1
ATOM 6078 C CA . GLN B 1 349 ? 32.75 10.242 0.995 1 58.88 349 GLN B CA 1
ATOM 6079 C C . GLN B 1 349 ? 33.562 11.523 1.01 1 58.88 349 GLN B C 1
ATOM 6081 O O . GLN B 1 349 ? 33.438 12.352 0.104 1 58.88 349 GLN B O 1
ATOM 6086 N N . PHE B 1 350 ? 33.969 11.75 2.301 1 51.69 350 PHE B N 1
ATOM 6087 C CA . PHE B 1 350 ? 35 12.727 2.688 1 51.69 350 PHE B CA 1
ATOM 6088 C C . PHE B 1 350 ? 36.312 12.43 1.999 1 51.69 350 PHE B C 1
ATOM 6090 O O . PHE B 1 350 ? 36.469 11.383 1.366 1 51.69 350 PHE B O 1
ATOM 6097 N N . LYS B 1 351 ? 37.312 13.039 2.512 1 54.22 351 LYS B N 1
ATOM 6098 C CA . LYS B 1 351 ? 38.719 13.062 2.123 1 54.22 351 LYS B CA 1
ATOM 6099 C C . LYS B 1 351 ? 39.344 11.664 2.188 1 54.22 351 LYS B C 1
ATOM 6101 O O . LYS B 1 351 ? 39.188 10.969 3.191 1 54.22 351 LYS B O 1
ATOM 6106 N N . GLY B 1 352 ? 39.281 10.883 0.987 1 59.56 352 GLY B N 1
ATOM 6107 C CA . GLY B 1 352 ? 40.094 9.688 0.919 1 59.56 352 GLY B CA 1
ATOM 6108 C C . GLY B 1 352 ? 39.594 8.672 -0.092 1 59.56 352 GLY B C 1
ATOM 6109 O O . GLY B 1 352 ? 39.156 9.047 -1.184 1 59.56 352 GLY B O 1
ATOM 6110 N N . ARG B 1 353 ? 39.594 7.316 0.365 1 74.81 353 ARG B N 1
ATOM 6111 C CA . ARG B 1 353 ? 39.312 6.16 -0.482 1 74.81 353 ARG B CA 1
ATOM 6112 C C . ARG B 1 353 ? 37.812 5.906 -0.6 1 74.81 353 ARG B C 1
ATOM 6114 O O . ARG B 1 353 ? 37.062 6.18 0.335 1 74.81 353 ARG B O 1
ATOM 6121 N N . ASN B 1 354 ? 37.375 5.504 -1.81 1 87.5 354 ASN B N 1
ATOM 6122 C CA . ASN B 1 354 ? 36 5.164 -2.088 1 87.5 354 ASN B CA 1
ATOM 6123 C C . ASN B 1 354 ? 35.594 3.871 -1.39 1 87.5 354 ASN B C 1
ATOM 6125 O O . ASN B 1 354 ? 36.375 2.938 -1.285 1 87.5 354 ASN B O 1
ATOM 6129 N N . PRO B 1 355 ? 34.406 3.875 -0.882 1 90.94 355 PRO B N 1
ATOM 6130 C CA . PRO B 1 355 ? 33.875 2.607 -0.35 1 90.94 355 PRO B CA 1
ATOM 6131 C C . PRO B 1 355 ? 33.875 1.497 -1.398 1 90.94 355 PRO B C 1
ATOM 6133 O O . PRO B 1 355 ? 33.688 1.771 -2.588 1 90.94 355 PRO B O 1
ATOM 6136 N N . GLU B 1 356 ? 34.062 0.261 -0.845 1 94.12 356 GLU B N 1
ATOM 6137 C CA . GLU B 1 356 ? 34.188 -0.879 -1.75 1 94.12 356 GLU B CA 1
ATOM 6138 C C . GLU B 1 356 ? 33.25 -2.012 -1.329 1 94.12 356 GLU B C 1
ATOM 6140 O O . GLU B 1 356 ? 33 -2.221 -0.137 1 94.12 356 GLU B O 1
ATOM 6145 N N . ILE B 1 357 ? 32.719 -2.678 -2.35 1 97.12 357 ILE B N 1
ATOM 6146 C CA . ILE B 1 357 ? 32.062 -3.967 -2.141 1 97.12 357 ILE B CA 1
ATOM 6147 C C . ILE B 1 357 ? 33 -5.094 -2.553 1 97.12 357 ILE B C 1
ATOM 6149 O O . ILE B 1 357 ? 33.469 -5.152 -3.701 1 97.12 357 ILE B O 1
ATOM 6153 N N . ARG B 1 358 ? 33.219 -5.93 -1.564 1 97.69 358 ARG B N 1
ATOM 6154 C CA . ARG B 1 358 ? 34.125 -7.043 -1.811 1 97.69 358 ARG B CA 1
ATOM 6155 C C . ARG B 1 358 ? 33.375 -8.375 -1.812 1 97.69 358 ARG B C 1
ATOM 6157 O O . ARG B 1 358 ? 32.438 -8.57 -1.029 1 97.69 358 ARG B O 1
ATOM 6164 N N . VAL B 1 359 ? 33.812 -9.203 -2.74 1 97.94 359 VAL B N 1
ATOM 6165 C CA . VAL B 1 359 ? 33.312 -10.57 -2.803 1 97.94 359 VAL B CA 1
ATOM 6166 C C . VAL B 1 359 ? 34.469 -11.555 -2.631 1 97.94 359 VAL B C 1
ATOM 6168 O O . VAL B 1 359 ? 35.406 -11.547 -3.418 1 97.94 359 VAL B O 1
ATOM 6171 N N . ASN B 1 360 ? 34.406 -12.336 -1.602 1 97.19 360 ASN B N 1
ATOM 6172 C CA . ASN B 1 360 ? 35.469 -13.273 -1.275 1 97.19 360 ASN B CA 1
ATOM 6173 C C . ASN B 1 360 ? 36.812 -12.57 -1.174 1 97.19 3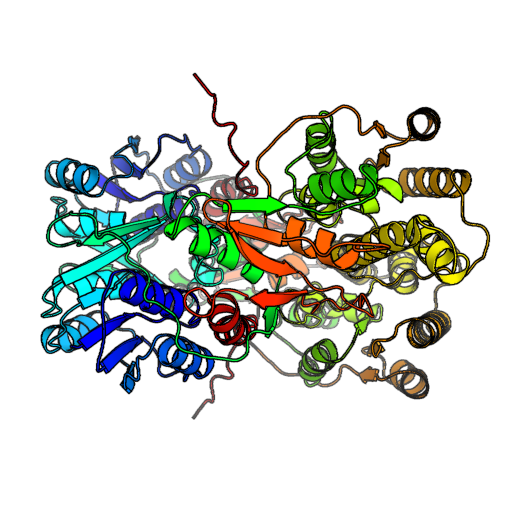60 ASN B C 1
ATOM 6175 O O . ASN B 1 360 ? 37.812 -13.047 -1.725 1 97.19 360 ASN B O 1
ATOM 6179 N N . GLY B 1 361 ? 36.781 -11.391 -0.618 1 95.31 361 GLY B N 1
ATOM 6180 C CA . GLY B 1 361 ? 38 -10.672 -0.328 1 95.31 361 GLY B CA 1
ATOM 6181 C C . GLY B 1 361 ? 38.469 -9.797 -1.474 1 95.31 361 GLY B C 1
ATOM 6182 O O . GLY B 1 361 ? 39.406 -8.992 -1.312 1 95.31 361 GLY B O 1
ATOM 6183 N N . GLU B 1 362 ? 37.844 -9.914 -2.623 1 96.81 362 GLU B N 1
ATOM 6184 C CA . GLU B 1 362 ? 38.219 -9.117 -3.789 1 96.81 362 GLU B CA 1
ATOM 6185 C C . GLU B 1 362 ? 37.25 -7.961 -4.008 1 96.81 362 GLU B C 1
ATOM 6187 O O . GLU B 1 362 ? 36.031 -8.141 -3.893 1 96.81 362 GLU B O 1
ATOM 6192 N N . THR B 1 363 ? 37.875 -6.852 -4.355 1 96.88 363 THR B N 1
ATOM 6193 C CA . THR B 1 363 ? 37.031 -5.703 -4.656 1 96.88 363 THR B CA 1
ATOM 6194 C C . THR B 1 363 ? 36.312 -5.891 -5.992 1 96.88 363 THR B C 1
ATOM 6196 O O . THR B 1 363 ? 36.969 -6.078 -7.027 1 96.88 363 THR B O 1
ATOM 6199 N N . VAL B 1 364 ? 35.031 -5.785 -5.965 1 98.12 364 VAL B N 1
ATOM 6200 C CA . VAL B 1 364 ? 34.25 -5.988 -7.168 1 98.12 364 VAL B CA 1
ATOM 6201 C C . VAL B 1 364 ? 33.625 -4.668 -7.605 1 98.12 364 VAL B C 1
ATOM 6203 O O . VAL B 1 364 ? 33.531 -4.383 -8.805 1 98.12 364 VAL B O 1
ATOM 6206 N N . VAL B 1 365 ? 33.188 -3.869 -6.625 1 97.69 365 VAL B N 1
ATOM 6207 C CA . VAL B 1 365 ? 32.531 -2.611 -6.922 1 97.69 365 VAL B CA 1
ATOM 6208 C C . VAL B 1 365 ? 33.062 -1.501 -6.035 1 97.69 365 VAL B C 1
ATOM 6210 O O . VAL B 1 365 ? 33.344 -1.72 -4.852 1 97.69 365 VAL B O 1
ATOM 6213 N N . VAL B 1 366 ? 33.219 -0.331 -6.625 1 95.69 366 VAL B N 1
ATOM 6214 C CA . VAL B 1 366 ? 33.594 0.876 -5.902 1 95.69 366 VAL B CA 1
ATOM 6215 C C . VAL B 1 366 ? 32.469 1.9 -5.961 1 95.69 366 VAL B C 1
ATOM 6217 O O . VAL B 1 366 ? 31.859 2.104 -7.016 1 95.69 366 VAL B O 1
ATOM 6220 N N . ILE B 1 367 ? 32.188 2.473 -4.84 1 93.5 367 ILE B N 1
ATOM 6221 C CA . ILE B 1 367 ? 31.156 3.523 -4.781 1 93.5 367 ILE B CA 1
ATOM 6222 C C . ILE B 1 367 ? 31.812 4.879 -5.047 1 93.5 367 ILE B C 1
ATOM 6224 O O . ILE B 1 367 ? 32.719 5.285 -4.328 1 93.5 367 ILE B O 1
ATOM 6228 N N . GLU B 1 368 ? 31.281 5.488 -6.008 1 88.19 368 GLU B N 1
ATOM 6229 C CA . GLU B 1 368 ? 31.891 6.766 -6.363 1 88.19 368 GLU B CA 1
ATOM 6230 C C . GLU B 1 368 ? 31.25 7.918 -5.598 1 88.19 368 GLU B C 1
ATOM 6232 O O . GLU B 1 368 ? 30.078 7.848 -5.227 1 88.19 368 GLU B O 1
ATOM 6237 N N . LYS B 1 369 ? 32.031 8.891 -5.469 1 73.5 369 LYS B N 1
ATOM 6238 C CA . LYS B 1 369 ? 31.578 10.078 -4.754 1 73.5 369 LYS B CA 1
ATOM 6239 C C . LYS B 1 369 ? 30.656 10.922 -5.621 1 73.5 369 LYS B C 1
ATOM 6241 O O . LYS B 1 369 ? 30.906 11.102 -6.812 1 73.5 369 LYS B O 1
ATOM 6246 N N . SER B 1 370 ? 29.516 11.227 -4.961 1 63.5 370 SER B N 1
ATOM 6247 C CA . SER B 1 370 ? 28.641 12.156 -5.668 1 63.5 370 SER B CA 1
ATOM 6248 C C . SER B 1 370 ? 29.141 13.594 -5.539 1 63.5 370 SER B C 1
ATOM 6250 O O . SER B 1 370 ? 29.438 14.055 -4.434 1 63.5 370 SER B O 1
ATOM 6252 N N . PRO B 1 371 ? 29.562 14.242 -6.656 1 56 371 PRO B N 1
ATOM 6253 C CA . PRO B 1 371 ? 30.078 15.617 -6.527 1 56 371 PRO B CA 1
ATOM 6254 C C . PRO B 1 371 ? 29.062 16.547 -5.867 1 56 371 PRO B C 1
ATOM 6256 O O . PRO B 1 371 ? 29.453 17.516 -5.191 1 56 371 PRO B O 1
ATOM 6259 N N . ASN B 1 372 ? 27.734 16.344 -6.188 1 50.22 372 ASN B N 1
ATOM 6260 C CA . ASN B 1 372 ? 26.719 17.25 -5.652 1 50.22 372 ASN B CA 1
ATOM 6261 C C . ASN B 1 372 ? 25.594 16.484 -4.961 1 50.22 372 ASN B C 1
ATOM 6263 O O . ASN B 1 372 ? 24.672 16.016 -5.617 1 50.22 372 ASN B O 1
ATOM 6267 N N . PRO B 1 373 ? 25.984 16.234 -3.662 1 52.03 373 PRO B N 1
ATOM 6268 C CA . PRO B 1 373 ? 24.844 15.594 -2.992 1 52.03 373 PRO B CA 1
ATOM 6269 C C . PRO B 1 373 ? 23.531 16.344 -3.193 1 52.03 373 PRO B C 1
ATOM 6271 O O . PRO B 1 373 ? 23.516 17.578 -3.1 1 52.03 373 PRO B O 1
ATOM 6274 N N . SER B 1 374 ? 22.734 15.883 -4.152 1 54.09 374 SER B N 1
ATOM 6275 C CA . SER B 1 374 ? 21.484 16.531 -4.535 1 54.09 374 SER B CA 1
ATOM 6276 C C . SER B 1 374 ? 20.344 16.156 -3.592 1 54.09 374 SER B C 1
ATOM 6278 O O . SER B 1 374 ? 20.344 15.055 -3.029 1 54.09 374 SER B O 1
ATOM 6280 N N . LEU B 1 375 ? 19.766 17.125 -3.125 1 56.16 375 LEU B N 1
ATOM 6281 C CA . LEU B 1 375 ? 18.516 16.953 -2.393 1 56.16 375 LEU B CA 1
ATOM 6282 C C . LEU B 1 375 ? 17.438 16.359 -3.293 1 56.16 375 LEU B C 1
ATOM 6284 O O . LEU B 1 375 ? 16.297 16.172 -2.863 1 56.16 375 LEU B O 1
ATOM 6288 N N . ASN B 1 376 ? 17.969 15.93 -4.395 1 56.28 376 ASN B N 1
ATOM 6289 C CA . ASN B 1 376 ? 17.016 15.422 -5.387 1 56.28 376 ASN B CA 1
ATOM 6290 C C . ASN B 1 376 ? 16.453 14.062 -4.984 1 56.28 376 ASN B C 1
ATOM 6292 O O . ASN B 1 376 ? 17.203 13.188 -4.543 1 56.28 376 ASN B O 1
ATOM 6296 N N . THR B 1 377 ? 15.211 13.969 -5 1 55.84 377 THR B N 1
ATOM 6297 C CA . THR B 1 377 ? 14.508 12.727 -4.684 1 55.84 377 THR B CA 1
ATOM 6298 C C . THR B 1 377 ? 14.938 11.602 -5.625 1 55.84 377 THR B C 1
ATOM 6300 O O . THR B 1 377 ? 14.805 10.422 -5.297 1 55.84 377 THR B O 1
ATOM 6303 N N . ASP B 1 378 ? 15.492 12.031 -6.762 1 62.59 378 ASP B N 1
ATOM 6304 C CA . ASP B 1 378 ? 15.898 11.031 -7.746 1 62.59 378 ASP B CA 1
ATOM 6305 C C . ASP B 1 378 ? 17.406 10.758 -7.664 1 62.59 378 ASP B C 1
ATOM 6307 O O . ASP B 1 378 ? 18.016 10.367 -8.656 1 62.59 378 ASP B O 1
ATOM 6311 N N . TYR B 1 379 ? 17.875 10.961 -6.555 1 70.5 379 TYR B N 1
ATOM 6312 C CA . TYR B 1 379 ? 19.312 10.75 -6.355 1 70.5 379 TYR B CA 1
ATOM 6313 C C . TYR B 1 379 ? 19.703 9.32 -6.68 1 70.5 379 TYR B C 1
ATOM 6315 O O . TYR B 1 379 ? 18.984 8.375 -6.344 1 70.5 379 TYR B O 1
ATOM 6323 N N . ARG B 1 380 ? 20.797 9.266 -7.391 1 84.88 380 ARG B N 1
ATOM 6324 C CA . ARG B 1 380 ? 21.391 7.98 -7.742 1 84.88 380 ARG B CA 1
ATOM 6325 C C . ARG B 1 380 ? 22.844 7.91 -7.309 1 84.88 380 ARG B C 1
ATOM 6327 O O . ARG B 1 380 ? 23.578 8.898 -7.395 1 84.88 380 ARG B O 1
ATOM 6334 N N . THR B 1 381 ? 23.203 6.805 -6.848 1 89.31 381 THR B N 1
ATOM 6335 C CA . THR B 1 381 ? 24.578 6.551 -6.48 1 89.31 381 THR B CA 1
ATOM 6336 C C . THR B 1 381 ? 25.359 5.961 -7.66 1 89.31 381 THR B C 1
ATOM 6338 O O . THR B 1 381 ? 24.891 5.023 -8.305 1 89.31 381 THR B O 1
ATOM 6341 N N . VAL B 1 382 ? 26.469 6.586 -7.875 1 91.88 382 VAL B N 1
ATOM 6342 C CA . VAL B 1 382 ? 27.281 6.082 -8.969 1 91.88 382 VAL B CA 1
ATOM 6343 C C . VAL B 1 382 ? 28.266 5.031 -8.445 1 91.88 382 VAL B C 1
ATOM 6345 O O . VAL B 1 382 ? 28.938 5.25 -7.434 1 91.88 382 VAL B O 1
ATOM 6348 N N . VAL B 1 383 ? 28.266 3.885 -9.148 1 96.38 383 VAL B N 1
ATOM 6349 C CA . VAL B 1 383 ? 29.188 2.818 -8.781 1 96.38 383 VAL B CA 1
ATOM 6350 C C . VAL B 1 383 ? 30.016 2.408 -9.992 1 96.38 383 VAL B C 1
ATOM 6352 O O . VAL B 1 383 ? 29.578 2.549 -11.133 1 96.38 383 VAL B O 1
ATOM 6355 N N . LYS B 1 384 ? 31.219 1.98 -9.711 1 96.75 384 LYS B N 1
ATOM 6356 C CA . LYS B 1 384 ? 32.094 1.445 -10.734 1 96.75 384 LYS B CA 1
ATOM 6357 C C . LYS B 1 384 ? 32.406 -0.027 -10.477 1 96.75 384 LYS B C 1
ATOM 6359 O O . LYS B 1 384 ? 32.969 -0.38 -9.43 1 96.75 384 LYS B O 1
ATOM 6364 N N . THR B 1 385 ? 32.094 -0.827 -11.438 1 98.19 385 THR B N 1
ATOM 6365 C CA . THR B 1 385 ? 32.375 -2.254 -11.312 1 98.19 385 THR B CA 1
ATOM 6366 C C . THR B 1 385 ? 33.75 -2.594 -11.883 1 98.19 385 THR B C 1
ATOM 6368 O O . THR B 1 385 ? 34.062 -2.271 -13.031 1 98.19 385 THR B O 1
ATOM 6371 N N . LEU B 1 386 ? 34.5 -3.256 -11.086 1 97.5 386 LEU B N 1
ATOM 6372 C CA . LEU B 1 386 ? 35.844 -3.576 -11.484 1 97.5 386 LEU B CA 1
ATOM 6373 C C . LEU B 1 386 ? 35.938 -4.957 -12.125 1 97.5 386 LEU B C 1
ATOM 6375 O O . LEU B 1 386 ? 36.812 -5.219 -12.945 1 97.5 386 LEU B O 1
ATOM 6379 N N . ARG B 1 387 ? 35.062 -5.84 -11.766 1 96.94 387 ARG B N 1
ATOM 6380 C CA . ARG B 1 387 ? 34.969 -7.16 -12.375 1 96.94 387 ARG B CA 1
ATOM 6381 C C . ARG B 1 387 ? 33.875 -7.191 -13.43 1 96.94 387 ARG B C 1
ATOM 6383 O O . ARG B 1 387 ? 32.688 -7.379 -13.094 1 96.94 387 ARG B O 1
ATOM 6390 N N . PRO B 1 388 ? 34.188 -7.199 -14.625 1 96.56 388 PRO B N 1
ATOM 6391 C CA . PRO B 1 388 ? 33.219 -7.035 -15.695 1 96.56 388 PRO B CA 1
ATOM 6392 C C . PRO B 1 388 ? 32.188 -8.156 -15.711 1 96.56 388 PRO B C 1
ATOM 6394 O O . PRO B 1 388 ? 31.016 -7.918 -16.047 1 96.56 388 PRO B O 1
ATOM 6397 N N . ASP B 1 389 ? 32.594 -9.367 -15.359 1 96.81 389 ASP B N 1
ATOM 6398 C CA . ASP B 1 389 ? 31.688 -10.508 -15.398 1 96.81 389 ASP B CA 1
ATOM 6399 C C . ASP B 1 389 ? 30.641 -10.414 -14.281 1 96.81 389 ASP B C 1
ATOM 6401 O O . ASP B 1 389 ? 29.625 -11.117 -14.305 1 96.81 389 ASP B O 1
ATOM 6405 N N . LEU B 1 390 ? 30.891 -9.531 -13.312 1 98.06 390 LEU B N 1
ATOM 6406 C CA . LEU B 1 390 ? 29.969 -9.344 -12.188 1 98.06 390 LEU B CA 1
ATOM 6407 C C . LEU B 1 390 ? 29.344 -7.957 -12.219 1 98.06 390 LEU B C 1
ATOM 6409 O O . LEU B 1 390 ? 28.953 -7.422 -11.18 1 98.06 390 LEU B O 1
ATOM 6413 N N . ASN B 1 391 ? 29.266 -7.418 -13.445 1 98.44 391 ASN B N 1
ATOM 6414 C CA . ASN B 1 391 ? 28.703 -6.074 -13.586 1 98.44 391 ASN B CA 1
ATOM 6415 C C . ASN B 1 391 ? 27.188 -6.09 -13.516 1 98.44 391 ASN B C 1
ATOM 6417 O O . ASN B 1 391 ? 26.516 -5.539 -14.398 1 98.44 391 ASN B O 1
ATOM 6421 N N . TYR B 1 392 ? 26.688 -6.625 -12.445 1 98.62 392 TYR B N 1
ATOM 6422 C CA . TYR B 1 392 ? 25.25 -6.676 -12.242 1 98.62 392 TYR B CA 1
ATOM 6423 C C . TYR B 1 392 ? 24.688 -5.289 -11.945 1 98.62 392 TYR B C 1
ATOM 6425 O O . TYR B 1 392 ? 23.484 -5.066 -12.047 1 98.62 392 TYR B O 1
ATOM 6433 N N . ALA B 1 393 ? 25.562 -4.371 -11.555 1 98.44 393 ALA B N 1
ATOM 6434 C CA . ALA B 1 393 ? 25.125 -2.984 -11.375 1 98.44 393 ALA B CA 1
ATOM 6435 C C . ALA B 1 393 ? 24.531 -2.434 -12.664 1 98.44 393 ALA B C 1
ATOM 6437 O O . ALA B 1 393 ? 23.5 -1.742 -12.633 1 98.44 393 ALA B O 1
ATOM 6438 N N . LYS B 1 394 ? 25.125 -2.82 -13.766 1 98.06 394 LYS B N 1
ATOM 6439 C CA . LYS B 1 394 ? 24.625 -2.344 -15.055 1 98.06 394 LYS B CA 1
ATOM 6440 C C . LYS B 1 394 ? 23.281 -2.988 -15.398 1 98.06 394 LYS B C 1
ATOM 6442 O O . LYS B 1 394 ? 22.422 -2.346 -16 1 98.06 394 LYS B O 1
ATOM 6447 N N . VAL B 1 395 ? 23.156 -4.219 -15.047 1 98.19 395 VAL B N 1
ATOM 6448 C CA . VAL B 1 395 ? 21.906 -4.926 -15.234 1 98.19 395 VAL B CA 1
ATOM 6449 C C . VAL B 1 395 ? 20.797 -4.238 -14.445 1 98.19 395 VAL B C 1
ATOM 6451 O O . VAL B 1 395 ? 19.703 -3.982 -14.969 1 98.19 395 VAL B O 1
ATOM 6454 N N . LEU B 1 396 ? 21.109 -3.877 -13.203 1 98 396 LEU B N 1
ATOM 6455 C CA . LEU B 1 396 ? 20.141 -3.234 -12.32 1 98 396 LEU B CA 1
ATOM 6456 C C . LEU B 1 396 ? 19.812 -1.823 -12.805 1 98 396 LEU B C 1
ATOM 6458 O O . LEU B 1 396 ? 18.672 -1.359 -12.664 1 98 396 LEU B O 1
ATOM 6462 N N . GLU B 1 397 ? 20.797 -1.183 -13.352 1 96.81 397 GLU B N 1
ATOM 6463 C CA . GLU B 1 397 ? 20.562 0.144 -13.914 1 96.81 397 GLU B CA 1
ATOM 6464 C C . GLU B 1 397 ? 19.531 0.095 -15.039 1 96.81 397 GLU B C 1
ATOM 6466 O O . GLU B 1 397 ? 18.672 0.981 -15.148 1 96.81 397 GLU B O 1
ATOM 6471 N N . ALA B 1 398 ? 19.594 -0.921 -15.773 1 96 398 ALA B N 1
ATOM 6472 C CA . ALA B 1 398 ? 18.641 -1.098 -16.875 1 96 398 ALA B CA 1
ATOM 6473 C C . ALA B 1 398 ? 17.25 -1.39 -16.344 1 96 398 ALA B C 1
ATOM 6475 O O . ALA B 1 398 ? 16.25 -0.972 -16.953 1 96 398 ALA B O 1
ATOM 6476 N N . LEU B 1 399 ? 17.156 -2.021 -15.211 1 95.56 399 LEU B N 1
ATOM 6477 C CA . LEU B 1 399 ? 15.875 -2.504 -14.695 1 95.56 399 LEU B CA 1
ATOM 6478 C C . LEU B 1 399 ? 15.18 -1.426 -13.875 1 95.56 399 LEU B C 1
ATOM 6480 O O . LEU B 1 399 ? 13.953 -1.459 -13.711 1 95.56 399 LEU B O 1
ATOM 6484 N N . GLN B 1 400 ? 15.859 -0.526 -13.141 1 90.12 400 GLN B N 1
ATOM 6485 C CA . GLN B 1 400 ? 15.273 0.388 -12.164 1 90.12 400 GLN B CA 1
ATOM 6486 C C . GLN B 1 400 ? 14.375 1.417 -12.844 1 90.12 400 GLN B C 1
ATOM 6488 O O . GLN B 1 400 ? 13.547 2.051 -12.195 1 90.12 400 GLN B O 1
ATOM 6493 N N . GLY B 1 401 ? 14.422 1.72 -14.109 1 67.06 401 GLY B N 1
ATOM 6494 C CA . GLY B 1 401 ? 13.578 2.691 -14.789 1 67.06 401 GLY B CA 1
ATOM 6495 C C . GLY B 1 401 ? 12.148 2.223 -14.961 1 67.06 401 GLY B C 1
ATOM 6496 O O . GLY B 1 401 ? 11.266 3.018 -15.289 1 67.06 401 GLY B O 1
ATOM 6497 N N . GLN B 1 402 ? 11.875 1.057 -14.758 1 57.47 402 GLN B N 1
ATOM 6498 C CA . GLN B 1 402 ? 10.586 0.495 -15.133 1 57.47 402 GLN B CA 1
ATOM 6499 C C . GLN B 1 402 ? 9.602 0.538 -13.969 1 57.47 402 GLN B C 1
ATOM 6501 O O . GLN B 1 402 ? 8.398 0.381 -14.164 1 57.47 402 GLN B O 1
ATOM 6506 N N . HIS B 1 403 ? 10.055 0.656 -12.789 1 50.03 403 HIS B N 1
ATOM 6507 C CA . HIS B 1 403 ? 9.172 0.464 -11.641 1 50.03 403 HIS B CA 1
ATOM 6508 C C . HIS B 1 403 ? 8.227 1.648 -11.469 1 50.03 403 HIS B C 1
ATOM 6510 O O . HIS B 1 403 ? 7.148 1.506 -10.883 1 50.03 403 HIS B O 1
ATOM 6516 N N . PHE B 1 404 ? 8.656 2.885 -11.625 1 42.19 404 PHE B N 1
ATOM 6517 C CA . PHE B 1 404 ? 7.926 3.975 -10.984 1 42.19 404 PHE B CA 1
ATOM 6518 C C . PHE B 1 404 ? 6.695 4.359 -11.797 1 42.19 404 PHE B C 1
ATOM 6520 O O . PHE B 1 404 ? 5.949 5.262 -11.422 1 42.19 404 PHE B O 1
ATOM 6527 N N . ARG B 1 405 ? 6.496 3.75 -12.828 1 35.91 405 ARG B N 1
ATOM 6528 C CA . ARG B 1 405 ? 5.414 4.406 -13.555 1 35.91 405 ARG B CA 1
ATOM 6529 C C . ARG B 1 405 ? 4.055 3.941 -13.047 1 35.91 405 ARG B C 1
ATOM 6531 O O . ARG B 1 405 ? 3.02 4.27 -13.633 1 35.91 405 ARG B O 1
ATOM 6538 N N . GLY B 1 406 ? 4.004 2.943 -12.242 1 33.34 406 GLY B N 1
ATOM 6539 C CA . GLY B 1 406 ? 2.643 2.52 -11.953 1 33.34 406 GLY B CA 1
ATOM 6540 C C . GLY B 1 406 ? 1.907 3.473 -11.031 1 33.34 406 GLY B C 1
ATOM 6541 O O . GLY B 1 406 ? 2.092 3.432 -9.812 1 33.34 406 GLY B O 1
ATOM 6542 N N . GLY B 1 407 ? 1.733 4.66 -11.336 1 30.95 407 GLY B N 1
ATOM 6543 C CA . GLY B 1 407 ? 0.836 5.578 -10.656 1 30.95 407 GLY B CA 1
ATOM 6544 C C . GLY B 1 407 ? -0.493 4.949 -10.289 1 30.95 407 GLY B C 1
ATOM 6545 O O . GLY B 1 407 ? -0.802 3.838 -10.719 1 30.95 407 GLY B O 1
ATOM 6546 N N . PRO B 1 408 ? -1.112 5.297 -9.211 1 29.48 408 PRO B N 1
ATOM 6547 C CA . PRO B 1 408 ? -2.436 4.734 -8.93 1 29.48 408 PRO B CA 1
ATOM 6548 C C . PRO B 1 408 ? -3.289 4.57 -10.188 1 29.48 408 PRO B C 1
ATOM 6550 O O . PRO B 1 408 ? -3.119 5.32 -11.148 1 29.48 408 PRO B O 1
ATOM 6553 N N . PRO B 1 409 ? -3.775 3.422 -10.414 1 28 409 PRO B N 1
ATOM 6554 C CA . PRO B 1 409 ? -4.617 3.219 -11.594 1 28 409 PRO B CA 1
ATOM 6555 C C . PRO B 1 409 ? -5.535 4.406 -11.875 1 28 409 PRO B C 1
ATOM 6557 O O . PRO B 1 409 ? -6.082 5.004 -10.945 1 28 409 PRO B O 1
ATOM 6560 N N . THR B 1 410 ? -5.246 5.094 -12.914 1 25.62 410 THR B N 1
ATOM 6561 C CA . THR B 1 410 ? -6.219 6.039 -13.453 1 25.62 410 THR B CA 1
ATOM 6562 C C . THR B 1 410 ? -7.594 5.395 -13.57 1 25.62 410 THR B C 1
ATOM 6564 O O . THR B 1 410 ? -7.719 4.258 -14.031 1 25.62 410 THR B O 1
ATOM 6567 N N . VAL B 1 411 ? -8.602 5.703 -12.797 1 26.19 411 VAL B N 1
ATOM 6568 C CA . VAL B 1 411 ? -10.016 5.418 -13.008 1 26.19 411 VAL B CA 1
ATOM 6569 C C . VAL B 1 411 ? -10.367 5.602 -14.484 1 26.19 411 VAL B C 1
ATOM 6571 O O . VAL B 1 411 ? -10.219 6.695 -15.031 1 26.19 411 VAL B O 1
ATOM 6574 N N . GLY B 1 412 ? -10.039 4.672 -15.375 1 23.03 412 GLY B N 1
ATOM 6575 C CA . GLY B 1 412 ? -10.414 4.676 -16.781 1 23.03 412 GLY B CA 1
ATOM 6576 C C . GLY B 1 412 ? -11.844 5.117 -17.016 1 23.03 412 GLY B C 1
ATOM 6577 O O . GLY B 1 412 ? -12.719 4.887 -16.188 1 23.03 412 GLY B O 1
ATOM 6578 N N . SER B 1 413 ? -12.008 6.113 -17.938 1 21.8 413 SER B N 1
ATOM 6579 C CA . SER B 1 413 ? -13.164 6.668 -18.641 1 21.8 413 SER B CA 1
ATOM 6580 C C . SER B 1 413 ? -13.961 5.578 -19.344 1 21.8 413 SER B C 1
ATOM 6582 O O . SER B 1 413 ? -13.414 4.832 -20.156 1 21.8 413 SER B O 1
ATOM 6584 N N . SER B 1 414 ? -14.867 4.867 -18.672 1 19.94 414 SER B N 1
ATOM 6585 C CA . SER B 1 414 ? -15.852 4.121 -19.453 1 19.94 414 SER B CA 1
ATOM 6586 C C . SER B 1 414 ? -16.438 4.973 -20.562 1 19.94 414 SER B C 1
ATOM 6588 O O . SER B 1 414 ? -16.969 6.059 -20.312 1 19.94 414 SER B O 1
ATOM 6590 N N . THR B 1 415 ? -15.852 4.926 -21.781 1 19.2 415 THR B N 1
ATOM 6591 C CA . THR B 1 415 ? -16.547 5.336 -23 1 19.2 415 THR B CA 1
ATOM 6592 C C . THR B 1 415 ? -17.906 4.656 -23.094 1 19.2 415 THR B C 1
ATOM 6594 O O . THR B 1 415 ? -18 3.426 -23.078 1 19.2 415 THR B O 1
ATOM 6597 N N . GLN B 1 416 ? -19.047 5.242 -22.734 1 17.17 416 GLN B N 1
ATOM 6598 C CA . GLN B 1 416 ? -20.375 4.969 -23.25 1 17.17 416 GLN B CA 1
ATOM 6599 C C . GLN B 1 416 ? -20.422 5.059 -24.766 1 17.17 416 GLN B C 1
ATOM 6601 O O . GLN B 1 416 ? -20.156 6.117 -25.344 1 17.17 416 GLN B O 1
ATOM 6606 N N . LYS B 1 417 ? -19.922 4.129 -25.656 1 17.7 417 LYS B N 1
ATOM 6607 C CA . LYS B 1 417 ? -20.875 3.871 -26.734 1 17.7 417 LYS B CA 1
ATOM 6608 C C . LYS B 1 417 ? -22.062 3.041 -26.25 1 17.7 417 LYS B C 1
ATOM 6610 O O . LYS B 1 417 ? -21.891 2.107 -25.453 1 17.7 417 LYS B O 1
#

Sequence (834 aa):
MILGTLGSDKSVTTINAVMTEVFAGVKPDEIRIYREDSTKHEFQGLQEALNLLSLSPQIKEIQVGEDLEAWRNHMSSEEIDVLDVTPGRKIMALASANYAKAKEVRYAYIKYESEGYRIFGYVPFNHLKLLDLRTGGSVKLDPPPVKKADSRSSLTRESLTALYNILSLHGKVEIEPSVEDVEDDEVCKRRSGFVRFSSEDLVSKKAEEGLIVADTNVYINLGNRLGELARRGRELRLIPSSRVHDELLGKIENSSKDPRLPRFILGLESYYQIHRVPPRSTQGNYGDKRLLEELRFMKMYVDEKVVFVTGDRELGNKASAHADTVILEGRREDKGDWGTYLECLGKLQFKGRNPEIRVNGETVVVIEKSPNPSLNTDYRTVVKTLRPDLNYAKVLEALQGQHFRGGPPTVGSSTQKMILGTLGSDKSVTTINAVMTEVFAGVKPDEIRIYREDSTKHEFQGLQEALNLLSLSPQIKEIQVGEDLEAWRNHMSSEEIDVLDVTPGRKIMALASANYAKAKEVRYAYIKYESEGYRIFGYVPFNHLKLLDLRTGGSVKLDPPPVKKADSRSSLTRESLTALYNILSLHGKVEIEPSVEDVEDDEVCKRRSGFVRFSSEDLVSKKAEEGLIVADTNVYINLGNRLGELARRGRELRLIPSSRVHDELLGKIENSSKDPRLPRFILGLESYYQIHRVPPRSTQGNYGDKRLLEELRFMKMYVDEKVVFVTGDRELGNKASAHADTVILEGRREDKGDWGTYLECLGKLQFKGRNPEIRVNGETVVVIEKSPNPSLNTDYRTVVKTLRPDLNYAKVLEALQGQHFRGGPPTVGSSTQK

pLDDT: mean 83.12, std 18.07, range [16.61, 98.75]

Radius of gyration: 28.38 Å; Cα contacts (8 Å, |Δi|>4): 1736; chains: 2; bounding box: 79×74×60 Å

Nearest PDB structures (foldseek):
  8sxv-assembly1_B  TM=2.493E-01  e=2.116E-04  Thermus thermophilus HB27
  1s3i-assembly1_A  TM=4.176E-01  e=3.665E-02  Rattus norvegicus
  3tzt-assembly1_B  TM=4.031E-01  e=2.003E-01  Anaerococcus prevotii DSM 20548
  5gvw-assembly1_D  TM=4.861E-01  e=6.464E-01  Streptococcus pneumoniae
  7zlu-assembly1_A  TM=3.193E-01  e=1.384E+00  Thermochaetoides thermophila

Secondary structure (DSSP, 8-state):
-EEEEEE-S--HHHHHHHHHHHHTT---SEEEEEESS------HHHHHHHHHTT--PEEEEEE--S-HHHHHHHHHH-EEEEEE-SSS-HHHHHHHHHHSEEEEEEEEEESSGGGGGSSTT-S-GGGEEEEETTT-PEEPP-PPPPPS--SEEEE-HHHHHHHHHHHTTSS-EEEE---S-HHHHHHHHHHHTSEE-TTHHHHHHHHHHEEEEE-HHHHHHHTTHHHHHTEETTEE-EEPPHHHHHHHHHHHHH-TT-TTHHHHHHHHHHHHHHH--------S--SHHHHHHHHHHHHHH-SSEEEEEES-HHHHHHHHTTSEEEE----EE----HHHHHHHHHHH--SSPPPEEEETTEEEEEEPP-SS----TT--EEEEES-GGG-HHHHHHHHHTTGGG--S---------/-EEEEEE-S--HHHHHHHHHHHHTT---SEEEEEESS------HHHHHHHHHTT--PEEEEEE--SSHHHHHHHHHH-EEEEEE-SSS-HHHHHHHHHHSEEEEEEEEEESSGGGGGSSTT-S-GGGEEEEETTT-PEEPP-PPPPPS--SEEEE-HHHHHHHHHHHGGGS-EEEE---S-HHHHHHHHHHHTSEE-TTHHHHHHHHHHEEEEE-HHHHHHHTTHHHHHTEETTEE-EEPPHHHHHHHHHHHHH-TT-TTHHHHHHHHHHHHHHH--------S--SHHHHHHHHHHHHHH-SSEEEEEES-HHHHHHHHTTSEEEE----EE----HHHHHHHHHHH--SSPPPEEEETTEEEEEEPP-SS----TT--EEEEES-GGG-HHHHHHHHGGGSTT--S---------